Protein 2K5C (pdb70)

Foldseek 3Di:
DDFDPPPGDDDDPFVVCLVVLPDPCVVVCLLDLPSVLVCQQVDWDADPPPGDIDGSVPGDVVVSVQSVQQSVPPDDDQDSVVSGGDGD

B-factor: mean 1.0, std 0.0, range [1.0, 1.0]

Solvent-accessible surface area: 7203 Å² total; per-residue (Å²): 153,6,133,7,87,74,67,33,28,110,27,131,25,62,96,33,15,87,131,46,17,141,77,158,93,4,93,103,8,18,164,73,121,156,112,9,33,52,71,22,70,143,128,42,26,160,4,122,95,62,55,107,100,12,116,9,148,98,44,73,230,206,18,40,125,91,4,98,91,27,19,103,84,89,196,82,30,46,75,106,185,116,99,154,15,124,57,202

Secondary structure (DSSP, 8-state):
-EE-SSS--EE-HHHHHHHSTT-STHHHHTT-HHHHHHHHHHSEEE-TTT--EEETTSS-TTTHHHHHHHHHS-SSS-BTTTTB----

Structure (mmCIF, N/CA/C/O backbone):
data_2K5C
#
_entry.id   2K5C
#
_cell.length_a   1.000
_cell.length_b   1.000
_cell.length_c   1.000
_cell.angle_alpha   90.00
_cell.angle_beta   90.00
_cell.angle_gamma   90.00
#
_symmetry.space_group_name_H-M   'P 1'
#
loop_
_entity.id
_entity.type
_entity.pdbx_description
1 polymer 'uncharacterized protein PF0385'
2 non-polymer 'ZINC ION'
#
loop_
_atom_site.group_PDB
_atom_site.id
_atom_site.type_symbol
_atom_site.label_atom_id
_atom_site.label_alt_id
_atom_site.label_comp_id
_atom_site.label_asym_id
_atom_site.label_entity_id
_atom_site.label_seq_id
_atom_site.pdbx_PDB_ins_code
_atom_site.Cartn_x
_atom_site.Cartn_y
_atom_site.Cartn_z
_atom_site.occupancy
_atom_site.B_iso_or_equiv
_atom_site.auth_seq_id
_atom_site.auth_comp_id
_atom_site.auth_asym_id
_atom_site.auth_atom_id
_atom_site.pdbx_PDB_model_num
ATOM 1 N N . MET A 1 8 ? 1.449 0.672 -0.354 1.00 1.00 8 MET A N 1
ATOM 2 C CA . MET A 1 8 ? 2.263 0.469 -1.585 1.00 1.00 8 MET A CA 1
ATOM 3 C C . MET A 1 8 ? 2.424 -1.014 -1.906 1.00 1.00 8 MET A C 1
ATOM 4 O O . MET A 1 8 ? 2.650 -1.828 -0.990 1.00 1.00 8 MET A O 1
ATOM 18 N N . ALA A 1 9 ? 2.300 -1.329 -3.219 1.00 1.00 9 ALA A N 1
ATOM 19 C CA . ALA A 1 9 ? 2.425 -2.698 -3.762 1.00 1.00 9 ALA A CA 1
ATOM 20 C C . ALA A 1 9 ? 3.737 -2.860 -4.536 1.00 1.00 9 ALA A C 1
ATOM 21 O O . ALA A 1 9 ? 4.162 -1.925 -5.237 1.00 1.00 9 ALA A O 1
ATOM 28 N N . LYS A 1 10 ? 4.348 -4.064 -4.398 1.00 1.00 10 LYS A N 1
ATOM 29 C CA . LYS A 1 10 ? 5.630 -4.420 -5.036 1.00 1.00 10 LYS A CA 1
ATOM 30 C C . LYS A 1 10 ? 5.489 -5.670 -5.903 1.00 1.00 10 LYS A C 1
ATOM 31 O O . LYS A 1 10 ? 4.818 -6.637 -5.496 1.00 1.00 10 LYS A O 1
ATOM 50 N N . CYS A 1 11 ? 6.139 -5.626 -7.110 1.00 1.00 11 CYS A N 1
ATOM 51 C CA . CYS A 1 11 ? 6.151 -6.739 -8.115 1.00 1.00 11 CYS A CA 1
ATOM 52 C C . CYS A 1 11 ? 7.052 -7.958 -7.664 1.00 1.00 11 CYS A C 1
ATOM 53 O O . CYS A 1 11 ? 8.242 -7.720 -7.359 1.00 1.00 11 CYS A O 1
ATOM 60 N N . PRO A 1 12 ? 6.504 -9.279 -7.551 1.00 1.00 12 PRO A N 1
ATOM 61 C CA . PRO A 1 12 ? 7.350 -10.468 -7.168 1.00 1.00 12 PRO A CA 1
ATOM 62 C C . PRO A 1 12 ? 8.310 -10.999 -8.302 1.00 1.00 12 PRO A C 1
ATOM 63 O O . PRO A 1 12 ? 9.092 -11.941 -8.056 1.00 1.00 12 PRO A O 1
ATOM 74 N N . ILE A 1 13 ? 8.243 -10.351 -9.506 1.00 1.00 13 ILE A N 1
ATOM 75 C CA . ILE A 1 13 ? 9.041 -10.718 -10.711 1.00 1.00 13 ILE A CA 1
ATOM 76 C C . ILE A 1 13 ? 10.267 -9.754 -10.836 1.00 1.00 13 ILE A C 1
ATOM 77 O O . ILE A 1 13 ? 11.410 -10.247 -10.885 1.00 1.00 13 ILE A O 1
ATOM 93 N N . CYS A 1 14 ? 9.997 -8.409 -10.880 1.00 1.00 14 CYS A N 1
ATOM 94 C CA . CYS A 1 14 ? 11.045 -7.379 -11.052 1.00 1.00 14 CYS A CA 1
ATOM 95 C C . CYS A 1 14 ? 11.386 -6.643 -9.742 1.00 1.00 14 CYS A C 1
ATOM 96 O O . CYS A 1 14 ? 12.579 -6.407 -9.475 1.00 1.00 14 CYS A O 1
ATOM 103 N N . GLY A 1 15 ? 10.326 -6.300 -8.947 1.00 1.00 15 GLY A N 1
ATOM 104 C CA . GLY A 1 15 ? 10.463 -5.587 -7.658 1.00 1.00 15 GLY A CA 1
ATOM 105 C C . GLY A 1 15 ? 10.398 -4.062 -7.773 1.00 1.00 15 GLY A C 1
ATOM 106 O O . GLY A 1 15 ? 11.113 -3.371 -7.024 1.00 1.00 15 GLY A O 1
ATOM 110 N N . SER A 1 16 ? 9.543 -3.559 -8.714 1.00 1.00 16 SER A N 1
ATOM 111 C CA . SER A 1 16 ? 9.353 -2.108 -8.955 1.00 1.00 16 SER A CA 1
ATOM 112 C C . SER A 1 16 ? 8.118 -1.543 -8.168 1.00 1.00 16 SER A C 1
ATOM 113 O O . SER A 1 16 ? 7.155 -2.318 -7.998 1.00 1.00 16 SER A O 1
ATOM 121 N N . PRO A 1 17 ? 8.068 -0.182 -7.677 1.00 1.00 17 PRO A N 1
ATOM 122 C CA . PRO A 1 17 ? 6.894 0.366 -6.898 1.00 1.00 17 PRO A CA 1
ATOM 123 C C . PRO A 1 17 ? 5.597 0.545 -7.715 1.00 1.00 17 PRO A C 1
ATOM 124 O O . PRO A 1 17 ? 5.643 0.957 -8.890 1.00 1.00 17 PRO A O 1
ATOM 135 N N . LEU A 1 18 ? 4.473 0.213 -7.043 1.00 1.00 18 LEU A N 1
ATOM 136 C CA . LEU A 1 18 ? 3.105 0.301 -7.592 1.00 1.00 18 LEU A CA 1
ATOM 137 C C . LEU A 1 18 ? 2.200 1.084 -6.640 1.00 1.00 18 LEU A C 1
ATOM 138 O O . LEU A 1 18 ? 2.354 0.979 -5.405 1.00 1.00 18 LEU A O 1
ATOM 154 N N . LYS A 1 19 ? 1.248 1.846 -7.239 1.00 1.00 19 LYS A N 1
ATOM 155 C CA . LYS A 1 19 ? 0.268 2.672 -6.500 1.00 1.00 19 LYS A CA 1
ATOM 156 C C . LYS A 1 19 ? -1.081 1.956 -6.396 1.00 1.00 19 LYS A C 1
ATOM 157 O O . LYS A 1 19 ? -1.559 1.377 -7.390 1.00 1.00 19 LYS A O 1
ATOM 176 N N . TRP A 1 20 ? -1.672 1.996 -5.160 1.00 1.00 20 TRP A N 1
ATOM 177 C CA . TRP A 1 20 ? -3.017 1.404 -4.824 1.00 1.00 20 TRP A CA 1
ATOM 178 C C . TRP A 1 20 ? -4.207 2.161 -5.486 1.00 1.00 20 TRP A C 1
ATOM 179 O O . TRP A 1 20 ? -5.280 1.571 -5.690 1.00 1.00 20 TRP A O 1
ATOM 200 N N . GLU A 1 21 ? -3.968 3.482 -5.801 1.00 1.00 21 GLU A N 1
ATOM 201 C CA . GLU A 1 21 ? -4.922 4.411 -6.497 1.00 1.00 21 GLU A CA 1
ATOM 202 C C . GLU A 1 21 ? -5.129 4.058 -8.000 1.00 1.00 21 GLU A C 1
ATOM 203 O O . GLU A 1 21 ? -6.217 4.314 -8.541 1.00 1.00 21 GLU A O 1
ATOM 215 N N . GLU A 1 22 ? -4.055 3.473 -8.649 1.00 1.00 22 GLU A N 1
ATOM 216 C CA . GLU A 1 22 ? -4.048 3.031 -10.086 1.00 1.00 22 GLU A CA 1
ATOM 217 C C . GLU A 1 22 ? -4.856 1.726 -10.327 1.00 1.00 22 GLU A C 1
ATOM 218 O O . GLU A 1 22 ? -5.487 1.583 -11.386 1.00 1.00 22 GLU A O 1
ATOM 230 N N . LEU A 1 23 ? -4.815 0.793 -9.313 1.00 1.00 23 LEU A N 1
ATOM 231 C CA . LEU A 1 23 ? -5.531 -0.525 -9.302 1.00 1.00 23 LEU A CA 1
ATOM 232 C C . LEU A 1 23 ? -7.082 -0.392 -9.222 1.00 1.00 23 LEU A C 1
ATOM 233 O O . LEU A 1 23 ? -7.797 -1.152 -9.894 1.00 1.00 23 LEU A O 1
ATOM 249 N N . ILE A 1 24 ? -7.564 0.589 -8.376 1.00 1.00 24 ILE A N 1
ATOM 250 C CA . ILE A 1 24 ? -9.021 0.920 -8.154 1.00 1.00 24 ILE A CA 1
ATOM 251 C C . ILE A 1 24 ? -9.605 1.706 -9.392 1.00 1.00 24 ILE A C 1
ATOM 252 O O . ILE A 1 24 ? -10.742 1.429 -9.806 1.00 1.00 24 ILE A O 1
ATOM 268 N N . GLU A 1 25 ? -8.789 2.673 -9.944 1.00 1.00 25 GLU A N 1
ATOM 269 C CA . GLU A 1 25 ? -9.137 3.532 -11.124 1.00 1.00 25 GLU A CA 1
ATOM 270 C C . GLU A 1 25 ? -9.252 2.738 -12.462 1.00 1.00 25 GLU A C 1
ATOM 271 O O . GLU A 1 25 ? -10.109 3.070 -13.297 1.00 1.00 25 GLU A O 1
ATOM 283 N N . GLU A 1 26 ? -8.371 1.695 -12.623 1.00 1.00 26 GLU A N 1
ATOM 284 C CA . GLU A 1 26 ? -8.326 0.776 -13.795 1.00 1.00 26 GLU A CA 1
ATOM 285 C C . GLU A 1 26 ? -9.394 -0.352 -13.738 1.00 1.00 26 GLU A C 1
ATOM 286 O O . GLU A 1 26 ? -9.772 -0.895 -14.796 1.00 1.00 26 GLU A O 1
ATOM 298 N N . MET A 1 27 ? -9.869 -0.662 -12.495 1.00 1.00 27 MET A N 1
ATOM 299 C CA . MET A 1 27 ? -10.851 -1.732 -12.224 1.00 1.00 27 MET A CA 1
ATOM 300 C C . MET A 1 27 ? -12.301 -1.185 -11.975 1.00 1.00 27 MET A C 1
ATOM 301 O O . MET A 1 27 ? -13.238 -1.979 -11.741 1.00 1.00 27 MET A O 1
ATOM 315 N N . LEU A 1 28 ? -12.478 0.177 -12.072 1.00 1.00 28 LEU A N 1
ATOM 316 C CA . LEU A 1 28 ? -13.782 0.887 -11.867 1.00 1.00 28 LEU A CA 1
ATOM 317 C C . LEU A 1 28 ? -14.727 0.863 -13.135 1.00 1.00 28 LEU A C 1
ATOM 318 O O . LEU A 1 28 ? -15.767 1.563 -13.176 1.00 1.00 28 LEU A O 1
ATOM 334 N N . ILE A 1 29 ? -14.367 -0.011 -14.121 1.00 1.00 29 ILE A N 1
ATOM 335 C CA . ILE A 1 29 ? -15.104 -0.215 -15.411 1.00 1.00 29 ILE A CA 1
ATOM 336 C C . ILE A 1 29 ? -16.215 -1.322 -15.323 1.00 1.00 29 ILE A C 1
ATOM 337 O O . ILE A 1 29 ? -17.017 -1.469 -16.268 1.00 1.00 29 ILE A O 1
ATOM 353 N N . ILE A 1 30 ? -16.246 -2.055 -14.171 1.00 1.00 30 ILE A N 1
ATOM 354 C CA . ILE A 1 30 ? -17.214 -3.161 -13.879 1.00 1.00 30 ILE A CA 1
ATOM 355 C C . ILE A 1 30 ? -18.357 -2.596 -12.990 1.00 1.00 30 ILE A C 1
ATOM 356 O O . ILE A 1 30 ? -18.095 -1.832 -12.042 1.00 1.00 30 ILE A O 1
ATOM 372 N N . GLU A 1 31 ? -19.615 -3.011 -13.335 1.00 1.00 31 GLU A N 1
ATOM 373 C CA . GLU A 1 31 ? -20.878 -2.622 -12.613 1.00 1.00 31 GLU A CA 1
ATOM 374 C C . GLU A 1 31 ? -21.069 -3.339 -11.252 1.00 1.00 31 GLU A C 1
ATOM 375 O O . GLU A 1 31 ? -21.730 -2.783 -10.360 1.00 1.00 31 GLU A O 1
ATOM 387 N N . ASN A 1 32 ? -20.478 -4.575 -11.123 1.00 1.00 32 ASN A N 1
ATOM 388 C CA . ASN A 1 32 ? -20.485 -5.413 -9.877 1.00 1.00 32 ASN A CA 1
ATOM 389 C C . ASN A 1 32 ? -19.587 -4.826 -8.745 1.00 1.00 32 ASN A C 1
ATOM 390 O O . ASN A 1 32 ? -19.800 -5.128 -7.561 1.00 1.00 32 ASN A O 1
ATOM 401 N N . PHE A 1 33 ? -18.579 -3.974 -9.164 1.00 1.00 33 PHE A N 1
ATOM 402 C CA . PHE A 1 33 ? -17.585 -3.264 -8.287 1.00 1.00 33 PHE A CA 1
ATOM 403 C C . PHE A 1 33 ? -18.221 -2.379 -7.186 1.00 1.00 33 PHE A C 1
ATOM 404 O O . PHE A 1 33 ? -17.657 -2.266 -6.085 1.00 1.00 33 PHE A O 1
ATOM 421 N N . GLU A 1 34 ? -19.401 -1.766 -7.527 1.00 1.00 34 GLU A N 1
ATOM 422 C CA . GLU A 1 34 ? -20.248 -0.926 -6.599 1.00 1.00 34 GLU A CA 1
ATOM 423 C C . GLU A 1 34 ? -20.810 -1.753 -5.397 1.00 1.00 34 GLU A C 1
ATOM 424 O O . GLU A 1 34 ? -21.054 -1.194 -4.316 1.00 1.00 34 GLU A O 1
ATOM 436 N N . GLU A 1 35 ? -20.997 -3.093 -5.650 1.00 1.00 35 GLU A N 1
ATOM 437 C CA . GLU A 1 35 ? -21.472 -4.102 -4.659 1.00 1.00 35 GLU A CA 1
ATOM 438 C C . GLU A 1 35 ? -20.313 -4.697 -3.816 1.00 1.00 35 GLU A C 1
ATOM 439 O O . GLU A 1 35 ? -20.512 -4.990 -2.625 1.00 1.00 35 GLU A O 1
ATOM 451 N N . ILE A 1 36 ? -19.100 -4.858 -4.465 1.00 1.00 36 ILE A N 1
ATOM 452 C CA . ILE A 1 36 ? -17.826 -5.391 -3.839 1.00 1.00 36 ILE A CA 1
ATOM 453 C C . ILE A 1 36 ? -17.214 -4.327 -2.842 1.00 1.00 36 ILE A C 1
ATOM 454 O O . ILE A 1 36 ? -16.719 -4.716 -1.772 1.00 1.00 36 ILE A O 1
ATOM 470 N N . VAL A 1 37 ? -17.268 -3.006 -3.232 1.00 1.00 37 VAL A N 1
ATOM 471 C CA . VAL A 1 37 ? -16.734 -1.828 -2.423 1.00 1.00 37 VAL A CA 1
ATOM 472 C C . VAL A 1 37 ? -17.415 -1.633 -1.014 1.00 1.00 37 VAL A C 1
ATOM 473 O O . VAL A 1 37 ? -16.859 -0.932 -0.153 1.00 1.00 37 VAL A O 1
ATOM 486 N N . LYS A 1 38 ? -18.636 -2.226 -0.863 1.00 1.00 38 LYS A N 1
ATOM 487 C CA . LYS A 1 38 ? -19.444 -2.219 0.392 1.00 1.00 38 LYS A CA 1
ATOM 488 C C . LYS A 1 38 ? -19.066 -3.363 1.384 1.00 1.00 38 LYS A C 1
ATOM 489 O O . LYS A 1 38 ? -19.371 -3.241 2.589 1.00 1.00 38 LYS A O 1
ATOM 508 N N . ASP A 1 39 ? -18.396 -4.444 0.865 1.00 1.00 39 ASP A N 1
ATOM 509 C CA . ASP A 1 39 ? -17.971 -5.618 1.658 1.00 1.00 39 ASP A CA 1
ATOM 510 C C . ASP A 1 39 ? -16.477 -5.937 1.447 1.00 1.00 39 ASP A C 1
ATOM 511 O O . ASP A 1 39 ? -16.038 -6.313 0.338 1.00 1.00 39 ASP A O 1
ATOM 520 N N . ARG A 1 40 ? -15.696 -5.696 2.541 1.00 1.00 40 ARG A N 1
ATOM 521 C CA . ARG A 1 40 ? -14.203 -5.966 2.657 1.00 1.00 40 ARG A CA 1
ATOM 522 C C . ARG A 1 40 ? -13.775 -7.453 2.472 1.00 1.00 40 ARG A C 1
ATOM 523 O O . ARG A 1 40 ? -12.675 -7.709 1.954 1.00 1.00 40 ARG A O 1
ATOM 544 N N . GLU A 1 41 ? -14.667 -8.401 2.897 1.00 1.00 41 GLU A N 1
ATOM 545 C CA . GLU A 1 41 ? -14.475 -9.886 2.784 1.00 1.00 41 GLU A CA 1
ATOM 546 C C . GLU A 1 41 ? -14.514 -10.404 1.313 1.00 1.00 41 GLU A C 1
ATOM 547 O O . GLU A 1 41 ? -13.832 -11.393 0.994 1.00 1.00 41 GLU A O 1
ATOM 559 N N . ARG A 1 42 ? -15.331 -9.710 0.452 1.00 1.00 42 ARG A N 1
ATOM 560 C CA . ARG A 1 42 ? -15.478 -9.994 -1.009 1.00 1.00 42 ARG A CA 1
ATOM 561 C C . ARG A 1 42 ? -14.353 -9.351 -1.865 1.00 1.00 42 ARG A C 1
ATOM 562 O O . ARG A 1 42 ? -13.937 -9.953 -2.870 1.00 1.00 42 ARG A O 1
ATOM 583 N N . PHE A 1 43 ? -13.872 -8.120 -1.439 1.00 1.00 43 PHE A N 1
ATOM 584 C CA . PHE A 1 43 ? -12.788 -7.335 -2.119 1.00 1.00 43 PHE A CA 1
ATOM 585 C C . PHE A 1 43 ? -11.381 -7.994 -1.962 1.00 1.00 43 PHE A C 1
ATOM 586 O O . PHE A 1 43 ? -10.656 -8.096 -2.957 1.00 1.00 43 PHE A O 1
ATOM 603 N N . LEU A 1 44 ? -11.045 -8.465 -0.705 1.00 1.00 44 LEU A N 1
ATOM 604 C CA . LEU A 1 44 ? -9.748 -9.152 -0.357 1.00 1.00 44 LEU A CA 1
ATOM 605 C C . LEU A 1 44 ? -9.625 -10.575 -0.974 1.00 1.00 44 LEU A C 1
ATOM 606 O O . LEU A 1 44 ? -8.521 -10.988 -1.362 1.00 1.00 44 LEU A O 1
ATOM 622 N N . ALA A 1 45 ? -10.798 -11.295 -1.035 1.00 1.00 45 ALA A N 1
ATOM 623 C CA . ALA A 1 45 ? -10.947 -12.662 -1.630 1.00 1.00 45 ALA A CA 1
ATOM 624 C C . ALA A 1 45 ? -10.885 -12.664 -3.184 1.00 1.00 45 ALA A C 1
ATOM 625 O O . ALA A 1 45 ? -10.445 -13.661 -3.780 1.00 1.00 45 ALA A O 1
ATOM 632 N N . GLN A 1 46 ? -11.334 -11.518 -3.802 1.00 1.00 46 GLN A N 1
ATOM 633 C CA . GLN A 1 46 ? -11.334 -11.274 -5.273 1.00 1.00 46 GLN A CA 1
ATOM 634 C C . GLN A 1 46 ? -9.942 -10.870 -5.820 1.00 1.00 46 GLN A C 1
ATOM 635 O O . GLN A 1 46 ? -9.610 -11.243 -6.947 1.00 1.00 46 GLN A O 1
ATOM 649 N N . VAL A 1 47 ? -9.143 -10.104 -4.991 1.00 1.00 47 VAL A N 1
ATOM 650 C CA . VAL A 1 47 ? -7.728 -9.640 -5.307 1.00 1.00 47 VAL A CA 1
ATOM 651 C C . VAL A 1 47 ? -6.740 -10.881 -5.289 1.00 1.00 47 VAL A C 1
ATOM 652 O O . VAL A 1 47 ? -5.847 -10.964 -6.145 1.00 1.00 47 VAL A O 1
ATOM 665 N N . GLU A 1 48 ? -6.948 -11.810 -4.291 1.00 1.00 48 GLU A N 1
ATOM 666 C CA . GLU A 1 48 ? -6.156 -13.082 -4.095 1.00 1.00 48 GLU A CA 1
ATOM 667 C C . GLU A 1 48 ? -6.445 -14.160 -5.187 1.00 1.00 48 GLU A C 1
ATOM 668 O O . GLU A 1 48 ? -5.529 -14.908 -5.569 1.00 1.00 48 GLU A O 1
ATOM 680 N N . GLU A 1 49 ? -7.733 -14.199 -5.664 1.00 1.00 49 GLU A N 1
ATOM 681 C CA . GLU A 1 49 ? -8.241 -15.144 -6.708 1.00 1.00 49 GLU A CA 1
ATOM 682 C C . GLU A 1 49 ? -7.966 -14.678 -8.166 1.00 1.00 49 GLU A C 1
ATOM 683 O O . GLU A 1 49 ? -7.851 -15.532 -9.064 1.00 1.00 49 GLU A O 1
ATOM 695 N N . PHE A 1 50 ? -7.863 -13.330 -8.362 1.00 1.00 50 PHE A N 1
ATOM 696 C CA . PHE A 1 50 ? -7.604 -12.686 -9.673 1.00 1.00 50 PHE A CA 1
ATOM 697 C C . PHE A 1 50 ? -6.116 -12.316 -9.823 1.00 1.00 50 PHE A C 1
ATOM 698 O O . PHE A 1 50 ? -5.436 -12.046 -8.809 1.00 1.00 50 PHE A O 1
ATOM 715 N N . VAL A 1 51 ? -5.646 -12.290 -11.099 1.00 1.00 51 VAL A N 1
ATOM 716 C CA . VAL A 1 51 ? -4.253 -11.972 -11.451 1.00 1.00 51 VAL A CA 1
ATOM 717 C C . VAL A 1 51 ? -4.173 -10.529 -12.072 1.00 1.00 51 VAL A C 1
ATOM 718 O O . VAL A 1 51 ? -5.123 -10.090 -12.753 1.00 1.00 51 VAL A O 1
ATOM 731 N N . PHE A 1 52 ? -3.024 -9.853 -11.825 1.00 1.00 52 PHE A N 1
ATOM 732 C CA . PHE A 1 52 ? -2.760 -8.460 -12.291 1.00 1.00 52 PHE A CA 1
ATOM 733 C C . PHE A 1 52 ? -1.496 -8.411 -13.176 1.00 1.00 52 PHE A C 1
ATOM 734 O O . PHE A 1 52 ? -0.585 -9.239 -13.001 1.00 1.00 52 PHE A O 1
ATOM 751 N N . LYS A 1 53 ? -1.461 -7.419 -14.111 1.00 1.00 53 LYS A N 1
ATOM 752 C CA . LYS A 1 53 ? -0.337 -7.215 -15.069 1.00 1.00 53 LYS A CA 1
ATOM 753 C C . LYS A 1 53 ? 0.572 -6.065 -14.623 1.00 1.00 53 LYS A C 1
ATOM 754 O O . LYS A 1 53 ? 0.070 -5.042 -14.119 1.00 1.00 53 LYS A O 1
ATOM 773 N N . CYS A 1 54 ? 1.910 -6.257 -14.833 1.00 1.00 54 CYS A N 1
ATOM 774 C CA . CYS A 1 54 ? 2.953 -5.266 -14.472 1.00 1.00 54 CYS A CA 1
ATOM 775 C C . CYS A 1 54 ? 3.345 -4.372 -15.704 1.00 1.00 54 CYS A C 1
ATOM 776 O O . CYS A 1 54 ? 3.766 -4.951 -16.732 1.00 1.00 54 CYS A O 1
ATOM 783 N N . PRO A 1 55 ? 3.164 -2.947 -15.672 1.00 1.00 55 PRO A N 1
ATOM 784 C CA . PRO A 1 55 ? 3.583 -2.056 -16.816 1.00 1.00 55 PRO A CA 1
ATOM 785 C C . PRO A 1 55 ? 5.134 -1.808 -16.941 1.00 1.00 55 PRO A C 1
ATOM 786 O O . PRO A 1 55 ? 5.580 -1.215 -17.942 1.00 1.00 55 PRO A O 1
ATOM 797 N N . VAL A 1 56 ? 5.914 -2.285 -15.914 1.00 1.00 56 VAL A N 1
ATOM 798 C CA . VAL A 1 56 ? 7.410 -2.126 -15.828 1.00 1.00 56 VAL A CA 1
ATOM 799 C C . VAL A 1 56 ? 8.125 -3.313 -16.556 1.00 1.00 56 VAL A C 1
ATOM 800 O O . VAL A 1 56 ? 8.993 -3.056 -17.414 1.00 1.00 56 VAL A O 1
ATOM 813 N N . CYS A 1 57 ? 7.739 -4.573 -16.193 1.00 1.00 57 CYS A N 1
ATOM 814 C CA . CYS A 1 57 ? 8.316 -5.799 -16.777 1.00 1.00 57 CYS A CA 1
ATOM 815 C C . CYS A 1 57 ? 7.403 -6.411 -17.860 1.00 1.00 57 CYS A C 1
ATOM 816 O O . CYS A 1 57 ? 7.904 -6.697 -18.965 1.00 1.00 57 CYS A O 1
ATOM 823 N N . GLY A 1 58 ? 6.086 -6.606 -17.531 1.00 1.00 58 GLY A N 1
ATOM 824 C CA . GLY A 1 58 ? 5.095 -7.163 -18.482 1.00 1.00 58 GLY A CA 1
ATOM 825 C C . GLY A 1 58 ? 4.452 -8.493 -18.053 1.00 1.00 58 GLY A C 1
ATOM 826 O O . GLY A 1 58 ? 3.428 -8.877 -18.644 1.00 1.00 58 GLY A O 1
ATOM 830 N N . GLU A 1 59 ? 5.054 -9.183 -17.026 1.00 1.00 59 GLU A N 1
ATOM 831 C CA . GLU A 1 59 ? 4.571 -10.482 -16.473 1.00 1.00 59 GLU A CA 1
ATOM 832 C C . GLU A 1 59 ? 3.428 -10.301 -15.440 1.00 1.00 59 GLU A C 1
ATOM 833 O O . GLU A 1 59 ? 3.339 -9.245 -14.787 1.00 1.00 59 GLU A O 1
ATOM 845 N N . GLU A 1 60 ? 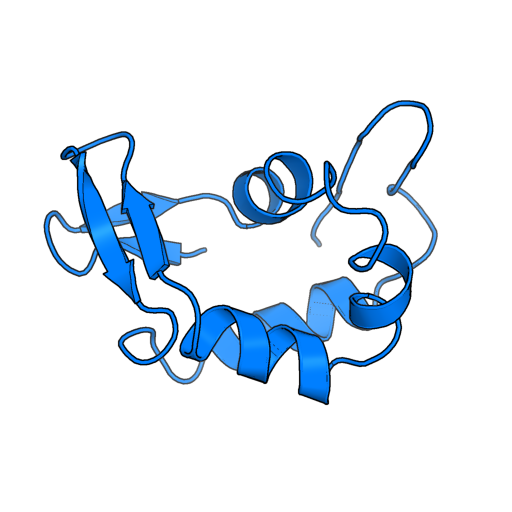2.574 -11.365 -15.317 1.00 1.00 60 GLU A N 1
ATOM 846 C CA . GLU A 1 60 ? 1.381 -11.411 -14.420 1.00 1.00 60 GLU A CA 1
ATOM 847 C C . GLU A 1 60 ? 1.742 -11.898 -13.004 1.00 1.00 60 GLU A C 1
ATOM 848 O O . GLU A 1 60 ? 2.536 -12.846 -12.861 1.00 1.00 60 GLU A O 1
ATOM 860 N N . PHE A 1 61 ? 1.139 -11.222 -11.991 1.00 1.00 61 PHE A N 1
ATOM 861 C CA . PHE A 1 61 ? 1.337 -11.502 -10.546 1.00 1.00 61 PHE A CA 1
ATOM 862 C C . PHE A 1 61 ? -0.034 -11.653 -9.849 1.00 1.00 61 PHE A C 1
ATOM 863 O O . PHE A 1 61 ? -0.969 -10.889 -10.162 1.00 1.00 61 PHE A O 1
ATOM 880 N N . TYR A 1 62 ? -0.119 -12.615 -8.898 1.00 1.00 62 TYR A N 1
ATOM 881 C CA . TYR A 1 62 ? -1.363 -12.935 -8.148 1.00 1.00 62 TYR A CA 1
ATOM 882 C C . TYR A 1 62 ? -1.424 -12.224 -6.782 1.00 1.00 62 TYR A C 1
ATOM 883 O O . TYR A 1 62 ? -0.370 -11.935 -6.183 1.00 1.00 62 TYR A O 1
ATOM 901 N N . GLY A 1 63 ? -2.689 -11.949 -6.310 1.00 1.00 63 GLY A N 1
ATOM 902 C CA . GLY A 1 63 ? -2.969 -11.294 -4.993 1.00 1.00 63 GLY A CA 1
ATOM 903 C C . GLY A 1 63 ? -2.816 -12.227 -3.760 1.00 1.00 63 GLY A C 1
ATOM 904 O O . GLY A 1 63 ? -2.881 -11.750 -2.615 1.00 1.00 63 GLY A O 1
ATOM 908 N N . LYS A 1 64 ? -2.617 -13.552 -4.048 1.00 1.00 64 LYS A N 1
ATOM 909 C CA . LYS A 1 64 ? -2.389 -14.631 -3.044 1.00 1.00 64 LYS A CA 1
ATOM 910 C C . LYS A 1 64 ? -0.874 -14.755 -2.662 1.00 1.00 64 LYS A C 1
ATOM 911 O O . LYS A 1 64 ? -0.554 -15.326 -1.604 1.00 1.00 64 LYS A O 1
ATOM 930 N N . THR A 1 65 ? 0.013 -14.210 -3.547 1.00 1.00 65 THR A N 1
ATOM 931 C CA . THR A 1 65 ? 1.493 -14.204 -3.378 1.00 1.00 65 THR A CA 1
ATOM 932 C C . THR A 1 65 ? 2.013 -12.847 -2.784 1.00 1.00 65 THR A C 1
ATOM 933 O O . THR A 1 65 ? 3.244 -12.651 -2.648 1.00 1.00 65 THR A O 1
ATOM 944 N N . LEU A 1 66 ? 1.051 -11.941 -2.376 1.00 1.00 66 LEU A N 1
ATOM 945 C CA . LEU A 1 66 ? 1.347 -10.603 -1.784 1.00 1.00 66 LEU A CA 1
ATOM 946 C C . LEU A 1 66 ? 1.576 -10.701 -0.224 1.00 1.00 66 LEU A C 1
ATOM 947 O O . LEU A 1 66 ? 1.091 -11.689 0.366 1.00 1.00 66 LEU A O 1
ATOM 963 N N . PRO A 1 67 ? 2.291 -9.689 0.512 1.00 1.00 67 PRO A N 1
ATOM 964 C CA . PRO A 1 67 ? 2.542 -9.770 2.005 1.00 1.00 67 PRO A CA 1
ATOM 965 C C . PRO A 1 67 ? 1.277 -9.594 2.870 1.00 1.00 67 PRO A C 1
ATOM 966 O O . PRO A 1 67 ? 0.309 -8.953 2.429 1.00 1.00 67 PRO A O 1
ATOM 977 N N . ARG A 1 68 ? 1.326 -10.175 4.109 1.00 1.00 68 ARG A N 1
ATOM 978 C CA . ARG A 1 68 ? 0.215 -10.152 5.121 1.00 1.00 68 ARG A CA 1
ATOM 979 C C . ARG A 1 68 ? -0.090 -8.754 5.739 1.00 1.00 68 ARG A C 1
ATOM 980 O O . ARG A 1 68 ? -1.190 -8.561 6.297 1.00 1.00 68 ARG A O 1
ATOM 1001 N N . ARG A 1 69 ? 0.883 -7.787 5.613 1.00 1.00 69 ARG A N 1
ATOM 1002 C CA . ARG A 1 69 ? 0.757 -6.390 6.122 1.00 1.00 69 ARG A CA 1
ATOM 1003 C C . ARG A 1 69 ? -0.001 -5.469 5.128 1.00 1.00 69 ARG A C 1
ATOM 1004 O O . ARG A 1 69 ? -0.718 -4.554 5.566 1.00 1.00 69 ARG A O 1
ATOM 1025 N N . GLU A 1 70 ? 0.185 -5.737 3.781 1.00 1.00 70 GLU A N 1
ATOM 1026 C CA . GLU A 1 70 ? -0.483 -5.013 2.644 1.00 1.00 70 GLU A CA 1
ATOM 1027 C C . GLU A 1 70 ? -2.004 -5.306 2.532 1.00 1.00 70 GLU A C 1
ATOM 1028 O O . GLU A 1 70 ? -2.757 -4.448 2.046 1.00 1.00 70 GLU A O 1
ATOM 1040 N N . ALA A 1 71 ? -2.424 -6.543 2.991 1.00 1.00 71 ALA A N 1
ATOM 1041 C CA . ALA A 1 71 ? -3.851 -7.021 3.050 1.00 1.00 71 ALA A CA 1
ATOM 1042 C C . ALA A 1 71 ? -4.728 -6.188 4.032 1.00 1.00 71 ALA A C 1
ATOM 1043 O O . ALA A 1 71 ? -5.934 -6.023 3.800 1.00 1.00 71 ALA A O 1
ATOM 1050 N N . GLU A 1 72 ? -4.064 -5.680 5.132 1.00 1.00 72 GLU A N 1
ATOM 1051 C CA . GLU A 1 72 ? -4.661 -4.777 6.179 1.00 1.00 72 GLU A CA 1
ATOM 1052 C C . GLU A 1 72 ? -4.904 -3.336 5.637 1.00 1.00 72 GLU A C 1
ATOM 1053 O O . GLU A 1 72 ? -5.807 -2.638 6.122 1.00 1.00 72 GLU A O 1
ATOM 1065 N N . LYS A 1 73 ? -4.061 -2.925 4.618 1.00 1.00 73 LYS A N 1
ATOM 1066 C CA . LYS A 1 73 ? -4.141 -1.614 3.877 1.00 1.00 73 LYS A CA 1
ATOM 1067 C C . LYS A 1 73 ? -5.405 -1.510 2.980 1.00 1.00 73 LYS A C 1
ATOM 1068 O O . LYS A 1 73 ? -5.903 -0.399 2.742 1.00 1.00 73 LYS A O 1
ATOM 1087 N N . VAL A 1 74 ? -5.900 -2.708 2.492 1.00 1.00 74 VAL A N 1
ATOM 1088 C CA . VAL A 1 74 ? -7.146 -2.879 1.637 1.00 1.00 74 VAL A CA 1
ATOM 1089 C C . VAL A 1 74 ? -8.421 -2.511 2.492 1.00 1.00 74 VAL A C 1
ATOM 1090 O O . VAL A 1 74 ? -9.346 -1.894 1.965 1.00 1.00 74 VAL A O 1
ATOM 1103 N N . PHE A 1 75 ? -8.439 -2.927 3.807 1.00 1.00 75 PHE A N 1
ATOM 1104 C CA . PHE A 1 75 ? -9.503 -2.592 4.824 1.00 1.00 75 PHE A CA 1
ATOM 1105 C C . PHE A 1 75 ? -9.679 -1.054 5.056 1.00 1.00 75 PHE A C 1
ATOM 1106 O O . PHE A 1 75 ? -10.775 -0.605 5.420 1.00 1.00 75 PHE A O 1
ATOM 1123 N N . GLU A 1 76 ? -8.551 -0.285 4.832 1.00 1.00 76 GLU A N 1
ATOM 1124 C CA . GLU A 1 76 ? -8.443 1.192 5.008 1.00 1.00 76 GLU A CA 1
ATOM 1125 C C . GLU A 1 76 ? -9.214 1.994 3.916 1.00 1.00 76 GLU A C 1
ATOM 1126 O O . GLU A 1 76 ? -9.885 2.978 4.264 1.00 1.00 76 GLU A O 1
ATOM 1138 N N . LEU A 1 77 ? -9.110 1.556 2.607 1.00 1.00 77 LEU A N 1
ATOM 1139 C CA . LEU A 1 77 ? -9.829 2.185 1.439 1.00 1.00 77 LEU A CA 1
ATOM 1140 C C . LEU A 1 77 ? -11.373 1.987 1.512 1.00 1.00 77 LEU A C 1
ATOM 1141 O O . LEU A 1 77 ? -12.134 2.895 1.140 1.00 1.00 77 LEU A O 1
ATOM 1157 N N . LEU A 1 78 ? -11.784 0.771 2.002 1.00 1.00 78 LEU A N 1
ATOM 1158 C CA . LEU A 1 78 ? -13.199 0.356 2.240 1.00 1.00 78 LEU A CA 1
ATOM 1159 C C . LEU A 1 78 ? -13.856 1.087 3.457 1.00 1.00 78 LEU A C 1
ATOM 1160 O O . LEU A 1 78 ? -15.050 1.425 3.397 1.00 1.00 78 LEU A O 1
ATOM 1176 N N . ASN A 1 79 ? -13.034 1.313 4.541 1.00 1.00 79 ASN A N 1
ATOM 1177 C CA . ASN A 1 79 ? -13.440 1.994 5.806 1.00 1.00 79 ASN A CA 1
ATOM 1178 C C . ASN A 1 79 ? -13.448 3.544 5.718 1.00 1.00 79 ASN A C 1
ATOM 1179 O O . ASN A 1 79 ? -14.280 4.182 6.390 1.00 1.00 79 ASN A O 1
ATOM 1190 N N . ASP A 1 80 ? -12.524 4.111 4.883 1.00 1.00 80 ASP A N 1
ATOM 1191 C CA . ASP A 1 80 ? -12.367 5.571 4.687 1.00 1.00 80 ASP A CA 1
ATOM 1192 C C . ASP A 1 80 ? -13.099 6.036 3.387 1.00 1.00 80 ASP A C 1
ATOM 1193 O O . ASP A 1 80 ? -12.512 6.625 2.440 1.00 1.00 80 ASP A O 1
ATOM 1202 N N . PHE A 1 81 ? -14.424 5.737 3.388 1.00 1.00 81 PHE A N 1
ATOM 1203 C CA . PHE A 1 81 ? -15.377 6.081 2.304 1.00 1.00 81 PHE A CA 1
ATOM 1204 C C . PHE A 1 81 ? -16.064 7.430 2.566 1.00 1.00 81 PHE A C 1
ATOM 1205 O O . PHE A 1 81 ? -16.342 7.781 3.723 1.00 1.00 81 PHE A O 1
ATOM 1222 N N . LYS A 1 82 ? -16.345 8.186 1.442 1.00 1.00 82 LYS A N 1
ATOM 1223 C CA . LYS A 1 82 ? -16.981 9.574 1.391 1.00 1.00 82 LYS A CA 1
ATOM 1224 C C . LYS A 1 82 ? -15.957 10.674 1.761 1.00 1.00 82 LYS A C 1
ATOM 1225 O O . LYS A 1 82 ? -15.480 10.734 2.919 1.00 1.00 82 LYS A O 1
ATOM 1244 N N . GLY A 1 83 ? -15.614 11.494 0.732 1.00 1.00 83 GLY A N 1
ATOM 1245 C CA . GLY A 1 83 ? -14.651 12.595 0.866 1.00 1.00 83 GLY A CA 1
ATOM 1246 C C . GLY A 1 83 ? -14.025 12.999 -0.458 1.00 1.00 83 GLY A C 1
ATOM 1247 O O . GLY A 1 83 ? -14.391 14.058 -1.005 1.00 1.00 83 GLY A O 1
ATOM 1251 N N . GLY A 1 84 ? -13.089 12.142 -0.950 1.00 1.00 84 GLY A N 1
ATOM 1252 C CA . GLY A 1 84 ? -12.365 12.375 -2.221 1.00 1.00 84 GLY A CA 1
ATOM 1253 C C . GLY A 1 84 ? -12.541 11.287 -3.285 1.00 1.00 84 GLY A C 1
ATOM 1254 O O . GLY A 1 84 ? -11.601 11.072 -4.073 1.00 1.00 84 GLY A O 1
ATOM 1258 N N . ILE A 1 85 ? -13.729 10.616 -3.301 1.00 1.00 85 ILE A N 1
ATOM 1259 C CA . ILE A 1 85 ? -14.055 9.535 -4.278 1.00 1.00 85 ILE A CA 1
ATOM 1260 C C . ILE A 1 85 ? -15.308 9.982 -5.069 1.00 1.00 85 ILE A C 1
ATOM 1261 O O . ILE A 1 85 ? -16.370 10.216 -4.462 1.00 1.00 85 ILE A O 1
ATOM 1277 N N . ASP A 1 86 ? -15.134 10.090 -6.412 1.00 1.00 86 ASP A N 1
ATOM 1278 C CA . ASP A 1 86 ? -16.200 10.488 -7.355 1.00 1.00 86 ASP A CA 1
ATOM 1279 C C . ASP A 1 86 ? -16.367 9.439 -8.456 1.00 1.00 86 ASP A C 1
ATOM 1280 O O . ASP A 1 86 ? -15.369 9.004 -9.067 1.00 1.00 86 ASP A O 1
ATOM 1289 N N . TRP A 1 87 ? -17.649 9.026 -8.669 1.00 1.00 87 TRP A N 1
ATOM 1290 C CA . TRP A 1 87 ? -18.065 8.009 -9.693 1.00 1.00 87 TRP A CA 1
ATOM 1291 C C . TRP A 1 87 ? -18.210 8.581 -11.130 1.00 1.00 87 TRP A C 1
ATOM 1292 O O . TRP A 1 87 ? -17.950 7.851 -12.102 1.00 1.00 87 TRP A O 1
ATOM 1313 N N . GLU A 1 88 ? -18.632 9.883 -11.229 1.00 1.00 88 GLU A N 1
ATOM 1314 C CA . GLU A 1 88 ? -18.823 10.631 -12.519 1.00 1.00 88 GLU A CA 1
ATOM 1315 C C . GLU A 1 88 ? -17.492 11.159 -13.127 1.00 1.00 88 GLU A C 1
ATOM 1316 O O . GLU A 1 88 ? -17.354 11.175 -14.364 1.00 1.00 88 GLU A O 1
ATOM 1328 N N . ASN A 1 89 ? -16.547 11.581 -12.234 1.00 1.00 89 ASN A N 1
ATOM 1329 C CA . ASN A 1 89 ? -15.209 12.112 -12.609 1.00 1.00 89 ASN A CA 1
ATOM 1330 C C . ASN A 1 89 ? -14.090 11.029 -12.597 1.00 1.00 89 ASN A C 1
ATOM 1331 O O . ASN A 1 89 ? -13.014 11.254 -13.179 1.00 1.00 89 ASN A O 1
ATOM 1342 N N . LYS A 1 90 ? -14.365 9.822 -11.944 1.00 1.00 90 LYS A N 1
ATOM 1343 C CA . LYS A 1 90 ? -13.433 8.623 -11.790 1.00 1.00 90 LYS A CA 1
ATOM 1344 C C . LYS A 1 90 ? -12.093 8.949 -11.022 1.00 1.00 90 LYS A C 1
ATOM 1345 O O . LYS A 1 90 ? -10.958 8.649 -11.484 1.00 1.00 90 LYS A O 1
ATOM 1364 N N . ARG A 1 91 ? -12.280 9.578 -9.829 1.00 1.00 91 ARG A N 1
ATOM 1365 C CA . ARG A 1 91 ? -11.177 9.973 -8.915 1.00 1.00 91 ARG A CA 1
ATOM 1366 C C . ARG A 1 91 ? -11.241 9.161 -7.617 1.00 1.00 91 ARG A C 1
ATOM 1367 O O . ARG A 1 91 ? -12.313 9.074 -6.983 1.00 1.00 91 ARG A O 1
ATOM 1388 N N . VAL A 1 92 ? -10.077 8.561 -7.263 1.00 1.00 92 VAL A N 1
ATOM 1389 C CA . VAL A 1 92 ? -9.904 7.718 -6.039 1.00 1.00 92 VAL A CA 1
ATOM 1390 C C . VAL A 1 92 ? -8.733 8.306 -5.209 1.00 1.00 92 VAL A C 1
ATOM 1391 O O . VAL A 1 92 ? -7.655 8.571 -5.773 1.00 1.00 92 VAL A O 1
ATOM 1404 N N . LYS A 1 93 ? -8.991 8.498 -3.887 1.00 1.00 93 LYS A N 1
ATOM 1405 C CA . LYS A 1 93 ? -8.000 9.027 -2.925 1.00 1.00 93 LYS A CA 1
ATOM 1406 C C . LYS A 1 93 ? -7.759 8.043 -1.773 1.00 1.00 93 LYS A C 1
ATOM 1407 O O . LYS A 1 93 ? -8.720 7.452 -1.243 1.00 1.00 93 LYS A O 1
ATOM 1426 N N . LEU A 1 94 ? -6.457 7.890 -1.420 1.00 1.00 94 LEU A N 1
ATOM 1427 C CA . LEU A 1 94 ? -5.975 7.022 -0.331 1.00 1.00 94 LEU A CA 1
ATOM 1428 C C . LEU A 1 94 ? -5.175 7.851 0.674 1.00 1.00 94 LEU A C 1
ATOM 1429 O O . LEU A 1 94 ? -4.291 8.640 0.276 1.00 1.00 94 LEU A O 1
ATOM 1445 N N . LYS A 1 95 ? -5.529 7.665 1.963 1.00 1.00 95 LYS A N 1
ATOM 1446 C CA . LYS A 1 95 ? -4.895 8.357 3.108 1.00 1.00 95 LYS A CA 1
ATOM 1447 C C . LYS A 1 95 ? -4.008 7.403 3.912 1.00 1.00 95 LYS A C 1
ATOM 1448 O O . LYS A 1 95 ? -4.429 6.247 4.147 1.00 1.00 95 LYS A O 1
ATOM 1469 N N . MET A 1 8 ? 1.760 0.825 -0.709 1.00 1.00 8 MET A N 2
ATOM 1470 C CA . MET A 1 8 ? 2.475 0.498 -1.974 1.00 1.00 8 MET A CA 2
ATOM 1471 C C . MET A 1 8 ? 2.659 -1.008 -2.138 1.00 1.00 8 MET A C 2
ATOM 1472 O O . MET A 1 8 ? 2.978 -1.708 -1.156 1.00 1.00 8 MET A O 2
ATOM 1486 N N . ALA A 1 9 ? 2.447 -1.472 -3.395 1.00 1.00 9 ALA A N 2
ATOM 1487 C CA . ALA A 1 9 ? 2.578 -2.888 -3.791 1.00 1.00 9 ALA A CA 2
ATOM 1488 C C . ALA A 1 9 ? 3.854 -3.111 -4.603 1.00 1.00 9 ALA A C 2
ATOM 1489 O O . ALA A 1 9 ? 4.187 -2.287 -5.470 1.00 1.00 9 ALA A O 2
ATOM 1496 N N . LYS A 1 10 ? 4.536 -4.239 -4.306 1.00 1.00 10 LYS A N 2
ATOM 1497 C CA . LYS A 1 10 ? 5.797 -4.644 -4.952 1.00 1.00 10 LYS A CA 2
ATOM 1498 C C . LYS A 1 10 ? 5.572 -5.808 -5.908 1.00 1.00 10 LYS A C 2
ATOM 1499 O O . LYS A 1 10 ? 4.811 -6.743 -5.587 1.00 1.00 10 LYS A O 2
ATOM 1518 N N . CYS A 1 11 ? 6.249 -5.726 -7.096 1.00 1.00 11 CYS A N 2
ATOM 1519 C CA . CYS A 1 11 ? 6.202 -6.768 -8.172 1.00 1.00 11 CYS A CA 2
ATOM 1520 C C . CYS A 1 11 ? 7.031 -8.060 -7.788 1.00 1.00 11 CYS A C 2
ATOM 1521 O O . CYS A 1 11 ? 8.186 -7.880 -7.344 1.00 1.00 11 CYS A O 2
ATOM 1528 N N . PRO A 1 12 ? 6.479 -9.386 -7.900 1.00 1.00 12 PRO A N 2
ATOM 1529 C CA . PRO A 1 12 ? 7.282 -10.631 -7.594 1.00 1.00 12 PRO A CA 2
ATOM 1530 C C . PRO A 1 12 ? 8.373 -10.973 -8.658 1.00 1.00 12 PRO A C 2
ATOM 1531 O O . PRO A 1 12 ? 9.241 -11.824 -8.391 1.00 1.00 12 PRO A O 2
ATOM 1542 N N . ILE A 1 13 ? 8.315 -10.277 -9.842 1.00 1.00 13 ILE A N 2
ATOM 1543 C CA . ILE A 1 13 ? 9.222 -10.487 -11.010 1.00 1.00 13 ILE A CA 2
ATOM 1544 C C . ILE A 1 13 ? 10.439 -9.496 -10.946 1.00 1.00 13 ILE A C 2
ATOM 1545 O O . ILE A 1 13 ? 11.587 -9.971 -10.979 1.00 1.00 13 ILE A O 2
ATOM 1561 N N . CYS A 1 14 ? 10.159 -8.156 -10.853 1.00 1.00 14 CYS A N 2
ATOM 1562 C CA . CYS A 1 14 ? 11.213 -7.105 -10.825 1.00 1.00 14 CYS A CA 2
ATOM 1563 C C . CYS A 1 14 ? 11.465 -6.527 -9.418 1.00 1.00 14 CYS A C 2
ATOM 1564 O O . CYS A 1 14 ? 12.635 -6.304 -9.058 1.00 1.00 14 CYS A O 2
ATOM 1571 N N . GLY A 1 15 ? 10.352 -6.295 -8.651 1.00 1.00 15 GLY A N 2
ATOM 1572 C CA . GLY A 1 15 ? 10.390 -5.695 -7.295 1.00 1.00 15 GLY A CA 2
ATOM 1573 C C . GLY A 1 15 ? 10.305 -4.159 -7.306 1.00 1.00 15 GLY A C 2
ATOM 1574 O O . GLY A 1 15 ? 10.925 -3.507 -6.445 1.00 1.00 15 GLY A O 2
ATOM 1578 N N . SER A 1 16 ? 9.521 -3.615 -8.288 1.00 1.00 16 SER A N 2
ATOM 1579 C CA . SER A 1 16 ? 9.323 -2.163 -8.500 1.00 1.00 16 SER A CA 2
ATOM 1580 C C . SER A 1 16 ? 8.070 -1.607 -7.751 1.00 1.00 16 SER A C 2
ATOM 1581 O O . SER A 1 16 ? 7.074 -2.355 -7.680 1.00 1.00 16 SER A O 2
ATOM 1589 N N . PRO A 1 17 ? 8.055 -0.280 -7.173 1.00 1.00 17 PRO A N 2
ATOM 1590 C CA . PRO A 1 17 ? 6.840 0.286 -6.469 1.00 1.00 17 PRO A CA 2
ATOM 1591 C C . PRO A 1 17 ? 5.606 0.540 -7.392 1.00 1.00 17 PRO A C 2
ATOM 1592 O O . PRO A 1 17 ? 5.764 1.083 -8.505 1.00 1.00 17 PRO A O 2
ATOM 1603 N N . LEU A 1 18 ? 4.424 0.127 -6.885 1.00 1.00 18 LEU A N 2
ATOM 1604 C CA . LEU A 1 18 ? 3.126 0.264 -7.573 1.00 1.00 18 LEU A CA 2
ATOM 1605 C C . LEU A 1 18 ? 2.165 1.106 -6.745 1.00 1.00 18 LEU A C 2
ATOM 1606 O O . LEU A 1 18 ? 2.168 1.019 -5.500 1.00 1.00 18 LEU A O 2
ATOM 1622 N N . LYS A 1 19 ? 1.327 1.899 -7.468 1.00 1.00 19 LYS A N 2
ATOM 1623 C CA . LYS A 1 19 ? 0.307 2.787 -6.873 1.00 1.00 19 LYS A CA 2
ATOM 1624 C C . LYS A 1 19 ? -1.047 2.071 -6.754 1.00 1.00 19 LYS A C 2
ATOM 1625 O O . LYS A 1 19 ? -1.525 1.460 -7.731 1.00 1.00 19 LYS A O 2
ATOM 1644 N N . TRP A 1 20 ? -1.628 2.133 -5.515 1.00 1.00 20 TRP A N 2
ATOM 1645 C CA . TRP A 1 20 ? -2.966 1.547 -5.156 1.00 1.00 20 TRP A CA 2
ATOM 1646 C C . TRP A 1 20 ? -4.156 2.283 -5.833 1.00 1.00 20 TRP A C 2
ATOM 1647 O O . TRP A 1 20 ? -5.212 1.678 -6.041 1.00 1.00 20 TRP A O 2
ATOM 1668 N N . GLU A 1 21 ? -3.931 3.601 -6.174 1.00 1.00 21 GLU A N 2
ATOM 1669 C CA . GLU A 1 21 ? -4.892 4.501 -6.899 1.00 1.00 21 GLU A CA 2
ATOM 1670 C C . GLU A 1 21 ? -5.077 4.099 -8.396 1.00 1.00 21 GLU A C 2
ATOM 1671 O O . GLU A 1 21 ? -6.172 4.293 -8.949 1.00 1.00 21 GLU A O 2
ATOM 1683 N N . GLU A 1 22 ? -3.971 3.547 -9.021 1.00 1.00 22 GLU A N 2
ATOM 1684 C CA . GLU A 1 22 ? -3.940 3.033 -10.431 1.00 1.00 22 GLU A CA 2
ATOM 1685 C C . GLU A 1 22 ? -4.624 1.645 -10.579 1.00 1.00 22 GLU A C 2
ATOM 1686 O O . GLU A 1 22 ? -5.237 1.365 -11.620 1.00 1.00 22 GLU A O 2
ATOM 1698 N N . LEU A 1 23 ? -4.489 0.794 -9.497 1.00 1.00 23 LEU A N 2
ATOM 1699 C CA . LEU A 1 23 ? -5.073 -0.577 -9.365 1.00 1.00 23 LEU A CA 2
ATOM 1700 C C . LEU A 1 23 ? -6.646 -0.566 -9.307 1.00 1.00 23 LEU A C 2
ATOM 1701 O O . LEU A 1 23 ? -7.288 -1.422 -9.936 1.00 1.00 23 LEU A O 2
ATOM 1717 N N . ILE A 1 24 ? -7.217 0.432 -8.544 1.00 1.00 24 ILE A N 2
ATOM 1718 C CA . ILE A 1 24 ? -8.697 0.659 -8.360 1.00 1.00 24 ILE A CA 2
ATOM 1719 C C . ILE A 1 24 ? -9.303 1.401 -9.619 1.00 1.00 24 ILE A C 2
ATOM 1720 O O . ILE A 1 24 ? -10.434 1.082 -10.022 1.00 1.00 24 ILE A O 2
ATOM 1736 N N . GLU A 1 25 ? -8.525 2.388 -10.198 1.00 1.00 25 GLU A N 2
ATOM 1737 C CA . GLU A 1 25 ? -8.902 3.200 -11.408 1.00 1.00 25 GLU A CA 2
ATOM 1738 C C . GLU A 1 25 ? -9.018 2.352 -12.716 1.00 1.00 25 GLU A C 2
ATOM 1739 O O . GLU A 1 25 ? -9.884 2.637 -13.561 1.00 1.00 25 GLU A O 2
ATOM 1751 N N . GLU A 1 26 ? -8.126 1.313 -12.837 1.00 1.00 26 GLU A N 2
ATOM 1752 C CA . GLU A 1 26 ? -8.078 0.328 -13.956 1.00 1.00 26 GLU A CA 2
ATOM 1753 C C . GLU A 1 26 ? -9.134 -0.802 -13.798 1.00 1.00 26 GLU A C 2
ATOM 1754 O O . GLU A 1 26 ? -9.539 -1.413 -14.807 1.00 1.00 26 GLU A O 2
ATOM 1766 N N . MET A 1 27 ? -9.558 -1.040 -12.517 1.00 1.00 27 MET A N 2
ATOM 1767 C CA . MET A 1 27 ? -10.534 -2.072 -12.144 1.00 1.00 27 MET A CA 2
ATOM 1768 C C . MET A 1 27 ? -11.974 -1.490 -11.885 1.00 1.00 27 MET A C 2
ATOM 1769 O O . MET A 1 27 ? -12.879 -2.223 -11.427 1.00 1.00 27 MET A O 2
ATOM 1783 N N . LEU A 1 28 ? -12.185 -0.174 -12.217 1.00 1.00 28 LEU A N 2
ATOM 1784 C CA . LEU A 1 28 ? -13.485 0.535 -12.044 1.00 1.00 28 LEU A CA 2
ATOM 1785 C C . LEU A 1 28 ? -14.427 0.414 -13.308 1.00 1.00 28 LEU A C 2
ATOM 1786 O O . LEU A 1 28 ? -15.472 1.103 -13.400 1.00 1.00 28 LEU A O 2
ATOM 1802 N N . ILE A 1 29 ? -14.060 -0.529 -14.230 1.00 1.00 29 ILE A N 2
ATOM 1803 C CA . ILE A 1 29 ? -14.794 -0.840 -15.501 1.00 1.00 29 ILE A CA 2
ATOM 1804 C C . ILE A 1 29 ? -15.906 -1.939 -15.325 1.00 1.00 29 ILE A C 2
ATOM 1805 O O . ILE A 1 29 ? -16.691 -2.184 -16.265 1.00 1.00 29 ILE A O 2
ATOM 1821 N N . ILE A 1 30 ? -15.960 -2.546 -14.103 1.00 1.00 30 ILE A N 2
ATOM 1822 C CA . ILE A 1 30 ? -16.917 -3.635 -13.718 1.00 1.00 30 ILE A CA 2
ATOM 1823 C C . ILE A 1 30 ? -18.117 -3.008 -12.945 1.00 1.00 30 ILE A C 2
ATOM 1824 O O . ILE A 1 30 ? -17.924 -2.086 -12.131 1.00 1.00 30 ILE A O 2
ATOM 1840 N N . GLU A 1 31 ? -19.340 -3.550 -13.238 1.00 1.00 31 GLU A N 2
ATOM 1841 C CA . GLU A 1 31 ? -20.635 -3.136 -12.595 1.00 1.00 31 GLU A CA 2
ATOM 1842 C C . GLU A 1 31 ? -20.875 -3.803 -11.205 1.00 1.00 31 GLU A C 2
ATOM 1843 O O . GLU A 1 31 ? -21.691 -3.292 -10.412 1.00 1.00 31 GLU A O 2
ATOM 1855 N N . ASN A 1 32 ? -20.142 -4.936 -10.936 1.00 1.00 32 ASN A N 2
ATOM 1856 C CA . ASN A 1 32 ? -20.170 -5.695 -9.647 1.00 1.00 32 ASN A CA 2
ATOM 1857 C C . ASN A 1 32 ? -19.313 -5.018 -8.535 1.00 1.00 32 ASN A C 2
ATOM 1858 O O . ASN A 1 32 ? -19.530 -5.282 -7.340 1.00 1.00 32 ASN A O 2
ATOM 1869 N N . PHE A 1 33 ? -18.345 -4.120 -8.969 1.00 1.00 33 PHE A N 2
ATOM 1870 C CA . PHE A 1 33 ? -17.403 -3.328 -8.094 1.00 1.00 33 PHE A CA 2
ATOM 1871 C C . PHE A 1 33 ? -18.133 -2.430 -7.057 1.00 1.00 33 PHE A C 2
ATOM 1872 O O . PHE A 1 33 ? -17.638 -2.259 -5.932 1.00 1.00 33 PHE A O 2
ATOM 1889 N N . GLU A 1 34 ? -19.313 -1.866 -7.485 1.00 1.00 34 GLU A N 2
ATOM 1890 C CA . GLU A 1 34 ? -20.247 -1.037 -6.631 1.00 1.00 34 GLU A CA 2
ATOM 1891 C C . GLU A 1 34 ? -20.827 -1.854 -5.422 1.00 1.00 34 GLU A C 2
ATOM 1892 O O . GLU A 1 34 ? -21.181 -1.271 -4.385 1.00 1.00 34 GLU A O 2
ATOM 1904 N N . GLU A 1 35 ? -20.925 -3.209 -5.633 1.00 1.00 35 GLU A N 2
ATOM 1905 C CA . GLU A 1 35 ? -21.371 -4.223 -4.626 1.00 1.00 35 GLU A CA 2
ATOM 1906 C C . GLU A 1 35 ? -20.192 -4.743 -3.756 1.00 1.00 35 GLU A C 2
ATOM 1907 O O . GLU A 1 35 ? -20.397 -5.044 -2.570 1.00 1.00 35 GLU A O 2
ATOM 1919 N N . ILE A 1 36 ? -18.955 -4.844 -4.378 1.00 1.00 36 ILE A N 2
ATOM 1920 C CA . ILE A 1 36 ? -17.667 -5.309 -3.721 1.00 1.00 36 ILE A CA 2
ATOM 1921 C C . ILE A 1 36 ? -17.133 -4.216 -2.701 1.00 1.00 36 ILE A C 2
ATOM 1922 O O . ILE A 1 36 ? -16.656 -4.580 -1.620 1.00 1.00 36 ILE A O 2
ATOM 1938 N N . VAL A 1 37 ? -17.234 -2.906 -3.087 1.00 1.00 37 VAL A N 2
ATOM 1939 C CA . VAL A 1 37 ? -16.788 -1.694 -2.262 1.00 1.00 37 VAL A CA 2
ATOM 1940 C C . VAL A 1 37 ? -17.487 -1.561 -0.851 1.00 1.00 37 VAL A C 2
ATOM 1941 O O . VAL A 1 37 ? -16.955 -0.886 0.045 1.00 1.00 37 VAL A O 2
ATOM 1954 N N . LYS A 1 38 ? -18.704 -2.166 -0.747 1.00 1.00 38 LYS A N 2
ATOM 1955 C CA . LYS A 1 38 ? -19.535 -2.219 0.490 1.00 1.00 38 LYS A CA 2
ATOM 1956 C C . LYS A 1 38 ? -19.193 -3.439 1.404 1.00 1.00 38 LYS A C 2
ATOM 1957 O O . LYS A 1 38 ? -19.580 -3.438 2.594 1.00 1.00 38 LYS A O 2
ATOM 1976 N N . ASP A 1 39 ? -18.450 -4.446 0.835 1.00 1.00 39 ASP A N 2
ATOM 1977 C CA . ASP A 1 39 ? -18.041 -5.674 1.532 1.00 1.00 39 ASP A CA 2
ATOM 1978 C C . ASP A 1 39 ? -16.512 -5.887 1.468 1.00 1.00 39 ASP A C 2
ATOM 1979 O O . ASP A 1 39 ? -15.934 -6.206 0.403 1.00 1.00 39 ASP A O 2
ATOM 1988 N N . ARG A 1 40 ? -15.852 -5.642 2.647 1.00 1.00 40 ARG A N 2
ATOM 1989 C CA . ARG A 1 40 ? -14.362 -5.831 2.893 1.00 1.00 40 ARG A CA 2
ATOM 1990 C C . ARG A 1 40 ? -13.865 -7.287 2.659 1.00 1.00 40 ARG A C 2
ATOM 1991 O O . ARG A 1 40 ? -12.734 -7.484 2.203 1.00 1.00 40 ARG A O 2
ATOM 2012 N N . GLU A 1 41 ? -14.763 -8.284 2.965 1.00 1.00 41 GLU A N 2
ATOM 2013 C CA . GLU A 1 41 ? -14.545 -9.751 2.773 1.00 1.00 41 GLU A CA 2
ATOM 2014 C C . GLU A 1 41 ? -14.531 -10.169 1.272 1.00 1.00 41 GLU A C 2
ATOM 2015 O O . GLU A 1 41 ? -13.831 -11.127 0.910 1.00 1.00 41 GLU A O 2
ATOM 2027 N N . ARG A 1 42 ? -15.326 -9.416 0.432 1.00 1.00 42 ARG A N 2
ATOM 2028 C CA . ARG A 1 42 ? -15.427 -9.595 -1.045 1.00 1.00 42 ARG A CA 2
ATOM 2029 C C . ARG A 1 42 ? -14.267 -8.895 -1.812 1.00 1.00 42 ARG A C 2
ATOM 2030 O O . ARG A 1 42 ? -13.837 -9.423 -2.843 1.00 1.00 42 ARG A O 2
ATOM 2051 N N . PHE A 1 43 ? -13.768 -7.709 -1.278 1.00 1.00 43 PHE A N 2
ATOM 2052 C CA . PHE A 1 43 ? -12.648 -6.895 -1.878 1.00 1.00 43 PHE A CA 2
ATOM 2053 C C . PHE A 1 43 ? -11.254 -7.572 -1.714 1.00 1.00 43 PHE A C 2
ATOM 2054 O O . PHE A 1 43 ? -10.487 -7.614 -2.684 1.00 1.00 43 PHE A O 2
ATOM 2071 N N . LEU A 1 44 ? -10.971 -8.121 -0.479 1.00 1.00 44 LEU A N 2
ATOM 2072 C CA . LEU A 1 44 ? -9.705 -8.858 -0.121 1.00 1.00 44 LEU A CA 2
ATOM 2073 C C . LEU A 1 44 ? -9.594 -10.251 -0.811 1.00 1.00 44 LEU A C 2
ATOM 2074 O O . LEU A 1 44 ? -8.477 -10.717 -1.095 1.00 1.00 44 LEU A O 2
ATOM 2090 N N . ALA A 1 45 ? -10.790 -10.883 -1.041 1.00 1.00 45 ALA A N 2
ATOM 2091 C CA . ALA A 1 45 ? -10.953 -12.190 -1.735 1.00 1.00 45 ALA A CA 2
ATOM 2092 C C . ALA A 1 45 ? -10.940 -12.059 -3.285 1.00 1.00 45 ALA A C 2
ATOM 2093 O O . ALA A 1 45 ? -10.576 -13.028 -3.969 1.00 1.00 45 ALA A O 2
ATOM 2100 N N . GLN A 1 46 ? -11.350 -10.847 -3.813 1.00 1.00 46 GLN A N 2
ATOM 2101 C CA . GLN A 1 46 ? -11.365 -10.512 -5.272 1.00 1.00 46 GLN A CA 2
ATOM 2102 C C . GLN A 1 46 ? -9.965 -10.135 -5.810 1.00 1.00 46 GLN A C 2
ATOM 2103 O O . GLN A 1 46 ? -9.633 -10.540 -6.922 1.00 1.00 46 GLN A O 2
ATOM 2117 N N . VAL A 1 47 ? -9.146 -9.385 -4.978 1.00 1.00 47 VAL A N 2
ATOM 2118 C CA . VAL A 1 47 ? -7.723 -8.942 -5.302 1.00 1.00 47 VAL A CA 2
ATOM 2119 C C . VAL A 1 47 ? -6.767 -10.205 -5.342 1.00 1.00 47 VAL A C 2
ATOM 2120 O O . VAL A 1 47 ? -5.886 -10.276 -6.215 1.00 1.00 47 VAL A O 2
ATOM 2133 N N . GLU A 1 48 ? -6.982 -11.164 -4.378 1.00 1.00 48 GLU A N 2
ATOM 2134 C CA . GLU A 1 48 ? -6.224 -12.464 -4.249 1.00 1.00 48 GLU A CA 2
ATOM 2135 C C . GLU A 1 48 ? -6.575 -13.496 -5.375 1.00 1.00 48 GLU A C 2
ATOM 2136 O O . GLU A 1 48 ? -5.749 -14.376 -5.678 1.00 1.00 48 GLU A O 2
ATOM 2148 N N . GLU A 1 49 ? -7.805 -13.350 -5.957 1.00 1.00 49 GLU A N 2
ATOM 2149 C CA . GLU A 1 49 ? -8.342 -14.206 -7.058 1.00 1.00 49 GLU A CA 2
ATOM 2150 C C . GLU A 1 49 ? -8.178 -13.562 -8.473 1.00 1.00 49 GLU A C 2
ATOM 2151 O O . GLU A 1 49 ? -8.301 -14.286 -9.487 1.00 1.00 49 GLU A O 2
ATOM 2163 N N . PHE A 1 50 ? -7.898 -12.216 -8.525 1.00 1.00 50 PHE A N 2
ATOM 2164 C CA . PHE A 1 50 ? -7.703 -11.443 -9.777 1.00 1.00 50 PHE A CA 2
ATOM 2165 C C . PHE A 1 50 ? -6.224 -11.361 -10.188 1.00 1.00 50 PHE A C 2
ATOM 2166 O O . PHE A 1 50 ? -5.328 -11.385 -9.321 1.00 1.00 50 PHE A O 2
ATOM 2183 N N . VAL A 1 51 ? -6.013 -11.242 -11.532 1.00 1.00 51 VAL A N 2
ATOM 2184 C CA . VAL A 1 51 ? -4.677 -11.131 -12.174 1.00 1.00 51 VAL A CA 2
ATOM 2185 C C . VAL A 1 51 ? -4.403 -9.623 -12.444 1.00 1.00 51 VAL A C 2
ATOM 2186 O O . VAL A 1 51 ? -5.312 -8.871 -12.853 1.00 1.00 51 VAL A O 2
ATOM 2199 N N . PHE A 1 52 ? -3.127 -9.257 -12.212 1.00 1.00 52 PHE A N 2
ATOM 2200 C CA . PHE A 1 52 ? -2.617 -7.880 -12.388 1.00 1.00 52 PHE A CA 2
ATOM 2201 C C . PHE A 1 52 ? -1.363 -7.906 -13.264 1.00 1.00 52 PHE A C 2
ATOM 2202 O O . PHE A 1 52 ? -0.574 -8.873 -13.203 1.00 1.00 52 PHE A O 2
ATOM 2219 N N . LYS A 1 53 ? -1.204 -6.831 -14.067 1.00 1.00 53 LYS A N 2
ATOM 2220 C CA . LYS A 1 53 ? -0.076 -6.663 -15.010 1.00 1.00 53 LYS A CA 2
ATOM 2221 C C . LYS A 1 53 ? 0.934 -5.649 -14.488 1.00 1.00 53 LYS A C 2
ATOM 2222 O O . LYS A 1 53 ? 0.538 -4.622 -13.896 1.00 1.00 53 LYS A O 2
ATOM 2241 N N . CYS A 1 54 ? 2.243 -5.954 -14.738 1.00 1.00 54 CYS A N 2
ATOM 2242 C CA . CYS A 1 54 ? 3.378 -5.100 -14.328 1.00 1.00 54 CYS A CA 2
ATOM 2243 C C . CYS A 1 54 ? 3.752 -4.065 -15.453 1.00 1.00 54 CYS A C 2
ATOM 2244 O O . CYS A 1 54 ? 3.863 -4.500 -16.618 1.00 1.00 54 CYS A O 2
ATOM 2251 N N . PRO A 1 55 ? 3.932 -2.673 -15.144 1.00 1.00 55 PRO A N 2
ATOM 2252 C CA . PRO A 1 55 ? 4.373 -1.662 -16.180 1.00 1.00 55 PRO A CA 2
ATOM 2253 C C . PRO A 1 55 ? 5.900 -1.764 -16.579 1.00 1.00 55 PRO A C 2
ATOM 2254 O O . PRO A 1 55 ? 6.334 -1.111 -17.542 1.00 1.00 55 PRO A O 2
ATOM 2265 N N . VAL A 1 56 ? 6.649 -2.598 -15.797 1.00 1.00 56 VAL A N 2
ATOM 2266 C CA . VAL A 1 56 ? 8.117 -2.825 -15.939 1.00 1.00 56 VAL A CA 2
ATOM 2267 C C . VAL A 1 56 ? 8.372 -4.174 -16.687 1.00 1.00 56 VAL A C 2
ATOM 2268 O O . VAL A 1 56 ? 9.105 -4.171 -17.690 1.00 1.00 56 VAL A O 2
ATOM 2281 N N . CYS A 1 57 ? 7.763 -5.300 -16.174 1.00 1.00 57 CYS A N 2
ATOM 2282 C CA . CYS A 1 57 ? 7.909 -6.663 -16.757 1.00 1.00 57 CYS A CA 2
ATOM 2283 C C . CYS A 1 57 ? 6.839 -6.950 -17.850 1.00 1.00 57 CYS A C 2
ATOM 2284 O O . CYS A 1 57 ? 7.216 -7.330 -18.974 1.00 1.00 57 CYS A O 2
ATOM 2291 N N . GLY A 1 58 ? 5.532 -6.765 -17.483 1.00 1.00 58 GLY A N 2
ATOM 2292 C CA . GLY A 1 58 ? 4.383 -7.005 -18.388 1.00 1.00 58 GLY A CA 2
ATOM 2293 C C . GLY A 1 58 ? 3.773 -8.420 -18.244 1.00 1.00 58 GLY A C 2
ATOM 2294 O O . GLY A 1 58 ? 2.892 -8.788 -19.037 1.00 1.00 58 GLY A O 2
ATOM 2298 N N . GLU A 1 59 ? 4.273 -9.192 -17.222 1.00 1.00 59 GLU A N 2
ATOM 2299 C CA . GLU A 1 59 ? 3.843 -10.572 -16.875 1.00 1.00 59 GLU A CA 2
ATOM 2300 C C . GLU A 1 59 ? 2.613 -10.586 -15.916 1.00 1.00 59 GLU A C 2
ATOM 2301 O O . GLU A 1 59 ? 2.274 -9.544 -15.319 1.00 1.00 59 GLU A O 2
ATOM 2313 N N . GLU A 1 60 ? 1.968 -11.790 -15.786 1.00 1.00 60 GLU A N 2
ATOM 2314 C CA . GLU A 1 60 ? 0.762 -12.029 -14.942 1.00 1.00 60 GLU A CA 2
ATOM 2315 C C . GLU A 1 60 ? 1.166 -12.501 -13.538 1.00 1.00 60 GLU A C 2
ATOM 2316 O O . GLU A 1 60 ? 2.032 -13.386 -13.395 1.00 1.00 60 GLU A O 2
ATOM 2328 N N . PHE A 1 61 ? 0.507 -11.880 -12.521 1.00 1.00 61 PHE A N 2
ATOM 2329 C CA . PHE A 1 61 ? 0.712 -12.148 -11.067 1.00 1.00 61 PHE A CA 2
ATOM 2330 C C . PHE A 1 61 ? -0.643 -12.059 -10.315 1.00 1.00 61 PHE A C 2
ATOM 2331 O O . PHE A 1 61 ? -1.560 -11.335 -10.764 1.00 1.00 61 PHE A O 2
ATOM 2348 N N . TYR A 1 62 ? -0.728 -12.789 -9.182 1.00 1.00 62 TYR A N 2
ATOM 2349 C CA . TYR A 1 62 ? -1.935 -12.858 -8.333 1.00 1.00 62 TYR A CA 2
ATOM 2350 C C . TYR A 1 62 ? -1.776 -12.069 -7.024 1.00 1.00 62 TYR A C 2
ATOM 2351 O O . TYR A 1 62 ? -0.645 -11.875 -6.547 1.00 1.00 62 TYR A O 2
ATOM 2369 N N . GLY A 1 63 ? -2.948 -11.613 -6.461 1.00 1.00 63 GLY A N 2
ATOM 2370 C CA . GLY A 1 63 ? -3.021 -10.862 -5.169 1.00 1.00 63 GLY A CA 2
ATOM 2371 C C . GLY A 1 63 ? -2.870 -11.749 -3.900 1.00 1.00 63 GLY A C 2
ATOM 2372 O O . GLY A 1 63 ? -2.907 -11.223 -2.776 1.00 1.00 63 GLY A O 2
ATOM 2376 N N . LYS A 1 64 ? -2.717 -13.095 -4.137 1.00 1.00 64 LYS A N 2
ATOM 2377 C CA . LYS A 1 64 ? -2.505 -14.132 -3.089 1.00 1.00 64 LYS A CA 2
ATOM 2378 C C . LYS A 1 64 ? -0.986 -14.273 -2.714 1.00 1.00 64 LYS A C 2
ATOM 2379 O O . LYS A 1 64 ? -0.670 -14.831 -1.648 1.00 1.00 64 LYS A O 2
ATOM 2398 N N . THR A 1 65 ? -0.090 -13.746 -3.608 1.00 1.00 65 THR A N 2
ATOM 2399 C CA . THR A 1 65 ? 1.395 -13.743 -3.433 1.00 1.00 65 THR A CA 2
ATOM 2400 C C . THR A 1 65 ? 1.896 -12.389 -2.814 1.00 1.00 65 THR A C 2
ATOM 2401 O O . THR A 1 65 ? 3.118 -12.205 -2.602 1.00 1.00 65 THR A O 2
ATOM 2412 N N . LEU A 1 66 ? 0.915 -11.474 -2.472 1.00 1.00 66 LEU A N 2
ATOM 2413 C CA . LEU A 1 66 ? 1.156 -10.127 -1.870 1.00 1.00 66 LEU A CA 2
ATOM 2414 C C . LEU A 1 66 ? 1.413 -10.220 -0.314 1.00 1.00 66 LEU A C 2
ATOM 2415 O O . LEU A 1 66 ? 0.887 -11.178 0.288 1.00 1.00 66 LEU A O 2
ATOM 2431 N N . PRO A 1 67 ? 2.205 -9.248 0.408 1.00 1.00 67 PRO A N 2
ATOM 2432 C CA . PRO A 1 67 ? 2.456 -9.324 1.906 1.00 1.00 67 PRO A CA 2
ATOM 2433 C C . PRO A 1 67 ? 1.197 -9.180 2.784 1.00 1.00 67 PRO A C 2
ATOM 2434 O O . PRO A 1 67 ? 0.247 -8.478 2.394 1.00 1.00 67 PRO A O 2
ATOM 2445 N N . ARG A 1 68 ? 1.239 -9.849 3.983 1.00 1.00 68 ARG A N 2
ATOM 2446 C CA . ARG A 1 68 ? 0.141 -9.862 5.019 1.00 1.00 68 ARG A CA 2
ATOM 2447 C C . ARG A 1 68 ? -0.153 -8.479 5.680 1.00 1.00 68 ARG A C 2
ATOM 2448 O O . ARG A 1 68 ? -1.242 -8.294 6.261 1.00 1.00 68 ARG A O 2
ATOM 2469 N N . ARG A 1 69 ? 0.823 -7.514 5.553 1.00 1.00 69 ARG A N 2
ATOM 2470 C CA . ARG A 1 69 ? 0.728 -6.118 6.091 1.00 1.00 69 ARG A CA 2
ATOM 2471 C C . ARG A 1 69 ? -0.070 -5.189 5.131 1.00 1.00 69 ARG A C 2
ATOM 2472 O O . ARG A 1 69 ? -0.759 -4.267 5.599 1.00 1.00 69 ARG A O 2
ATOM 2493 N N . GLU A 1 70 ? 0.057 -5.463 3.779 1.00 1.00 70 GLU A N 2
ATOM 2494 C CA . GLU A 1 70 ? -0.664 -4.754 2.667 1.00 1.00 70 GLU A CA 2
ATOM 2495 C C . GLU A 1 70 ? -2.184 -5.093 2.612 1.00 1.00 70 GLU A C 2
ATOM 2496 O O . GLU A 1 70 ? -2.982 -4.248 2.178 1.00 1.00 70 GLU A O 2
ATOM 2508 N N . ALA A 1 71 ? -2.548 -6.355 3.055 1.00 1.00 71 ALA A N 2
ATOM 2509 C CA . ALA A 1 71 ? -3.958 -6.874 3.160 1.00 1.00 71 ALA A CA 2
ATOM 2510 C C . ALA A 1 71 ? -4.788 -6.125 4.251 1.00 1.00 71 ALA A C 2
ATOM 2511 O O . ALA A 1 71 ? -5.985 -5.876 4.054 1.00 1.00 71 ALA A O 2
ATOM 2518 N N . GLU A 1 72 ? -4.095 -5.756 5.387 1.00 1.00 72 GLU A N 2
ATOM 2519 C CA . GLU A 1 72 ? -4.660 -4.959 6.534 1.00 1.00 72 GLU A CA 2
ATOM 2520 C C . GLU A 1 72 ? -4.891 -3.459 6.159 1.00 1.00 72 GLU A C 2
ATOM 2521 O O . GLU A 1 72 ? -5.725 -2.785 6.785 1.00 1.00 72 GLU A O 2
ATOM 2533 N N . LYS A 1 73 ? -4.114 -2.977 5.125 1.00 1.00 73 LYS A N 2
ATOM 2534 C CA . LYS A 1 73 ? -4.197 -1.610 4.520 1.00 1.00 73 LYS A CA 2
ATOM 2535 C C . LYS A 1 73 ? -5.444 -1.441 3.601 1.00 1.00 73 LYS A C 2
ATOM 2536 O O . LYS A 1 73 ? -5.951 -0.318 3.446 1.00 1.00 73 LYS A O 2
ATOM 2555 N N . VAL A 1 74 ? -5.914 -2.598 2.999 1.00 1.00 74 VAL A N 2
ATOM 2556 C CA . VAL A 1 74 ? -7.126 -2.707 2.085 1.00 1.00 74 VAL A CA 2
ATOM 2557 C C . VAL A 1 74 ? -8.452 -2.421 2.896 1.00 1.00 74 VAL A C 2
ATOM 2558 O O . VAL A 1 74 ? -9.349 -1.770 2.368 1.00 1.00 74 VAL A O 2
ATOM 2571 N N . PHE A 1 75 ? -8.549 -2.927 4.174 1.00 1.00 75 PHE A N 2
ATOM 2572 C CA . PHE A 1 75 ? -9.705 -2.707 5.122 1.00 1.00 75 PHE A CA 2
ATOM 2573 C C . PHE A 1 75 ? -9.950 -1.197 5.477 1.00 1.00 75 PHE A C 2
ATOM 2574 O O . PHE A 1 75 ? -11.097 -0.809 5.738 1.00 1.00 75 PHE A O 2
ATOM 2591 N N . GLU A 1 76 ? -8.836 -0.376 5.457 1.00 1.00 76 GLU A N 2
ATOM 2592 C CA . GLU A 1 76 ? -8.823 1.090 5.771 1.00 1.00 76 GLU A CA 2
ATOM 2593 C C . GLU A 1 76 ? -9.505 1.961 4.670 1.00 1.00 76 GLU A C 2
ATOM 2594 O O . GLU A 1 76 ? -10.239 2.901 5.020 1.00 1.00 76 GLU A O 2
ATOM 2606 N N . LEU A 1 77 ? -9.256 1.617 3.358 1.00 1.00 77 LEU A N 2
ATOM 2607 C CA . LEU A 1 77 ? -9.836 2.314 2.163 1.00 1.00 77 LEU A CA 2
ATOM 2608 C C . LEU A 1 77 ? -11.369 2.069 1.980 1.00 1.00 77 LEU A C 2
ATOM 2609 O O . LEU A 1 77 ? -12.086 2.979 1.529 1.00 1.00 77 LEU A O 2
ATOM 2625 N N . LEU A 1 78 ? -11.823 0.823 2.340 1.00 1.00 78 LEU A N 2
ATOM 2626 C CA . LEU A 1 78 ? -13.254 0.386 2.308 1.00 1.00 78 LEU A CA 2
ATOM 2627 C C . LEU A 1 78 ? -14.064 0.901 3.544 1.00 1.00 78 LEU A C 2
ATOM 2628 O O . LEU A 1 78 ? -15.300 1.010 3.459 1.00 1.00 78 LEU A O 2
ATOM 2644 N N . ASN A 1 79 ? -13.335 1.194 4.681 1.00 1.00 79 ASN A N 2
ATOM 2645 C CA . ASN A 1 79 ? -13.911 1.730 5.949 1.00 1.00 79 ASN A CA 2
ATOM 2646 C C . ASN A 1 79 ? -14.055 3.287 5.955 1.00 1.00 79 ASN A C 2
ATOM 2647 O O . ASN A 1 79 ? -14.782 3.830 6.809 1.00 1.00 79 ASN A O 2
ATOM 2658 N N . ASP A 1 80 ? -13.372 3.987 4.973 1.00 1.00 80 ASP A N 2
ATOM 2659 C CA . ASP A 1 80 ? -13.396 5.478 4.782 1.00 1.00 80 ASP A CA 2
ATOM 2660 C C . ASP A 1 80 ? -14.786 6.035 4.356 1.00 1.00 80 ASP A C 2
ATOM 2661 O O . ASP A 1 80 ? -15.176 7.109 4.822 1.00 1.00 80 ASP A O 2
ATOM 2670 N N . PHE A 1 81 ? -15.534 5.241 3.479 1.00 1.00 81 PHE A N 2
ATOM 2671 C CA . PHE A 1 81 ? -16.922 5.525 2.897 1.00 1.00 81 PHE A CA 2
ATOM 2672 C C . PHE A 1 81 ? -16.995 6.816 2.013 1.00 1.00 81 PHE A C 2
ATOM 2673 O O . PHE A 1 81 ? -17.352 6.714 0.825 1.00 1.00 81 PHE A O 2
ATOM 2690 N N . LYS A 1 82 ? -16.644 7.989 2.622 1.00 1.00 82 LYS A N 2
ATOM 2691 C CA . LYS A 1 82 ? -16.634 9.314 1.971 1.00 1.00 82 LYS A CA 2
ATOM 2692 C C . LYS A 1 82 ? -15.283 10.000 2.198 1.00 1.00 82 LYS A C 2
ATOM 2693 O O . LYS A 1 82 ? -14.749 9.964 3.327 1.00 1.00 82 LYS A O 2
ATOM 2712 N N . GLY A 1 83 ? -14.760 10.611 1.106 1.00 1.00 83 GLY A N 2
ATOM 2713 C CA . GLY A 1 83 ? -13.475 11.324 1.110 1.00 1.00 83 GLY A CA 2
ATOM 2714 C C . GLY A 1 83 ? -13.217 12.025 -0.206 1.00 1.00 83 GLY A C 2
ATOM 2715 O O . GLY A 1 83 ? -13.797 13.099 -0.451 1.00 1.00 83 GLY A O 2
ATOM 2719 N N . GLY A 1 84 ? -12.347 11.392 -1.034 1.00 1.00 84 GLY A N 2
ATOM 2720 C CA . GLY A 1 84 ? -11.975 11.904 -2.366 1.00 1.00 84 GLY A CA 2
ATOM 2721 C C . GLY A 1 84 ? -12.192 10.890 -3.488 1.00 1.00 84 GLY A C 2
ATOM 2722 O O . GLY A 1 84 ? -11.308 10.746 -4.350 1.00 1.00 84 GLY A O 2
ATOM 2726 N N . ILE A 1 85 ? -13.372 10.205 -3.460 1.00 1.00 85 ILE A N 2
ATOM 2727 C CA . ILE A 1 85 ? -13.768 9.178 -4.464 1.00 1.00 85 ILE A CA 2
ATOM 2728 C C . ILE A 1 85 ? -15.060 9.686 -5.136 1.00 1.00 85 ILE A C 2
ATOM 2729 O O . ILE A 1 85 ? -16.050 9.968 -4.436 1.00 1.00 85 ILE A O 2
ATOM 2745 N N . ASP A 1 86 ? -14.997 9.797 -6.489 1.00 1.00 86 ASP A N 2
ATOM 2746 C CA . ASP A 1 86 ? -16.114 10.250 -7.340 1.00 1.00 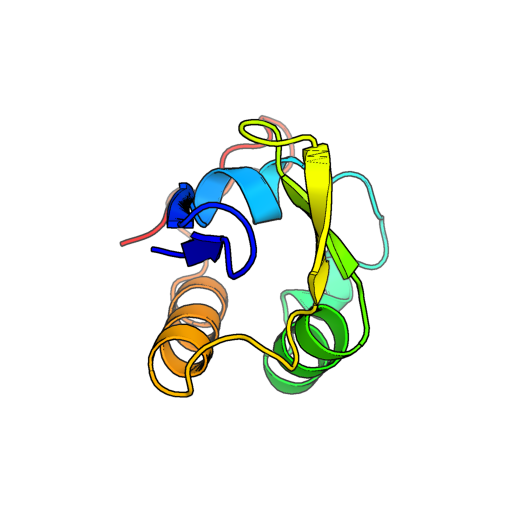86 ASP A CA 2
ATOM 2747 C C . ASP A 1 86 ? -16.367 9.240 -8.466 1.00 1.00 86 ASP A C 2
ATOM 2748 O O . ASP A 1 86 ? -15.419 8.830 -9.167 1.00 1.00 86 ASP A O 2
ATOM 2757 N N . TRP A 1 87 ? -17.662 8.826 -8.593 1.00 1.00 87 TRP A N 2
ATOM 2758 C CA . TRP A 1 87 ? -18.155 7.850 -9.629 1.00 1.00 87 TRP A CA 2
ATOM 2759 C C . TRP A 1 87 ? -18.405 8.481 -11.025 1.00 1.00 87 TRP A C 2
ATOM 2760 O O . TRP A 1 87 ? -18.335 7.762 -12.038 1.00 1.00 87 TRP A O 2
ATOM 2781 N N . GLU A 1 88 ? -18.704 9.821 -11.047 1.00 1.00 88 GLU A N 2
ATOM 2782 C CA . GLU A 1 88 ? -18.963 10.627 -12.284 1.00 1.00 88 GLU A CA 2
ATOM 2783 C C . GLU A 1 88 ? -17.658 11.079 -13.006 1.00 1.00 88 GLU A C 2
ATOM 2784 O O . GLU A 1 88 ? -17.625 11.081 -14.250 1.00 1.00 88 GLU A O 2
ATOM 2796 N N . ASN A 1 89 ? -16.614 11.452 -12.200 1.00 1.00 89 ASN A N 2
ATOM 2797 C CA . ASN A 1 89 ? -15.285 11.899 -12.699 1.00 1.00 89 ASN A CA 2
ATOM 2798 C C . ASN A 1 89 ? -14.212 10.773 -12.713 1.00 1.00 89 ASN A C 2
ATOM 2799 O O . ASN A 1 89 ? -13.170 10.929 -13.372 1.00 1.00 89 ASN A O 2
ATOM 2810 N N . LYS A 1 90 ? -14.488 9.603 -11.997 1.00 1.00 90 LYS A N 2
ATOM 2811 C CA . LYS A 1 90 ? -13.594 8.370 -11.854 1.00 1.00 90 LYS A CA 2
ATOM 2812 C C . LYS A 1 90 ? -12.200 8.683 -11.179 1.00 1.00 90 LYS A C 2
ATOM 2813 O O . LYS A 1 90 ? -11.103 8.411 -11.737 1.00 1.00 90 LYS A O 2
ATOM 2832 N N . ARG A 1 91 ? -12.302 9.278 -9.960 1.00 1.00 91 ARG A N 2
ATOM 2833 C CA . ARG A 1 91 ? -11.138 9.664 -9.125 1.00 1.00 91 ARG A CA 2
ATOM 2834 C C . ARG A 1 91 ? -11.124 8.869 -7.823 1.00 1.00 91 ARG A C 2
ATOM 2835 O O . ARG A 1 91 ? -12.157 8.787 -7.127 1.00 1.00 91 ARG A O 2
ATOM 2856 N N . VAL A 1 92 ? -9.938 8.283 -7.530 1.00 1.00 92 VAL A N 2
ATOM 2857 C CA . VAL A 1 92 ? -9.695 7.450 -6.318 1.00 1.00 92 VAL A CA 2
ATOM 2858 C C . VAL A 1 92 ? -8.498 8.057 -5.554 1.00 1.00 92 VAL A C 2
ATOM 2859 O O . VAL A 1 92 ? -7.432 8.276 -6.159 1.00 1.00 92 VAL A O 2
ATOM 2872 N N . LYS A 1 93 ? -8.723 8.314 -4.241 1.00 1.00 93 LYS A N 2
ATOM 2873 C CA . LYS A 1 93 ? -7.714 8.880 -3.321 1.00 1.00 93 LYS A CA 2
ATOM 2874 C C . LYS A 1 93 ? -7.438 7.914 -2.167 1.00 1.00 93 LYS A C 2
ATOM 2875 O O . LYS A 1 93 ? -8.388 7.328 -1.606 1.00 1.00 93 LYS A O 2
ATOM 2894 N N . LEU A 1 94 ? -6.129 7.766 -1.838 1.00 1.00 94 LEU A N 2
ATOM 2895 C CA . LEU A 1 94 ? -5.643 6.887 -0.762 1.00 1.00 94 LEU A CA 2
ATOM 2896 C C . LEU A 1 94 ? -5.033 7.687 0.383 1.00 1.00 94 LEU A C 2
ATOM 2897 O O . LEU A 1 94 ? -4.180 8.567 0.157 1.00 1.00 94 LEU A O 2
ATOM 2913 N N . LYS A 1 95 ? -5.521 7.354 1.597 1.00 1.00 95 LYS A N 2
ATOM 2914 C CA . LYS A 1 95 ? -5.095 7.968 2.874 1.00 1.00 95 LYS A CA 2
ATOM 2915 C C . LYS A 1 95 ? -4.357 6.953 3.754 1.00 1.00 95 LYS A C 2
ATOM 2916 O O . LYS A 1 95 ? -3.341 7.339 4.368 1.00 1.00 95 LYS A O 2
ATOM 2937 N N . MET A 1 8 ? 1.403 1.063 -0.543 1.00 1.00 8 MET A N 3
ATOM 2938 C CA . MET A 1 8 ? 2.344 0.829 -1.666 1.00 1.00 8 MET A CA 3
ATOM 2939 C C . MET A 1 8 ? 2.404 -0.650 -2.038 1.00 1.00 8 MET A C 3
ATOM 2940 O O . MET A 1 8 ? 2.462 -1.519 -1.144 1.00 1.00 8 MET A O 3
ATOM 2954 N N . ALA A 1 9 ? 2.370 -0.898 -3.367 1.00 1.00 9 ALA A N 3
ATOM 2955 C CA . ALA A 1 9 ? 2.437 -2.245 -3.964 1.00 1.00 9 ALA A CA 3
ATOM 2956 C C . ALA A 1 9 ? 3.797 -2.470 -4.626 1.00 1.00 9 ALA A C 3
ATOM 2957 O O . ALA A 1 9 ? 4.338 -1.548 -5.260 1.00 1.00 9 ALA A O 3
ATOM 2964 N N . LYS A 1 10 ? 4.328 -3.702 -4.452 1.00 1.00 10 LYS A N 3
ATOM 2965 C CA . LYS A 1 10 ? 5.638 -4.131 -4.992 1.00 1.00 10 LYS A CA 3
ATOM 2966 C C . LYS A 1 10 ? 5.511 -5.436 -5.768 1.00 1.00 10 LYS A C 3
ATOM 2967 O O . LYS A 1 10 ? 4.786 -6.352 -5.332 1.00 1.00 10 LYS A O 3
ATOM 2986 N N . CYS A 1 11 ? 6.234 -5.502 -6.933 1.00 1.00 11 CYS A N 3
ATOM 2987 C CA . CYS A 1 11 ? 6.286 -6.698 -7.835 1.00 1.00 11 CYS A CA 3
ATOM 2988 C C . CYS A 1 11 ? 7.151 -7.867 -7.211 1.00 1.00 11 CYS A C 3
ATOM 2989 O O . CYS A 1 11 ? 8.330 -7.605 -6.886 1.00 1.00 11 CYS A O 3
ATOM 2996 N N . PRO A 1 12 ? 6.587 -9.161 -6.967 1.00 1.00 12 PRO A N 3
ATOM 2997 C CA . PRO A 1 12 ? 7.411 -10.302 -6.418 1.00 1.00 12 PRO A CA 3
ATOM 2998 C C . PRO A 1 12 ? 8.446 -10.919 -7.433 1.00 1.00 12 PRO A C 3
ATOM 2999 O O . PRO A 1 12 ? 9.267 -11.769 -7.035 1.00 1.00 12 PRO A O 3
ATOM 3010 N N . ILE A 1 13 ? 8.384 -10.447 -8.720 1.00 1.00 13 ILE A N 3
ATOM 3011 C CA . ILE A 1 13 ? 9.234 -10.921 -9.847 1.00 1.00 13 ILE A CA 3
ATOM 3012 C C . ILE A 1 13 ? 10.473 -9.979 -10.018 1.00 1.00 13 ILE A C 3
ATOM 3013 O O . ILE A 1 13 ? 11.612 -10.485 -9.987 1.00 1.00 13 ILE A O 3
ATOM 3029 N N . CYS A 1 14 ? 10.227 -8.639 -10.193 1.00 1.00 14 CYS A N 3
ATOM 3030 C CA . CYS A 1 14 ? 11.305 -7.644 -10.410 1.00 1.00 14 CYS A CA 3
ATOM 3031 C C . CYS A 1 14 ? 11.602 -6.801 -9.153 1.00 1.00 14 CYS A C 3
ATOM 3032 O O . CYS A 1 14 ? 12.787 -6.551 -8.862 1.00 1.00 14 CYS A O 3
ATOM 3039 N N . GLY A 1 15 ? 10.518 -6.375 -8.437 1.00 1.00 15 GLY A N 3
ATOM 3040 C CA . GLY A 1 15 ? 10.619 -5.560 -7.204 1.00 1.00 15 GLY A CA 3
ATOM 3041 C C . GLY A 1 15 ? 10.541 -4.051 -7.443 1.00 1.00 15 GLY A C 3
ATOM 3042 O O . GLY A 1 15 ? 11.238 -3.292 -6.743 1.00 1.00 15 GLY A O 3
ATOM 3046 N N . SER A 1 16 ? 9.693 -3.642 -8.431 1.00 1.00 16 SER A N 3
ATOM 3047 C CA . SER A 1 16 ? 9.487 -2.224 -8.800 1.00 1.00 16 SER A CA 3
ATOM 3048 C C . SER A 1 16 ? 8.205 -1.628 -8.128 1.00 1.00 16 SER A C 3
ATOM 3049 O O . SER A 1 16 ? 7.246 -2.407 -7.954 1.00 1.00 16 SER A O 3
ATOM 3057 N N . PRO A 1 17 ? 8.111 -0.240 -7.732 1.00 1.00 17 PRO A N 3
ATOM 3058 C CA . PRO A 1 17 ? 6.872 0.346 -7.095 1.00 1.00 17 PRO A CA 3
ATOM 3059 C C . PRO A 1 17 ? 5.662 0.467 -8.049 1.00 1.00 17 PRO A C 3
ATOM 3060 O O . PRO A 1 17 ? 5.827 0.826 -9.232 1.00 1.00 17 PRO A O 3
ATOM 3071 N N . LEU A 1 18 ? 4.480 0.135 -7.490 1.00 1.00 18 LEU A N 3
ATOM 3072 C CA . LEU A 1 18 ? 3.180 0.184 -8.182 1.00 1.00 18 LEU A CA 3
ATOM 3073 C C . LEU A 1 18 ? 2.200 1.058 -7.406 1.00 1.00 18 LEU A C 3
ATOM 3074 O O . LEU A 1 18 ? 2.229 1.078 -6.156 1.00 1.00 18 LEU A O 3
ATOM 3090 N N . LYS A 1 19 ? 1.319 1.757 -8.171 1.00 1.00 19 LYS A N 3
ATOM 3091 C CA . LYS A 1 19 ? 0.284 2.656 -7.620 1.00 1.00 19 LYS A CA 3
ATOM 3092 C C . LYS A 1 19 ? -1.058 1.927 -7.453 1.00 1.00 19 LYS A C 3
ATOM 3093 O O . LYS A 1 19 ? -1.570 1.311 -8.412 1.00 1.00 19 LYS A O 3
ATOM 3112 N N . TRP A 1 20 ? -1.590 1.976 -6.189 1.00 1.00 20 TRP A N 3
ATOM 3113 C CA . TRP A 1 20 ? -2.919 1.391 -5.785 1.00 1.00 20 TRP A CA 3
ATOM 3114 C C . TRP A 1 20 ? -4.120 2.159 -6.399 1.00 1.00 20 TRP A C 3
ATOM 3115 O O . TRP A 1 20 ? -5.206 1.584 -6.563 1.00 1.00 20 TRP A O 3
ATOM 3136 N N . GLU A 1 21 ? -3.870 3.476 -6.729 1.00 1.00 21 GLU A N 3
ATOM 3137 C CA . GLU A 1 21 ? -4.832 4.407 -7.403 1.00 1.00 21 GLU A CA 3
ATOM 3138 C C . GLU A 1 21 ? -5.078 4.019 -8.888 1.00 1.00 21 GLU A C 3
ATOM 3139 O O . GLU A 1 21 ? -6.182 4.250 -9.397 1.00 1.00 21 GLU A O 3
ATOM 3151 N N . GLU A 1 22 ? -4.012 3.428 -9.556 1.00 1.00 22 GLU A N 3
ATOM 3152 C CA . GLU A 1 22 ? -4.056 2.926 -10.969 1.00 1.00 22 GLU A CA 3
ATOM 3153 C C . GLU A 1 22 ? -4.804 1.572 -11.094 1.00 1.00 22 GLU A C 3
ATOM 3154 O O . GLU A 1 22 ? -5.474 1.328 -12.108 1.00 1.00 22 GLU A O 3
ATOM 3166 N N . LEU A 1 23 ? -4.666 0.712 -10.022 1.00 1.00 23 LEU A N 3
ATOM 3167 C CA . LEU A 1 23 ? -5.304 -0.633 -9.881 1.00 1.00 23 LEU A CA 3
ATOM 3168 C C . LEU A 1 23 ? -6.872 -0.554 -9.781 1.00 1.00 23 LEU A C 3
ATOM 3169 O O . LEU A 1 23 ? -7.569 -1.386 -10.384 1.00 1.00 23 LEU A O 3
ATOM 3185 N N . ILE A 1 24 ? -7.373 0.466 -9.004 1.00 1.00 24 ILE A N 3
ATOM 3186 C CA . ILE A 1 24 ? -8.835 0.757 -8.781 1.00 1.00 24 ILE A CA 3
ATOM 3187 C C . ILE A 1 24 ? -9.439 1.542 -10.008 1.00 1.00 24 ILE A C 3
ATOM 3188 O O . ILE A 1 24 ? -10.589 1.270 -10.395 1.00 1.00 24 ILE A O 3
ATOM 3204 N N . GLU A 1 25 ? -8.637 2.509 -10.583 1.00 1.00 25 GLU A N 3
ATOM 3205 C CA . GLU A 1 25 ? -9.016 3.365 -11.759 1.00 1.00 25 GLU A CA 3
ATOM 3206 C C . GLU A 1 25 ? -9.179 2.567 -13.087 1.00 1.00 25 GLU A C 3
ATOM 3207 O O . GLU A 1 25 ? -10.058 2.901 -13.900 1.00 1.00 25 GLU A O 3
ATOM 3219 N N . GLU A 1 26 ? -8.319 1.510 -13.263 1.00 1.00 26 GLU A N 3
ATOM 3220 C CA . GLU A 1 26 ? -8.325 0.571 -14.422 1.00 1.00 26 GLU A CA 3
ATOM 3221 C C . GLU A 1 26 ? -9.423 -0.522 -14.299 1.00 1.00 26 GLU A C 3
ATOM 3222 O O . GLU A 1 26 ? -9.858 -1.080 -15.325 1.00 1.00 26 GLU A O 3
ATOM 3234 N N . MET A 1 27 ? -9.853 -0.776 -13.026 1.00 1.00 27 MET A N 3
ATOM 3235 C CA . MET A 1 27 ? -10.860 -1.781 -12.674 1.00 1.00 27 MET A CA 3
ATOM 3236 C C . MET A 1 27 ? -12.246 -1.130 -12.313 1.00 1.00 27 MET A C 3
ATOM 3237 O O . MET A 1 27 ? -13.163 -1.827 -11.826 1.00 1.00 27 MET A O 3
ATOM 3251 N N . LEU A 1 28 ? -12.389 0.208 -12.581 1.00 1.00 28 LEU A N 3
ATOM 3252 C CA . LEU A 1 28 ? -13.629 0.983 -12.309 1.00 1.00 28 LEU A CA 3
ATOM 3253 C C . LEU A 1 28 ? -14.595 1.056 -13.556 1.00 1.00 28 LEU A C 3
ATOM 3254 O O . LEU A 1 28 ? -15.478 1.945 -13.646 1.00 1.00 28 LEU A O 3
ATOM 3270 N N . ILE A 1 29 ? -14.441 0.056 -14.472 1.00 1.00 29 ILE A N 3
ATOM 3271 C CA . ILE A 1 29 ? -15.248 -0.095 -15.729 1.00 1.00 29 ILE A CA 3
ATOM 3272 C C . ILE A 1 29 ? -16.462 -1.081 -15.559 1.00 1.00 29 ILE A C 3
ATOM 3273 O O . ILE A 1 29 ? -17.192 -1.364 -16.537 1.00 1.00 29 ILE A O 3
ATOM 3289 N N . ILE A 1 30 ? -16.677 -1.533 -14.297 1.00 1.00 30 ILE A N 3
ATOM 3290 C CA . ILE A 1 30 ? -17.741 -2.501 -13.904 1.00 1.00 30 ILE A CA 3
ATOM 3291 C C . ILE A 1 30 ? -18.826 -1.758 -13.083 1.00 1.00 30 ILE A C 3
ATOM 3292 O O . ILE A 1 30 ? -18.504 -0.899 -12.239 1.00 1.00 30 ILE A O 3
ATOM 3308 N N . GLU A 1 31 ? -20.105 -2.133 -13.373 1.00 1.00 31 GLU A N 3
ATOM 3309 C CA . GLU A 1 31 ? -21.327 -1.609 -12.680 1.00 1.00 31 GLU A CA 3
ATOM 3310 C C . GLU A 1 31 ? -21.658 -2.409 -11.380 1.00 1.00 31 GLU A C 3
ATOM 3311 O O . GLU A 1 31 ? -22.369 -1.886 -10.501 1.00 1.00 31 GLU A O 3
ATOM 3323 N N . ASN A 1 32 ? -21.115 -3.665 -11.291 1.00 1.00 32 ASN A N 3
ATOM 3324 C CA . ASN A 1 32 ? -21.266 -4.585 -10.129 1.00 1.00 32 ASN A CA 3
ATOM 3325 C C . ASN A 1 32 ? -20.100 -4.415 -9.085 1.00 1.00 32 ASN A C 3
ATOM 3326 O O . ASN A 1 32 ? -19.893 -5.272 -8.193 1.00 1.00 32 ASN A O 3
ATOM 3337 N N . PHE A 1 33 ? -19.405 -3.225 -9.168 1.00 1.00 33 PHE A N 3
ATOM 3338 C CA . PHE A 1 33 ? -18.256 -2.830 -8.291 1.00 1.00 33 PHE A CA 3
ATOM 3339 C C . PHE A 1 33 ? -18.734 -2.377 -6.884 1.00 1.00 33 PHE A C 3
ATOM 3340 O O . PHE A 1 33 ? -18.053 -2.641 -5.888 1.00 1.00 33 PHE A O 3
ATOM 3357 N N . GLU A 1 34 ? -19.924 -1.676 -6.851 1.00 1.00 34 GLU A N 3
ATOM 3358 C CA . GLU A 1 34 ? -20.623 -1.161 -5.607 1.00 1.00 34 GLU A CA 3
ATOM 3359 C C . GLU A 1 34 ? -20.931 -2.253 -4.532 1.00 1.00 34 GLU A C 3
ATOM 3360 O O . GLU A 1 34 ? -21.065 -1.923 -3.340 1.00 1.00 34 GLU A O 3
ATOM 3372 N N . GLU A 1 35 ? -21.022 -3.543 -4.999 1.00 1.00 35 GLU A N 3
ATOM 3373 C CA . GLU A 1 35 ? -21.257 -4.748 -4.150 1.00 1.00 35 GLU A CA 3
ATOM 3374 C C . GLU A 1 35 ? -19.930 -5.278 -3.532 1.00 1.00 35 GLU A C 3
ATOM 3375 O O . GLU A 1 35 ? -19.907 -5.610 -2.335 1.00 1.00 35 GLU A O 3
ATOM 3387 N N . ILE A 1 36 ? -18.832 -5.338 -4.378 1.00 1.00 36 ILE A N 3
ATOM 3388 C CA . ILE A 1 36 ? -17.446 -5.800 -3.981 1.00 1.00 36 ILE A CA 3
ATOM 3389 C C . ILE A 1 36 ? -16.726 -4.717 -3.074 1.00 1.00 36 ILE A C 3
ATOM 3390 O O . ILE A 1 36 ? -16.090 -5.087 -2.075 1.00 1.00 36 ILE A O 3
ATOM 3406 N N . VAL A 1 37 ? -16.856 -3.405 -3.468 1.00 1.00 37 VAL A N 3
ATOM 3407 C CA . VAL A 1 37 ? -16.236 -2.228 -2.771 1.00 1.00 37 VAL A CA 3
ATOM 3408 C C . VAL A 1 37 ? -16.851 -1.925 -1.329 1.00 1.00 37 VAL A C 3
ATOM 3409 O O . VAL A 1 37 ? -16.243 -1.166 -0.559 1.00 1.00 37 VAL A O 3
ATOM 3422 N N . LYS A 1 38 ? -18.078 -2.462 -1.078 1.00 1.00 38 LYS A N 3
ATOM 3423 C CA . LYS A 1 38 ? -18.803 -2.346 0.218 1.00 1.00 38 LYS A CA 3
ATOM 3424 C C . LYS A 1 38 ? -18.510 -3.534 1.178 1.00 1.00 38 LYS A C 3
ATOM 3425 O O . LYS A 1 38 ? -18.743 -3.404 2.398 1.00 1.00 38 LYS A O 3
ATOM 3444 N N . ASP A 1 39 ? -17.976 -4.660 0.609 1.00 1.00 39 ASP A N 3
ATOM 3445 C CA . ASP A 1 39 ? -17.641 -5.879 1.347 1.00 1.00 39 ASP A CA 3
ATOM 3446 C C . ASP A 1 39 ? -16.162 -6.270 1.147 1.00 1.00 39 ASP A C 3
ATOM 3447 O O . ASP A 1 39 ? -15.741 -6.719 0.056 1.00 1.00 39 ASP A O 3
ATOM 3456 N N . ARG A 1 40 ? -15.359 -6.015 2.228 1.00 1.00 40 ARG A N 3
ATOM 3457 C CA . ARG A 1 40 ? -13.875 -6.367 2.331 1.00 1.00 40 ARG A CA 3
ATOM 3458 C C . ARG A 1 40 ? -13.563 -7.887 2.127 1.00 1.00 40 ARG A C 3
ATOM 3459 O O . ARG A 1 40 ? -12.498 -8.232 1.591 1.00 1.00 40 ARG A O 3
ATOM 3480 N N . GLU A 1 41 ? -14.541 -8.755 2.549 1.00 1.00 41 GLU A N 3
ATOM 3481 C CA . GLU A 1 41 ? -14.508 -10.246 2.410 1.00 1.00 41 GLU A CA 3
ATOM 3482 C C . GLU A 1 41 ? -14.620 -10.714 0.925 1.00 1.00 41 GLU A C 3
ATOM 3483 O O . GLU A 1 41 ? -14.028 -11.742 0.557 1.00 1.00 41 GLU A O 3
ATOM 3495 N N . ARG A 1 42 ? -15.401 -9.925 0.110 1.00 1.00 42 ARG A N 3
ATOM 3496 C CA . ARG A 1 42 ? -15.602 -10.130 -1.355 1.00 1.00 42 ARG A CA 3
ATOM 3497 C C . ARG A 1 42 ? -14.441 -9.536 -2.202 1.00 1.00 42 ARG A C 3
ATOM 3498 O O . ARG A 1 42 ? -14.077 -10.128 -3.232 1.00 1.00 42 ARG A O 3
ATOM 3519 N N . PHE A 1 43 ? -13.873 -8.355 -1.738 1.00 1.00 43 PHE A N 3
ATOM 3520 C CA . PHE A 1 43 ? -12.735 -7.628 -2.395 1.00 1.00 43 PHE A CA 3
ATOM 3521 C C . PHE A 1 43 ? -11.373 -8.348 -2.193 1.00 1.00 43 PHE A C 3
ATOM 3522 O O . PHE A 1 43 ? -10.639 -8.519 -3.173 1.00 1.00 43 PHE A O 3
ATOM 3539 N N . LEU A 1 44 ? -11.083 -8.805 -0.919 1.00 1.00 44 LEU A N 3
ATOM 3540 C CA . LEU A 1 44 ? -9.832 -9.561 -0.544 1.00 1.00 44 LEU A CA 3
ATOM 3541 C C . LEU A 1 44 ? -9.775 -10.984 -1.159 1.00 1.00 44 LEU A C 3
ATOM 3542 O O . LEU A 1 44 ? -8.683 -11.504 -1.401 1.00 1.00 44 LEU A O 3
ATOM 3558 N N . ALA A 1 45 ? -10.992 -11.569 -1.399 1.00 1.00 45 ALA A N 3
ATOM 3559 C CA . ALA A 1 45 ? -11.193 -12.903 -2.034 1.00 1.00 45 ALA A CA 3
ATOM 3560 C C . ALA A 1 45 ? -11.089 -12.849 -3.585 1.00 1.00 45 ALA A C 3
ATOM 3561 O O . ALA A 1 45 ? -10.706 -13.856 -4.206 1.00 1.00 45 ALA A O 3
ATOM 3568 N N . GLN A 1 46 ? -11.442 -11.653 -4.179 1.00 1.00 46 GLN A N 3
ATOM 3569 C CA . GLN A 1 46 ? -11.375 -11.369 -5.644 1.00 1.00 46 GLN A CA 3
ATOM 3570 C C . GLN A 1 46 ? -9.932 -11.030 -6.115 1.00 1.00 46 GLN A C 3
ATOM 3571 O O . GLN A 1 46 ? -9.539 -11.463 -7.201 1.00 1.00 46 GLN A O 3
ATOM 3585 N N . VAL A 1 47 ? -9.154 -10.263 -5.258 1.00 1.00 47 VAL A N 3
ATOM 3586 C CA . VAL A 1 47 ? -7.709 -9.852 -5.510 1.00 1.00 47 VAL A CA 3
ATOM 3587 C C . VAL A 1 47 ? -6.770 -11.128 -5.429 1.00 1.00 47 VAL A C 3
ATOM 3588 O O . VAL A 1 47 ? -5.872 -11.279 -6.272 1.00 1.00 47 VAL A O 3
ATOM 3601 N N . GLU A 1 48 ? -7.037 -12.016 -4.406 1.00 1.00 48 GLU A N 3
ATOM 3602 C CA . GLU A 1 48 ? -6.296 -13.312 -4.152 1.00 1.00 48 GLU A CA 3
ATOM 3603 C C . GLU A 1 48 ? -6.532 -14.392 -5.255 1.00 1.00 48 GLU A C 3
ATOM 3604 O O . GLU A 1 48 ? -5.654 -15.245 -5.472 1.00 1.00 48 GLU A O 3
ATOM 3616 N N . GLU A 1 49 ? -7.731 -14.324 -5.912 1.00 1.00 49 GLU A N 3
ATOM 3617 C CA . GLU A 1 49 ? -8.156 -15.242 -7.006 1.00 1.00 49 GLU A CA 3
ATOM 3618 C C . GLU A 1 49 ? -7.798 -14.722 -8.424 1.00 1.00 49 GLU A C 3
ATOM 3619 O O . GLU A 1 49 ? -7.632 -15.547 -9.343 1.00 1.00 49 GLU A O 3
ATOM 3631 N N . PHE A 1 50 ? -7.692 -13.365 -8.575 1.00 1.00 50 PHE A N 3
ATOM 3632 C CA . PHE A 1 50 ? -7.353 -12.683 -9.850 1.00 1.00 50 PHE A CA 3
ATOM 3633 C C . PHE A 1 50 ? -5.857 -12.330 -9.913 1.00 1.00 50 PHE A C 3
ATOM 3634 O O . PHE A 1 50 ? -5.245 -12.028 -8.867 1.00 1.00 50 PHE A O 3
ATOM 3651 N N . VAL A 1 51 ? -5.302 -12.365 -11.157 1.00 1.00 51 VAL A N 3
ATOM 3652 C CA . VAL A 1 51 ? -3.883 -12.065 -11.430 1.00 1.00 51 VAL A CA 3
ATOM 3653 C C . VAL A 1 51 ? -3.730 -10.608 -11.991 1.00 1.00 51 VAL A C 3
ATOM 3654 O O . VAL A 1 51 ? -4.659 -10.088 -12.647 1.00 1.00 51 VAL A O 3
ATOM 3667 N N . PHE A 1 52 ? -2.546 -10.018 -11.727 1.00 1.00 52 PHE A N 3
ATOM 3668 C CA . PHE A 1 52 ? -2.198 -8.642 -12.147 1.00 1.00 52 PHE A CA 3
ATOM 3669 C C . PHE A 1 52 ? -0.937 -8.650 -13.005 1.00 1.00 52 PHE A C 3
ATOM 3670 O O . PHE A 1 52 ? -0.009 -9.436 -12.748 1.00 1.00 52 PHE A O 3
ATOM 3687 N N . LYS A 1 53 ? -0.921 -7.736 -14.004 1.00 1.00 53 LYS A N 3
ATOM 3688 C CA . LYS A 1 53 ? 0.194 -7.577 -14.972 1.00 1.00 53 LYS A CA 3
ATOM 3689 C C . LYS A 1 53 ? 1.145 -6.458 -14.544 1.00 1.00 53 LYS A C 3
ATOM 3690 O O . LYS A 1 53 ? 0.682 -5.397 -14.075 1.00 1.00 53 LYS A O 3
ATOM 3709 N N . CYS A 1 54 ? 2.471 -6.727 -14.710 1.00 1.00 54 CYS A N 3
ATOM 3710 C CA . CYS A 1 54 ? 3.540 -5.769 -14.374 1.00 1.00 54 CYS A CA 3
ATOM 3711 C C . CYS A 1 54 ? 3.998 -4.975 -15.656 1.00 1.00 54 CYS A C 3
ATOM 3712 O O . CYS A 1 54 ? 4.548 -5.619 -16.582 1.00 1.00 54 CYS A O 3
ATOM 3719 N N . PRO A 1 55 ? 3.734 -3.568 -15.799 1.00 1.00 55 PRO A N 3
ATOM 3720 C CA . PRO A 1 55 ? 4.215 -2.753 -16.987 1.00 1.00 55 PRO A CA 3
ATOM 3721 C C . PRO A 1 55 ? 5.762 -2.514 -17.022 1.00 1.00 55 PRO A C 3
ATOM 3722 O O . PRO A 1 55 ? 6.293 -2.018 -18.035 1.00 1.00 55 PRO A O 3
ATOM 3733 N N . VAL A 1 56 ? 6.452 -2.914 -15.904 1.00 1.00 56 VAL A N 3
ATOM 3734 C CA . VAL A 1 56 ? 7.931 -2.750 -15.683 1.00 1.00 56 VAL A CA 3
ATOM 3735 C C . VAL A 1 56 ? 8.720 -3.944 -16.323 1.00 1.00 56 VAL A C 3
ATOM 3736 O O . VAL A 1 56 ? 9.663 -3.693 -17.099 1.00 1.00 56 VAL A O 3
ATOM 3749 N N . CYS A 1 57 ? 8.309 -5.200 -15.979 1.00 1.00 57 CYS A N 3
ATOM 3750 C CA . CYS A 1 57 ? 8.955 -6.431 -16.478 1.00 1.00 57 CYS A CA 3
ATOM 3751 C C . CYS A 1 57 ? 8.130 -7.125 -17.583 1.00 1.00 57 CYS A C 3
ATOM 3752 O O . CYS A 1 57 ? 8.711 -7.480 -18.626 1.00 1.00 57 CYS A O 3
ATOM 3759 N N . GLY A 1 58 ? 6.795 -7.307 -17.340 1.00 1.00 58 GLY A N 3
ATOM 3760 C CA . GLY A 1 58 ? 5.878 -7.953 -18.308 1.00 1.00 58 GLY A CA 3
ATOM 3761 C C . GLY A 1 58 ? 5.244 -9.262 -17.805 1.00 1.00 58 GLY A C 3
ATOM 3762 O O . GLY A 1 58 ? 4.317 -9.771 -18.461 1.00 1.00 58 GLY A O 3
ATOM 3766 N N . GLU A 1 59 ? 5.760 -9.799 -16.648 1.00 1.00 59 GLU A N 3
ATOM 3767 C CA . GLU A 1 59 ? 5.267 -11.043 -15.989 1.00 1.00 59 GLU A CA 3
ATOM 3768 C C . GLU A 1 59 ? 4.111 -10.745 -15.014 1.00 1.00 59 GLU A C 3
ATOM 3769 O O . GLU A 1 59 ? 4.084 -9.666 -14.390 1.00 1.00 59 GLU A O 3
ATOM 3781 N N . GLU A 1 60 ? 3.178 -11.732 -14.895 1.00 1.00 60 GLU A N 3
ATOM 3782 C CA . GLU A 1 60 ? 1.959 -11.651 -14.042 1.00 1.00 60 GLU A CA 3
ATOM 3783 C C . GLU A 1 60 ? 2.208 -12.168 -12.615 1.00 1.00 60 GLU A C 3
ATOM 3784 O O . GLU A 1 60 ? 2.894 -13.190 -12.434 1.00 1.00 60 GLU A O 3
ATOM 3796 N N . PHE A 1 61 ? 1.636 -11.426 -11.634 1.00 1.00 61 PHE A N 3
ATOM 3797 C CA . PHE A 1 61 ? 1.725 -11.719 -10.181 1.00 1.00 61 PHE A CA 3
ATOM 3798 C C . PHE A 1 61 ? 0.307 -11.879 -9.591 1.00 1.00 61 PHE A C 3
ATOM 3799 O O . PHE A 1 61 ? -0.610 -11.134 -9.988 1.00 1.00 61 PHE A O 3
ATOM 3816 N N . TYR A 1 62 ? 0.162 -12.824 -8.630 1.00 1.00 62 TYR A N 3
ATOM 3817 C CA . TYR A 1 62 ? -1.132 -13.144 -7.972 1.00 1.00 62 TYR A CA 3
ATOM 3818 C C . TYR A 1 62 ? -1.323 -12.392 -6.641 1.00 1.00 62 TYR A C 3
ATOM 3819 O O . TYR A 1 62 ? -0.331 -12.057 -5.966 1.00 1.00 62 TYR A O 3
ATOM 3837 N N . GLY A 1 63 ? -2.632 -12.137 -6.291 1.00 1.00 63 GLY A N 3
ATOM 3838 C CA . GLY A 1 63 ? -3.043 -11.440 -5.031 1.00 1.00 63 GLY A CA 3
ATOM 3839 C C . GLY A 1 63 ? -2.918 -12.287 -3.740 1.00 1.00 63 GLY A C 3
ATOM 3840 O O . GLY A 1 63 ? -3.081 -11.747 -2.631 1.00 1.00 63 GLY A O 3
ATOM 3844 N N . LYS A 1 64 ? -2.637 -13.612 -3.931 1.00 1.00 64 LYS A N 3
ATOM 3845 C CA . LYS A 1 64 ? -2.417 -14.608 -2.848 1.00 1.00 64 LYS A CA 3
ATOM 3846 C C . LYS A 1 64 ? -0.922 -14.655 -2.388 1.00 1.00 64 LYS A C 3
ATOM 3847 O O . LYS A 1 64 ? -0.637 -15.155 -1.283 1.00 1.00 64 LYS A O 3
ATOM 3866 N N . THR A 1 65 ? -0.007 -14.115 -3.252 1.00 1.00 65 THR A N 3
ATOM 3867 C CA . THR A 1 65 ? 1.463 -14.043 -3.002 1.00 1.00 65 THR A CA 3
ATOM 3868 C C . THR A 1 65 ? 1.904 -12.628 -2.498 1.00 1.00 65 THR A C 3
ATOM 3869 O O . THR A 1 65 ? 3.108 -12.403 -2.233 1.00 1.00 65 THR A O 3
ATOM 3880 N N . LEU A 1 66 ? 0.898 -11.700 -2.307 1.00 1.00 66 LEU A N 3
ATOM 3881 C CA . LEU A 1 66 ? 1.097 -10.296 -1.837 1.00 1.00 66 LEU A CA 3
ATOM 3882 C C . LEU A 1 66 ? 1.345 -10.224 -0.278 1.00 1.00 66 LEU A C 3
ATOM 3883 O O . LEU A 1 66 ? 0.844 -11.130 0.417 1.00 1.00 66 LEU A O 3
ATOM 3899 N N . PRO A 1 67 ? 2.100 -9.159 0.338 1.00 1.00 67 PRO A N 3
ATOM 3900 C CA . PRO A 1 67 ? 2.346 -9.069 1.833 1.00 1.00 67 PRO A CA 3
ATOM 3901 C C . PRO A 1 67 ? 1.079 -8.841 2.681 1.00 1.00 67 PRO A C 3
ATOM 3902 O O . PRO A 1 67 ? 0.107 -8.244 2.189 1.00 1.00 67 PRO A O 3
ATOM 3913 N N . ARG A 1 68 ? 1.131 -9.328 3.963 1.00 1.00 68 ARG A N 3
ATOM 3914 C CA . ARG A 1 68 ? 0.022 -9.222 4.978 1.00 1.00 68 ARG A CA 3
ATOM 3915 C C . ARG A 1 68 ? -0.282 -7.769 5.457 1.00 1.00 68 ARG A C 3
ATOM 3916 O O . ARG A 1 68 ? -1.389 -7.514 5.971 1.00 1.00 68 ARG A O 3
ATOM 3937 N N . ARG A 1 69 ? 0.706 -6.828 5.257 1.00 1.00 69 ARG A N 3
ATOM 3938 C CA . ARG A 1 69 ? 0.595 -5.374 5.613 1.00 1.00 69 ARG A CA 3
ATOM 3939 C C . ARG A 1 69 ? -0.212 -4.573 4.553 1.00 1.00 69 ARG A C 3
ATOM 3940 O O . ARG A 1 69 ? -0.931 -3.627 4.913 1.00 1.00 69 ARG A O 3
ATOM 3961 N N . GLU A 1 70 ? -0.069 -4.993 3.242 1.00 1.00 70 GLU A N 3
ATOM 3962 C CA . GLU A 1 70 ? -0.787 -4.420 2.054 1.00 1.00 70 GLU A CA 3
ATOM 3963 C C . GLU A 1 70 ? -2.306 -4.756 2.034 1.00 1.00 70 GLU A C 3
ATOM 3964 O O . GLU A 1 70 ? -3.103 -3.974 1.491 1.00 1.00 70 GLU A O 3
ATOM 3976 N N . ALA A 1 71 ? -2.669 -5.947 2.636 1.00 1.00 71 ALA A N 3
ATOM 3977 C CA . ALA A 1 71 ? -4.073 -6.455 2.806 1.00 1.00 71 ALA A CA 3
ATOM 3978 C C . ALA A 1 71 ? -4.925 -5.571 3.768 1.00 1.00 71 ALA A C 3
ATOM 3979 O O . ALA A 1 71 ? -6.149 -5.466 3.591 1.00 1.00 71 ALA A O 3
ATOM 3986 N N . GLU A 1 72 ? -4.222 -4.948 4.782 1.00 1.00 72 GLU A N 3
ATOM 3987 C CA . GLU A 1 72 ? -4.799 -3.996 5.796 1.00 1.00 72 GLU A CA 3
ATOM 3988 C C . GLU A 1 72 ? -5.185 -2.617 5.183 1.00 1.00 72 GLU A C 3
ATOM 3989 O O . GLU A 1 72 ? -6.069 -1.929 5.719 1.00 1.00 72 GLU A O 3
ATOM 4001 N N . LYS A 1 73 ? -4.484 -2.241 4.053 1.00 1.00 73 LYS A N 3
ATOM 4002 C CA . LYS A 1 73 ? -4.722 -0.999 3.238 1.00 1.00 73 LYS A CA 3
ATOM 4003 C C . LYS A 1 73 ? -6.076 -1.032 2.470 1.00 1.00 73 LYS A C 3
ATOM 4004 O O . LYS A 1 73 ? -6.662 0.025 2.192 1.00 1.00 73 LYS A O 3
ATOM 4023 N N . VAL A 1 74 ? -6.538 -2.292 2.138 1.00 1.00 74 VAL A N 3
ATOM 4024 C CA . VAL A 1 74 ? -7.845 -2.620 1.433 1.00 1.00 74 VAL A CA 3
ATOM 4025 C C . VAL A 1 74 ? -9.075 -2.235 2.351 1.00 1.00 74 VAL A C 3
ATOM 4026 O O . VAL A 1 74 ? -10.137 -1.880 1.827 1.00 1.00 74 VAL A O 3
ATOM 4039 N N . PHE A 1 75 ? -8.912 -2.384 3.712 1.00 1.00 75 PHE A N 3
ATOM 4040 C CA . PHE A 1 75 ? -9.910 -1.993 4.764 1.00 1.00 75 PHE A CA 3
ATOM 4041 C C . PHE A 1 75 ? -10.170 -0.458 4.846 1.00 1.00 75 PHE A C 3
ATOM 4042 O O . PHE A 1 75 ? -11.278 -0.042 5.222 1.00 1.00 75 PHE A O 3
ATOM 4059 N N . GLU A 1 76 ? -9.114 0.356 4.476 1.00 1.00 76 GLU A N 3
ATOM 4060 C CA . GLU A 1 76 ? -9.117 1.852 4.496 1.00 1.00 76 GLU A CA 3
ATOM 4061 C C . GLU A 1 76 ? -10.069 2.475 3.431 1.00 1.00 76 GLU A C 3
ATOM 4062 O O . GLU A 1 76 ? -10.732 3.476 3.731 1.00 1.00 76 GLU A O 3
ATOM 4074 N N . LEU A 1 77 ? -10.122 1.850 2.210 1.00 1.00 77 LEU A N 3
ATOM 4075 C CA . LEU A 1 77 ? -10.999 2.275 1.076 1.00 1.00 77 LEU A CA 3
ATOM 4076 C C . LEU A 1 77 ? -12.513 1.941 1.319 1.00 1.00 77 LEU A C 3
ATOM 4077 O O . LEU A 1 77 ? -13.392 2.656 0.807 1.00 1.00 77 LEU A O 3
ATOM 4093 N N . LEU A 1 78 ? -12.764 0.841 2.110 1.00 1.00 78 LEU A N 3
ATOM 4094 C CA . LEU A 1 78 ? -14.117 0.359 2.517 1.00 1.00 78 LEU A CA 3
ATOM 4095 C C . LEU A 1 78 ? -14.731 1.182 3.693 1.00 1.00 78 LEU A C 3
ATOM 4096 O O . LEU A 1 78 ? -15.966 1.236 3.818 1.00 1.00 78 LEU A O 3
ATOM 4112 N N . ASN A 1 79 ? -13.840 1.783 4.541 1.00 1.00 79 ASN A N 3
ATOM 4113 C CA . ASN A 1 79 ? -14.224 2.607 5.717 1.00 1.00 79 ASN A CA 3
ATOM 4114 C C . ASN A 1 79 ? -14.196 4.132 5.441 1.00 1.00 79 ASN A C 3
ATOM 4115 O O . ASN A 1 79 ? -14.859 4.891 6.181 1.00 1.00 79 ASN A O 3
ATOM 4126 N N . ASP A 1 80 ? -13.451 4.559 4.375 1.00 1.00 80 ASP A N 3
ATOM 4127 C CA . ASP A 1 80 ? -13.308 5.972 3.989 1.00 1.00 80 ASP A CA 3
ATOM 4128 C C . ASP A 1 80 ? -13.990 6.245 2.617 1.00 1.00 80 ASP A C 3
ATOM 4129 O O . ASP A 1 80 ? -13.356 6.619 1.596 1.00 1.00 80 ASP A O 3
ATOM 4138 N N . PHE A 1 81 ? -15.337 6.017 2.627 1.00 1.00 81 PHE A N 3
ATOM 4139 C CA . PHE A 1 81 ? -16.271 6.252 1.464 1.00 1.00 81 PHE A CA 3
ATOM 4140 C C . PHE A 1 81 ? -16.470 7.762 1.135 1.00 1.00 81 PHE A C 3
ATOM 4141 O O . PHE A 1 81 ? -16.626 8.117 -0.048 1.00 1.00 81 PHE A O 3
ATOM 4158 N N . LYS A 1 82 ? -16.469 8.603 2.211 1.00 1.00 82 LYS A N 3
ATOM 4159 C CA . LYS A 1 82 ? -16.583 10.071 2.126 1.00 1.00 82 LYS A CA 3
ATOM 4160 C C . LYS A 1 82 ? -15.209 10.690 2.424 1.00 1.00 82 LYS A C 3
ATOM 4161 O O . LYS A 1 82 ? -14.623 10.440 3.506 1.00 1.00 82 LYS A O 3
ATOM 4180 N N . GLY A 1 83 ? -14.690 11.451 1.419 1.00 1.00 83 GLY A N 3
ATOM 4181 C CA . GLY A 1 83 ? -13.379 12.123 1.501 1.00 1.00 83 GLY A CA 3
ATOM 4182 C C . GLY A 1 83 ? -12.256 11.311 0.872 1.00 1.00 83 GLY A C 3
ATOM 4183 O O . GLY A 1 83 ? -11.550 10.582 1.599 1.00 1.00 83 GLY A O 3
ATOM 4187 N N . GLY A 1 84 ? -12.110 11.458 -0.471 1.00 1.00 84 GLY A N 3
ATOM 4188 C CA . GLY A 1 84 ? -11.089 10.751 -1.246 1.00 1.00 84 GLY A CA 3
ATOM 4189 C C . GLY A 1 84 ? -11.610 10.180 -2.555 1.00 1.00 84 GLY A C 3
ATOM 4190 O O . GLY A 1 84 ? -11.081 10.531 -3.627 1.00 1.00 84 GLY A O 3
ATOM 4194 N N . ILE A 1 85 ? -12.646 9.311 -2.444 1.00 1.00 85 ILE A N 3
ATOM 4195 C CA . ILE A 1 85 ? -13.288 8.622 -3.603 1.00 1.00 85 ILE A CA 3
ATOM 4196 C C . ILE A 1 85 ? -14.693 9.231 -3.806 1.00 1.00 85 ILE A C 3
ATOM 4197 O O . ILE A 1 85 ? -15.505 9.253 -2.862 1.00 1.00 85 ILE A O 3
ATOM 4213 N N . ASP A 1 86 ? -14.920 9.715 -5.049 1.00 1.00 86 ASP A N 3
ATOM 4214 C CA . ASP A 1 86 ? -16.193 10.308 -5.487 1.00 1.00 86 ASP A CA 3
ATOM 4215 C C . ASP A 1 86 ? -16.781 9.500 -6.645 1.00 1.00 86 ASP A C 3
ATOM 4216 O O . ASP A 1 86 ? -16.052 9.149 -7.596 1.00 1.00 86 ASP A O 3
ATOM 4225 N N . TRP A 1 87 ? -18.108 9.198 -6.533 1.00 1.00 87 TRP A N 3
ATOM 4226 C CA . TRP A 1 87 ? -18.894 8.428 -7.554 1.00 1.00 87 TRP A CA 3
ATOM 4227 C C . TRP A 1 87 ? -19.359 9.281 -8.764 1.00 1.00 87 TRP A C 3
ATOM 4228 O O . TRP A 1 87 ? -19.512 8.735 -9.871 1.00 1.00 87 TRP A O 3
ATOM 4249 N N . GLU A 1 88 ? -19.580 10.613 -8.520 1.00 1.00 88 GLU A N 3
ATOM 4250 C CA . GLU A 1 88 ? -20.010 11.615 -9.552 1.00 1.00 88 GLU A CA 3
ATOM 4251 C C . GLU A 1 88 ? -18.825 12.159 -10.399 1.00 1.00 88 GLU A C 3
ATOM 4252 O O . GLU A 1 88 ? -19.008 12.416 -11.603 1.00 1.00 88 GLU A O 3
ATOM 4264 N N . ASN A 1 89 ? -17.635 12.319 -9.742 1.00 1.00 89 ASN A N 3
ATOM 4265 C CA . ASN A 1 89 ? -16.381 12.815 -10.372 1.00 1.00 89 ASN A CA 3
ATOM 4266 C C . ASN A 1 89 ? -15.464 11.679 -10.905 1.00 1.00 89 ASN A C 3
ATOM 4267 O O . ASN A 1 89 ? -14.588 11.943 -11.747 1.00 1.00 89 ASN A O 3
ATOM 4278 N N . LYS A 1 90 ? -15.690 10.386 -10.419 1.00 1.00 90 LYS A N 3
ATOM 4279 C CA . LYS A 1 90 ? -14.917 9.117 -10.777 1.00 1.00 90 LYS A CA 3
ATOM 4280 C C . LYS A 1 90 ? -13.372 9.202 -10.440 1.00 1.00 90 LYS A C 3
ATOM 4281 O O . LYS A 1 90 ? -12.484 8.807 -11.245 1.00 1.00 90 LYS A O 3
ATOM 4300 N N . ARG A 1 91 ? -13.094 9.715 -9.206 1.00 1.00 91 ARG A N 3
ATOM 4301 C CA . ARG A 1 91 ? -11.719 9.902 -8.674 1.00 1.00 91 ARG A CA 3
ATOM 4302 C C . ARG A 1 91 ? -11.465 9.013 -7.461 1.00 1.00 91 ARG A C 3
ATOM 4303 O O . ARG A 1 91 ? -12.346 8.883 -6.587 1.00 1.00 91 ARG A O 3
ATOM 4324 N N . VAL A 1 92 ? -10.246 8.419 -7.436 1.00 1.00 92 VAL A N 3
ATOM 4325 C CA . VAL A 1 92 ? -9.785 7.499 -6.354 1.00 1.00 92 VAL A CA 3
ATOM 4326 C C . VAL A 1 92 ? -8.554 8.137 -5.668 1.00 1.00 92 VAL A C 3
ATOM 4327 O O . VAL A 1 92 ? -7.582 8.502 -6.354 1.00 1.00 92 VAL A O 3
ATOM 4340 N N . LYS A 1 93 ? -8.647 8.248 -4.314 1.00 1.00 93 LYS A N 3
ATOM 4341 C CA . LYS A 1 93 ? -7.587 8.810 -3.449 1.00 1.00 93 LYS A CA 3
ATOM 4342 C C . LYS A 1 93 ? -7.247 7.823 -2.323 1.00 1.00 93 LYS A C 3
ATOM 4343 O O . LYS A 1 93 ? -8.163 7.313 -1.641 1.00 1.00 93 LYS A O 3
ATOM 4362 N N . LEU A 1 94 ? -5.923 7.548 -2.173 1.00 1.00 94 LEU A N 3
ATOM 4363 C CA . LEU A 1 94 ? -5.376 6.631 -1.154 1.00 1.00 94 LEU A CA 3
ATOM 4364 C C . LEU A 1 94 ? -4.311 7.332 -0.312 1.00 1.00 94 LEU A C 3
ATOM 4365 O O . LEU A 1 94 ? -3.424 8.017 -0.863 1.00 1.00 94 LEU A O 3
ATOM 4381 N N . LYS A 1 95 ? -4.444 7.153 1.021 1.00 1.00 95 LYS A N 3
ATOM 4382 C CA . LYS A 1 95 ? -3.534 7.728 2.035 1.00 1.00 95 LYS A CA 3
ATOM 4383 C C . LYS A 1 95 ? -2.616 6.657 2.632 1.00 1.00 95 LYS A C 3
ATOM 4384 O O . LYS A 1 95 ? -3.101 5.537 2.912 1.00 1.00 95 LYS A O 3
ATOM 4405 N N . MET A 1 8 ? 1.924 0.618 -0.311 1.00 1.00 8 MET A N 4
ATOM 4406 C CA . MET A 1 8 ? 2.740 0.392 -1.534 1.00 1.00 8 MET A CA 4
ATOM 4407 C C . MET A 1 8 ? 2.913 -1.102 -1.804 1.00 1.00 8 MET A C 4
ATOM 4408 O O . MET A 1 8 ? 3.199 -1.876 -0.868 1.00 1.00 8 MET A O 4
ATOM 4422 N N . ALA A 1 9 ? 2.718 -1.474 -3.094 1.00 1.00 9 ALA A N 4
ATOM 4423 C CA . ALA A 1 9 ? 2.841 -2.861 -3.582 1.00 1.00 9 ALA A CA 4
ATOM 4424 C C . ALA A 1 9 ? 4.093 -3.025 -4.444 1.00 1.00 9 ALA A C 4
ATOM 4425 O O . ALA A 1 9 ? 4.403 -2.146 -5.265 1.00 1.00 9 ALA A O 4
ATOM 4432 N N . LYS A 1 10 ? 4.786 -4.168 -4.235 1.00 1.00 10 LYS A N 4
ATOM 4433 C CA . LYS A 1 10 ? 6.027 -4.529 -4.942 1.00 1.00 10 LYS A CA 4
ATOM 4434 C C . LYS A 1 10 ? 5.794 -5.702 -5.884 1.00 1.00 10 LYS A C 4
ATOM 4435 O O . LYS A 1 10 ? 5.080 -6.662 -5.528 1.00 1.00 10 LYS A O 4
ATOM 4454 N N . CYS A 1 11 ? 6.414 -5.604 -7.101 1.00 1.00 11 CYS A N 4
ATOM 4455 C CA . CYS A 1 11 ? 6.351 -6.646 -8.177 1.00 1.00 11 CYS A CA 4
ATOM 4456 C C . CYS A 1 11 ? 7.189 -7.934 -7.818 1.00 1.00 11 CYS A C 4
ATOM 4457 O O . CYS A 1 11 ? 8.339 -7.760 -7.365 1.00 1.00 11 CYS A O 4
ATOM 4464 N N . PRO A 1 12 ? 6.634 -9.243 -7.973 1.00 1.00 12 PRO A N 4
ATOM 4465 C CA . PRO A 1 12 ? 7.429 -10.489 -7.691 1.00 1.00 12 PRO A CA 4
ATOM 4466 C C . PRO A 1 12 ? 8.501 -10.849 -8.786 1.00 1.00 12 PRO A C 4
ATOM 4467 O O . PRO A 1 12 ? 9.325 -11.755 -8.558 1.00 1.00 12 PRO A O 4
ATOM 4478 N N . ILE A 1 13 ? 8.467 -10.106 -9.939 1.00 1.00 13 ILE A N 4
ATOM 4479 C CA . ILE A 1 13 ? 9.350 -10.319 -11.117 1.00 1.00 13 ILE A CA 4
ATOM 4480 C C . ILE A 1 13 ? 10.549 -9.315 -11.074 1.00 1.00 13 ILE A C 4
ATOM 4481 O O . ILE A 1 13 ? 11.708 -9.773 -11.109 1.00 1.00 13 ILE A O 4
ATOM 4497 N N . CYS A 1 14 ? 10.253 -7.978 -11.001 1.00 1.00 14 CYS A N 4
ATOM 4498 C CA . CYS A 1 14 ? 11.294 -6.918 -10.991 1.00 1.00 14 CYS A CA 4
ATOM 4499 C C . CYS A 1 14 ? 11.571 -6.360 -9.583 1.00 1.00 14 CYS A C 4
ATOM 4500 O O . CYS A 1 14 ? 12.747 -6.139 -9.239 1.00 1.00 14 CYS A O 4
ATOM 4507 N N . GLY A 1 15 ? 10.474 -6.154 -8.788 1.00 1.00 15 GLY A N 4
ATOM 4508 C CA . GLY A 1 15 ? 10.538 -5.581 -7.423 1.00 1.00 15 GLY A CA 4
ATOM 4509 C C . GLY A 1 15 ? 10.449 -4.047 -7.408 1.00 1.00 15 GLY A C 4
ATOM 4510 O O . GLY A 1 15 ? 11.086 -3.408 -6.551 1.00 1.00 15 GLY A O 4
ATOM 4514 N N . SER A 1 16 ? 9.653 -3.487 -8.370 1.00 1.00 16 SER A N 4
ATOM 4515 C CA . SER A 1 16 ? 9.451 -2.031 -8.546 1.00 1.00 16 SER A CA 4
ATOM 4516 C C . SER A 1 16 ? 8.201 -1.503 -7.779 1.00 1.00 16 SER A C 4
ATOM 4517 O O . SER A 1 16 ? 7.218 -2.267 -7.697 1.00 1.00 16 SER A O 4
ATOM 4525 N N . PRO A 1 17 ? 8.176 -0.183 -7.192 1.00 1.00 17 PRO A N 4
ATOM 4526 C CA . PRO A 1 17 ? 6.967 0.358 -6.468 1.00 1.00 17 PRO A CA 4
ATOM 4527 C C . PRO A 1 17 ? 5.722 0.600 -7.379 1.00 1.00 17 PRO A C 4
ATOM 4528 O O . PRO A 1 17 ? 5.858 1.159 -8.486 1.00 1.00 17 PRO A O 4
ATOM 4539 N N . LEU A 1 18 ? 4.557 0.145 -6.874 1.00 1.00 18 LEU A N 4
ATOM 4540 C CA . LEU A 1 18 ? 3.254 0.269 -7.552 1.00 1.00 18 LEU A CA 4
ATOM 4541 C C . LEU A 1 18 ? 2.300 1.098 -6.708 1.00 1.00 18 LEU A C 4
ATOM 4542 O O . LEU A 1 18 ? 2.301 0.982 -5.463 1.00 1.00 18 LEU A O 4
ATOM 4558 N N . LYS A 1 19 ? 1.472 1.916 -7.410 1.00 1.00 19 LYS A N 4
ATOM 4559 C CA . LYS A 1 19 ? 0.464 2.803 -6.788 1.00 1.00 19 LYS A CA 4
ATOM 4560 C C . LYS A 1 19 ? -0.891 2.099 -6.661 1.00 1.00 19 LYS A C 4
ATOM 4561 O O . LYS A 1 19 ? -1.375 1.483 -7.631 1.00 1.00 19 LYS A O 4
ATOM 4580 N N . TRP A 1 20 ? -1.470 2.184 -5.424 1.00 1.00 20 TRP A N 4
ATOM 4581 C CA . TRP A 1 20 ? -2.810 1.613 -5.057 1.00 1.00 20 TRP A CA 4
ATOM 4582 C C . TRP A 1 20 ? -3.993 2.349 -5.743 1.00 1.00 20 TRP A C 4
ATOM 4583 O O . TRP A 1 20 ? -5.064 1.756 -5.925 1.00 1.00 20 TRP A O 4
ATOM 4604 N N . GLU A 1 21 ? -3.746 3.655 -6.114 1.00 1.00 21 GLU A N 4
ATOM 4605 C CA . GLU A 1 21 ? -4.701 4.551 -6.849 1.00 1.00 21 GLU A CA 4
ATOM 4606 C C . GLU A 1 21 ? -4.903 4.108 -8.326 1.00 1.00 21 GLU A C 4
ATOM 4607 O O . GLU A 1 21 ? -6.004 4.272 -8.862 1.00 1.00 21 GLU A O 4
ATOM 4619 N N . GLU A 1 22 ? -3.799 3.551 -8.953 1.00 1.00 22 GLU A N 4
ATOM 4620 C CA . GLU A 1 22 ? -3.779 3.009 -10.352 1.00 1.00 22 GLU A CA 4
ATOM 4621 C C . GLU A 1 22 ? -4.442 1.613 -10.464 1.00 1.00 22 GLU A C 4
ATOM 4622 O O . GLU A 1 22 ? -5.071 1.311 -11.488 1.00 1.00 22 GLU A O 4
ATOM 4634 N N . LEU A 1 23 ? -4.275 0.775 -9.378 1.00 1.00 23 LEU A N 4
ATOM 4635 C CA . LEU A 1 23 ? -4.837 -0.605 -9.236 1.00 1.00 23 LEU A CA 4
ATOM 4636 C C . LEU A 1 23 ? -6.405 -0.621 -9.177 1.00 1.00 23 LEU A C 4
ATOM 4637 O O . LEU A 1 23 ? -7.033 -1.497 -9.794 1.00 1.00 23 LEU A O 4
ATOM 4653 N N . ILE A 1 24 ? -6.990 0.372 -8.421 1.00 1.00 24 ILE A N 4
ATOM 4654 C CA . ILE A 1 24 ? -8.474 0.570 -8.242 1.00 1.00 24 ILE A CA 4
ATOM 4655 C C . ILE A 1 24 ? -9.086 1.310 -9.491 1.00 1.00 24 ILE A C 4
ATOM 4656 O O . ILE A 1 24 ? -10.212 0.978 -9.898 1.00 1.00 24 ILE A O 4
ATOM 4672 N N . GLU A 1 25 ? -8.321 2.308 -10.066 1.00 1.00 25 GLU A N 4
ATOM 4673 C CA . GLU A 1 25 ? -8.718 3.116 -11.269 1.00 1.00 25 GLU A CA 4
ATOM 4674 C C . GLU A 1 25 ? -8.804 2.276 -12.581 1.00 1.00 25 GLU A C 4
ATOM 4675 O O . GLU A 1 25 ? -9.676 2.542 -13.424 1.00 1.00 25 GLU A O 4
ATOM 4687 N N . GLU A 1 26 ? -7.882 1.264 -12.704 1.00 1.00 26 GLU A N 4
ATOM 4688 C CA . GLU A 1 26 ? -7.802 0.295 -13.832 1.00 1.00 26 GLU A CA 4
ATOM 4689 C C . GLU A 1 26 ? -8.830 -0.861 -13.698 1.00 1.00 26 GLU A C 4
ATOM 4690 O O . GLU A 1 26 ? -9.212 -1.469 -14.717 1.00 1.00 26 GLU A O 4
ATOM 4702 N N . MET A 1 27 ? -9.262 -1.122 -12.425 1.00 1.00 27 MET A N 4
ATOM 4703 C CA . MET A 1 27 ? -10.214 -2.181 -12.073 1.00 1.00 27 MET A CA 4
ATOM 4704 C C . MET A 1 27 ? -11.657 -1.620 -11.776 1.00 1.00 27 MET A C 4
ATOM 4705 O O . MET A 1 27 ? -12.526 -2.350 -11.245 1.00 1.00 27 MET A O 4
ATOM 4719 N N . LEU A 1 28 ? -11.905 -0.326 -12.158 1.00 1.00 28 LEU A N 4
ATOM 4720 C CA . LEU A 1 28 ? -13.213 0.359 -11.972 1.00 1.00 28 LEU A CA 4
ATOM 4721 C C . LEU A 1 28 ? -14.153 0.239 -13.233 1.00 1.00 28 LEU A C 4
ATOM 4722 O O . LEU A 1 28 ? -15.179 0.955 -13.350 1.00 1.00 28 LEU A O 4
ATOM 4738 N N . ILE A 1 29 ? -13.810 -0.735 -14.128 1.00 1.00 29 ILE A N 4
ATOM 4739 C CA . ILE A 1 29 ? -14.547 -1.050 -15.397 1.00 1.00 29 ILE A CA 4
ATOM 4740 C C . ILE A 1 29 ? -15.695 -2.105 -15.207 1.00 1.00 29 ILE A C 4
ATOM 4741 O O . ILE A 1 29 ? -16.461 -2.372 -16.157 1.00 1.00 29 ILE A O 4
ATOM 4757 N N . ILE A 1 30 ? -15.803 -2.641 -13.962 1.00 1.00 30 ILE A N 4
ATOM 4758 C CA . ILE A 1 30 ? -16.795 -3.681 -13.554 1.00 1.00 30 ILE A CA 4
ATOM 4759 C C . ILE A 1 30 ? -17.980 -2.994 -12.819 1.00 1.00 30 ILE A C 4
ATOM 4760 O O . ILE A 1 30 ? -17.772 -2.051 -12.033 1.00 1.00 30 ILE A O 4
ATOM 4776 N N . GLU A 1 31 ? -19.212 -3.512 -13.111 1.00 1.00 31 GLU A N 4
ATOM 4777 C CA . GLU A 1 31 ? -20.500 -3.042 -12.502 1.00 1.00 31 GLU A CA 4
ATOM 4778 C C . GLU A 1 31 ? -20.783 -3.678 -11.107 1.00 1.00 31 GLU A C 4
ATOM 4779 O O . GLU A 1 31 ? -21.602 -3.136 -10.338 1.00 1.00 31 GLU A O 4
ATOM 4791 N N . ASN A 1 32 ? -20.076 -4.819 -10.799 1.00 1.00 32 ASN A N 4
ATOM 4792 C CA . ASN A 1 32 ? -20.157 -5.552 -9.500 1.00 1.00 32 ASN A CA 4
ATOM 4793 C C . ASN A 1 32 ? -19.284 -4.892 -8.387 1.00 1.00 32 ASN A C 4
ATOM 4794 O O . ASN A 1 32 ? -19.483 -5.171 -7.191 1.00 1.00 32 ASN A O 4
ATOM 4805 N N . PHE A 1 33 ? -18.323 -3.987 -8.823 1.00 1.00 33 PHE A N 4
ATOM 4806 C CA . PHE A 1 33 ? -17.380 -3.198 -7.950 1.00 1.00 33 PHE A CA 4
ATOM 4807 C C . PHE A 1 33 ? -18.115 -2.344 -6.878 1.00 1.00 33 PHE A C 4
ATOM 4808 O O . PHE A 1 33 ? -17.590 -2.160 -5.772 1.00 1.00 33 PHE A O 4
ATOM 4825 N N . GLU A 1 34 ? -19.328 -1.818 -7.267 1.00 1.00 34 GLU A N 4
ATOM 4826 C CA . GLU A 1 34 ? -20.273 -1.048 -6.374 1.00 1.00 34 GLU A CA 4
ATOM 4827 C C . GLU A 1 34 ? -20.811 -1.917 -5.191 1.00 1.00 34 GLU A C 4
ATOM 4828 O O . GLU A 1 34 ? -21.112 -1.383 -4.110 1.00 1.00 34 GLU A O 4
ATOM 4840 N N . GLU A 1 35 ? -20.922 -3.263 -5.460 1.00 1.00 35 GLU A N 4
ATOM 4841 C CA . GLU A 1 35 ? -21.342 -4.309 -4.483 1.00 1.00 35 GLU A CA 4
ATOM 4842 C C . GLU A 1 35 ? -20.148 -4.837 -3.635 1.00 1.00 35 GLU A C 4
ATOM 4843 O O . GLU A 1 35 ? -20.326 -5.144 -2.446 1.00 1.00 35 GLU A O 4
ATOM 4855 N N . ILE A 1 36 ? -18.931 -4.934 -4.288 1.00 1.00 36 ILE A N 4
ATOM 4856 C CA . ILE A 1 36 ? -17.623 -5.395 -3.673 1.00 1.00 36 ILE A CA 4
ATOM 4857 C C . ILE A 1 36 ? -17.052 -4.292 -2.688 1.00 1.00 36 ILE A C 4
ATOM 4858 O O . ILE A 1 36 ? -16.520 -4.645 -1.625 1.00 1.00 36 ILE A O 4
ATOM 4874 N N . VAL A 1 37 ? -17.183 -2.983 -3.087 1.00 1.00 37 VAL A N 4
ATOM 4875 C CA . VAL A 1 37 ? -16.713 -1.782 -2.314 1.00 1.00 37 VAL A CA 4
ATOM 4876 C C . VAL A 1 37 ? -17.439 -1.585 -0.899 1.00 1.00 37 VAL A C 4
ATOM 4877 O O . VAL A 1 37 ? -16.947 -0.814 -0.057 1.00 1.00 37 VAL A O 4
ATOM 4890 N N . LYS A 1 38 ? -18.621 -2.244 -0.744 1.00 1.00 38 LYS A N 4
ATOM 4891 C CA . LYS A 1 38 ? -19.438 -2.244 0.506 1.00 1.00 38 LYS A CA 4
ATOM 4892 C C . LYS A 1 38 ? -19.053 -3.385 1.494 1.00 1.00 38 LYS A C 4
ATOM 4893 O O . LYS A 1 38 ? -19.361 -3.275 2.698 1.00 1.00 38 LYS A O 4
ATOM 4912 N N . ASP A 1 39 ? -18.361 -4.446 0.968 1.00 1.00 39 ASP A N 4
ATOM 4913 C CA . ASP A 1 39 ? -17.926 -5.618 1.741 1.00 1.00 39 ASP A CA 4
ATOM 4914 C C . ASP A 1 39 ? -16.410 -5.860 1.604 1.00 1.00 39 ASP A C 4
ATOM 4915 O O . ASP A 1 39 ? -15.894 -6.174 0.508 1.00 1.00 39 ASP A O 4
ATOM 4924 N N . ARG A 1 40 ? -15.693 -5.626 2.747 1.00 1.00 40 ARG A N 4
ATOM 4925 C CA . ARG A 1 40 ? -14.198 -5.850 2.916 1.00 1.00 40 ARG A CA 4
ATOM 4926 C C . ARG A 1 40 ? -13.761 -7.320 2.684 1.00 1.00 40 ARG A C 4
ATOM 4927 O O . ARG A 1 40 ? -12.665 -7.556 2.156 1.00 1.00 40 ARG A O 4
ATOM 4948 N N . GLU A 1 41 ? -14.667 -8.284 3.064 1.00 1.00 41 GLU A N 4
ATOM 4949 C CA . GLU A 1 41 ? -14.496 -9.759 2.886 1.00 1.00 41 GLU A CA 4
ATOM 4950 C C . GLU A 1 41 ? -14.560 -10.194 1.391 1.00 1.00 41 GLU A C 4
ATOM 4951 O O . GLU A 1 41 ? -13.907 -11.180 1.009 1.00 1.00 41 GLU A O 4
ATOM 4963 N N . ARG A 1 42 ? -15.369 -9.426 0.581 1.00 1.00 42 ARG A N 4
ATOM 4964 C CA . ARG A 1 42 ? -15.533 -9.610 -0.889 1.00 1.00 42 ARG A CA 4
ATOM 4965 C C . ARG A 1 42 ? -14.388 -8.937 -1.695 1.00 1.00 42 ARG A C 4
ATOM 4966 O O . ARG A 1 42 ? -14.008 -9.465 -2.748 1.00 1.00 42 ARG A O 4
ATOM 4987 N N . PHE A 1 43 ? -13.849 -7.763 -1.172 1.00 1.00 43 PHE A N 4
ATOM 4988 C CA . PHE A 1 43 ? -12.721 -6.975 -1.790 1.00 1.00 43 PHE A CA 4
ATOM 4989 C C . PHE A 1 43 ? -11.350 -7.698 -1.657 1.00 1.00 43 PHE A C 4
ATOM 4990 O O . PHE A 1 43 ? -10.604 -7.755 -2.643 1.00 1.00 43 PHE A O 4
ATOM 5007 N N . LEU A 1 44 ? -11.059 -8.266 -0.432 1.00 1.00 44 LEU A N 4
ATOM 5008 C CA . LEU A 1 44 ? -9.811 -9.054 -0.120 1.00 1.00 44 LEU A CA 4
ATOM 5009 C C . LEU A 1 44 ? -9.784 -10.434 -0.842 1.00 1.00 44 LEU A C 4
ATOM 5010 O O . LEU A 1 44 ? -8.702 -10.960 -1.131 1.00 1.00 44 LEU A O 4
ATOM 5026 N N . ALA A 1 45 ? -11.016 -10.983 -1.095 1.00 1.00 45 ALA A N 4
ATOM 5027 C CA . ALA A 1 45 ? -11.260 -12.254 -1.827 1.00 1.00 45 ALA A CA 4
ATOM 5028 C C . ALA A 1 45 ? -11.268 -12.068 -3.370 1.00 1.00 45 ALA A C 4
ATOM 5029 O O . ALA A 1 45 ? -10.964 -13.028 -4.095 1.00 1.00 45 ALA A O 4
ATOM 5036 N N . GLN A 1 46 ? -11.631 -10.821 -3.844 1.00 1.00 46 GLN A N 4
ATOM 5037 C CA . GLN A 1 46 ? -11.666 -10.434 -5.290 1.00 1.00 46 GLN A CA 4
ATOM 5038 C C . GLN A 1 46 ? -10.264 -10.132 -5.864 1.00 1.00 46 GLN A C 4
ATOM 5039 O O . GLN A 1 46 ? -9.986 -10.523 -7.000 1.00 1.00 46 GLN A O 4
ATOM 5053 N N . VAL A 1 47 ? -9.386 -9.451 -5.038 1.00 1.00 47 VAL A N 4
ATOM 5054 C CA . VAL A 1 47 ? -7.955 -9.083 -5.393 1.00 1.00 47 VAL A CA 4
ATOM 5055 C C . VAL A 1 47 ? -7.073 -10.395 -5.473 1.00 1.00 47 VAL A C 4
ATOM 5056 O O . VAL A 1 47 ? -6.242 -10.514 -6.385 1.00 1.00 47 VAL A O 4
ATOM 5069 N N . GLU A 1 48 ? -7.305 -11.350 -4.504 1.00 1.00 48 GLU A N 4
ATOM 5070 C CA . GLU A 1 48 ? -6.609 -12.687 -4.406 1.00 1.00 48 GLU A CA 4
ATOM 5071 C C . GLU A 1 48 ? -7.027 -13.679 -5.541 1.00 1.00 48 GLU A C 4
ATOM 5072 O O . GLU A 1 48 ? -6.242 -14.575 -5.890 1.00 1.00 48 GLU A O 4
ATOM 5084 N N . GLU A 1 49 ? -8.277 -13.486 -6.075 1.00 1.00 49 GLU A N 4
ATOM 5085 C CA . GLU A 1 49 ? -8.869 -14.289 -7.190 1.00 1.00 49 GLU A CA 4
ATOM 5086 C C . GLU A 1 49 ? -8.588 -13.677 -8.589 1.00 1.00 49 GLU A C 4
ATOM 5087 O O . GLU A 1 49 ? -8.576 -14.424 -9.586 1.00 1.00 49 GLU A O 4
ATOM 5099 N N . PHE A 1 50 ? -8.373 -12.322 -8.634 1.00 1.00 50 PHE A N 4
ATOM 5100 C CA . PHE A 1 50 ? -8.076 -11.556 -9.869 1.00 1.00 50 PHE A CA 4
ATOM 5101 C C . PHE A 1 50 ? -6.563 -11.357 -10.041 1.00 1.00 50 PHE A C 4
ATOM 5102 O O . PHE A 1 50 ? -5.838 -11.175 -9.040 1.00 1.00 50 PHE A O 4
ATOM 5119 N N . VAL A 1 51 ? -6.123 -11.386 -11.325 1.00 1.00 51 VAL A N 4
ATOM 5120 C CA . VAL A 1 51 ? -4.712 -11.231 -11.718 1.00 1.00 51 VAL A CA 4
ATOM 5121 C C . VAL A 1 51 ? -4.422 -9.757 -12.181 1.00 1.00 51 VAL A C 4
ATOM 5122 O O . VAL A 1 51 ? -5.326 -9.078 -12.710 1.00 1.00 51 VAL A O 4
ATOM 5135 N N . PHE A 1 52 ? -3.156 -9.331 -11.975 1.00 1.00 52 PHE A N 4
ATOM 5136 C CA . PHE A 1 52 ? -2.670 -7.968 -12.308 1.00 1.00 52 PHE A CA 4
ATOM 5137 C C . PHE A 1 52 ? -1.406 -8.044 -13.162 1.00 1.00 52 PHE A C 4
ATOM 5138 O O . PHE A 1 52 ? -0.567 -8.938 -12.958 1.00 1.00 52 PHE A O 4
ATOM 5155 N N . LYS A 1 53 ? -1.279 -7.067 -14.088 1.00 1.00 53 LYS A N 4
ATOM 5156 C CA . LYS A 1 53 ? -0.142 -6.962 -15.036 1.00 1.00 53 LYS A CA 4
ATOM 5157 C C . LYS A 1 53 ? 0.863 -5.910 -14.581 1.00 1.00 53 LYS A C 4
ATOM 5158 O O . LYS A 1 53 ? 0.457 -4.853 -14.056 1.00 1.00 53 LYS A O 4
ATOM 5177 N N . CYS A 1 54 ? 2.179 -6.214 -14.805 1.00 1.00 54 CYS A N 4
ATOM 5178 C CA . CYS A 1 54 ? 3.295 -5.310 -14.450 1.00 1.00 54 CYS A CA 4
ATOM 5179 C C . CYS A 1 54 ? 3.622 -4.324 -15.638 1.00 1.00 54 CYS A C 4
ATOM 5180 O O . CYS A 1 54 ? 3.852 -4.829 -16.757 1.00 1.00 54 CYS A O 4
ATOM 5187 N N . PRO A 1 55 ? 3.600 -2.897 -15.456 1.00 1.00 55 PRO A N 4
ATOM 5188 C CA . PRO A 1 55 ? 4.015 -1.923 -16.543 1.00 1.00 55 PRO A CA 4
ATOM 5189 C C . PRO A 1 55 ? 5.557 -1.913 -16.819 1.00 1.00 55 PRO A C 4
ATOM 5190 O O . PRO A 1 55 ? 6.011 -1.321 -17.815 1.00 1.00 55 PRO A O 4
ATOM 5201 N N . VAL A 1 56 ? 6.313 -2.609 -15.912 1.00 1.00 56 VAL A N 4
ATOM 5202 C CA . VAL A 1 56 ? 7.803 -2.715 -15.920 1.00 1.00 56 VAL A CA 4
ATOM 5203 C C . VAL A 1 56 ? 8.247 -4.022 -16.656 1.00 1.00 56 VAL A C 4
ATOM 5204 O O . VAL A 1 56 ? 9.081 -3.936 -17.578 1.00 1.00 56 VAL A O 4
ATOM 5217 N N . CYS A 1 57 ? 7.683 -5.206 -16.228 1.00 1.00 57 CYS A N 4
ATOM 5218 C CA . CYS A 1 57 ? 8.007 -6.537 -16.814 1.00 1.00 57 CYS A CA 4
ATOM 5219 C C . CYS A 1 57 ? 7.073 -6.905 -17.996 1.00 1.00 57 CYS A C 4
ATOM 5220 O O . CYS A 1 57 ? 7.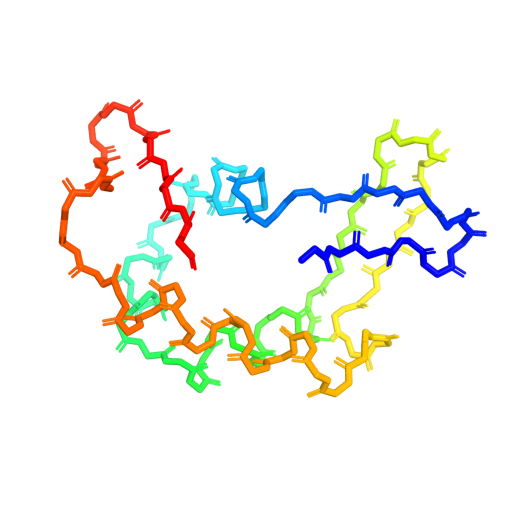578 -7.239 -19.086 1.00 1.00 57 CYS A O 4
ATOM 5227 N N . GLY A 1 58 ? 5.730 -6.828 -17.749 1.00 1.00 58 GLY A N 4
ATOM 5228 C CA . GLY A 1 58 ? 4.696 -7.171 -18.748 1.00 1.00 58 GLY A CA 4
ATOM 5229 C C . GLY A 1 58 ? 4.011 -8.525 -18.463 1.00 1.00 58 GLY A C 4
ATOM 5230 O O . GLY A 1 58 ? 3.044 -8.876 -19.160 1.00 1.00 58 GLY A O 4
ATOM 5234 N N . GLU A 1 59 ? 4.541 -9.274 -17.433 1.00 1.00 59 GLU A N 4
ATOM 5235 C CA . GLU A 1 59 ? 4.024 -10.587 -16.956 1.00 1.00 59 GLU A CA 4
ATOM 5236 C C . GLU A 1 59 ? 2.908 -10.401 -15.901 1.00 1.00 59 GLU A C 4
ATOM 5237 O O . GLU A 1 59 ? 2.898 -9.382 -15.179 1.00 1.00 59 GLU A O 4
ATOM 5249 N N . GLU A 1 60 ? 1.988 -11.411 -15.821 1.00 1.00 60 GLU A N 4
ATOM 5250 C CA . GLU A 1 60 ? 0.825 -11.419 -14.891 1.00 1.00 60 GLU A CA 4
ATOM 5251 C C . GLU A 1 60 ? 1.187 -12.055 -13.538 1.00 1.00 60 GLU A C 4
ATOM 5252 O O . GLU A 1 60 ? 1.856 -13.103 -13.495 1.00 1.00 60 GLU A O 4
ATOM 5264 N N . PHE A 1 61 ? 0.711 -11.383 -12.465 1.00 1.00 61 PHE A N 4
ATOM 5265 C CA . PHE A 1 61 ? 0.925 -11.762 -11.048 1.00 1.00 61 PHE A CA 4
ATOM 5266 C C . PHE A 1 61 ? -0.430 -11.764 -10.315 1.00 1.00 61 PHE A C 4
ATOM 5267 O O . PHE A 1 61 ? -1.277 -10.896 -10.589 1.00 1.00 61 PHE A O 4
ATOM 5284 N N . TYR A 1 62 ? -0.595 -12.713 -9.369 1.00 1.00 62 TYR A N 4
ATOM 5285 C CA . TYR A 1 62 ? -1.849 -12.896 -8.591 1.00 1.00 62 TYR A CA 4
ATOM 5286 C C . TYR A 1 62 ? -1.855 -12.112 -7.261 1.00 1.00 62 TYR A C 4
ATOM 5287 O O . TYR A 1 62 ? -0.784 -11.806 -6.712 1.00 1.00 62 TYR A O 4
ATOM 5305 N N . GLY A 1 63 ? -3.100 -11.771 -6.782 1.00 1.00 63 GLY A N 4
ATOM 5306 C CA . GLY A 1 63 ? -3.332 -11.037 -5.503 1.00 1.00 63 GLY A CA 4
ATOM 5307 C C . GLY A 1 63 ? -3.195 -11.903 -4.221 1.00 1.00 63 GLY A C 4
ATOM 5308 O O . GLY A 1 63 ? -3.296 -11.372 -3.102 1.00 1.00 63 GLY A O 4
ATOM 5312 N N . LYS A 1 64 ? -2.975 -13.236 -4.441 1.00 1.00 64 LYS A N 4
ATOM 5313 C CA . LYS A 1 64 ? -2.754 -14.260 -3.381 1.00 1.00 64 LYS A CA 4
ATOM 5314 C C . LYS A 1 64 ? -1.249 -14.344 -2.948 1.00 1.00 64 LYS A C 4
ATOM 5315 O O . LYS A 1 64 ? -0.949 -14.916 -1.882 1.00 1.00 64 LYS A O 4
ATOM 5334 N N . THR A 1 65 ? -0.344 -13.745 -3.785 1.00 1.00 65 THR A N 4
ATOM 5335 C CA . THR A 1 65 ? 1.127 -13.690 -3.540 1.00 1.00 65 THR A CA 4
ATOM 5336 C C . THR A 1 65 ? 1.547 -12.344 -2.850 1.00 1.00 65 THR A C 4
ATOM 5337 O O . THR A 1 65 ? 2.755 -12.110 -2.608 1.00 1.00 65 THR A O 4
ATOM 5348 N N . LEU A 1 66 ? 0.517 -11.495 -2.472 1.00 1.00 66 LEU A N 4
ATOM 5349 C CA . LEU A 1 66 ? 0.697 -10.169 -1.801 1.00 1.00 66 LEU A CA 4
ATOM 5350 C C . LEU A 1 66 ? 1.098 -10.311 -0.284 1.00 1.00 66 LEU A C 4
ATOM 5351 O O . LEU A 1 66 ? 0.677 -11.319 0.317 1.00 1.00 66 LEU A O 4
ATOM 5367 N N . PRO A 1 67 ? 1.900 -9.326 0.397 1.00 1.00 67 PRO A N 4
ATOM 5368 C CA . PRO A 1 67 ? 2.264 -9.425 1.864 1.00 1.00 67 PRO A CA 4
ATOM 5369 C C . PRO A 1 67 ? 1.055 -9.304 2.813 1.00 1.00 67 PRO A C 4
ATOM 5370 O O . PRO A 1 67 ? 0.061 -8.646 2.464 1.00 1.00 67 PRO A O 4
ATOM 5381 N N . ARG A 1 68 ? 1.177 -9.953 4.012 1.00 1.00 68 ARG A N 4
ATOM 5382 C CA . ARG A 1 68 ? 0.125 -9.976 5.095 1.00 1.00 68 ARG A CA 4
ATOM 5383 C C . ARG A 1 68 ? -0.162 -8.592 5.755 1.00 1.00 68 ARG A C 4
ATOM 5384 O O . ARG A 1 68 ? -1.230 -8.418 6.378 1.00 1.00 68 ARG A O 4
ATOM 5405 N N . ARG A 1 69 ? 0.795 -7.618 5.586 1.00 1.00 69 ARG A N 4
ATOM 5406 C CA . ARG A 1 69 ? 0.699 -6.220 6.113 1.00 1.00 69 ARG A CA 4
ATOM 5407 C C . ARG A 1 69 ? -0.122 -5.304 5.164 1.00 1.00 69 ARG A C 4
ATOM 5408 O O . ARG A 1 69 ? -0.831 -4.404 5.641 1.00 1.00 69 ARG A O 4
ATOM 5429 N N . GLU A 1 70 ? 0.001 -5.566 3.808 1.00 1.00 70 GLU A N 4
ATOM 5430 C CA . GLU A 1 70 ? -0.724 -4.847 2.706 1.00 1.00 70 GLU A CA 4
ATOM 5431 C C . GLU A 1 70 ? -2.246 -5.162 2.656 1.00 1.00 70 GLU A C 4
ATOM 5432 O O . GLU A 1 70 ? -3.029 -4.312 2.205 1.00 1.00 70 GLU A O 4
ATOM 5444 N N . ALA A 1 71 ? -2.631 -6.409 3.114 1.00 1.00 71 ALA A N 4
ATOM 5445 C CA . ALA A 1 71 ? -4.050 -6.901 3.222 1.00 1.00 71 ALA A CA 4
ATOM 5446 C C . ALA A 1 71 ? -4.886 -6.110 4.276 1.00 1.00 71 ALA A C 4
ATOM 5447 O O . ALA A 1 71 ? -6.101 -5.934 4.097 1.00 1.00 71 ALA A O 4
ATOM 5454 N N . GLU A 1 72 ? -4.182 -5.659 5.376 1.00 1.00 72 GLU A N 4
ATOM 5455 C CA . GLU A 1 72 ? -4.739 -4.811 6.490 1.00 1.00 72 GLU A CA 4
ATOM 5456 C C . GLU A 1 72 ? -4.964 -3.330 6.053 1.00 1.00 72 GLU A C 4
ATOM 5457 O O . GLU A 1 72 ? -5.835 -2.647 6.612 1.00 1.00 72 GLU A O 4
ATOM 5469 N N . LYS A 1 73 ? -4.131 -2.864 5.053 1.00 1.00 73 LYS A N 4
ATOM 5470 C CA . LYS A 1 73 ? -4.199 -1.506 4.403 1.00 1.00 73 LYS A CA 4
ATOM 5471 C C . LYS A 1 73 ? -5.435 -1.346 3.472 1.00 1.00 73 LYS A C 4
ATOM 5472 O O . LYS A 1 73 ? -5.915 -0.221 3.264 1.00 1.00 73 LYS A O 4
ATOM 5491 N N . VAL A 1 74 ? -5.922 -2.517 2.920 1.00 1.00 74 VAL A N 4
ATOM 5492 C CA . VAL A 1 74 ? -7.125 -2.651 2.001 1.00 1.00 74 VAL A CA 4
ATOM 5493 C C . VAL A 1 74 ? -8.444 -2.247 2.762 1.00 1.00 74 VAL A C 4
ATOM 5494 O O . VAL A 1 74 ? -9.323 -1.646 2.157 1.00 1.00 74 VAL A O 4
ATOM 5507 N N . PHE A 1 75 ? -8.558 -2.619 4.082 1.00 1.00 75 PHE A N 4
ATOM 5508 C CA . PHE A 1 75 ? -9.705 -2.258 4.993 1.00 1.00 75 PHE A CA 4
ATOM 5509 C C . PHE A 1 75 ? -9.901 -0.721 5.183 1.00 1.00 75 PHE A C 4
ATOM 5510 O O . PHE A 1 75 ? -11.034 -0.270 5.404 1.00 1.00 75 PHE A O 4
ATOM 5527 N N . GLU A 1 76 ? -8.765 0.058 5.054 1.00 1.00 76 GLU A N 4
ATOM 5528 C CA . GLU A 1 76 ? -8.702 1.545 5.229 1.00 1.00 76 GLU A CA 4
ATOM 5529 C C . GLU A 1 76 ? -9.443 2.333 4.111 1.00 1.00 76 GLU A C 4
ATOM 5530 O O . GLU A 1 76 ? -10.114 3.330 4.424 1.00 1.00 76 GLU A O 4
ATOM 5542 N N . LEU A 1 77 ? -9.298 1.868 2.824 1.00 1.00 77 LEU A N 4
ATOM 5543 C CA . LEU A 1 77 ? -9.958 2.463 1.618 1.00 1.00 77 LEU A CA 4
ATOM 5544 C C . LEU A 1 77 ? -11.501 2.203 1.574 1.00 1.00 77 LEU A C 4
ATOM 5545 O O . LEU A 1 77 ? -12.262 3.057 1.090 1.00 1.00 77 LEU A O 4
ATOM 5561 N N . LEU A 1 78 ? -11.904 0.993 2.086 1.00 1.00 78 LEU A N 4
ATOM 5562 C CA . LEU A 1 78 ? -13.319 0.531 2.207 1.00 1.00 78 LEU A CA 4
ATOM 5563 C C . LEU A 1 78 ? -14.050 1.155 3.442 1.00 1.00 78 LEU A C 4
ATOM 5564 O O . LEU A 1 78 ? -15.293 1.214 3.450 1.00 1.00 78 LEU A O 4
ATOM 5580 N N . ASN A 1 79 ? -13.245 1.606 4.472 1.00 1.00 79 ASN A N 4
ATOM 5581 C CA . ASN A 1 79 ? -13.747 2.268 5.712 1.00 1.00 79 ASN A CA 4
ATOM 5582 C C . ASN A 1 79 ? -13.935 3.812 5.549 1.00 1.00 79 ASN A C 4
ATOM 5583 O O . ASN A 1 79 ? -14.544 4.459 6.428 1.00 1.00 79 ASN A O 4
ATOM 5594 N N . ASP A 1 80 ? -13.431 4.378 4.393 1.00 1.00 80 ASP A N 4
ATOM 5595 C CA . ASP A 1 80 ? -13.534 5.825 4.013 1.00 1.00 80 ASP A CA 4
ATOM 5596 C C . ASP A 1 80 ? -14.979 6.277 3.652 1.00 1.00 80 ASP A C 4
ATOM 5597 O O . ASP A 1 80 ? -15.361 7.412 3.962 1.00 1.00 80 ASP A O 4
ATOM 5606 N N . PHE A 1 81 ? -15.778 5.340 2.988 1.00 1.00 81 PHE A N 4
ATOM 5607 C CA . PHE A 1 81 ? -17.223 5.508 2.527 1.00 1.00 81 PHE A CA 4
ATOM 5608 C C . PHE A 1 81 ? -17.431 6.685 1.511 1.00 1.00 81 PHE A C 4
ATOM 5609 O O . PHE A 1 81 ? -17.645 6.422 0.313 1.00 1.00 81 PHE A O 4
ATOM 5626 N N . LYS A 1 82 ? -17.340 7.953 2.020 1.00 1.00 82 LYS A N 4
ATOM 5627 C CA . LYS A 1 82 ? -17.489 9.194 1.240 1.00 1.00 82 LYS A CA 4
ATOM 5628 C C . LYS A 1 82 ? -16.293 10.109 1.508 1.00 1.00 82 LYS A C 4
ATOM 5629 O O . LYS A 1 82 ? -15.886 10.283 2.680 1.00 1.00 82 LYS A O 4
ATOM 5648 N N . GLY A 1 83 ? -15.755 10.684 0.404 1.00 1.00 83 GLY A N 4
ATOM 5649 C CA . GLY A 1 83 ? -14.587 11.574 0.441 1.00 1.00 83 GLY A CA 4
ATOM 5650 C C . GLY A 1 83 ? -13.339 10.871 -0.053 1.00 1.00 83 GLY A C 4
ATOM 5651 O O . GLY A 1 83 ? -12.882 9.907 0.595 1.00 1.00 83 GLY A O 4
ATOM 5655 N N . GLY A 1 84 ? -12.815 11.364 -1.202 1.00 1.00 84 GLY A N 4
ATOM 5656 C CA . GLY A 1 84 ? -11.622 10.810 -1.845 1.00 1.00 84 GLY A CA 4
ATOM 5657 C C . GLY A 1 84 ? -11.911 10.070 -3.150 1.00 1.00 84 GLY A C 4
ATOM 5658 O O . GLY A 1 84 ? -11.170 10.265 -4.131 1.00 1.00 84 GLY A O 4
ATOM 5662 N N . ILE A 1 85 ? -12.994 9.241 -3.150 1.00 1.00 85 ILE A N 4
ATOM 5663 C CA . ILE A 1 85 ? -13.420 8.423 -4.322 1.00 1.00 85 ILE A CA 4
ATOM 5664 C C . ILE A 1 85 ? -14.701 9.062 -4.900 1.00 1.00 85 ILE A C 4
ATOM 5665 O O . ILE A 1 85 ? -15.686 9.259 -4.162 1.00 1.00 85 ILE A O 4
ATOM 5681 N N . ASP A 1 86 ? -14.628 9.381 -6.214 1.00 1.00 86 ASP A N 4
ATOM 5682 C CA . ASP A 1 86 ? -15.730 9.978 -6.984 1.00 1.00 86 ASP A CA 4
ATOM 5683 C C . ASP A 1 86 ? -16.161 9.027 -8.106 1.00 1.00 86 ASP A C 4
ATOM 5684 O O . ASP A 1 86 ? -15.308 8.536 -8.875 1.00 1.00 86 ASP A O 4
ATOM 5693 N N . TRP A 1 87 ? -17.497 8.752 -8.151 1.00 1.00 87 TRP A N 4
ATOM 5694 C CA . TRP A 1 87 ? -18.153 7.851 -9.164 1.00 1.00 87 TRP A CA 4
ATOM 5695 C C . TRP A 1 87 ? -18.415 8.533 -10.529 1.00 1.00 87 TRP A C 4
ATOM 5696 O O . TRP A 1 87 ? -18.370 7.853 -11.569 1.00 1.00 87 TRP A O 4
ATOM 5717 N N . GLU A 1 88 ? -18.703 9.873 -10.488 1.00 1.00 88 GLU A N 4
ATOM 5718 C CA . GLU A 1 88 ? -18.964 10.734 -11.688 1.00 1.00 88 GLU A CA 4
ATOM 5719 C C . GLU A 1 88 ? -17.659 11.208 -12.388 1.00 1.00 88 GLU A C 4
ATOM 5720 O O . GLU A 1 88 ? -17.635 11.307 -13.629 1.00 1.00 88 GLU A O 4
ATOM 5732 N N . ASN A 1 89 ? -16.604 11.491 -11.566 1.00 1.00 89 ASN A N 4
ATOM 5733 C CA . ASN A 1 89 ? -15.266 11.937 -12.031 1.00 1.00 89 ASN A CA 4
ATOM 5734 C C . ASN A 1 89 ? -14.255 10.770 -12.225 1.00 1.00 89 ASN A C 4
ATOM 5735 O O . ASN A 1 89 ? -13.234 10.952 -12.910 1.00 1.00 89 ASN A O 4
ATOM 5746 N N . LYS A 1 90 ? -14.565 9.538 -11.636 1.00 1.00 90 LYS A N 4
ATOM 5747 C CA . LYS A 1 90 ? -13.728 8.257 -11.679 1.00 1.00 90 LYS A CA 4
ATOM 5748 C C . LYS A 1 90 ? -12.279 8.429 -11.063 1.00 1.00 90 LYS A C 4
ATOM 5749 O O . LYS A 1 90 ? -11.253 7.950 -11.617 1.00 1.00 90 LYS A O 4
ATOM 5768 N N . ARG A 1 91 ? -12.247 9.118 -9.888 1.00 1.00 91 ARG A N 4
ATOM 5769 C CA . ARG A 1 91 ? -11.003 9.414 -9.130 1.00 1.00 91 ARG A CA 4
ATOM 5770 C C . ARG A 1 91 ? -10.988 8.687 -7.792 1.00 1.00 91 ARG A C 4
ATOM 5771 O O . ARG A 1 91 ? -12.009 8.670 -7.079 1.00 1.00 91 ARG A O 4
ATOM 5792 N N . VAL A 1 92 ? -9.808 8.101 -7.487 1.00 1.00 92 VAL A N 4
ATOM 5793 C CA . VAL A 1 92 ? -9.559 7.319 -6.245 1.00 1.00 92 VAL A CA 4
ATOM 5794 C C . VAL A 1 92 ? -8.417 8.016 -5.471 1.00 1.00 92 VAL A C 4
ATOM 5795 O O . VAL A 1 92 ? -7.343 8.272 -6.049 1.00 1.00 92 VAL A O 4
ATOM 5808 N N . LYS A 1 93 ? -8.700 8.308 -4.176 1.00 1.00 93 LYS A N 4
ATOM 5809 C CA . LYS A 1 93 ? -7.761 8.961 -3.246 1.00 1.00 93 LYS A CA 4
ATOM 5810 C C . LYS A 1 93 ? -7.533 8.084 -2.012 1.00 1.00 93 LYS A C 4
ATOM 5811 O O . LYS A 1 93 ? -8.505 7.555 -1.430 1.00 1.00 93 LYS A O 4
ATOM 5830 N N . LEU A 1 94 ? -6.235 7.933 -1.653 1.00 1.00 94 LEU A N 4
ATOM 5831 C CA . LEU A 1 94 ? -5.778 7.145 -0.500 1.00 1.00 94 LEU A CA 4
ATOM 5832 C C . LEU A 1 94 ? -4.986 8.029 0.460 1.00 1.00 94 LEU A C 4
ATOM 5833 O O . LEU A 1 94 ? -4.074 8.768 0.033 1.00 1.00 94 LEU A O 4
ATOM 5849 N N . LYS A 1 95 ? -5.385 7.944 1.747 1.00 1.00 95 LYS A N 4
ATOM 5850 C CA . LYS A 1 95 ? -4.777 8.698 2.860 1.00 1.00 95 LYS A CA 4
ATOM 5851 C C . LYS A 1 95 ? -4.035 7.767 3.822 1.00 1.00 95 LYS A C 4
ATOM 5852 O O . LYS A 1 95 ? -2.923 8.136 4.256 1.00 1.00 95 LYS A O 4
ATOM 5873 N N . MET A 1 8 ? 2.032 0.154 -0.394 1.00 1.00 8 MET A N 5
ATOM 5874 C CA . MET A 1 8 ? 2.667 -0.038 -1.724 1.00 1.00 8 MET A CA 5
ATOM 5875 C C . MET A 1 8 ? 2.935 -1.513 -2.007 1.00 1.00 8 MET A C 5
ATOM 5876 O O . MET A 1 8 ? 3.381 -2.253 -1.107 1.00 1.00 8 MET A O 5
ATOM 5890 N N . ALA A 1 9 ? 2.638 -1.908 -3.269 1.00 1.00 9 ALA A N 5
ATOM 5891 C CA . ALA A 1 9 ? 2.841 -3.278 -3.778 1.00 1.00 9 ALA A CA 5
ATOM 5892 C C . ALA A 1 9 ? 4.049 -3.335 -4.709 1.00 1.00 9 ALA A C 5
ATOM 5893 O O . ALA A 1 9 ? 4.256 -2.414 -5.517 1.00 1.00 9 ALA A O 5
ATOM 5900 N N . LYS A 1 10 ? 4.831 -4.424 -4.567 1.00 1.00 10 LYS A N 5
ATOM 5901 C CA . LYS A 1 10 ? 6.039 -4.680 -5.365 1.00 1.00 10 LYS A CA 5
ATOM 5902 C C . LYS A 1 10 ? 5.814 -5.844 -6.316 1.00 1.00 10 LYS A C 5
ATOM 5903 O O . LYS A 1 10 ? 5.194 -6.857 -5.931 1.00 1.00 10 LYS A O 5
ATOM 5922 N N . CYS A 1 11 ? 6.335 -5.688 -7.572 1.00 1.00 11 CYS A N 5
ATOM 5923 C CA . CYS A 1 11 ? 6.250 -6.718 -8.658 1.00 1.00 11 CYS A CA 5
ATOM 5924 C C . CYS A 1 11 ? 7.149 -7.979 -8.339 1.00 1.00 11 CYS A C 5
ATOM 5925 O O . CYS A 1 11 ? 8.327 -7.759 -7.989 1.00 1.00 11 CYS A O 5
ATOM 5932 N N . PRO A 1 12 ? 6.635 -9.320 -8.402 1.00 1.00 12 PRO A N 5
ATOM 5933 C CA . PRO A 1 12 ? 7.501 -10.531 -8.146 1.00 1.00 12 PRO A CA 5
ATOM 5934 C C . PRO A 1 12 ? 8.536 -10.837 -9.269 1.00 1.00 12 PRO A C 5
ATOM 5935 O O . PRO A 1 12 ? 9.467 -11.634 -9.041 1.00 1.00 12 PRO A O 5
ATOM 5946 N N . ILE A 1 13 ? 8.364 -10.169 -10.455 1.00 1.00 13 ILE A N 5
ATOM 5947 C CA . ILE A 1 13 ? 9.198 -10.352 -11.679 1.00 1.00 13 ILE A CA 5
ATOM 5948 C C . ILE A 1 13 ? 10.399 -9.342 -11.688 1.00 1.00 13 ILE A C 5
ATOM 5949 O O . ILE A 1 13 ? 11.551 -9.799 -11.808 1.00 1.00 13 ILE A O 5
ATOM 5965 N N . CYS A 1 14 ? 10.108 -8.011 -11.553 1.00 1.00 14 CYS A N 5
ATOM 5966 C CA . CYS A 1 14 ? 11.147 -6.945 -11.586 1.00 1.00 14 CYS A CA 5
ATOM 5967 C C . CYS A 1 14 ? 11.461 -6.351 -10.197 1.00 1.00 14 CYS A C 5
ATOM 5968 O O . CYS A 1 14 ? 12.642 -6.088 -9.901 1.00 1.00 14 CYS A O 5
ATOM 5975 N N . GLY A 1 15 ? 10.385 -6.144 -9.373 1.00 1.00 15 GLY A N 5
ATOM 5976 C CA . GLY A 1 15 ? 10.484 -5.547 -8.021 1.00 1.00 15 GLY A CA 5
ATOM 5977 C C . GLY A 1 15 ? 10.300 -4.022 -8.022 1.00 1.00 15 GLY A C 5
ATOM 5978 O O . GLY A 1 15 ? 10.995 -3.329 -7.259 1.00 1.00 15 GLY A O 5
ATOM 5982 N N . SER A 1 16 ? 9.357 -3.530 -8.882 1.00 1.00 16 SER A N 5
ATOM 5983 C CA . SER A 1 16 ? 9.051 -2.089 -9.057 1.00 1.00 16 SER A CA 5
ATOM 5984 C C . SER A 1 16 ? 7.894 -1.590 -8.125 1.00 1.00 16 SER A C 5
ATOM 5985 O O . SER A 1 16 ? 6.951 -2.381 -7.934 1.00 1.00 16 SER A O 5
ATOM 5993 N N . PRO A 1 17 ? 7.899 -0.275 -7.512 1.00 1.00 17 PRO A N 5
ATOM 5994 C CA . PRO A 1 17 ? 6.759 0.228 -6.657 1.00 1.00 17 PRO A CA 5
ATOM 5995 C C . PRO A 1 17 ? 5.469 0.487 -7.461 1.00 1.00 17 PRO A C 5
ATOM 5996 O O . PRO A 1 17 ? 5.527 1.032 -8.584 1.00 1.00 17 PRO A O 5
ATOM 6007 N N . LEU A 1 18 ? 4.340 0.060 -6.864 1.00 1.00 18 LEU A N 5
ATOM 6008 C CA . LEU A 1 18 ? 2.995 0.198 -7.450 1.00 1.00 18 LEU A CA 5
ATOM 6009 C C . LEU A 1 18 ? 2.112 1.052 -6.560 1.00 1.00 18 LEU A C 5
ATOM 6010 O O . LEU A 1 18 ? 2.194 0.961 -5.316 1.00 1.00 18 LEU A O 5
ATOM 6026 N N . LYS A 1 19 ? 1.252 1.862 -7.225 1.00 1.00 19 LYS A N 5
ATOM 6027 C CA . LYS A 1 19 ? 0.300 2.767 -6.563 1.00 1.00 19 LYS A CA 5
ATOM 6028 C C . LYS A 1 19 ? -1.078 2.114 -6.436 1.00 1.00 19 LYS A C 5
ATOM 6029 O O . LYS A 1 19 ? -1.597 1.538 -7.412 1.00 1.00 19 LYS A O 5
ATOM 6048 N N . TRP A 1 20 ? -1.641 2.197 -5.192 1.00 1.00 20 TRP A N 5
ATOM 6049 C CA . TRP A 1 20 ? -2.997 1.672 -4.824 1.00 1.00 20 TRP A CA 5
ATOM 6050 C C . TRP A 1 20 ? -4.153 2.463 -5.489 1.00 1.00 20 TRP A C 5
ATOM 6051 O O . TRP A 1 20 ? -5.229 1.902 -5.713 1.00 1.00 20 TRP A O 5
ATOM 6072 N N . GLU A 1 21 ? -3.871 3.775 -5.810 1.00 1.00 21 GLU A N 5
ATOM 6073 C CA . GLU A 1 21 ? -4.794 4.720 -6.523 1.00 1.00 21 GLU A CA 5
ATOM 6074 C C . GLU A 1 21 ? -4.987 4.333 -8.020 1.00 1.00 21 GLU A C 5
ATOM 6075 O O . GLU A 1 21 ? -6.077 4.553 -8.573 1.00 1.00 21 GLU A O 5
ATOM 6087 N N . GLU A 1 22 ? -3.892 3.758 -8.647 1.00 1.00 22 GLU A N 5
ATOM 6088 C CA . GLU A 1 22 ? -3.876 3.249 -10.054 1.00 1.00 22 GLU A CA 5
ATOM 6089 C C . GLU A 1 22 ? -4.589 1.876 -10.198 1.00 1.00 22 GLU A C 5
ATOM 6090 O O . GLU A 1 22 ? -5.206 1.618 -11.242 1.00 1.00 22 GLU A O 5
ATOM 6102 N N . LEU A 1 23 ? -4.487 1.013 -9.115 1.00 1.00 23 LEU A N 5
ATOM 6103 C CA . LEU A 1 23 ? -5.112 -0.346 -9.014 1.00 1.00 23 LEU A CA 5
ATOM 6104 C C . LEU A 1 23 ? -6.675 -0.292 -8.983 1.00 1.00 23 LEU A C 5
ATOM 6105 O O . LEU A 1 23 ? -7.318 -1.122 -9.630 1.00 1.00 23 LEU A O 5
ATOM 6121 N N . ILE A 1 24 ? -7.236 0.706 -8.215 1.00 1.00 24 ILE A N 5
ATOM 6122 C CA . ILE A 1 24 ? -8.713 0.962 -8.059 1.00 1.00 24 ILE A CA 5
ATOM 6123 C C . ILE A 1 24 ? -9.286 1.692 -9.340 1.00 1.00 24 ILE A C 5
ATOM 6124 O O . ILE A 1 24 ? -10.404 1.368 -9.774 1.00 1.00 24 ILE A O 5
ATOM 6140 N N . GLU A 1 25 ? -8.484 2.668 -9.909 1.00 1.00 25 GLU A N 5
ATOM 6141 C CA . GLU A 1 25 ? -8.830 3.472 -11.127 1.00 1.00 25 GLU A CA 5
ATOM 6142 C C . GLU A 1 25 ? -8.879 2.629 -12.437 1.00 1.00 25 GLU A C 5
ATOM 6143 O O . GLU A 1 25 ? -9.722 2.898 -13.310 1.00 1.00 25 GLU A O 5
ATOM 6155 N N . GLU A 1 26 ? -7.945 1.624 -12.540 1.00 1.00 26 GLU A N 5
ATOM 6156 C CA . GLU A 1 26 ? -7.838 0.651 -13.661 1.00 1.00 26 GLU A CA 5
ATOM 6157 C C . GLU A 1 26 ? -8.845 -0.529 -13.535 1.00 1.00 26 GLU A C 5
ATOM 6158 O O . GLU A 1 26 ? -9.173 -1.163 -14.559 1.00 1.00 26 GLU A O 5
ATOM 6170 N N . MET A 1 27 ? -9.317 -0.791 -12.273 1.00 1.00 27 MET A N 5
ATOM 6171 C CA . MET A 1 27 ? -10.270 -1.870 -11.957 1.00 1.00 27 MET A CA 5
ATOM 6172 C C . MET A 1 27 ? -11.722 -1.313 -11.696 1.00 1.00 27 MET A C 5
ATOM 6173 O O . MET A 1 27 ? -12.602 -2.047 -11.200 1.00 1.00 27 MET A O 5
ATOM 6187 N N . LEU A 1 28 ? -11.960 -0.011 -12.052 1.00 1.00 28 LEU A N 5
ATOM 6188 C CA . LEU A 1 28 ? -13.275 0.668 -11.876 1.00 1.00 28 LEU A CA 5
ATOM 6189 C C . LEU A 1 28 ? -14.181 0.598 -13.162 1.00 1.00 28 LEU A C 5
ATOM 6190 O O . LEU A 1 28 ? -15.241 1.262 -13.242 1.00 1.00 28 LEU A O 5
ATOM 6206 N N . ILE A 1 29 ? -13.763 -0.272 -14.131 1.00 1.00 29 ILE A N 5
ATOM 6207 C CA . ILE A 1 29 ? -14.457 -0.535 -15.439 1.00 1.00 29 ILE A CA 5
ATOM 6208 C C . ILE A 1 29 ? -15.587 -1.630 -15.330 1.00 1.00 29 ILE A C 5
ATOM 6209 O O . ILE A 1 29 ? -16.262 -1.941 -16.337 1.00 1.00 29 ILE A O 5
ATOM 6225 N N . ILE A 1 30 ? -15.794 -2.144 -14.087 1.00 1.00 30 ILE A N 5
ATOM 6226 C CA . ILE A 1 30 ? -16.778 -3.218 -13.752 1.00 1.00 30 ILE A CA 5
ATOM 6227 C C . ILE A 1 30 ? -17.953 -2.598 -12.946 1.00 1.00 30 ILE A C 5
ATOM 6228 O O . ILE A 1 30 ? -17.731 -1.742 -12.068 1.00 1.00 30 ILE A O 5
ATOM 6244 N N . GLU A 1 31 ? -19.193 -3.078 -13.269 1.00 1.00 31 GLU A N 5
ATOM 6245 C CA . GLU A 1 31 ? -20.477 -2.649 -12.614 1.00 1.00 31 GLU A CA 5
ATOM 6246 C C . GLU A 1 31 ? -20.750 -3.349 -11.254 1.00 1.00 31 GLU A C 5
ATOM 6247 O O . GLU A 1 31 ? -21.549 -2.833 -10.446 1.00 1.00 31 GLU A O 5
ATOM 6259 N N . ASN A 1 32 ? -20.068 -4.517 -11.023 1.00 1.00 32 ASN A N 5
ATOM 6260 C CA . ASN A 1 32 ? -20.136 -5.313 -9.761 1.00 1.00 32 ASN A CA 5
ATOM 6261 C C . ASN A 1 32 ? -19.252 -4.713 -8.628 1.00 1.00 32 ASN A C 5
ATOM 6262 O O . ASN A 1 32 ? -19.491 -4.993 -7.442 1.00 1.00 32 ASN A O 5
ATOM 6273 N N . PHE A 1 33 ? -18.222 -3.871 -9.036 1.00 1.00 33 PHE A N 5
ATOM 6274 C CA . PHE A 1 33 ? -17.243 -3.156 -8.136 1.00 1.00 33 PHE A CA 5
ATOM 6275 C C . PHE A 1 33 ? -17.932 -2.232 -7.097 1.00 1.00 33 PHE A C 5
ATOM 6276 O O . PHE A 1 33 ? -17.438 -2.099 -5.968 1.00 1.00 33 PHE A O 5
ATOM 6293 N N . GLU A 1 34 ? -19.077 -1.604 -7.533 1.00 1.00 34 GLU A N 5
ATOM 6294 C CA . GLU A 1 34 ? -19.980 -0.737 -6.688 1.00 1.00 34 GLU A CA 5
ATOM 6295 C C . GLU A 1 34 ? -20.578 -1.525 -5.468 1.00 1.00 34 GLU A C 5
ATOM 6296 O O . GLU A 1 34 ? -20.842 -0.931 -4.410 1.00 1.00 34 GLU A O 5
ATOM 6308 N N . GLU A 1 35 ? -20.772 -2.872 -5.683 1.00 1.00 35 GLU A N 5
ATOM 6309 C CA . GLU A 1 35 ? -21.263 -3.857 -4.666 1.00 1.00 35 GLU A CA 5
ATOM 6310 C C . GLU A 1 35 ? -20.111 -4.454 -3.813 1.00 1.00 35 GLU A C 5
ATOM 6311 O O . GLU A 1 35 ? -20.318 -4.734 -2.622 1.00 1.00 35 GLU A O 5
ATOM 6323 N N . ILE A 1 36 ? -18.897 -4.636 -4.454 1.00 1.00 36 ILE A N 5
ATOM 6324 C CA . ILE A 1 36 ? -17.631 -5.194 -3.822 1.00 1.00 36 ILE A CA 5
ATOM 6325 C C . ILE A 1 36 ? -17.002 -4.154 -2.815 1.00 1.00 36 ILE A C 5
ATOM 6326 O O . ILE A 1 36 ? -16.473 -4.561 -1.765 1.00 1.00 36 ILE A O 5
ATOM 6342 N N . VAL A 1 37 ? -17.077 -2.832 -3.172 1.00 1.00 37 VAL A N 5
ATOM 6343 C CA . VAL A 1 37 ? -16.542 -1.670 -2.344 1.00 1.00 37 VAL A CA 5
ATOM 6344 C C . VAL A 1 37 ? -17.222 -1.511 -0.927 1.00 1.00 37 VAL A C 5
ATOM 6345 O O . VAL A 1 37 ? -16.685 -0.806 -0.056 1.00 1.00 37 VAL A O 5
ATOM 6358 N N . LYS A 1 38 ? -18.424 -2.137 -0.789 1.00 1.00 38 LYS A N 5
ATOM 6359 C CA . LYS A 1 38 ? -19.232 -2.181 0.457 1.00 1.00 38 LYS A CA 5
ATOM 6360 C C . LYS A 1 38 ? -18.939 -3.445 1.315 1.00 1.00 38 LYS A C 5
ATOM 6361 O O . LYS A 1 38 ? -19.245 -3.441 2.525 1.00 1.00 38 LYS A O 5
ATOM 6380 N N . ASP A 1 39 ? -18.334 -4.500 0.677 1.00 1.00 39 ASP A N 5
ATOM 6381 C CA . ASP A 1 39 ? -17.997 -5.772 1.328 1.00 1.00 39 ASP A CA 5
ATOM 6382 C C . ASP A 1 39 ? -16.487 -6.082 1.239 1.00 1.00 39 ASP A C 5
ATOM 6383 O O . ASP A 1 39 ? -15.944 -6.419 0.159 1.00 1.00 39 ASP A O 5
ATOM 6392 N N . ARG A 1 40 ? -15.801 -5.887 2.408 1.00 1.00 40 ARG A N 5
ATOM 6393 C CA . ARG A 1 40 ? -14.332 -6.185 2.642 1.00 1.00 40 ARG A CA 5
ATOM 6394 C C . ARG A 1 40 ? -13.937 -7.678 2.385 1.00 1.00 40 ARG A C 5
ATOM 6395 O O . ARG A 1 40 ? -12.865 -7.951 1.825 1.00 1.00 40 ARG A O 5
ATOM 6416 N N . GLU A 1 41 ? -14.879 -8.601 2.762 1.00 1.00 41 GLU A N 5
ATOM 6417 C CA . GLU A 1 41 ? -14.778 -10.082 2.588 1.00 1.00 41 GLU A CA 5
ATOM 6418 C C . GLU A 1 41 ? -14.788 -10.516 1.090 1.00 1.00 41 GLU A C 5
ATOM 6419 O O . GLU A 1 41 ? -14.152 -11.520 0.740 1.00 1.00 41 GLU A O 5
ATOM 6431 N N . ARG A 1 42 ? -15.542 -9.728 0.246 1.00 1.00 42 ARG A N 5
ATOM 6432 C CA . ARG A 1 42 ? -15.641 -9.894 -1.232 1.00 1.00 42 ARG A CA 5
ATOM 6433 C C . ARG A 1 42 ? -14.470 -9.203 -1.981 1.00 1.00 42 ARG A C 5
ATOM 6434 O O . ARG A 1 42 ? -14.068 -9.688 -3.051 1.00 1.00 42 ARG A O 5
ATOM 6455 N N . PHE A 1 43 ? -13.945 -8.054 -1.396 1.00 1.00 43 PHE A N 5
ATOM 6456 C CA . PHE A 1 43 ? -12.822 -7.245 -1.964 1.00 1.00 43 PHE A CA 5
ATOM 6457 C C . PHE A 1 43 ? -11.434 -7.923 -1.794 1.00 1.00 43 PHE A C 5
ATOM 6458 O O . PHE A 1 43 ? -10.690 -8.003 -2.776 1.00 1.00 43 PHE A O 5
ATOM 6475 N N . LEU A 1 44 ? -11.133 -8.436 -0.550 1.00 1.00 44 LEU A N 5
ATOM 6476 C CA . LEU A 1 44 ? -9.848 -9.130 -0.193 1.00 1.00 44 LEU A CA 5
ATOM 6477 C C . LEU A 1 44 ? -9.717 -10.541 -0.833 1.00 1.00 44 LEU A C 5
ATOM 6478 O O . LEU A 1 44 ? -8.600 -10.963 -1.174 1.00 1.00 44 LEU A O 5
ATOM 6494 N N . ALA A 1 45 ? -10.895 -11.235 -0.974 1.00 1.00 45 ALA A N 5
ATOM 6495 C CA . ALA A 1 45 ? -11.036 -12.579 -1.616 1.00 1.00 45 ALA A CA 5
ATOM 6496 C C . ALA A 1 45 ? -10.925 -12.531 -3.165 1.00 1.00 45 ALA A C 5
ATOM 6497 O O . ALA A 1 45 ? -10.507 -13.527 -3.777 1.00 1.00 45 ALA A O 5
ATOM 6504 N N . GLN A 1 46 ? -11.321 -11.351 -3.764 1.00 1.00 46 GLN A N 5
ATOM 6505 C CA . GLN A 1 46 ? -11.258 -11.072 -5.227 1.00 1.00 46 GLN A CA 5
ATOM 6506 C C . GLN A 1 46 ? -9.845 -10.671 -5.703 1.00 1.00 46 GLN A C 5
ATOM 6507 O O . GLN A 1 46 ? -9.462 -11.070 -6.798 1.00 1.00 46 GLN A O 5
ATOM 6521 N N . VAL A 1 47 ? -9.071 -9.906 -4.844 1.00 1.00 47 VAL A N 5
ATOM 6522 C CA . VAL A 1 47 ? -7.642 -9.446 -5.119 1.00 1.00 47 VAL A CA 5
ATOM 6523 C C . VAL A 1 47 ? -6.672 -10.700 -5.120 1.00 1.00 47 VAL A C 5
ATOM 6524 O O . VAL A 1 47 ? -5.783 -10.787 -5.982 1.00 1.00 47 VAL A O 5
ATOM 6537 N N . GLU A 1 48 ? -6.904 -11.644 -4.147 1.00 1.00 48 GLU A N 5
ATOM 6538 C CA . GLU A 1 48 ? -6.137 -12.930 -3.973 1.00 1.00 48 GLU A CA 5
ATOM 6539 C C . GLU A 1 48 ? -6.447 -13.995 -5.078 1.00 1.00 48 GLU A C 5
ATOM 6540 O O . GLU A 1 48 ? -5.624 -14.902 -5.303 1.00 1.00 48 GLU A O 5
ATOM 6552 N N . GLU A 1 49 ? -7.643 -13.856 -5.727 1.00 1.00 49 GLU A N 5
ATOM 6553 C CA . GLU A 1 49 ? -8.128 -14.743 -6.824 1.00 1.00 49 GLU A CA 5
ATOM 6554 C C . GLU A 1 49 ? -7.868 -14.148 -8.229 1.00 1.00 49 GLU A C 5
ATOM 6555 O O . GLU A 1 49 ? -7.749 -14.922 -9.197 1.00 1.00 49 GLU A O 5
ATOM 6567 N N . PHE A 1 50 ? -7.786 -12.779 -8.316 1.00 1.00 50 PHE A N 5
ATOM 6568 C CA . PHE A 1 50 ? -7.541 -12.038 -9.571 1.00 1.00 50 PHE A CA 5
ATOM 6569 C C . PHE A 1 50 ? -6.077 -11.636 -9.699 1.00 1.00 50 PHE A C 5
ATOM 6570 O O . PHE A 1 50 ? -5.424 -11.287 -8.695 1.00 1.00 50 PHE A O 5
ATOM 6587 N N . VAL A 1 51 ? -5.606 -11.680 -10.962 1.00 1.00 51 VAL A N 5
ATOM 6588 C CA . VAL A 1 51 ? -4.230 -11.348 -11.365 1.00 1.00 51 VAL A CA 5
ATOM 6589 C C . VAL A 1 51 ? -4.112 -9.877 -11.825 1.00 1.00 51 VAL A C 5
ATOM 6590 O O . VAL A 1 51 ? -5.093 -9.297 -12.338 1.00 1.00 51 VAL A O 5
ATOM 6603 N N . PHE A 1 52 ? -2.898 -9.324 -11.639 1.00 1.00 52 PHE A N 5
ATOM 6604 C CA . PHE A 1 52 ? -2.566 -7.930 -11.997 1.00 1.00 52 PHE A CA 5
ATOM 6605 C C . PHE A 1 52 ? -1.384 -7.912 -12.970 1.00 1.00 52 PHE A C 5
ATOM 6606 O O . PHE A 1 52 ? -0.503 -8.794 -12.911 1.00 1.00 52 PHE A O 5
ATOM 6623 N N . LYS A 1 53 ? -1.397 -6.896 -13.863 1.00 1.00 53 LYS A N 5
ATOM 6624 C CA . LYS A 1 53 ? -0.367 -6.694 -14.908 1.00 1.00 53 LYS A CA 5
ATOM 6625 C C . LYS A 1 53 ? 0.663 -5.655 -14.482 1.00 1.00 53 LYS A C 5
ATOM 6626 O O . LYS A 1 53 ? 0.298 -4.632 -13.867 1.00 1.00 53 LYS A O 5
ATOM 6645 N N . CYS A 1 54 ? 1.951 -5.938 -14.834 1.00 1.00 54 CYS A N 5
ATOM 6646 C CA . CYS A 1 54 ? 3.092 -5.058 -14.519 1.00 1.00 54 CYS A CA 5
ATOM 6647 C C . CYS A 1 54 ? 3.349 -4.014 -15.660 1.00 1.00 54 CYS A C 5
ATOM 6648 O O . CYS A 1 54 ? 3.351 -4.431 -16.835 1.00 1.00 54 CYS A O 5
ATOM 6655 N N . PRO A 1 55 ? 3.552 -2.634 -15.345 1.00 1.00 55 PRO A N 5
ATOM 6656 C CA . PRO A 1 55 ? 3.880 -1.601 -16.396 1.00 1.00 55 PRO A CA 5
ATOM 6657 C C . PRO A 1 55 ? 5.361 -1.677 -16.940 1.00 1.00 55 PRO A C 5
ATOM 6658 O O . PRO A 1 55 ? 5.698 -1.002 -17.930 1.00 1.00 55 PRO A O 5
ATOM 6669 N N . VAL A 1 56 ? 6.180 -2.521 -16.255 1.00 1.00 56 VAL A N 5
ATOM 6670 C CA . VAL A 1 56 ? 7.631 -2.719 -16.523 1.00 1.00 56 VAL A CA 5
ATOM 6671 C C . VAL A 1 56 ? 7.856 -4.067 -17.278 1.00 1.00 56 VAL A C 5
ATOM 6672 O O . VAL A 1 56 ? 8.536 -4.061 -18.321 1.00 1.00 56 VAL A O 5
ATOM 6685 N N . CYS A 1 57 ? 7.283 -5.195 -16.733 1.00 1.00 57 CYS A N 5
ATOM 6686 C CA . CYS A 1 57 ? 7.414 -6.557 -17.320 1.00 1.00 57 CYS A CA 5
ATOM 6687 C C . CYS A 1 57 ? 6.278 -6.880 -18.328 1.00 1.00 57 CYS A C 5
ATOM 6688 O O . CYS A 1 57 ? 6.581 -7.289 -19.464 1.00 1.00 57 CYS A O 5
ATOM 6695 N N . GLY A 1 58 ? 4.996 -6.703 -17.880 1.00 1.00 58 GLY A N 5
ATOM 6696 C CA . GLY A 1 58 ? 3.797 -6.973 -18.711 1.00 1.00 58 GLY A CA 5
ATOM 6697 C C . GLY A 1 58 ? 3.175 -8.364 -18.467 1.00 1.00 58 GLY A C 5
ATOM 6698 O O . GLY A 1 58 ? 2.288 -8.774 -19.235 1.00 1.00 58 GLY A O 5
ATOM 6702 N N . GLU A 1 59 ? 3.669 -9.071 -17.405 1.00 1.00 59 GLU A N 5
ATOM 6703 C CA . GLU A 1 59 ? 3.213 -10.417 -16.981 1.00 1.00 59 GLU A CA 5
ATOM 6704 C C . GLU A 1 59 ? 2.185 -10.328 -15.839 1.00 1.00 59 GLU A C 5
ATOM 6705 O O . GLU A 1 59 ? 2.186 -9.346 -15.067 1.00 1.00 59 GLU A O 5
ATOM 6717 N N . GLU A 1 60 ? 1.320 -11.384 -15.741 1.00 1.00 60 GLU A N 5
ATOM 6718 C CA . GLU A 1 60 ? 0.262 -11.504 -14.712 1.00 1.00 60 GLU A CA 5
ATOM 6719 C C . GLU A 1 60 ? 0.786 -12.179 -13.433 1.00 1.00 60 GLU A C 5
ATOM 6720 O O . GLU A 1 60 ? 1.479 -13.212 -13.501 1.00 1.00 60 GLU A O 5
ATOM 6732 N N . PHE A 1 61 ? 0.428 -11.551 -12.293 1.00 1.00 61 PHE A N 5
ATOM 6733 C CA . PHE A 1 61 ? 0.802 -11.984 -10.922 1.00 1.00 61 PHE A CA 5
ATOM 6734 C C . PHE A 1 61 ? -0.455 -12.003 -10.031 1.00 1.00 61 PHE A C 5
ATOM 6735 O O . PHE A 1 61 ? -1.352 -11.160 -10.213 1.00 1.00 61 PHE A O 5
ATOM 6752 N N . TYR A 1 62 ? -0.481 -12.932 -9.050 1.00 1.00 62 TYR A N 5
ATOM 6753 C CA . TYR A 1 62 ? -1.635 -13.120 -8.134 1.00 1.00 62 TYR A CA 5
ATOM 6754 C C . TYR A 1 62 ? -1.528 -12.284 -6.849 1.00 1.00 62 TYR A C 5
ATOM 6755 O O . TYR A 1 62 ? -0.414 -12.007 -6.381 1.00 1.00 62 TYR A O 5
ATOM 6773 N N . GLY A 1 63 ? -2.725 -11.882 -6.307 1.00 1.00 63 GLY A N 5
ATOM 6774 C CA . GLY A 1 63 ? -2.842 -11.079 -5.054 1.00 1.00 63 GLY A CA 5
ATOM 6775 C C . GLY A 1 63 ? -2.685 -11.896 -3.749 1.00 1.00 63 GLY A C 5
ATOM 6776 O O . GLY A 1 63 ? -2.757 -11.323 -2.648 1.00 1.00 63 GLY A O 5
ATOM 6780 N N . LYS A 1 64 ? -2.466 -13.235 -3.926 1.00 1.00 64 LYS A N 5
ATOM 6781 C CA . LYS A 1 64 ? -2.235 -14.222 -2.837 1.00 1.00 64 LYS A CA 5
ATOM 6782 C C . LYS A 1 64 ? -0.726 -14.277 -2.408 1.00 1.00 64 LYS A C 5
ATOM 6783 O O . LYS A 1 64 ? -0.416 -14.811 -1.326 1.00 1.00 64 LYS A O 5
ATOM 6802 N N . THR A 1 65 ? 0.170 -13.700 -3.270 1.00 1.00 65 THR A N 5
ATOM 6803 C CA . THR A 1 65 ? 1.642 -13.607 -3.030 1.00 1.00 65 THR A CA 5
ATOM 6804 C C . THR A 1 65 ? 2.022 -12.271 -2.297 1.00 1.00 65 THR A C 5
ATOM 6805 O O . THR A 1 65 ? 3.218 -12.030 -2.012 1.00 1.00 65 THR A O 5
ATOM 6816 N N . LEU A 1 66 ? 0.970 -11.437 -1.952 1.00 1.00 66 LEU A N 5
ATOM 6817 C CA . LEU A 1 66 ? 1.115 -10.130 -1.257 1.00 1.00 66 LEU A CA 5
ATOM 6818 C C . LEU A 1 66 ? 1.222 -10.290 0.295 1.00 1.00 66 LEU A C 5
ATOM 6819 O O . LEU A 1 66 ? 0.542 -11.191 0.824 1.00 1.00 66 LEU A O 5
ATOM 6835 N N . PRO A 1 67 ? 2.057 -9.424 1.081 1.00 1.00 67 PRO A N 5
ATOM 6836 C CA . PRO A 1 67 ? 2.164 -9.530 2.587 1.00 1.00 67 PRO A CA 5
ATOM 6837 C C . PRO A 1 67 ? 0.846 -9.178 3.345 1.00 1.00 67 PRO A C 5
ATOM 6838 O O . PRO A 1 67 ? 0.002 -8.450 2.794 1.00 1.00 67 PRO A O 5
ATOM 6849 N N . ARG A 1 68 ? 0.711 -9.700 4.605 1.00 1.00 68 ARG A N 5
ATOM 6850 C CA . ARG A 1 68 ? -0.481 -9.466 5.510 1.00 1.00 68 ARG A CA 5
ATOM 6851 C C . ARG A 1 68 ? -0.680 -7.974 5.900 1.00 1.00 68 ARG A C 5
ATOM 6852 O O . ARG A 1 68 ? -1.820 -7.543 6.135 1.00 1.00 68 ARG A O 5
ATOM 6873 N N . ARG A 1 69 ? 0.473 -7.214 5.980 1.00 1.00 69 ARG A N 5
ATOM 6874 C CA . ARG A 1 69 ? 0.534 -5.726 6.237 1.00 1.00 69 ARG A CA 5
ATOM 6875 C C . ARG A 1 69 ? -0.207 -4.882 5.155 1.00 1.00 69 ARG A C 5
ATOM 6876 O O . ARG A 1 69 ? -0.854 -3.882 5.507 1.00 1.00 69 ARG A O 5
ATOM 6897 N N . GLU A 1 70 ? -0.092 -5.308 3.841 1.00 1.00 70 GLU A N 5
ATOM 6898 C CA . GLU A 1 70 ? -0.799 -4.684 2.670 1.00 1.00 70 GLU A CA 5
ATOM 6899 C C . GLU A 1 70 ? -2.322 -5.000 2.646 1.00 1.00 70 GLU A C 5
ATOM 6900 O O . GLU A 1 70 ? -3.110 -4.195 2.121 1.00 1.00 70 GLU A O 5
ATOM 6912 N N . ALA A 1 71 ? -2.699 -6.196 3.226 1.00 1.00 71 ALA A N 5
ATOM 6913 C CA . ALA A 1 71 ? -4.107 -6.688 3.396 1.00 1.00 71 ALA A CA 5
ATOM 6914 C C . ALA A 1 71 ? -4.917 -5.846 4.423 1.00 1.00 71 ALA A C 5
ATOM 6915 O O . ALA A 1 71 ? -6.139 -5.694 4.271 1.00 1.00 71 ALA A O 5
ATOM 6922 N N . GLU A 1 72 ? -4.182 -5.314 5.468 1.00 1.00 72 GLU A N 5
ATOM 6923 C CA . GLU A 1 72 ? -4.714 -4.409 6.543 1.00 1.00 72 GLU A CA 5
ATOM 6924 C C . GLU A 1 72 ? -5.005 -2.966 6.022 1.00 1.00 72 GLU A C 5
ATOM 6925 O O . GLU A 1 72 ? -5.839 -2.257 6.607 1.00 1.00 72 GLU A O 5
ATOM 6937 N N . LYS A 1 73 ? -4.280 -2.568 4.914 1.00 1.00 73 LYS A N 5
ATOM 6938 C CA . LYS A 1 73 ? -4.433 -1.264 4.189 1.00 1.00 73 LYS A CA 5
ATOM 6939 C C . LYS A 1 73 ? -5.734 -1.209 3.336 1.00 1.00 73 LYS A C 5
ATOM 6940 O O . LYS A 1 73 ? -6.284 -0.121 3.115 1.00 1.00 73 LYS A O 5
ATOM 6959 N N . VAL A 1 74 ? -6.195 -2.426 2.868 1.00 1.00 74 VAL A N 5
ATOM 6960 C CA . VAL A 1 74 ? -7.457 -2.658 2.053 1.00 1.00 74 VAL A CA 5
ATOM 6961 C C . VAL A 1 74 ? -8.732 -2.346 2.925 1.00 1.00 74 VAL A C 5
ATOM 6962 O O . VAL A 1 74 ? -9.721 -1.852 2.387 1.00 1.00 74 VAL A O 5
ATOM 6975 N N . PHE A 1 75 ? -8.682 -2.676 4.261 1.00 1.00 75 PHE A N 5
ATOM 6976 C CA . PHE A 1 75 ? -9.756 -2.382 5.269 1.00 1.00 75 PHE A CA 5
ATOM 6977 C C . PHE A 1 75 ? -9.990 -0.860 5.500 1.00 1.00 75 PHE A C 5
ATOM 6978 O O . PHE A 1 75 ? -11.118 -0.466 5.794 1.00 1.00 75 PHE A O 5
ATOM 6995 N N . GLU A 1 76 ? -8.896 -0.024 5.317 1.00 1.00 76 GLU A N 5
ATOM 6996 C CA . GLU A 1 76 ? -8.888 1.465 5.511 1.00 1.00 76 GLU A CA 5
ATOM 6997 C C . GLU A 1 76 ? -9.783 2.220 4.483 1.00 1.00 76 GLU A C 5
ATOM 6998 O O . GLU A 1 76 ? -10.457 3.189 4.866 1.00 1.00 76 GLU A O 5
ATOM 7010 N N . LEU A 1 77 ? -9.770 1.743 3.192 1.00 1.00 77 LEU A N 5
ATOM 7011 C CA . LEU A 1 77 ? -10.597 2.288 2.074 1.00 1.00 77 LEU A CA 5
ATOM 7012 C C . LEU A 1 77 ? -12.108 1.884 2.193 1.00 1.00 77 LEU A C 5
ATOM 7013 O O . LEU A 1 77 ? -12.994 2.653 1.778 1.00 1.00 77 LEU A O 5
ATOM 7029 N N . LEU A 1 78 ? -12.336 0.660 2.768 1.00 1.00 78 LEU A N 5
ATOM 7030 C CA . LEU A 1 78 ? -13.673 0.069 3.039 1.00 1.00 78 LEU A CA 5
ATOM 7031 C C . LEU A 1 78 ? -14.305 0.581 4.373 1.00 1.00 78 LEU A C 5
ATOM 7032 O O . LEU A 1 78 ? -15.537 0.510 4.529 1.00 1.00 78 LEU A O 5
ATOM 7048 N N . ASN A 1 79 ? -13.433 1.080 5.320 1.00 1.00 79 ASN A N 5
ATOM 7049 C CA . ASN A 1 79 ? -13.844 1.646 6.642 1.00 1.00 79 ASN A CA 5
ATOM 7050 C C . ASN A 1 79 ? -14.185 3.164 6.563 1.00 1.00 79 ASN A C 5
ATOM 7051 O O . ASN A 1 79 ? -14.895 3.677 7.447 1.00 1.00 79 ASN A O 5
ATOM 7062 N N . ASP A 1 80 ? -13.649 3.861 5.501 1.00 1.00 80 ASP A N 5
ATOM 7063 C CA . ASP A 1 80 ? -13.895 5.302 5.213 1.00 1.00 80 ASP A CA 5
ATOM 7064 C C . ASP A 1 80 ? -15.227 5.551 4.455 1.00 1.00 80 ASP A C 5
ATOM 7065 O O . ASP A 1 80 ? -15.887 6.564 4.710 1.00 1.00 80 ASP A O 5
ATOM 7074 N N . PHE A 1 81 ? -15.624 4.575 3.527 1.00 1.00 81 PHE A N 5
ATOM 7075 C CA . PHE A 1 81 ? -16.876 4.569 2.644 1.00 1.00 81 PHE A CA 5
ATOM 7076 C C . PHE A 1 81 ? -16.935 5.742 1.618 1.00 1.00 81 PHE A C 5
ATOM 7077 O O . PHE A 1 81 ? -16.988 5.493 0.402 1.00 1.00 81 PHE A O 5
ATOM 7094 N N . LYS A 1 82 ? -16.906 6.985 2.158 1.00 1.00 82 LYS A N 5
ATOM 7095 C CA . LYS A 1 82 ? -16.975 8.261 1.414 1.00 1.00 82 LYS A CA 5
ATOM 7096 C C . LYS A 1 82 ? -15.757 9.134 1.778 1.00 1.00 82 LYS A C 5
ATOM 7097 O O . LYS A 1 82 ? -15.422 9.247 2.976 1.00 1.00 82 LYS A O 5
ATOM 7116 N N . GLY A 1 83 ? -15.130 9.725 0.738 1.00 1.00 83 GLY A N 5
ATOM 7117 C CA . GLY A 1 83 ? -13.952 10.587 0.899 1.00 1.00 83 GLY A CA 5
ATOM 7118 C C . GLY A 1 83 ? -13.714 11.439 -0.322 1.00 1.00 83 GLY A C 5
ATOM 7119 O O . GLY A 1 83 ? -14.514 12.353 -0.597 1.00 1.00 83 GLY A O 5
ATOM 7123 N N . GLY A 1 84 ? -12.602 11.125 -1.023 1.00 1.00 84 GLY A N 5
ATOM 7124 C CA . GLY A 1 84 ? -12.208 11.811 -2.263 1.00 1.00 84 GLY A CA 5
ATOM 7125 C C . GLY A 1 84 ? -12.271 10.891 -3.476 1.00 1.00 84 GLY A C 5
ATOM 7126 O O . GLY A 1 84 ? -11.296 10.836 -4.247 1.00 1.00 84 GLY A O 5
ATOM 7130 N N . ILE A 1 85 ? -13.424 10.177 -3.622 1.00 1.00 85 ILE A N 5
ATOM 7131 C CA . ILE A 1 85 ? -13.679 9.218 -4.735 1.00 1.00 85 ILE A CA 5
ATOM 7132 C C . ILE A 1 85 ? -14.907 9.723 -5.521 1.00 1.00 85 ILE A C 5
ATOM 7133 O O . ILE A 1 85 ? -15.990 9.909 -4.930 1.00 1.00 85 ILE A O 5
ATOM 7149 N N . ASP A 1 86 ? -14.688 9.930 -6.839 1.00 1.00 86 ASP A N 5
ATOM 7150 C CA . ASP A 1 86 ? -15.721 10.378 -7.785 1.00 1.00 86 ASP A CA 5
ATOM 7151 C C . ASP A 1 86 ? -15.935 9.314 -8.864 1.00 1.00 86 ASP A C 5
ATOM 7152 O O . ASP A 1 86 ? -14.959 8.834 -9.479 1.00 1.00 86 ASP A O 5
ATOM 7161 N N . TRP A 1 87 ? -17.229 8.934 -9.050 1.00 1.00 87 TRP A N 5
ATOM 7162 C CA . TRP A 1 87 ? -17.686 7.918 -10.059 1.00 1.00 87 TRP A CA 5
ATOM 7163 C C . TRP A 1 87 ? -17.817 8.497 -11.495 1.00 1.00 87 TRP A C 5
ATOM 7164 O O . TRP A 1 87 ? -17.671 7.747 -12.474 1.00 1.00 87 TRP A O 5
ATOM 7185 N N . GLU A 1 88 ? -18.085 9.842 -11.581 1.00 1.00 88 GLU A N 5
ATOM 7186 C CA . GLU A 1 88 ? -18.224 10.620 -12.853 1.00 1.00 88 GLU A CA 5
ATOM 7187 C C . GLU A 1 88 ? -16.853 11.051 -13.451 1.00 1.00 88 GLU A C 5
ATOM 7188 O O . GLU A 1 88 ? -16.711 11.075 -14.687 1.00 1.00 88 GLU A O 5
ATOM 7200 N N . ASN A 1 89 ? -15.881 11.391 -12.551 1.00 1.00 89 ASN A N 5
ATOM 7201 C CA . ASN A 1 89 ? -14.502 11.803 -12.920 1.00 1.00 89 ASN A CA 5
ATOM 7202 C C . ASN A 1 89 ? -13.492 10.623 -12.906 1.00 1.00 89 ASN A C 5
ATOM 7203 O O . ASN A 1 89 ? -12.410 10.735 -13.509 1.00 1.00 89 ASN A O 5
ATOM 7214 N N . LYS A 1 90 ? -13.862 9.457 -12.216 1.00 1.00 90 LYS A N 5
ATOM 7215 C CA . LYS A 1 90 ? -13.024 8.196 -12.034 1.00 1.00 90 LYS A CA 5
ATOM 7216 C C . LYS A 1 90 ? -11.641 8.501 -11.353 1.00 1.00 90 LYS A C 5
ATOM 7217 O O . LYS A 1 90 ? -10.542 8.277 -11.924 1.00 1.00 90 LYS A O 5
ATOM 7236 N N . ARG A 1 91 ? -11.755 9.089 -10.138 1.00 1.00 91 ARG A N 5
ATOM 7237 C CA . ARG A 1 91 ? -10.596 9.474 -9.305 1.00 1.00 91 ARG A CA 5
ATOM 7238 C C . ARG A 1 91 ? -10.708 8.850 -7.926 1.00 1.00 91 ARG A C 5
ATOM 7239 O O . ARG A 1 91 ? -11.762 8.954 -7.265 1.00 1.00 91 ARG A O 5
ATOM 7260 N N . VAL A 1 92 ? -9.599 8.191 -7.534 1.00 1.00 92 VAL A N 5
ATOM 7261 C CA . VAL A 1 92 ? -9.472 7.483 -6.237 1.00 1.00 92 VAL A CA 5
ATOM 7262 C C . VAL A 1 92 ? -8.300 8.115 -5.466 1.00 1.00 92 VAL A C 5
ATOM 7263 O O . VAL A 1 92 ? -7.189 8.242 -6.016 1.00 1.00 92 VAL A O 5
ATOM 7276 N N . LYS A 1 93 ? -8.600 8.499 -4.204 1.00 1.00 93 LYS A N 5
ATOM 7277 C CA . LYS A 1 93 ? -7.631 9.104 -3.278 1.00 1.00 93 LYS A CA 5
ATOM 7278 C C . LYS A 1 93 ? -7.531 8.265 -2.006 1.00 1.00 93 LYS A C 5
ATOM 7279 O O . LYS A 1 93 ? -8.569 7.885 -1.420 1.00 1.00 93 LYS A O 5
ATOM 7298 N N . LEU A 1 94 ? -6.269 7.975 -1.619 1.00 1.00 94 LEU A N 5
ATOM 7299 C CA . LEU A 1 94 ? -5.929 7.186 -0.430 1.00 1.00 94 LEU A CA 5
ATOM 7300 C C . LEU A 1 94 ? -5.039 7.999 0.503 1.00 1.00 94 LEU A C 5
ATOM 7301 O O . LEU A 1 94 ? -4.050 8.618 0.052 1.00 1.00 94 LEU A O 5
ATOM 7317 N N . LYS A 1 95 ? -5.431 7.995 1.791 1.00 1.00 95 LYS A N 5
ATOM 7318 C CA . LYS A 1 95 ? -4.727 8.708 2.870 1.00 1.00 95 LYS A CA 5
ATOM 7319 C C . LYS A 1 95 ? -4.041 7.731 3.827 1.00 1.00 95 LYS A C 5
ATOM 7320 O O . LYS A 1 95 ? -4.653 6.695 4.173 1.00 1.00 95 LYS A O 5
ATOM 7341 N N . MET A 1 8 ? 1.042 0.988 -0.191 1.00 1.00 8 MET A N 6
ATOM 7342 C CA . MET A 1 8 ? 1.940 0.794 -1.365 1.00 1.00 8 MET A CA 6
ATOM 7343 C C . MET A 1 8 ? 2.070 -0.681 -1.727 1.00 1.00 8 MET A C 6
ATOM 7344 O O . MET A 1 8 ? 2.197 -1.539 -0.828 1.00 1.00 8 MET A O 6
ATOM 7358 N N . ALA A 1 9 ? 2.026 -0.937 -3.054 1.00 1.00 9 ALA A N 6
ATOM 7359 C CA . ALA A 1 9 ? 2.155 -2.280 -3.647 1.00 1.00 9 ALA A CA 6
ATOM 7360 C C . ALA A 1 9 ? 3.504 -2.427 -4.349 1.00 1.00 9 ALA A C 6
ATOM 7361 O O . ALA A 1 9 ? 3.973 -1.478 -5.003 1.00 1.00 9 ALA A O 6
ATOM 7368 N N . LYS A 1 10 ? 4.102 -3.628 -4.193 1.00 1.00 10 LYS A N 6
ATOM 7369 C CA . LYS A 1 10 ? 5.404 -3.984 -4.777 1.00 1.00 10 LYS A CA 6
ATOM 7370 C C . LYS A 1 10 ? 5.273 -5.190 -5.697 1.00 1.00 10 LYS A C 6
ATOM 7371 O O . LYS A 1 10 ? 4.556 -6.156 -5.365 1.00 1.00 10 LYS A O 6
ATOM 7390 N N . CYS A 1 11 ? 5.981 -5.112 -6.869 1.00 1.00 11 CYS A N 6
ATOM 7391 C CA . CYS A 1 11 ? 6.026 -6.197 -7.901 1.00 1.00 11 CYS A CA 6
ATOM 7392 C C . CYS A 1 11 ? 6.905 -7.418 -7.429 1.00 1.00 11 CYS A C 6
ATOM 7393 O O . CYS A 1 11 ? 8.022 -7.162 -6.938 1.00 1.00 11 CYS A O 6
ATOM 7400 N N . PRO A 1 12 ? 6.414 -8.760 -7.528 1.00 1.00 12 PRO A N 6
ATOM 7401 C CA . PRO A 1 12 ? 7.252 -9.947 -7.130 1.00 1.00 12 PRO A CA 6
ATOM 7402 C C . PRO A 1 12 ? 8.404 -10.308 -8.138 1.00 1.00 12 PRO A C 6
ATOM 7403 O O . PRO A 1 12 ? 9.271 -11.139 -7.807 1.00 1.00 12 PRO A O 6
ATOM 7414 N N . ILE A 1 13 ? 8.376 -9.653 -9.342 1.00 1.00 13 ILE A N 6
ATOM 7415 C CA . ILE A 1 13 ? 9.333 -9.875 -10.462 1.00 1.00 13 ILE A CA 6
ATOM 7416 C C . ILE A 1 13 ? 10.496 -8.827 -10.395 1.00 1.00 13 ILE A C 6
ATOM 7417 O O . ILE A 1 13 ? 11.669 -9.244 -10.347 1.00 1.00 13 ILE A O 6
ATOM 7433 N N . CYS A 1 14 ? 10.149 -7.499 -10.385 1.00 1.00 14 CYS A N 6
ATOM 7434 C CA . CYS A 1 14 ? 11.152 -6.401 -10.365 1.00 1.00 14 CYS A CA 6
ATOM 7435 C C . CYS A 1 14 ? 11.316 -5.755 -8.976 1.00 1.00 14 CYS A C 6
ATOM 7436 O O . CYS A 1 14 ? 12.460 -5.475 -8.570 1.00 1.00 14 CYS A O 6
ATOM 7443 N N . GLY A 1 15 ? 10.161 -5.533 -8.270 1.00 1.00 15 GLY A N 6
ATOM 7444 C CA . GLY A 1 15 ? 10.114 -4.868 -6.947 1.00 1.00 15 GLY A CA 6
ATOM 7445 C C . GLY A 1 15 ? 9.987 -3.337 -7.059 1.00 1.00 15 GLY A C 6
ATOM 7446 O O . GLY A 1 15 ? 10.599 -2.612 -6.255 1.00 1.00 15 GLY A O 6
ATOM 7450 N N . SER A 1 16 ? 9.179 -2.882 -8.070 1.00 1.00 16 SER A N 6
ATOM 7451 C CA . SER A 1 16 ? 8.944 -1.451 -8.389 1.00 1.00 16 SER A CA 6
ATOM 7452 C C . SER A 1 16 ? 7.750 -0.832 -7.586 1.00 1.00 16 SER A C 6
ATOM 7453 O O . SER A 1 16 ? 6.769 -1.568 -7.377 1.00 1.00 16 SER A O 6
ATOM 7461 N N . PRO A 1 17 ? 7.781 0.538 -7.114 1.00 1.00 17 PRO A N 6
ATOM 7462 C CA . PRO A 1 17 ? 6.636 1.168 -6.350 1.00 1.00 17 PRO A CA 6
ATOM 7463 C C . PRO A 1 17 ? 5.325 1.356 -7.179 1.00 1.00 17 PRO A C 6
ATOM 7464 O O . PRO A 1 17 ? 5.354 1.934 -8.288 1.00 1.00 17 PRO A O 6
ATOM 7475 N N . LEU A 1 18 ? 4.224 0.830 -6.605 1.00 1.00 18 LEU A N 6
ATOM 7476 C CA . LEU A 1 18 ? 2.876 0.880 -7.197 1.00 1.00 18 LEU A CA 6
ATOM 7477 C C . LEU A 1 18 ? 1.894 1.552 -6.251 1.00 1.00 18 LEU A C 6
ATOM 7478 O O . LEU A 1 18 ? 1.987 1.375 -5.016 1.00 1.00 18 LEU A O 6
ATOM 7494 N N . LYS A 1 19 ? 0.934 2.299 -6.859 1.00 1.00 19 LYS A N 6
ATOM 7495 C CA . LYS A 1 19 ? -0.129 3.023 -6.138 1.00 1.00 19 LYS A CA 6
ATOM 7496 C C . LYS A 1 19 ? -1.393 2.164 -6.039 1.00 1.00 19 LYS A C 6
ATOM 7497 O O . LYS A 1 19 ? -1.845 1.591 -7.053 1.00 1.00 19 LYS A O 6
ATOM 7516 N N . TRP A 1 20 ? -1.935 2.066 -4.785 1.00 1.00 20 TRP A N 6
ATOM 7517 C CA . TRP A 1 20 ? -3.190 1.305 -4.450 1.00 1.00 20 TRP A CA 6
ATOM 7518 C C . TRP A 1 20 ? -4.465 1.950 -5.056 1.00 1.00 20 TRP A C 6
ATOM 7519 O O . TRP A 1 20 ? -5.440 1.248 -5.334 1.00 1.00 20 TRP A O 6
ATOM 7540 N N . GLU A 1 21 ? -4.384 3.303 -5.256 1.00 1.00 21 GLU A N 6
ATOM 7541 C CA . GLU A 1 21 ? -5.429 4.180 -5.881 1.00 1.00 21 GLU A CA 6
ATOM 7542 C C . GLU A 1 21 ? -5.554 3.981 -7.433 1.00 1.00 21 GLU A C 6
ATOM 7543 O O . GLU A 1 21 ? -6.664 4.104 -7.980 1.00 1.00 21 GLU A O 6
ATOM 7555 N N . GLU A 1 22 ? -4.382 3.677 -8.101 1.00 1.00 22 GLU A N 6
ATOM 7556 C CA . GLU A 1 22 ? -4.266 3.429 -9.580 1.00 1.00 22 GLU A CA 6
ATOM 7557 C C . GLU A 1 22 ? -4.838 2.055 -10.022 1.00 1.00 22 GLU A C 6
ATOM 7558 O O . GLU A 1 22 ? -5.362 1.938 -11.141 1.00 1.00 22 GLU A O 6
ATOM 7570 N N . LEU A 1 23 ? -4.715 1.030 -9.109 1.00 1.00 23 LEU A N 6
ATOM 7571 C CA . LEU A 1 23 ? -5.220 -0.373 -9.281 1.00 1.00 23 LEU A CA 6
ATOM 7572 C C . LEU A 1 23 ? -6.774 -0.472 -9.282 1.00 1.00 23 LEU A C 6
ATOM 7573 O O . LEU A 1 23 ? -7.343 -1.275 -10.041 1.00 1.00 23 LEU A O 6
ATOM 7589 N N . ILE A 1 24 ? -7.425 0.369 -8.406 1.00 1.00 24 ILE A N 6
ATOM 7590 C CA . ILE A 1 24 ? -8.917 0.474 -8.235 1.00 1.00 24 ILE A CA 6
ATOM 7591 C C . ILE A 1 24 ? -9.562 1.303 -9.418 1.00 1.00 24 ILE A C 6
ATOM 7592 O O . ILE A 1 24 ? -10.735 1.066 -9.752 1.00 1.00 24 ILE A O 6
ATOM 7608 N N . GLU A 1 25 ? -8.764 2.256 -10.022 1.00 1.00 25 GLU A N 6
ATOM 7609 C CA . GLU A 1 25 ? -9.174 3.125 -11.170 1.00 1.00 25 GLU A CA 6
ATOM 7610 C C . GLU A 1 25 ? -9.312 2.345 -12.512 1.00 1.00 25 GLU A C 6
ATOM 7611 O O . GLU A 1 25 ? -10.178 2.688 -13.334 1.00 1.00 25 GLU A O 6
ATOM 7623 N N . GLU A 1 26 ? -8.428 1.307 -12.695 1.00 1.00 26 GLU A N 6
ATOM 7624 C CA . GLU A 1 26 ? -8.403 0.394 -13.871 1.00 1.00 26 GLU A CA 6
ATOM 7625 C C . GLU A 1 26 ? -9.462 -0.746 -13.775 1.00 1.00 26 GLU A C 6
ATOM 7626 O O . GLU A 1 26 ? -9.860 -1.303 -14.817 1.00 1.00 26 GLU A O 6
ATOM 7638 N N . MET A 1 27 ? -9.895 -1.054 -12.511 1.00 1.00 27 MET A N 6
ATOM 7639 C CA . MET A 1 27 ? -10.878 -2.110 -12.192 1.00 1.00 27 MET A CA 6
ATOM 7640 C C . MET A 1 27 ? -12.301 -1.531 -11.834 1.00 1.00 27 MET A C 6
ATOM 7641 O O . MET A 1 27 ? -13.170 -2.265 -11.301 1.00 1.00 27 MET A O 6
ATOM 7655 N N . LEU A 1 28 ? -12.539 -0.221 -12.155 1.00 1.00 28 LEU A N 6
ATOM 7656 C CA . LEU A 1 28 ? -13.826 0.476 -11.879 1.00 1.00 28 LEU A CA 6
ATOM 7657 C C . LEU A 1 28 ? -14.800 0.480 -13.121 1.00 1.00 28 LEU A C 6
ATOM 7658 O O . LEU A 1 28 ? -15.715 1.334 -13.232 1.00 1.00 28 LEU A O 6
ATOM 7674 N N . ILE A 1 29 ? -14.609 -0.534 -14.012 1.00 1.00 29 ILE A N 6
ATOM 7675 C CA . ILE A 1 29 ? -15.417 -0.749 -15.267 1.00 1.00 29 ILE A CA 6
ATOM 7676 C C . ILE A 1 29 ? -16.543 -1.832 -15.065 1.00 1.00 29 ILE A C 6
ATOM 7677 O O . ILE A 1 29 ? -17.336 -2.096 -15.997 1.00 1.00 29 ILE A O 6
ATOM 7693 N N . ILE A 1 30 ? -16.623 -2.393 -13.824 1.00 1.00 30 ILE A N 6
ATOM 7694 C CA . ILE A 1 30 ? -17.591 -3.465 -13.422 1.00 1.00 30 ILE A CA 6
ATOM 7695 C C . ILE A 1 30 ? -18.713 -2.839 -12.548 1.00 1.00 30 ILE A C 6
ATOM 7696 O O . ILE A 1 30 ? -18.437 -1.974 -11.695 1.00 1.00 30 ILE A O 6
ATOM 7712 N N . GLU A 1 31 ? -19.971 -3.328 -12.786 1.00 1.00 31 GLU A N 6
ATOM 7713 C CA . GLU A 1 31 ? -21.212 -2.895 -12.052 1.00 1.00 31 GLU A CA 6
ATOM 7714 C C . GLU A 1 31 ? -21.388 -3.574 -10.660 1.00 1.00 31 GLU A C 6
ATOM 7715 O O . GLU A 1 31 ? -22.146 -3.059 -9.814 1.00 1.00 31 GLU A O 6
ATOM 7727 N N . ASN A 1 32 ? -20.661 -4.721 -10.447 1.00 1.00 32 ASN A N 6
ATOM 7728 C CA . ASN A 1 32 ? -20.635 -5.492 -9.166 1.00 1.00 32 ASN A CA 6
ATOM 7729 C C . ASN A 1 32 ? -19.664 -4.869 -8.119 1.00 1.00 32 ASN A C 6
ATOM 7730 O O . ASN A 1 32 ? -19.778 -5.156 -6.914 1.00 1.00 32 ASN A O 6
ATOM 7741 N N . PHE A 1 33 ? -18.710 -3.998 -8.624 1.00 1.00 33 PHE A N 6
ATOM 7742 C CA . PHE A 1 33 ? -17.673 -3.255 -7.825 1.00 1.00 33 PHE A CA 6
ATOM 7743 C C . PHE A 1 33 ? -18.287 -2.317 -6.750 1.00 1.00 33 PHE A C 6
ATOM 7744 O O . PHE A 1 33 ? -17.709 -2.158 -5.662 1.00 1.00 33 PHE A O 6
ATOM 7761 N N . GLU A 1 34 ? -19.464 -1.701 -7.106 1.00 1.00 34 GLU A N 6
ATOM 7762 C CA . GLU A 1 34 ? -20.301 -0.824 -6.206 1.00 1.00 34 GLU A CA 6
ATOM 7763 C C . GLU A 1 34 ? -20.804 -1.591 -4.934 1.00 1.00 34 GLU A C 6
ATOM 7764 O O . GLU A 1 34 ? -20.998 -0.981 -3.870 1.00 1.00 34 GLU A O 6
ATOM 7776 N N . GLU A 1 35 ? -20.994 -2.943 -5.115 1.00 1.00 35 GLU A N 6
ATOM 7777 C CA . GLU A 1 35 ? -21.401 -3.916 -4.052 1.00 1.00 35 GLU A CA 6
ATOM 7778 C C . GLU A 1 35 ? -20.188 -4.475 -3.265 1.00 1.00 35 GLU A C 6
ATOM 7779 O O . GLU A 1 35 ? -20.317 -4.754 -2.062 1.00 1.00 35 GLU A O 6
ATOM 7791 N N . ILE A 1 36 ? -19.008 -4.636 -3.978 1.00 1.00 36 ILE A N 6
ATOM 7792 C CA . ILE A 1 36 ? -17.695 -5.150 -3.414 1.00 1.00 36 ILE A CA 6
ATOM 7793 C C . ILE A 1 36 ? -17.037 -4.072 -2.464 1.00 1.00 36 ILE A C 6
ATOM 7794 O O . ILE A 1 36 ? -16.484 -4.442 -1.418 1.00 1.00 36 ILE A O 6
ATOM 7810 N N . VAL A 1 37 ? -17.123 -2.762 -2.866 1.00 1.00 37 VAL A N 6
ATOM 7811 C CA . VAL A 1 37 ? -16.556 -1.567 -2.107 1.00 1.00 37 VAL A CA 6
ATOM 7812 C C . VAL A 1 37 ? -17.144 -1.370 -0.652 1.00 1.00 37 VAL A C 6
ATOM 7813 O O . VAL A 1 37 ? -16.531 -0.670 0.172 1.00 1.00 37 VAL A O 6
ATOM 7826 N N . LYS A 1 38 ? -18.346 -1.971 -0.419 1.00 1.00 38 LYS A N 6
ATOM 7827 C CA . LYS A 1 38 ? -19.069 -1.965 0.883 1.00 1.00 38 LYS A CA 6
ATOM 7828 C C . LYS A 1 38 ? -18.692 -3.163 1.804 1.00 1.00 38 LYS A C 6
ATOM 7829 O O . LYS A 1 38 ? -18.916 -3.081 3.029 1.00 1.00 38 LYS A O 6
ATOM 7848 N N . ASP A 1 39 ? -18.099 -4.244 1.201 1.00 1.00 39 ASP A N 6
ATOM 7849 C CA . ASP A 1 39 ? -17.701 -5.470 1.909 1.00 1.00 39 ASP A CA 6
ATOM 7850 C C . ASP A 1 39 ? -16.215 -5.806 1.676 1.00 1.00 39 ASP A C 6
ATOM 7851 O O . ASP A 1 39 ? -15.794 -6.153 0.548 1.00 1.00 39 ASP A O 6
ATOM 7860 N N . ARG A 1 40 ? -15.406 -5.626 2.770 1.00 1.00 40 ARG A N 6
ATOM 7861 C CA . ARG A 1 40 ? -13.926 -5.955 2.831 1.00 1.00 40 ARG A CA 6
ATOM 7862 C C . ARG A 1 40 ? -13.609 -7.451 2.553 1.00 1.00 40 ARG A C 6
ATOM 7863 O O . ARG A 1 40 ? -12.588 -7.751 1.918 1.00 1.00 40 ARG A O 6
ATOM 7884 N N . GLU A 1 41 ? -14.542 -8.361 2.996 1.00 1.00 41 GLU A N 6
ATOM 7885 C CA . GLU A 1 41 ? -14.484 -9.845 2.790 1.00 1.00 41 GLU A CA 6
ATOM 7886 C C . GLU A 1 41 ? -14.642 -10.253 1.291 1.00 1.00 41 GLU A C 6
ATOM 7887 O O . GLU A 1 41 ? -14.086 -11.282 0.871 1.00 1.00 41 GLU A O 6
ATOM 7899 N N . ARG A 1 42 ? -15.419 -9.412 0.521 1.00 1.00 42 ARG A N 6
ATOM 7900 C CA . ARG A 1 42 ? -15.648 -9.551 -0.946 1.00 1.00 42 ARG A CA 6
ATOM 7901 C C . ARG A 1 42 ? -14.484 -8.946 -1.783 1.00 1.00 42 ARG A C 6
ATOM 7902 O O . ARG A 1 42 ? -14.174 -9.473 -2.863 1.00 1.00 42 ARG A O 6
ATOM 7923 N N . PHE A 1 43 ? -13.852 -7.826 -1.249 1.00 1.00 43 PHE A N 6
ATOM 7924 C CA . PHE A 1 43 ? -12.707 -7.092 -1.888 1.00 1.00 43 PHE A CA 6
ATOM 7925 C C . PHE A 1 43 ? -11.372 -7.879 -1.808 1.00 1.00 43 PHE A C 6
ATOM 7926 O O . PHE A 1 43 ? -10.658 -7.954 -2.815 1.00 1.00 43 PHE A O 6
ATOM 7943 N N . LEU A 1 44 ? -11.077 -8.479 -0.601 1.00 1.00 44 LEU A N 6
ATOM 7944 C CA . LEU A 1 44 ? -9.865 -9.328 -0.337 1.00 1.00 44 LEU A CA 6
ATOM 7945 C C . LEU A 1 44 ? -9.910 -10.682 -1.102 1.00 1.00 44 LEU A C 6
ATOM 7946 O O . LEU A 1 44 ? -8.861 -11.208 -1.476 1.00 1.00 44 LEU A O 6
ATOM 7962 N N . ALA A 1 45 ? -11.166 -11.196 -1.314 1.00 1.00 45 ALA A N 6
ATOM 7963 C CA . ALA A 1 45 ? -11.466 -12.443 -2.077 1.00 1.00 45 ALA A CA 6
ATOM 7964 C C . ALA A 1 45 ? -11.447 -12.227 -3.620 1.00 1.00 45 ALA A C 6
ATOM 7965 O O . ALA A 1 45 ? -11.190 -13.187 -4.368 1.00 1.00 45 ALA A O 6
ATOM 7972 N N . GLN A 1 46 ? -11.732 -10.947 -4.065 1.00 1.00 46 GLN A N 6
ATOM 7973 C CA . GLN A 1 46 ? -11.725 -10.512 -5.495 1.00 1.00 46 GLN A CA 6
ATOM 7974 C C . GLN A 1 46 ? -10.293 -10.242 -6.027 1.00 1.00 46 GLN A C 6
ATOM 7975 O O . GLN A 1 46 ? -10.002 -10.602 -7.171 1.00 1.00 46 GLN A O 6
ATOM 7989 N N . VAL A 1 47 ? -9.406 -9.627 -5.157 1.00 1.00 47 VAL A N 6
ATOM 7990 C CA . VAL A 1 47 ? -7.953 -9.303 -5.469 1.00 1.00 47 VAL A CA 6
ATOM 7991 C C . VAL A 1 47 ? -7.102 -10.636 -5.515 1.00 1.00 47 VAL A C 6
ATOM 7992 O O . VAL A 1 47 ? -6.244 -10.775 -6.398 1.00 1.00 47 VAL A O 6
ATOM 8005 N N . GLU A 1 48 ? -7.395 -11.589 -4.560 1.00 1.00 48 GLU A N 6
ATOM 8006 C CA . GLU A 1 48 ? -6.727 -12.939 -4.441 1.00 1.00 48 GLU A CA 6
ATOM 8007 C C . GLU A 1 48 ? -7.091 -13.922 -5.604 1.00 1.00 48 GLU A C 6
ATOM 8008 O O . GLU A 1 48 ? -6.304 -14.841 -5.896 1.00 1.00 48 GLU A O 6
ATOM 8020 N N . GLU A 1 49 ? -8.288 -13.694 -6.229 1.00 1.00 49 GLU A N 6
ATOM 8021 C CA . GLU A 1 49 ? -8.817 -14.490 -7.370 1.00 1.00 49 GLU A CA 6
ATOM 8022 C C . GLU A 1 49 ? -8.485 -13.867 -8.750 1.00 1.00 49 GLU A C 6
ATOM 8023 O O . GLU A 1 49 ? -8.407 -14.611 -9.744 1.00 1.00 49 GLU A O 6
ATOM 8035 N N . PHE A 1 50 ? -8.297 -12.506 -8.786 1.00 1.00 50 PHE A N 6
ATOM 8036 C CA . PHE A 1 50 ? -7.968 -11.731 -10.000 1.00 1.00 50 PHE A CA 6
ATOM 8037 C C . PHE A 1 50 ? -6.459 -11.516 -10.137 1.00 1.00 50 PHE A C 6
ATOM 8038 O O . PHE A 1 50 ? -5.767 -11.304 -9.120 1.00 1.00 50 PHE A O 6
ATOM 8055 N N . VAL A 1 51 ? -5.986 -11.546 -11.411 1.00 1.00 51 VAL A N 6
ATOM 8056 C CA . VAL A 1 51 ? -4.565 -11.371 -11.759 1.00 1.00 51 VAL A CA 6
ATOM 8057 C C . VAL A 1 51 ? -4.280 -9.895 -12.207 1.00 1.00 51 VAL A C 6
ATOM 8058 O O . VAL A 1 51 ? -5.189 -9.208 -12.722 1.00 1.00 51 VAL A O 6
ATOM 8071 N N . PHE A 1 52 ? -3.011 -9.473 -12.001 1.00 1.00 52 PHE A N 6
ATOM 8072 C CA . PHE A 1 52 ? -2.536 -8.106 -12.325 1.00 1.00 52 PHE A CA 6
ATOM 8073 C C . PHE A 1 52 ? -1.249 -8.152 -13.143 1.00 1.00 52 PHE A C 6
ATOM 8074 O O . PHE A 1 52 ? -0.400 -9.029 -12.922 1.00 1.00 52 PHE A O 6
ATOM 8091 N N . LYS A 1 53 ? -1.123 -7.168 -14.059 1.00 1.00 53 LYS A N 6
ATOM 8092 C CA . LYS A 1 53 ? 0.032 -7.022 -14.966 1.00 1.00 53 LYS A CA 6
ATOM 8093 C C . LYS A 1 53 ? 0.961 -5.907 -14.499 1.00 1.00 53 LYS A C 6
ATOM 8094 O O . LYS A 1 53 ? 0.481 -4.853 -14.028 1.00 1.00 53 LYS A O 6
ATOM 8113 N N . CYS A 1 54 ? 2.296 -6.155 -14.652 1.00 1.00 54 CYS A N 6
ATOM 8114 C CA . CYS A 1 54 ? 3.352 -5.193 -14.274 1.00 1.00 54 CYS A CA 6
ATOM 8115 C C . CYS A 1 54 ? 3.706 -4.239 -15.469 1.00 1.00 54 CYS A C 6
ATOM 8116 O O . CYS A 1 54 ? 3.938 -4.764 -16.578 1.00 1.00 54 CYS A O 6
ATOM 8123 N N . PRO A 1 55 ? 3.725 -2.821 -15.283 1.00 1.00 55 PRO A N 6
ATOM 8124 C CA . PRO A 1 55 ? 4.131 -1.866 -16.380 1.00 1.00 55 PRO A CA 6
ATOM 8125 C C . PRO A 1 55 ? 5.683 -1.834 -16.667 1.00 1.00 55 PRO A C 6
ATOM 8126 O O . PRO A 1 55 ? 6.124 -1.231 -17.661 1.00 1.00 55 PRO A O 6
ATOM 8137 N N . VAL A 1 56 ? 6.444 -2.510 -15.758 1.00 1.00 56 VAL A N 6
ATOM 8138 C CA . VAL A 1 56 ? 7.931 -2.581 -15.759 1.00 1.00 56 VAL A CA 6
ATOM 8139 C C . VAL A 1 56 ? 8.409 -3.918 -16.406 1.00 1.00 56 VAL A C 6
ATOM 8140 O O . VAL A 1 56 ? 9.257 -3.874 -17.316 1.00 1.00 56 VAL A O 6
ATOM 8153 N N . CYS A 1 57 ? 7.848 -5.080 -15.923 1.00 1.00 57 CYS A N 6
ATOM 8154 C CA . CYS A 1 57 ? 8.209 -6.439 -16.410 1.00 1.00 57 CYS A CA 6
ATOM 8155 C C . CYS A 1 57 ? 7.338 -6.894 -17.609 1.00 1.00 57 CYS A C 6
ATOM 8156 O O . CYS A 1 57 ? 7.904 -7.299 -18.642 1.00 1.00 57 CYS A O 6
ATOM 8163 N N . GLY A 1 58 ? 5.982 -6.824 -17.440 1.00 1.00 58 GLY A N 6
ATOM 8164 C CA . GLY A 1 58 ? 5.019 -7.241 -18.485 1.00 1.00 58 GLY A CA 6
ATOM 8165 C C . GLY A 1 58 ? 4.341 -8.593 -18.179 1.00 1.00 58 GLY A C 6
ATOM 8166 O O . GLY A 1 58 ? 3.383 -8.968 -18.878 1.00 1.00 58 GLY A O 6
ATOM 8170 N N . GLU A 1 59 ? 4.868 -9.317 -17.129 1.00 1.00 59 GLU A N 6
ATOM 8171 C CA . GLU A 1 59 ? 4.357 -10.625 -16.631 1.00 1.00 59 GLU A CA 6
ATOM 8172 C C . GLU A 1 59 ? 3.215 -10.429 -15.607 1.00 1.00 59 GLU A C 6
ATOM 8173 O O . GLU A 1 59 ? 3.179 -9.396 -14.907 1.00 1.00 59 GLU A O 6
ATOM 8185 N N . GLU A 1 60 ? 2.309 -11.447 -15.526 1.00 1.00 60 GLU A N 6
ATOM 8186 C CA . GLU A 1 60 ? 1.123 -11.439 -14.630 1.00 1.00 60 GLU A CA 6
ATOM 8187 C C . GLU A 1 60 ? 1.432 -12.059 -13.258 1.00 1.00 60 GLU A C 6
ATOM 8188 O O . GLU A 1 60 ? 2.094 -13.110 -13.177 1.00 1.00 60 GLU A O 6
ATOM 8200 N N . PHE A 1 61 ? 0.920 -11.373 -12.212 1.00 1.00 61 PHE A N 6
ATOM 8201 C CA . PHE A 1 61 ? 1.071 -11.742 -10.786 1.00 1.00 61 PHE A CA 6
ATOM 8202 C C . PHE A 1 61 ? -0.326 -11.801 -10.126 1.00 1.00 61 PHE A C 6
ATOM 8203 O O . PHE A 1 61 ? -1.193 -10.965 -10.449 1.00 1.00 61 PHE A O 6
ATOM 8220 N N . TYR A 1 62 ? -0.506 -12.761 -9.194 1.00 1.00 62 TYR A N 6
ATOM 8221 C CA . TYR A 1 62 ? -1.794 -12.996 -8.489 1.00 1.00 62 TYR A CA 6
ATOM 8222 C C . TYR A 1 62 ? -1.852 -12.298 -7.115 1.00 1.00 62 TYR A C 6
ATOM 8223 O O . TYR A 1 62 ? -0.804 -12.081 -6.481 1.00 1.00 62 TYR A O 6
ATOM 8241 N N . GLY A 1 63 ? -3.111 -11.944 -6.681 1.00 1.00 63 GLY A N 6
ATOM 8242 C CA . GLY A 1 63 ? -3.386 -11.285 -5.363 1.00 1.00 63 GLY A CA 6
ATOM 8243 C C . GLY A 1 63 ? -3.276 -12.225 -4.134 1.00 1.00 63 GLY A C 6
ATOM 8244 O O . GLY A 1 63 ? -3.327 -11.750 -2.985 1.00 1.00 63 GLY A O 6
ATOM 8248 N N . LYS A 1 64 ? -3.132 -13.554 -4.429 1.00 1.00 64 LYS A N 6
ATOM 8249 C CA . LYS A 1 64 ? -2.950 -14.645 -3.434 1.00 1.00 64 LYS A CA 6
ATOM 8250 C C . LYS A 1 64 ? -1.444 -14.847 -3.056 1.00 1.00 64 LYS A C 6
ATOM 8251 O O . LYS A 1 64 ? -1.156 -15.406 -1.984 1.00 1.00 64 LYS A O 6
ATOM 8270 N N . THR A 1 65 ? -0.528 -14.368 -3.954 1.00 1.00 65 THR A N 6
ATOM 8271 C CA . THR A 1 65 ? 0.955 -14.428 -3.779 1.00 1.00 65 THR A CA 6
ATOM 8272 C C . THR A 1 65 ? 1.524 -13.098 -3.168 1.00 1.00 65 THR A C 6
ATOM 8273 O O . THR A 1 65 ? 2.758 -12.964 -2.991 1.00 1.00 65 THR A O 6
ATOM 8284 N N . LEU A 1 66 ? 0.595 -12.145 -2.781 1.00 1.00 66 LEU A N 6
ATOM 8285 C CA . LEU A 1 66 ? 0.931 -10.810 -2.198 1.00 1.00 66 LEU A CA 6
ATOM 8286 C C . LEU A 1 66 ? 1.250 -10.901 -0.658 1.00 1.00 66 LEU A C 6
ATOM 8287 O O . LEU A 1 66 ? 0.683 -11.805 -0.016 1.00 1.00 66 LEU A O 6
ATOM 8303 N N . PRO A 1 67 ? 2.140 -9.971 0.004 1.00 1.00 67 PRO A N 6
ATOM 8304 C CA . PRO A 1 67 ? 2.455 -10.038 1.488 1.00 1.00 67 PRO A CA 6
ATOM 8305 C C . PRO A 1 67 ? 1.238 -9.837 2.415 1.00 1.00 67 PRO A C 6
ATOM 8306 O O . PRO A 1 67 ? 0.314 -9.079 2.073 1.00 1.00 67 PRO A O 6
ATOM 8317 N N . ARG A 1 68 ? 1.286 -10.528 3.598 1.00 1.00 68 ARG A N 6
ATOM 8318 C CA . ARG A 1 68 ? 0.225 -10.500 4.672 1.00 1.00 68 ARG A CA 6
ATOM 8319 C C . ARG A 1 68 ? 0.017 -9.108 5.345 1.00 1.00 68 ARG A C 6
ATOM 8320 O O . ARG A 1 68 ? -1.047 -8.871 5.955 1.00 1.00 68 ARG A O 6
ATOM 8341 N N . ARG A 1 69 ? 1.037 -8.197 5.192 1.00 1.00 69 ARG A N 6
ATOM 8342 C CA . ARG A 1 69 ? 1.029 -6.804 5.731 1.00 1.00 69 ARG A CA 6
ATOM 8343 C C . ARG A 1 69 ? 0.262 -5.827 4.797 1.00 1.00 69 ARG A C 6
ATOM 8344 O O . ARG A 1 69 ? -0.316 -4.840 5.282 1.00 1.00 69 ARG A O 6
ATOM 8365 N N . GLU A 1 70 ? 0.283 -6.133 3.447 1.00 1.00 70 GLU A N 6
ATOM 8366 C CA . GLU A 1 70 ? -0.433 -5.379 2.370 1.00 1.00 70 GLU A CA 6
ATOM 8367 C C . GLU A 1 70 ? -1.970 -5.629 2.369 1.00 1.00 70 GLU A C 6
ATOM 8368 O O . GLU A 1 70 ? -2.733 -4.751 1.936 1.00 1.00 70 GLU A O 6
ATOM 8380 N N . ALA A 1 71 ? -2.390 -6.858 2.855 1.00 1.00 71 ALA A N 6
ATOM 8381 C CA . ALA A 1 71 ? -3.821 -7.300 3.016 1.00 1.00 71 ALA A CA 6
ATOM 8382 C C . ALA A 1 71 ? -4.590 -6.464 4.083 1.00 1.00 71 ALA A C 6
ATOM 8383 O O . ALA A 1 71 ? -5.808 -6.259 3.950 1.00 1.00 71 ALA A O 6
ATOM 8390 N N . GLU A 1 72 ? -3.824 -6.007 5.137 1.00 1.00 72 GLU A N 6
ATOM 8391 C CA . GLU A 1 72 ? -4.304 -5.114 6.243 1.00 1.00 72 GLU A CA 6
ATOM 8392 C C . GLU A 1 72 ? -4.484 -3.638 5.771 1.00 1.00 72 GLU A C 6
ATOM 8393 O O . GLU A 1 72 ? -5.294 -2.896 6.351 1.00 1.00 72 GLU A O 6
ATOM 8405 N N . LYS A 1 73 ? -3.695 -3.250 4.702 1.00 1.00 73 LYS A N 6
ATOM 8406 C CA . LYS A 1 73 ? -3.737 -1.915 4.014 1.00 1.00 73 LYS A CA 6
ATOM 8407 C C . LYS A 1 73 ? -5.002 -1.739 3.128 1.00 1.00 73 LYS A C 6
ATOM 8408 O O . LYS A 1 73 ? -5.449 -0.605 2.909 1.00 1.00 73 LYS A O 6
ATOM 8427 N N . VAL A 1 74 ? -5.558 -2.907 2.631 1.00 1.00 74 VAL A N 6
ATOM 8428 C CA . VAL A 1 74 ? -6.810 -3.010 1.773 1.00 1.00 74 VAL A CA 6
ATOM 8429 C C . VAL A 1 74 ? -8.066 -2.524 2.590 1.00 1.00 74 VAL A C 6
ATOM 8430 O O . VAL A 1 74 ? -8.953 -1.901 2.012 1.00 1.00 74 VAL A O 6
ATOM 8443 N N . PHE A 1 75 ? -8.114 -2.842 3.931 1.00 1.00 75 PHE A N 6
ATOM 8444 C CA . PHE A 1 75 ? -9.187 -2.397 4.885 1.00 1.00 75 PHE A CA 6
ATOM 8445 C C . PHE A 1 75 ? -9.299 -0.854 5.037 1.00 1.00 75 PHE A C 6
ATOM 8446 O O . PHE A 1 75 ? -10.401 -0.352 5.266 1.00 1.00 75 PHE A O 6
ATOM 8463 N N . GLU A 1 76 ? -8.134 -0.130 4.859 1.00 1.00 76 GLU A N 6
ATOM 8464 C CA . GLU A 1 76 ? -8.003 1.358 4.986 1.00 1.00 76 GLU A CA 6
ATOM 8465 C C . GLU A 1 76 ? -8.751 2.138 3.862 1.00 1.00 76 GLU A C 6
ATOM 8466 O O . GLU A 1 76 ? -9.379 3.166 4.162 1.00 1.00 76 GLU A O 6
ATOM 8478 N N . LEU A 1 77 ? -8.659 1.625 2.585 1.00 1.00 77 LEU A N 6
ATOM 8479 C CA . LEU A 1 77 ? -9.336 2.201 1.381 1.00 1.00 77 LEU A CA 6
ATOM 8480 C C . LEU A 1 77 ? -10.881 1.977 1.385 1.00 1.00 77 LEU A C 6
ATOM 8481 O O . LEU A 1 77 ? -11.635 2.843 0.908 1.00 1.00 77 LEU A O 6
ATOM 8497 N N . LEU A 1 78 ? -11.297 0.791 1.938 1.00 1.00 78 LEU A N 6
ATOM 8498 C CA . LEU A 1 78 ? -12.716 0.376 2.103 1.00 1.00 78 LEU A CA 6
ATOM 8499 C C . LEU A 1 78 ? -13.386 1.009 3.368 1.00 1.00 78 LEU A C 6
ATOM 8500 O O . LEU A 1 78 ? -14.626 1.105 3.411 1.00 1.00 78 LEU A O 6
ATOM 8516 N N . ASN A 1 79 ? -12.537 1.436 4.377 1.00 1.00 79 ASN A N 6
ATOM 8517 C CA . ASN A 1 79 ? -12.994 2.100 5.639 1.00 1.00 79 ASN A CA 6
ATOM 8518 C C . ASN A 1 79 ? -13.173 3.639 5.481 1.00 1.00 79 ASN A C 6
ATOM 8519 O O . ASN A 1 79 ? -13.835 4.272 6.329 1.00 1.00 79 ASN A O 6
ATOM 8530 N N . ASP A 1 80 ? -12.596 4.225 4.363 1.00 1.00 80 ASP A N 6
ATOM 8531 C CA . ASP A 1 80 ? -12.689 5.680 3.998 1.00 1.00 80 ASP A CA 6
ATOM 8532 C C . ASP A 1 80 ? -14.133 6.139 3.644 1.00 1.00 80 ASP A C 6
ATOM 8533 O O . ASP A 1 80 ? -14.517 7.258 3.995 1.00 1.00 80 ASP A O 6
ATOM 8542 N N . PHE A 1 81 ? -14.933 5.209 2.964 1.00 1.00 81 PHE A N 6
ATOM 8543 C CA . PHE A 1 81 ? -16.383 5.376 2.504 1.00 1.00 81 PHE A CA 6
ATOM 8544 C C . PHE A 1 81 ? -16.614 6.590 1.539 1.00 1.00 81 PHE A C 6
ATOM 8545 O O . PHE A 1 81 ? -16.938 6.373 0.356 1.00 1.00 81 PHE A O 6
ATOM 8562 N N . LYS A 1 82 ? -16.430 7.831 2.079 1.00 1.00 82 LYS A N 6
ATOM 8563 C CA . LYS A 1 82 ? -16.573 9.110 1.362 1.00 1.00 82 LYS A CA 6
ATOM 8564 C C . LYS A 1 82 ? -15.338 9.974 1.621 1.00 1.00 82 LYS A C 6
ATOM 8565 O O . LYS A 1 82 ? -14.855 10.044 2.775 1.00 1.00 82 LYS A O 6
ATOM 8584 N N . GLY A 1 83 ? -14.852 10.617 0.537 1.00 1.00 83 GLY A N 6
ATOM 8585 C CA . GLY A 1 83 ? -13.672 11.487 0.580 1.00 1.00 83 GLY A CA 6
ATOM 8586 C C . GLY A 1 83 ? -13.396 12.118 -0.763 1.00 1.00 83 GLY A C 6
ATOM 8587 O O . GLY A 1 83 ? -14.135 13.032 -1.174 1.00 1.00 83 GLY A O 6
ATOM 8591 N N . GLY A 1 84 ? -12.325 11.613 -1.420 1.00 1.00 84 GLY A N 6
ATOM 8592 C CA . GLY A 1 84 ? -11.903 12.077 -2.751 1.00 1.00 84 GLY A CA 6
ATOM 8593 C C . GLY A 1 84 ? -12.097 11.025 -3.840 1.00 1.00 84 GLY A C 6
ATOM 8594 O O . GLY A 1 84 ? -11.173 10.811 -4.646 1.00 1.00 84 GLY A O 6
ATOM 8598 N N . ILE A 1 85 ? -13.299 10.383 -3.844 1.00 1.00 85 ILE A N 6
ATOM 8599 C CA . ILE A 1 85 ? -13.675 9.325 -4.824 1.00 1.00 85 ILE A CA 6
ATOM 8600 C C . ILE A 1 85 ? -14.916 9.819 -5.601 1.00 1.00 85 ILE A C 6
ATOM 8601 O O . ILE A 1 85 ? -15.955 10.127 -4.982 1.00 1.00 85 ILE A O 6
ATOM 8617 N N . ASP A 1 86 ? -14.755 9.880 -6.943 1.00 1.00 86 ASP A N 6
ATOM 8618 C CA . ASP A 1 86 ? -15.809 10.296 -7.883 1.00 1.00 86 ASP A CA 6
ATOM 8619 C C . ASP A 1 86 ? -16.077 9.186 -8.899 1.00 1.00 86 ASP A C 6
ATOM 8620 O O . ASP A 1 86 ? -15.127 8.636 -9.494 1.00 1.00 86 ASP A O 6
ATOM 8629 N N . TRP A 1 87 ? -17.390 8.850 -9.054 1.00 1.00 87 TRP A N 6
ATOM 8630 C CA . TRP A 1 87 ? -17.895 7.803 -10.006 1.00 1.00 87 TRP A CA 6
ATOM 8631 C C . TRP A 1 87 ? -18.019 8.311 -11.471 1.00 1.00 87 TRP A C 6
ATOM 8632 O O . TRP A 1 87 ? -17.887 7.505 -12.408 1.00 1.00 87 TRP A O 6
ATOM 8653 N N . GLU A 1 88 ? -18.269 9.653 -11.627 1.00 1.00 88 GLU A N 6
ATOM 8654 C CA . GLU A 1 88 ? -18.397 10.359 -12.943 1.00 1.00 88 GLU A CA 6
ATOM 8655 C C . GLU A 1 88 ? -17.023 10.741 -13.563 1.00 1.00 88 GLU A C 6
ATOM 8656 O O . GLU A 1 88 ? -16.876 10.676 -14.798 1.00 1.00 88 GLU A O 6
ATOM 8668 N N . ASN A 1 89 ? -16.049 11.141 -12.686 1.00 1.00 89 ASN A N 6
ATOM 8669 C CA . ASN A 1 89 ? -14.667 11.526 -13.078 1.00 1.00 89 ASN A CA 6
ATOM 8670 C C . ASN A 1 89 ? -13.665 10.340 -13.022 1.00 1.00 89 ASN A C 6
ATOM 8671 O O . ASN A 1 89 ? -12.590 10.413 -13.645 1.00 1.00 89 ASN A O 6
ATOM 8682 N N . LYS A 1 90 ? -14.037 9.213 -12.276 1.00 1.00 90 LYS A N 6
ATOM 8683 C CA . LYS A 1 90 ? -13.217 7.948 -12.047 1.00 1.00 90 LYS A CA 6
ATOM 8684 C C . LYS A 1 90 ? -11.823 8.257 -11.388 1.00 1.00 90 LYS A C 6
ATOM 8685 O O . LYS A 1 90 ? -10.731 8.053 -11.983 1.00 1.00 90 LYS A O 6
ATOM 8704 N N . ARG A 1 91 ? -11.922 8.826 -10.162 1.00 1.00 91 ARG A N 6
ATOM 8705 C CA . ARG A 1 91 ? -10.760 9.209 -9.334 1.00 1.00 91 ARG A CA 6
ATOM 8706 C C . A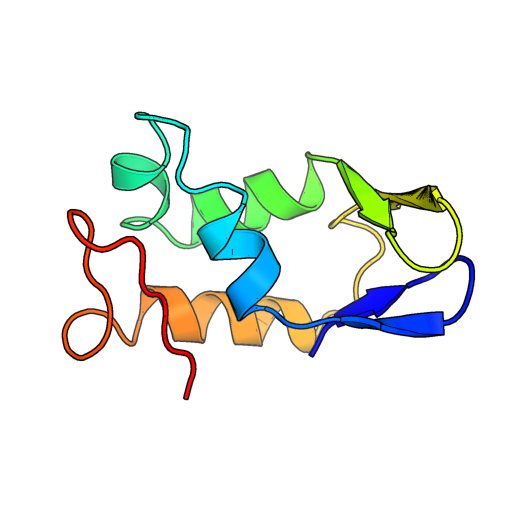RG A 1 91 ? -10.861 8.566 -7.961 1.00 1.00 91 ARG A C 6
ATOM 8707 O O . ARG A 1 91 ? -11.916 8.648 -7.297 1.00 1.00 91 ARG A O 6
ATOM 8728 N N . VAL A 1 92 ? -9.749 7.907 -7.584 1.00 1.00 92 VAL A N 6
ATOM 8729 C CA . VAL A 1 92 ? -9.602 7.189 -6.293 1.00 1.00 92 VAL A CA 6
ATOM 8730 C C . VAL A 1 92 ? -8.368 7.778 -5.574 1.00 1.00 92 VAL A C 6
ATOM 8731 O O . VAL A 1 92 ? -7.293 7.909 -6.192 1.00 1.00 92 VAL A O 6
ATOM 8744 N N . LYS A 1 93 ? -8.582 8.159 -4.292 1.00 1.00 93 LYS A N 6
ATOM 8745 C CA . LYS A 1 93 ? -7.534 8.709 -3.409 1.00 1.00 93 LYS A CA 6
ATOM 8746 C C . LYS A 1 93 ? -7.435 7.882 -2.129 1.00 1.00 93 LYS A C 6
ATOM 8747 O O . LYS A 1 93 ? -8.474 7.530 -1.529 1.00 1.00 93 LYS A O 6
ATOM 8766 N N . LEU A 1 94 ? -6.172 7.582 -1.740 1.00 1.00 94 LEU A N 6
ATOM 8767 C CA . LEU A 1 94 ? -5.842 6.798 -0.540 1.00 1.00 94 LEU A CA 6
ATOM 8768 C C . LEU A 1 94 ? -5.080 7.662 0.459 1.00 1.00 94 LEU A C 6
ATOM 8769 O O . LEU A 1 94 ? -4.089 8.329 0.094 1.00 1.00 94 LEU A O 6
ATOM 8785 N N . LYS A 1 95 ? -5.596 7.645 1.705 1.00 1.00 95 LYS A N 6
ATOM 8786 C CA . LYS A 1 95 ? -5.040 8.399 2.844 1.00 1.00 95 LYS A CA 6
ATOM 8787 C C . LYS A 1 95 ? -4.391 7.463 3.868 1.00 1.00 95 LYS A C 6
ATOM 8788 O O . LYS A 1 95 ? -3.292 7.801 4.356 1.00 1.00 95 LYS A O 6
ATOM 8809 N N . MET A 1 8 ? 1.528 0.963 -0.228 1.00 1.00 8 MET A N 7
ATOM 8810 C CA . MET A 1 8 ? 2.496 0.719 -1.328 1.00 1.00 8 MET A CA 7
ATOM 8811 C C . MET A 1 8 ? 2.477 -0.741 -1.766 1.00 1.00 8 MET A C 7
ATOM 8812 O O . MET A 1 8 ? 2.437 -1.652 -0.913 1.00 1.00 8 MET A O 7
ATOM 8826 N N . ALA A 1 9 ? 2.492 -0.926 -3.107 1.00 1.00 9 ALA A N 7
ATOM 8827 C CA . ALA A 1 9 ? 2.502 -2.246 -3.763 1.00 1.00 9 ALA A CA 7
ATOM 8828 C C . ALA A 1 9 ? 3.831 -2.484 -4.469 1.00 1.00 9 ALA A C 7
ATOM 8829 O O . ALA A 1 9 ? 4.383 -1.557 -5.087 1.00 1.00 9 ALA A O 7
ATOM 8836 N N . LYS A 1 10 ? 4.318 -3.739 -4.360 1.00 1.00 10 LYS A N 7
ATOM 8837 C CA . LYS A 1 10 ? 5.586 -4.192 -4.955 1.00 1.00 10 LYS A CA 7
ATOM 8838 C C . LYS A 1 10 ? 5.372 -5.397 -5.857 1.00 1.00 10 LYS A C 7
ATOM 8839 O O . LYS A 1 10 ? 4.588 -6.304 -5.513 1.00 1.00 10 LYS A O 7
ATOM 8858 N N . CYS A 1 11 ? 6.089 -5.390 -7.030 1.00 1.00 11 CYS A N 7
ATOM 8859 C CA . CYS A 1 11 ? 6.054 -6.492 -8.038 1.00 1.00 11 CYS A CA 7
ATOM 8860 C C . CYS A 1 11 ? 6.911 -7.727 -7.563 1.00 1.00 11 CYS A C 7
ATOM 8861 O O . CYS A 1 11 ? 8.108 -7.528 -7.272 1.00 1.00 11 CYS A O 7
ATOM 8868 N N . PRO A 1 12 ? 6.320 -9.018 -7.410 1.00 1.00 12 PRO A N 7
ATOM 8869 C CA . PRO A 1 12 ? 7.125 -10.223 -6.995 1.00 1.00 12 PRO A CA 7
ATOM 8870 C C . PRO A 1 12 ? 8.066 -10.798 -8.118 1.00 1.00 12 PRO A C 7
ATOM 8871 O O . PRO A 1 12 ? 8.870 -11.704 -7.841 1.00 1.00 12 PRO A O 7
ATOM 8882 N N . ILE A 1 13 ? 7.940 -10.221 -9.351 1.00 1.00 13 ILE A N 7
ATOM 8883 C CA . ILE A 1 13 ? 8.678 -10.641 -10.565 1.00 1.00 13 ILE A CA 7
ATOM 8884 C C . ILE A 1 13 ? 9.935 -9.730 -10.773 1.00 1.00 13 ILE A C 7
ATOM 8885 O O . ILE A 1 13 ? 11.052 -10.272 -10.858 1.00 1.00 13 ILE A O 7
ATOM 8901 N N . CYS A 1 14 ? 9.720 -8.379 -10.842 1.00 1.00 14 CYS A N 7
ATOM 8902 C CA . CYS A 1 14 ? 10.808 -7.404 -11.083 1.00 1.00 14 CYS A CA 7
ATOM 8903 C C . CYS A 1 14 ? 11.271 -6.689 -9.798 1.00 1.00 14 CYS A C 7
ATOM 8904 O O . CYS A 1 14 ? 12.482 -6.450 -9.641 1.00 1.00 14 CYS A O 7
ATOM 8911 N N . GLY A 1 15 ? 10.285 -6.349 -8.913 1.00 1.00 15 GLY A N 7
ATOM 8912 C CA . GLY A 1 15 ? 10.533 -5.649 -7.630 1.00 1.00 15 GLY A CA 7
ATOM 8913 C C . GLY A 1 15 ? 10.469 -4.120 -7.746 1.00 1.00 15 GLY A C 7
ATOM 8914 O O . GLY A 1 15 ? 11.168 -3.425 -6.988 1.00 1.00 15 GLY A O 7
ATOM 8918 N N . SER A 1 16 ? 9.626 -3.625 -8.707 1.00 1.00 16 SER A N 7
ATOM 8919 C CA . SER A 1 16 ? 9.447 -2.185 -8.984 1.00 1.00 16 SER A CA 7
ATOM 8920 C C . SER A 1 16 ? 8.239 -1.567 -8.197 1.00 1.00 16 SER A C 7
ATOM 8921 O O . SER A 1 16 ? 7.248 -2.302 -8.012 1.00 1.00 16 SER A O 7
ATOM 8929 N N . PRO A 1 17 ? 8.243 -0.197 -7.718 1.00 1.00 17 PRO A N 7
ATOM 8930 C CA . PRO A 1 17 ? 7.073 0.414 -6.980 1.00 1.00 17 PRO A CA 7
ATOM 8931 C C . PRO A 1 17 ? 5.807 0.590 -7.847 1.00 1.00 17 PRO A C 7
ATOM 8932 O O . PRO A 1 17 ? 5.895 1.025 -9.016 1.00 1.00 17 PRO A O 7
ATOM 8943 N N . LEU A 1 18 ? 4.667 0.220 -7.236 1.00 1.00 18 LEU A N 7
ATOM 8944 C CA . LEU A 1 18 ? 3.329 0.294 -7.845 1.00 1.00 18 LEU A CA 7
ATOM 8945 C C . LEU A 1 18 ? 2.405 1.171 -7.013 1.00 1.00 18 LEU A C 7
ATOM 8946 O O . LEU A 1 18 ? 2.495 1.177 -5.768 1.00 1.00 18 LEU A O 7
ATOM 8962 N N . LYS A 1 19 ? 1.496 1.884 -7.733 1.00 1.00 19 LYS A N 7
ATOM 8963 C CA . LYS A 1 19 ? 0.502 2.784 -7.133 1.00 1.00 19 LYS A CA 7
ATOM 8964 C C . LYS A 1 19 ? -0.837 2.066 -6.932 1.00 1.00 19 LYS A C 7
ATOM 8965 O O . LYS A 1 19 ? -1.384 1.461 -7.879 1.00 1.00 19 LYS A O 7
ATOM 8984 N N . TRP A 1 20 ? -1.327 2.114 -5.656 1.00 1.00 20 TRP A N 7
ATOM 8985 C CA . TRP A 1 20 ? -2.639 1.530 -5.217 1.00 1.00 20 TRP A CA 7
ATOM 8986 C C . TRP A 1 20 ? -3.859 2.285 -5.804 1.00 1.00 20 TRP A C 7
ATOM 8987 O O . TRP A 1 20 ? -4.941 1.701 -5.939 1.00 1.00 20 TRP A O 7
ATOM 9008 N N . GLU A 1 21 ? -3.631 3.601 -6.148 1.00 1.00 21 GLU A N 7
ATOM 9009 C CA . GLU A 1 21 ? -4.620 4.516 -6.803 1.00 1.00 21 GLU A CA 7
ATOM 9010 C C . GLU A 1 21 ? -4.903 4.109 -8.278 1.00 1.00 21 GLU A C 7
ATOM 9011 O O . GLU A 1 21 ? -6.026 4.310 -8.765 1.00 1.00 21 GLU A O 7
ATOM 9023 N N . GLU A 1 22 ? -3.841 3.549 -8.963 1.00 1.00 22 GLU A N 7
ATOM 9024 C CA . GLU A 1 22 ? -3.907 3.025 -10.361 1.00 1.00 22 GLU A CA 7
ATOM 9025 C C . GLU A 1 22 ? -4.593 1.637 -10.438 1.00 1.00 22 GLU A C 7
ATOM 9026 O O . GLU A 1 22 ? -5.296 1.359 -11.417 1.00 1.00 22 GLU A O 7
ATOM 9038 N N . LEU A 1 23 ? -4.379 0.788 -9.365 1.00 1.00 23 LEU A N 7
ATOM 9039 C CA . LEU A 1 23 ? -4.952 -0.589 -9.204 1.00 1.00 23 LEU A CA 7
ATOM 9040 C C . LEU A 1 23 ? -6.512 -0.584 -9.064 1.00 1.00 23 LEU A C 7
ATOM 9041 O O . LEU A 1 23 ? -7.174 -1.456 -9.636 1.00 1.00 23 LEU A O 7
ATOM 9057 N N . ILE A 1 24 ? -7.050 0.420 -8.281 1.00 1.00 24 ILE A N 7
ATOM 9058 C CA . ILE A 1 24 ? -8.519 0.644 -8.033 1.00 1.00 24 ILE A CA 7
ATOM 9059 C C . ILE A 1 24 ? -9.174 1.368 -9.274 1.00 1.00 24 ILE A C 7
ATOM 9060 O O . ILE A 1 24 ? -10.313 1.030 -9.638 1.00 1.00 24 ILE A O 7
ATOM 9076 N N . GLU A 1 25 ? -8.426 2.352 -9.901 1.00 1.00 25 GLU A N 7
ATOM 9077 C CA . GLU A 1 25 ? -8.873 3.137 -11.103 1.00 1.00 25 GLU A CA 7
ATOM 9078 C C . GLU A 1 25 ? -8.971 2.275 -12.400 1.00 1.00 25 GLU A C 7
ATOM 9079 O O . GLU A 1 25 ? -9.836 2.543 -13.250 1.00 1.00 25 GLU A O 7
ATOM 9091 N N . GLU A 1 26 ? -8.045 1.266 -12.525 1.00 1.00 26 GLU A N 7
ATOM 9092 C CA . GLU A 1 26 ? -7.986 0.282 -13.641 1.00 1.00 26 GLU A CA 7
ATOM 9093 C C . GLU A 1 26 ? -8.989 -0.890 -13.455 1.00 1.00 26 GLU A C 7
ATOM 9094 O O . GLU A 1 26 ? -9.376 -1.527 -14.452 1.00 1.00 26 GLU A O 7
ATOM 9106 N N . MET A 1 27 ? -9.387 -1.141 -12.166 1.00 1.00 27 MET A N 7
ATOM 9107 C CA . MET A 1 27 ? -10.315 -2.214 -11.780 1.00 1.00 27 MET A CA 7
ATOM 9108 C C . MET A 1 27 ? -11.758 -1.664 -11.468 1.00 1.00 27 MET A C 7
ATOM 9109 O O . MET A 1 27 ? -12.589 -2.372 -10.861 1.00 1.00 27 MET A O 7
ATOM 9123 N N . LEU A 1 28 ? -12.043 -0.397 -11.898 1.00 1.00 28 LEU A N 7
ATOM 9124 C CA . LEU A 1 28 ? -13.359 0.276 -11.700 1.00 1.00 28 LEU A CA 7
ATOM 9125 C C . LEU A 1 28 ? -14.278 0.200 -12.978 1.00 1.00 28 LEU A C 7
ATOM 9126 O O . LEU A 1 28 ? -15.320 0.894 -13.067 1.00 1.00 28 LEU A O 7
ATOM 9142 N N . ILE A 1 29 ? -13.894 -0.704 -13.925 1.00 1.00 29 ILE A N 7
ATOM 9143 C CA . ILE A 1 29 ? -14.598 -0.966 -15.223 1.00 1.00 29 ILE A CA 7
ATOM 9144 C C . ILE A 1 29 ? -15.704 -2.084 -15.103 1.00 1.00 29 ILE A C 7
ATOM 9145 O O . ILE A 1 29 ? -16.356 -2.435 -16.114 1.00 1.00 29 ILE A O 7
ATOM 9161 N N . ILE A 1 30 ? -15.919 -2.576 -13.852 1.00 1.00 30 ILE A N 7
ATOM 9162 C CA . ILE A 1 30 ? -16.888 -3.665 -13.522 1.00 1.00 30 ILE A CA 7
ATOM 9163 C C . ILE A 1 30 ? -18.133 -3.043 -12.836 1.00 1.00 30 ILE A C 7
ATOM 9164 O O . ILE A 1 30 ? -18.008 -2.116 -12.014 1.00 1.00 30 ILE A O 7
ATOM 9180 N N . GLU A 1 31 ? -19.326 -3.609 -13.200 1.00 1.00 31 GLU A N 7
ATOM 9181 C CA . GLU A 1 31 ? -20.668 -3.201 -12.660 1.00 1.00 31 GLU A CA 7
ATOM 9182 C C . GLU A 1 31 ? -20.993 -3.830 -11.273 1.00 1.00 31 GLU A C 7
ATOM 9183 O O . GLU A 1 31 ? -21.887 -3.329 -10.564 1.00 1.00 31 GLU A O 7
ATOM 9195 N N . ASN A 1 32 ? -20.241 -4.918 -10.911 1.00 1.00 32 ASN A N 7
ATOM 9196 C CA . ASN A 1 32 ? -20.351 -5.634 -9.613 1.00 1.00 32 ASN A CA 7
ATOM 9197 C C . ASN A 1 32 ? -19.463 -4.988 -8.509 1.00 1.00 32 ASN A C 7
ATOM 9198 O O . ASN A 1 32 ? -19.608 -5.320 -7.318 1.00 1.00 32 ASN A O 7
ATOM 9209 N N . PHE A 1 33 ? -18.547 -4.035 -8.932 1.00 1.00 33 PHE A N 7
ATOM 9210 C CA . PHE A 1 33 ? -17.612 -3.257 -8.035 1.00 1.00 33 PHE A CA 7
ATOM 9211 C C . PHE A 1 33 ? -18.366 -2.480 -6.928 1.00 1.00 33 PHE A C 7
ATOM 9212 O O . PHE A 1 33 ? -17.853 -2.372 -5.822 1.00 1.00 33 PHE A O 7
ATOM 9229 N N . GLU A 1 34 ? -19.572 -1.936 -7.280 1.00 1.00 34 GLU A N 7
ATOM 9230 C CA . GLU A 1 34 ? -20.507 -1.223 -6.329 1.00 1.00 34 GLU A CA 7
ATOM 9231 C C . GLU A 1 34 ? -20.999 -2.157 -5.176 1.00 1.00 34 GLU A C 7
ATOM 9232 O O . GLU A 1 34 ? -21.283 -1.682 -4.064 1.00 1.00 34 GLU A O 7
ATOM 9244 N N . GLU A 1 35 ? -21.077 -3.489 -5.503 1.00 1.00 35 GLU A N 7
ATOM 9245 C CA . GLU A 1 35 ? -21.458 -4.583 -4.562 1.00 1.00 35 GLU A CA 7
ATOM 9246 C C . GLU A 1 35 ? -20.240 -5.110 -3.760 1.00 1.00 35 GLU A C 7
ATOM 9247 O O . GLU A 1 35 ? -20.380 -5.416 -2.568 1.00 1.00 35 GLU A O 7
ATOM 9259 N N . ILE A 1 36 ? -19.046 -5.213 -4.454 1.00 1.00 36 ILE A N 7
ATOM 9260 C CA . ILE A 1 36 ? -17.736 -5.700 -3.874 1.00 1.00 36 ILE A CA 7
ATOM 9261 C C . ILE A 1 36 ? -17.121 -4.621 -2.887 1.00 1.00 36 ILE A C 7
ATOM 9262 O O . ILE A 1 36 ? -16.585 -5.002 -1.836 1.00 1.00 36 ILE A O 7
ATOM 9278 N N . VAL A 1 37 ? -17.211 -3.304 -3.278 1.00 1.00 37 VAL A N 7
ATOM 9279 C CA . VAL A 1 37 ? -16.684 -2.125 -2.508 1.00 1.00 37 VAL A CA 7
ATOM 9280 C C . VAL A 1 37 ? -17.428 -1.877 -1.114 1.00 1.00 37 VAL A C 7
ATOM 9281 O O . VAL A 1 37 ? -16.922 -1.105 -0.286 1.00 1.00 37 VAL A O 7
ATOM 9294 N N . LYS A 1 38 ? -18.646 -2.475 -0.973 1.00 1.00 38 LYS A N 7
ATOM 9295 C CA . LYS A 1 38 ? -19.485 -2.417 0.263 1.00 1.00 38 LYS A CA 7
ATOM 9296 C C . LYS A 1 38 ? -19.154 -3.546 1.285 1.00 1.00 38 LYS A C 7
ATOM 9297 O O . LYS A 1 38 ? -19.496 -3.405 2.477 1.00 1.00 38 LYS A O 7
ATOM 9316 N N . ASP A 1 39 ? -18.475 -4.631 0.798 1.00 1.00 39 ASP A N 7
ATOM 9317 C CA . ASP A 1 39 ? -18.091 -5.800 1.598 1.00 1.00 39 ASP A CA 7
ATOM 9318 C C . ASP A 1 39 ? -16.583 -6.080 1.484 1.00 1.00 39 ASP A C 7
ATOM 9319 O O . ASP A 1 39 ? -16.061 -6.428 0.400 1.00 1.00 39 ASP A O 7
ATOM 9328 N N . ARG A 1 40 ? -15.870 -5.865 2.631 1.00 1.00 40 ARG A N 7
ATOM 9329 C CA . ARG A 1 40 ? -14.391 -6.133 2.811 1.00 1.00 40 ARG A CA 7
ATOM 9330 C C . ARG A 1 40 ? -14.006 -7.616 2.565 1.00 1.00 40 ARG A C 7
ATOM 9331 O O . ARG A 1 40 ? -12.948 -7.881 1.987 1.00 1.00 40 ARG A O 7
ATOM 9352 N N . GLU A 1 41 ? -14.925 -8.557 2.963 1.00 1.00 41 GLU A N 7
ATOM 9353 C CA . GLU A 1 41 ? -14.790 -10.036 2.783 1.00 1.00 41 GLU A CA 7
ATOM 9354 C C . GLU A 1 41 ? -14.873 -10.487 1.294 1.00 1.00 41 GLU A C 7
ATOM 9355 O O . GLU A 1 41 ? -14.260 -11.502 0.925 1.00 1.00 41 GLU A O 7
ATOM 9367 N N . ARG A 1 42 ? -15.653 -9.707 0.472 1.00 1.00 42 ARG A N 7
ATOM 9368 C CA . ARG A 1 42 ? -15.826 -9.915 -0.997 1.00 1.00 42 ARG A CA 7
ATOM 9369 C C . ARG A 1 42 ? -14.657 -9.316 -1.820 1.00 1.00 42 ARG A C 7
ATOM 9370 O O . ARG A 1 42 ? -14.297 -9.885 -2.863 1.00 1.00 42 ARG A O 7
ATOM 9391 N N . PHE A 1 43 ? -14.085 -8.153 -1.329 1.00 1.00 43 PHE A N 7
ATOM 9392 C CA . PHE A 1 43 ? -12.937 -7.430 -1.964 1.00 1.00 43 PHE A CA 7
ATOM 9393 C C . PHE A 1 43 ? -11.582 -8.152 -1.746 1.00 1.00 43 PHE A C 7
ATOM 9394 O O . PHE A 1 43 ? -10.802 -8.250 -2.699 1.00 1.00 43 PHE A O 7
ATOM 9411 N N . LEU A 1 44 ? -11.340 -8.675 -0.492 1.00 1.00 44 LEU A N 7
ATOM 9412 C CA . LEU A 1 44 ? -10.094 -9.433 -0.105 1.00 1.00 44 LEU A CA 7
ATOM 9413 C C . LEU A 1 44 ? -9.966 -10.794 -0.847 1.00 1.00 44 LEU A C 7
ATOM 9414 O O . LEU A 1 44 ? -8.846 -11.245 -1.135 1.00 1.00 44 LEU A O 7
ATOM 9430 N N . ALA A 1 45 ? -11.158 -11.410 -1.129 1.00 1.00 45 ALA A N 7
ATOM 9431 C CA . ALA A 1 45 ? -11.307 -12.681 -1.886 1.00 1.00 45 ALA A CA 7
ATOM 9432 C C . ALA A 1 45 ? -11.271 -12.461 -3.422 1.00 1.00 45 ALA A C 7
ATOM 9433 O O . ALA A 1 45 ? -10.920 -13.391 -4.160 1.00 1.00 45 ALA A O 7
ATOM 9440 N N . GLN A 1 46 ? -11.636 -11.208 -3.873 1.00 1.00 46 GLN A N 7
ATOM 9441 C CA . GLN A 1 46 ? -11.642 -10.780 -5.303 1.00 1.00 46 GLN A CA 7
ATOM 9442 C C . GLN A 1 46 ? -10.230 -10.419 -5.825 1.00 1.00 46 GLN A C 7
ATOM 9443 O O . GLN A 1 46 ? -9.929 -10.703 -6.986 1.00 1.00 46 GLN A O 7
ATOM 9457 N N . VAL A 1 47 ? -9.376 -9.794 -4.934 1.00 1.00 47 VAL A N 7
ATOM 9458 C CA . VAL A 1 47 ? -7.938 -9.394 -5.226 1.00 1.00 47 VAL A CA 7
ATOM 9459 C C . VAL A 1 47 ? -7.033 -10.690 -5.290 1.00 1.00 47 VAL A C 7
ATOM 9460 O O . VAL A 1 47 ? -6.174 -10.793 -6.180 1.00 1.00 47 VAL A O 7
ATOM 9473 N N . GLU A 1 48 ? -7.287 -11.652 -4.340 1.00 1.00 48 GLU A N 7
ATOM 9474 C CA . GLU A 1 48 ? -6.572 -12.972 -4.216 1.00 1.00 48 GLU A CA 7
ATOM 9475 C C . GLU A 1 48 ? -6.930 -13.982 -5.355 1.00 1.00 48 GLU A C 7
ATOM 9476 O O . GLU A 1 48 ? -6.134 -14.897 -5.626 1.00 1.00 48 GLU A O 7
ATOM 9488 N N . GLU A 1 49 ? -8.134 -13.788 -5.979 1.00 1.00 49 GLU A N 7
ATOM 9489 C CA . GLU A 1 49 ? -8.651 -14.625 -7.102 1.00 1.00 49 GLU A CA 7
ATOM 9490 C C . GLU A 1 49 ? -8.350 -14.022 -8.492 1.00 1.00 49 GLU A C 7
ATOM 9491 O O . GLU A 1 49 ? -8.272 -14.783 -9.476 1.00 1.00 49 GLU A O 7
ATOM 9503 N N . PHE A 1 50 ? -8.177 -12.666 -8.549 1.00 1.00 50 PHE A N 7
ATOM 9504 C CA . PHE A 1 50 ? -7.890 -11.912 -9.783 1.00 1.00 50 PHE A CA 7
ATOM 9505 C C . PHE A 1 50 ? -6.411 -11.562 -9.881 1.00 1.00 50 PHE A C 7
ATOM 9506 O O . PHE A 1 50 ? -5.769 -11.256 -8.852 1.00 1.00 50 PHE A O 7
ATOM 9523 N N . VAL A 1 51 ? -5.903 -11.581 -11.142 1.00 1.00 51 VAL A N 7
ATOM 9524 C CA . VAL A 1 51 ? -4.502 -11.277 -11.464 1.00 1.00 51 VAL A CA 7
ATOM 9525 C C . VAL A 1 51 ? -4.336 -9.775 -11.875 1.00 1.00 51 VAL A C 7
ATOM 9526 O O . VAL A 1 51 ? -5.306 -9.136 -12.336 1.00 1.00 51 VAL A O 7
ATOM 9539 N N . PHE A 1 52 ? -3.099 -9.282 -11.695 1.00 1.00 52 PHE A N 7
ATOM 9540 C CA . PHE A 1 52 ? -2.715 -7.895 -12.011 1.00 1.00 52 PHE A CA 7
ATOM 9541 C C . PHE A 1 52 ? -1.488 -7.884 -12.913 1.00 1.00 52 PHE A C 7
ATOM 9542 O O . PHE A 1 52 ? -0.581 -8.719 -12.776 1.00 1.00 52 PHE A O 7
ATOM 9559 N N . LYS A 1 53 ? -1.495 -6.901 -13.825 1.00 1.00 53 LYS A N 7
ATOM 9560 C CA . LYS A 1 53 ? -0.443 -6.674 -14.853 1.00 1.00 53 LYS A CA 7
ATOM 9561 C C . LYS A 1 53 ? 0.592 -5.640 -14.380 1.00 1.00 53 LYS A C 7
ATOM 9562 O O . LYS A 1 53 ? 0.203 -4.619 -13.779 1.00 1.00 53 LYS A O 7
ATOM 9581 N N . CYS A 1 54 ? 1.892 -5.931 -14.668 1.00 1.00 54 CYS A N 7
ATOM 9582 C CA . CYS A 1 54 ? 3.004 -5.033 -14.315 1.00 1.00 54 CYS A CA 7
ATOM 9583 C C . CYS A 1 54 ? 3.389 -4.135 -15.542 1.00 1.00 54 CYS A C 7
ATOM 9584 O O . CYS A 1 54 ? 3.809 -4.698 -16.577 1.00 1.00 54 CYS A O 7
ATOM 9591 N N . PRO A 1 55 ? 3.208 -2.716 -15.484 1.00 1.00 55 PRO A N 7
ATOM 9592 C CA . PRO A 1 55 ? 3.581 -1.807 -16.630 1.00 1.00 55 PRO A CA 7
ATOM 9593 C C . PRO A 1 55 ? 5.131 -1.566 -16.793 1.00 1.00 55 PRO A C 7
ATOM 9594 O O . PRO A 1 55 ? 5.568 -0.939 -17.769 1.00 1.00 55 PRO A O 7
ATOM 9605 N N . VAL A 1 56 ? 5.901 -2.110 -15.806 1.00 1.00 56 VAL A N 7
ATOM 9606 C CA . VAL A 1 56 ? 7.381 -1.983 -15.675 1.00 1.00 56 VAL A CA 7
ATOM 9607 C C . VAL A 1 56 ? 8.101 -3.147 -16.431 1.00 1.00 56 VAL A C 7
ATOM 9608 O O . VAL A 1 56 ? 9.001 -2.867 -17.245 1.00 1.00 56 VAL A O 7
ATOM 9621 N N . CYS A 1 57 ? 7.678 -4.413 -16.148 1.00 1.00 57 CYS A N 7
ATOM 9622 C CA . CYS A 1 57 ? 8.255 -5.615 -16.777 1.00 1.00 57 CYS A CA 7
ATOM 9623 C C . CYS A 1 57 ? 7.341 -6.186 -17.877 1.00 1.00 57 CYS A C 7
ATOM 9624 O O . CYS A 1 57 ? 7.843 -6.466 -18.983 1.00 1.00 57 CYS A O 7
ATOM 9631 N N . GLY A 1 58 ? 6.021 -6.355 -17.561 1.00 1.00 58 GLY A N 7
ATOM 9632 C CA . GLY A 1 58 ? 5.025 -6.888 -18.515 1.00 1.00 58 GLY A CA 7
ATOM 9633 C C . GLY A 1 58 ? 4.417 -8.237 -18.100 1.00 1.00 58 GLY A C 7
ATOM 9634 O O . GLY A 1 58 ? 3.542 -8.753 -18.821 1.00 1.00 58 GLY A O 7
ATOM 9638 N N . GLU A 1 59 ? 4.901 -8.799 -16.948 1.00 1.00 59 GLU A N 7
ATOM 9639 C CA . GLU A 1 59 ? 4.438 -10.080 -16.370 1.00 1.00 59 GLU A CA 7
ATOM 9640 C C . GLU A 1 59 ? 3.358 -9.850 -15.306 1.00 1.00 59 GLU A C 7
ATOM 9641 O O . GLU A 1 59 ? 3.402 -8.842 -14.574 1.00 1.00 59 GLU A O 7
ATOM 9653 N N . GLU A 1 60 ? 2.405 -10.820 -15.233 1.00 1.00 60 GLU A N 7
ATOM 9654 C CA . GLU A 1 60 ? 1.237 -10.788 -14.312 1.00 1.00 60 GLU A CA 7
ATOM 9655 C C . GLU A 1 60 ? 1.546 -11.440 -12.962 1.00 1.00 60 GLU A C 7
ATOM 9656 O O . GLU A 1 60 ? 2.204 -12.494 -12.907 1.00 1.00 60 GLU A O 7
ATOM 9668 N N . PHE A 1 61 ? 1.033 -10.783 -11.904 1.00 1.00 61 PHE A N 7
ATOM 9669 C CA . PHE A 1 61 ? 1.184 -11.191 -10.495 1.00 1.00 61 PHE A CA 7
ATOM 9670 C C . PHE A 1 61 ? -0.209 -11.365 -9.856 1.00 1.00 61 PHE A C 7
ATOM 9671 O O . PHE A 1 61 ? -1.135 -10.594 -10.178 1.00 1.00 61 PHE A O 7
ATOM 9688 N N . TYR A 1 62 ? -0.322 -12.350 -8.941 1.00 1.00 62 TYR A N 7
ATOM 9689 C CA . TYR A 1 62 ? -1.592 -12.688 -8.248 1.00 1.00 62 TYR A CA 7
ATOM 9690 C C . TYR A 1 62 ? -1.696 -12.023 -6.864 1.00 1.00 62 TYR A C 7
ATOM 9691 O O . TYR A 1 62 ? -0.666 -11.760 -6.220 1.00 1.00 62 TYR A O 7
ATOM 9709 N N . GLY A 1 63 ? -2.974 -11.746 -6.431 1.00 1.00 63 GLY A N 7
ATOM 9710 C CA . GLY A 1 63 ? -3.287 -11.122 -5.105 1.00 1.00 63 GLY A CA 7
ATOM 9711 C C . GLY A 1 63 ? -3.130 -12.076 -3.893 1.00 1.00 63 GLY A C 7
ATOM 9712 O O . GLY A 1 63 ? -3.193 -11.624 -2.739 1.00 1.00 63 GLY A O 7
ATOM 9716 N N . LYS A 1 64 ? -2.923 -13.392 -4.211 1.00 1.00 64 LYS A N 7
ATOM 9717 C CA . LYS A 1 64 ? -2.694 -14.484 -3.230 1.00 1.00 64 LYS A CA 7
ATOM 9718 C C . LYS A 1 64 ? -1.180 -14.620 -2.842 1.00 1.00 64 LYS A C 7
ATOM 9719 O O . LYS A 1 64 ? -0.876 -15.209 -1.791 1.00 1.00 64 LYS A O 7
ATOM 9738 N N . THR A 1 65 ? -0.275 -14.063 -3.707 1.00 1.00 65 THR A N 7
ATOM 9739 C CA . THR A 1 65 ? 1.207 -14.060 -3.508 1.00 1.00 65 THR A CA 7
ATOM 9740 C C . THR A 1 65 ? 1.699 -12.737 -2.823 1.00 1.00 65 THR A C 7
ATOM 9741 O O . THR A 1 65 ? 2.921 -12.563 -2.601 1.00 1.00 65 THR A O 7
ATOM 9752 N N . LEU A 1 66 ? 0.724 -11.834 -2.444 1.00 1.00 66 LEU A N 7
ATOM 9753 C CA . LEU A 1 66 ? 0.996 -10.527 -1.795 1.00 1.00 66 LEU A CA 7
ATOM 9754 C C . LEU A 1 66 ? 1.069 -10.657 -0.234 1.00 1.00 66 LEU A C 7
ATOM 9755 O O . LEU A 1 66 ? 0.317 -11.486 0.309 1.00 1.00 66 LEU A O 7
ATOM 9771 N N . PRO A 1 67 ? 1.953 -9.834 0.543 1.00 1.00 67 PRO A N 7
ATOM 9772 C CA . PRO A 1 67 ? 2.056 -9.930 2.051 1.00 1.00 67 PRO A CA 7
ATOM 9773 C C . PRO A 1 67 ? 0.764 -9.522 2.819 1.00 1.00 67 PRO A C 7
ATOM 9774 O O . PRO A 1 67 ? -0.040 -8.739 2.286 1.00 1.00 67 PRO A O 7
ATOM 9785 N N . ARG A 1 68 ? 0.603 -10.067 4.066 1.00 1.00 68 ARG A N 7
ATOM 9786 C CA . ARG A 1 68 ? -0.569 -9.786 4.976 1.00 1.00 68 ARG A CA 7
ATOM 9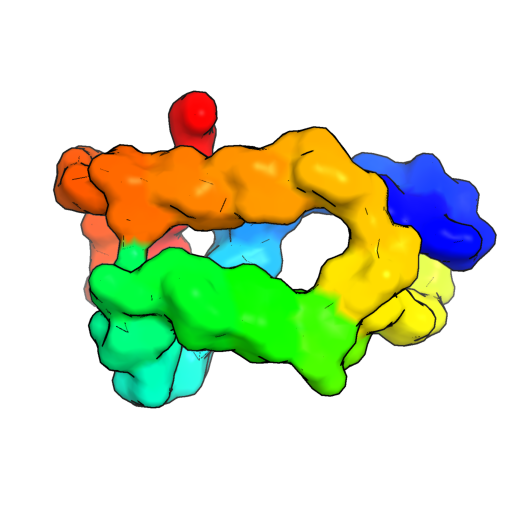787 C C . ARG A 1 68 ? -0.657 -8.304 5.427 1.00 1.00 68 ARG A C 7
ATOM 9788 O O . ARG A 1 68 ? -1.761 -7.805 5.689 1.00 1.00 68 ARG A O 7
ATOM 9809 N N . ARG A 1 69 ? 0.549 -7.645 5.558 1.00 1.00 69 ARG A N 7
ATOM 9810 C CA . ARG A 1 69 ? 0.713 -6.173 5.877 1.00 1.00 69 ARG A CA 7
ATOM 9811 C C . ARG A 1 69 ? 0.016 -5.232 4.849 1.00 1.00 69 ARG A C 7
ATOM 9812 O O . ARG A 1 69 ? -0.542 -4.198 5.250 1.00 1.00 69 ARG A O 7
ATOM 9833 N N . GLU A 1 70 ? 0.070 -5.619 3.527 1.00 1.00 70 GLU A N 7
ATOM 9834 C CA . GLU A 1 70 ? -0.603 -4.902 2.397 1.00 1.00 70 GLU A CA 7
ATOM 9835 C C . GLU A 1 70 ? -2.129 -5.185 2.340 1.00 1.00 70 GLU A C 7
ATOM 9836 O O . GLU A 1 70 ? -2.897 -4.342 1.854 1.00 1.00 70 GLU A O 7
ATOM 9848 N N . ALA A 1 71 ? -2.529 -6.409 2.844 1.00 1.00 71 ALA A N 7
ATOM 9849 C CA . ALA A 1 71 ? -3.945 -6.893 2.963 1.00 1.00 71 ALA A CA 7
ATOM 9850 C C . ALA A 1 71 ? -4.771 -6.079 4.002 1.00 1.00 71 ALA A C 7
ATOM 9851 O O . ALA A 1 71 ? -5.988 -5.918 3.837 1.00 1.00 71 ALA A O 7
ATOM 9858 N N . GLU A 1 72 ? -4.055 -5.593 5.079 1.00 1.00 72 GLU A N 7
ATOM 9859 C CA . GLU A 1 72 ? -4.608 -4.727 6.175 1.00 1.00 72 GLU A CA 7
ATOM 9860 C C . GLU A 1 72 ? -4.890 -3.274 5.697 1.00 1.00 72 GLU A C 7
ATOM 9861 O O . GLU A 1 72 ? -5.736 -2.586 6.284 1.00 1.00 72 GLU A O 7
ATOM 9873 N N . LYS A 1 73 ? -4.141 -2.842 4.620 1.00 1.00 73 LYS A N 7
ATOM 9874 C CA . LYS A 1 73 ? -4.278 -1.515 3.926 1.00 1.00 73 LYS A CA 7
ATOM 9875 C C . LYS A 1 73 ? -5.554 -1.433 3.049 1.00 1.00 73 LYS A C 7
ATOM 9876 O O . LYS A 1 73 ? -6.070 -0.333 2.811 1.00 1.00 73 LYS A O 7
ATOM 9895 N N . VAL A 1 74 ? -6.036 -2.635 2.572 1.00 1.00 74 VAL A N 7
ATOM 9896 C CA . VAL A 1 74 ? -7.277 -2.833 1.720 1.00 1.00 74 VAL A CA 7
ATOM 9897 C C . VAL A 1 74 ? -8.562 -2.418 2.527 1.00 1.00 74 VAL A C 7
ATOM 9898 O O . VAL A 1 74 ? -9.483 -1.861 1.943 1.00 1.00 74 VAL A O 7
ATOM 9911 N N . PHE A 1 75 ? -8.590 -2.706 3.871 1.00 1.00 75 PHE A N 7
ATOM 9912 C CA . PHE A 1 75 ? -9.688 -2.315 4.824 1.00 1.00 75 PHE A CA 7
ATOM 9913 C C . PHE A 1 75 ? -9.904 -0.778 4.928 1.00 1.00 75 PHE A C 7
ATOM 9914 O O . PHE A 1 75 ? -11.034 -0.331 5.157 1.00 1.00 75 PHE A O 7
ATOM 9931 N N . GLU A 1 76 ? -8.786 0.006 4.717 1.00 1.00 76 GLU A N 7
ATOM 9932 C CA . GLU A 1 76 ? -8.749 1.497 4.797 1.00 1.00 76 GLU A CA 7
ATOM 9933 C C . GLU A 1 76 ? -9.573 2.189 3.681 1.00 1.00 76 GLU A C 7
ATOM 9934 O O . GLU A 1 76 ? -10.305 3.130 3.984 1.00 1.00 76 GLU A O 7
ATOM 9946 N N . LEU A 1 77 ? -9.454 1.676 2.406 1.00 1.00 77 LEU A N 7
ATOM 9947 C CA . LEU A 1 77 ? -10.188 2.185 1.202 1.00 1.00 77 LEU A CA 7
ATOM 9948 C C . LEU A 1 77 ? -11.718 1.870 1.246 1.00 1.00 77 LEU A C 7
ATOM 9949 O O . LEU A 1 77 ? -12.531 2.659 0.737 1.00 1.00 77 LEU A O 7
ATOM 9965 N N . LEU A 1 78 ? -12.050 0.694 1.866 1.00 1.00 78 LEU A N 7
ATOM 9966 C CA . LEU A 1 78 ? -13.436 0.194 2.071 1.00 1.00 78 LEU A CA 7
ATOM 9967 C C . LEU A 1 78 ? -14.140 0.845 3.309 1.00 1.00 78 LEU A C 7
ATOM 9968 O O . LEU A 1 78 ? -15.379 0.780 3.410 1.00 1.00 78 LEU A O 7
ATOM 9984 N N . ASN A 1 79 ? -13.323 1.443 4.231 1.00 1.00 79 ASN A N 7
ATOM 9985 C CA . ASN A 1 79 ? -13.801 2.150 5.446 1.00 1.00 79 ASN A CA 7
ATOM 9986 C C . ASN A 1 79 ? -13.765 3.696 5.271 1.00 1.00 79 ASN A C 7
ATOM 9987 O O . ASN A 1 79 ? -14.393 4.421 6.073 1.00 1.00 79 ASN A O 7
ATOM 9998 N N . ASP A 1 80 ? -13.049 4.169 4.201 1.00 1.00 80 ASP A N 7
ATOM 9999 C CA . ASP A 1 80 ? -12.905 5.582 3.852 1.00 1.00 80 ASP A CA 7
ATOM 10000 C C . ASP A 1 80 ? -13.695 5.872 2.558 1.00 1.00 80 ASP A C 7
ATOM 10001 O O . ASP A 1 80 ? -13.140 6.062 1.449 1.00 1.00 80 ASP A O 7
ATOM 10010 N N . PHE A 1 81 ? -15.041 5.807 2.721 1.00 1.00 81 PHE A N 7
ATOM 10011 C CA . PHE A 1 81 ? -16.045 6.124 1.645 1.00 1.00 81 PHE A CA 7
ATOM 10012 C C . PHE A 1 81 ? -16.192 7.655 1.382 1.00 1.00 81 PHE A C 7
ATOM 10013 O O . PHE A 1 81 ? -16.609 8.053 0.279 1.00 1.00 81 PHE A O 7
ATOM 10030 N N . LYS A 1 82 ? -15.843 8.466 2.422 1.00 1.00 82 LYS A N 7
ATOM 10031 C CA . LYS A 1 82 ? -15.862 9.936 2.386 1.00 1.00 82 LYS A CA 7
ATOM 10032 C C . LYS A 1 82 ? -14.423 10.461 2.321 1.00 1.00 82 LYS A C 7
ATOM 10033 O O . LYS A 1 82 ? -13.546 9.974 3.072 1.00 1.00 82 LYS A O 7
ATOM 10052 N N . GLY A 1 83 ? -14.210 11.446 1.414 1.00 1.00 83 GLY A N 7
ATOM 10053 C CA . GLY A 1 83 ? -12.899 12.064 1.197 1.00 1.00 83 GLY A CA 7
ATOM 10054 C C . GLY A 1 83 ? -12.773 12.664 -0.187 1.00 1.00 83 GLY A C 7
ATOM 10055 O O . GLY A 1 83 ? -13.215 13.810 -0.399 1.00 1.00 83 GLY A O 7
ATOM 10059 N N . GLY A 1 84 ? -12.160 11.871 -1.109 1.00 1.00 84 GLY A N 7
ATOM 10060 C CA . GLY A 1 84 ? -11.954 12.276 -2.510 1.00 1.00 84 GLY A CA 7
ATOM 10061 C C . GLY A 1 84 ? -12.225 11.163 -3.513 1.00 1.00 84 GLY A C 7
ATOM 10062 O O . GLY A 1 84 ? -11.366 10.906 -4.379 1.00 1.00 84 GLY A O 7
ATOM 10066 N N . ILE A 1 85 ? -13.416 10.521 -3.385 1.00 1.00 85 ILE A N 7
ATOM 10067 C CA . ILE A 1 85 ? -13.859 9.409 -4.274 1.00 1.00 85 ILE A CA 7
ATOM 10068 C C . ILE A 1 85 ? -15.167 9.847 -4.967 1.00 1.00 85 ILE A C 7
ATOM 10069 O O . ILE A 1 85 ? -16.162 10.157 -4.284 1.00 1.00 85 ILE A O 7
ATOM 10085 N N . ASP A 1 86 ? -15.110 9.851 -6.320 1.00 1.00 86 ASP A N 7
ATOM 10086 C CA . ASP A 1 86 ? -16.239 10.211 -7.196 1.00 1.00 86 ASP A CA 7
ATOM 10087 C C . ASP A 1 86 ? -16.507 9.103 -8.209 1.00 1.00 86 ASP A C 7
ATOM 10088 O O . ASP A 1 86 ? -15.560 8.575 -8.828 1.00 1.00 86 ASP A O 7
ATOM 10097 N N . TRP A 1 87 ? -17.817 8.753 -8.349 1.00 1.00 87 TRP A N 7
ATOM 10098 C CA . TRP A 1 87 ? -18.323 7.711 -9.301 1.00 1.00 87 TRP A CA 7
ATOM 10099 C C . TRP A 1 87 ? -18.463 8.227 -10.754 1.00 1.00 87 TRP A C 7
ATOM 10100 O O . TRP A 1 87 ? -18.278 7.445 -11.700 1.00 1.00 87 TRP A O 7
ATOM 10121 N N . GLU A 1 88 ? -18.790 9.549 -10.889 1.00 1.00 88 GLU A N 7
ATOM 10122 C CA . GLU A 1 88 ? -18.954 10.265 -12.191 1.00 1.00 88 GLU A CA 7
ATOM 10123 C C . GLU A 1 88 ? -17.600 10.729 -12.805 1.00 1.00 88 GLU A C 7
ATOM 10124 O O . GLU A 1 88 ? -17.452 10.703 -14.037 1.00 1.00 88 GLU A O 7
ATOM 10136 N N . ASN A 1 89 ? -16.646 11.154 -11.918 1.00 1.00 89 ASN A N 7
ATOM 10137 C CA . ASN A 1 89 ? -15.284 11.618 -12.306 1.00 1.00 89 ASN A CA 7
ATOM 10138 C C . ASN A 1 89 ? -14.224 10.490 -12.274 1.00 1.00 89 ASN A C 7
ATOM 10139 O O . ASN A 1 89 ? -13.181 10.617 -12.933 1.00 1.00 89 ASN A O 7
ATOM 10150 N N . LYS A 1 90 ? -14.510 9.353 -11.515 1.00 1.00 90 LYS A N 7
ATOM 10151 C CA . LYS A 1 90 ? -13.627 8.122 -11.334 1.00 1.00 90 LYS A CA 7
ATOM 10152 C C . LYS A 1 90 ? -12.214 8.459 -10.729 1.00 1.00 90 LYS A C 7
ATOM 10153 O O . LYS A 1 90 ? -11.134 8.149 -11.306 1.00 1.00 90 LYS A O 7
ATOM 10172 N N . ARG A 1 91 ? -12.277 9.110 -9.545 1.00 1.00 91 ARG A N 7
ATOM 10173 C CA . ARG A 1 91 ? -11.084 9.542 -8.791 1.00 1.00 91 ARG A CA 7
ATOM 10174 C C . ARG A 1 91 ? -10.999 8.805 -7.465 1.00 1.00 91 ARG A C 7
ATOM 10175 O O . ARG A 1 91 ? -11.991 8.759 -6.703 1.00 1.00 91 ARG A O 7
ATOM 10196 N N . VAL A 1 92 ? -9.807 8.223 -7.232 1.00 1.00 92 VAL A N 7
ATOM 10197 C CA . VAL A 1 92 ? -9.495 7.433 -6.015 1.00 1.00 92 VAL A CA 7
ATOM 10198 C C . VAL A 1 92 ? -8.245 8.040 -5.346 1.00 1.00 92 VAL A C 7
ATOM 10199 O O . VAL A 1 92 ? -7.198 8.183 -6.005 1.00 1.00 92 VAL A O 7
ATOM 10212 N N . LYS A 1 93 ? -8.408 8.378 -4.045 1.00 1.00 93 LYS A N 7
ATOM 10213 C CA . LYS A 1 93 ? -7.335 8.922 -3.197 1.00 1.00 93 LYS A CA 7
ATOM 10214 C C . LYS A 1 93 ? -7.114 8.015 -1.989 1.00 1.00 93 LYS A C 7
ATOM 10215 O O . LYS A 1 93 ? -8.090 7.613 -1.317 1.00 1.00 93 LYS A O 7
ATOM 10234 N N . LEU A 1 94 ? -5.819 7.700 -1.750 1.00 1.00 94 LEU A N 7
ATOM 10235 C CA . LEU A 1 94 ? -5.364 6.842 -0.649 1.00 1.00 94 LEU A CA 7
ATOM 10236 C C . LEU A 1 94 ? -4.405 7.600 0.259 1.00 1.00 94 LEU A C 7
ATOM 10237 O O . LEU A 1 94 ? -3.478 8.283 -0.230 1.00 1.00 94 LEU A O 7
ATOM 10253 N N . LYS A 1 95 ? -4.665 7.467 1.575 1.00 1.00 95 LYS A N 7
ATOM 10254 C CA . LYS A 1 95 ? -3.873 8.105 2.641 1.00 1.00 95 LYS A CA 7
ATOM 10255 C C . LYS A 1 95 ? -3.102 7.065 3.457 1.00 1.00 95 LYS A C 7
ATOM 10256 O O . LYS A 1 95 ? -3.681 6.003 3.782 1.00 1.00 95 LYS A O 7
ATOM 10277 N N . MET A 1 8 ? 1.618 0.260 -0.153 1.00 1.00 8 MET A N 8
ATOM 10278 C CA . MET A 1 8 ? 2.401 0.116 -1.404 1.00 1.00 8 MET A CA 8
ATOM 10279 C C . MET A 1 8 ? 2.663 -1.355 -1.715 1.00 1.00 8 MET A C 8
ATOM 10280 O O . MET A 1 8 ? 3.037 -2.130 -0.808 1.00 1.00 8 MET A O 8
ATOM 10294 N N . ALA A 1 9 ? 2.437 -1.708 -3.002 1.00 1.00 9 ALA A N 8
ATOM 10295 C CA . ALA A 1 9 ? 2.640 -3.065 -3.535 1.00 1.00 9 ALA A CA 8
ATOM 10296 C C . ALA A 1 9 ? 3.870 -3.110 -4.436 1.00 1.00 9 ALA A C 8
ATOM 10297 O O . ALA A 1 9 ? 4.096 -2.176 -5.222 1.00 1.00 9 ALA A O 8
ATOM 10304 N N . LYS A 1 10 ? 4.646 -4.204 -4.293 1.00 1.00 10 LYS A N 8
ATOM 10305 C CA . LYS A 1 10 ? 5.878 -4.452 -5.057 1.00 1.00 10 LYS A CA 8
ATOM 10306 C C . LYS A 1 10 ? 5.712 -5.658 -5.965 1.00 1.00 10 LYS A C 8
ATOM 10307 O O . LYS A 1 10 ? 5.115 -6.675 -5.553 1.00 1.00 10 LYS A O 8
ATOM 10326 N N . CYS A 1 11 ? 6.252 -5.529 -7.221 1.00 1.00 11 CYS A N 8
ATOM 10327 C CA . CYS A 1 11 ? 6.219 -6.598 -8.267 1.00 1.00 11 CYS A CA 8
ATOM 10328 C C . CYS A 1 11 ? 7.159 -7.812 -7.908 1.00 1.00 11 CYS A C 8
ATOM 10329 O O . CYS A 1 11 ? 8.361 -7.565 -7.654 1.00 1.00 11 CYS A O 8
ATOM 10336 N N . PRO A 1 12 ? 6.645 -9.143 -7.817 1.00 1.00 12 PRO A N 8
ATOM 10337 C CA . PRO A 1 12 ? 7.533 -10.321 -7.510 1.00 1.00 12 PRO A CA 8
ATOM 10338 C C . PRO A 1 12 ? 8.484 -10.757 -8.683 1.00 1.00 12 PRO A 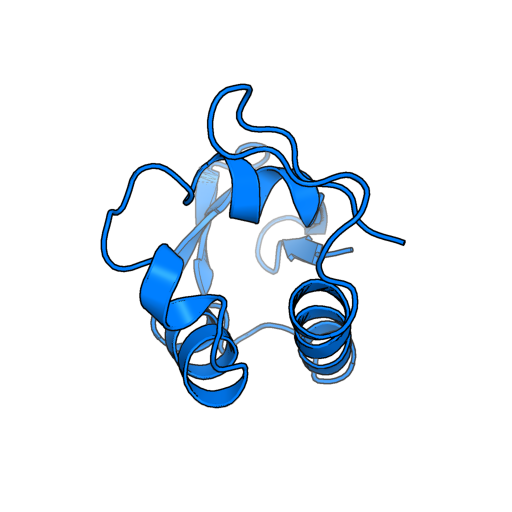C 8
ATOM 10339 O O . PRO A 1 12 ? 9.407 -11.559 -8.454 1.00 1.00 12 PRO A O 8
ATOM 10350 N N . ILE A 1 13 ? 8.228 -10.190 -9.906 1.00 1.00 13 ILE A N 8
ATOM 10351 C CA . ILE A 1 13 ? 8.964 -10.491 -11.165 1.00 1.00 13 ILE A CA 8
ATOM 10352 C C . ILE A 1 13 ? 10.160 -9.506 -11.364 1.00 1.00 13 ILE A C 8
ATOM 10353 O O . ILE A 1 13 ? 11.294 -9.987 -11.550 1.00 1.00 13 ILE A O 8
ATOM 10369 N N . CYS A 1 14 ? 9.890 -8.162 -11.320 1.00 1.00 14 CYS A N 8
ATOM 10370 C CA . CYS A 1 14 ? 10.934 -7.134 -11.542 1.00 1.00 14 CYS A CA 8
ATOM 10371 C C . CYS A 1 14 ? 11.398 -6.473 -10.228 1.00 1.00 14 CYS A C 8
ATOM 10372 O O . CYS A 1 14 ? 12.611 -6.232 -10.067 1.00 1.00 14 CYS A O 8
ATOM 10379 N N . GLY A 1 15 ? 10.420 -6.180 -9.320 1.00 1.00 15 GLY A N 8
ATOM 10380 C CA . GLY A 1 15 ? 10.683 -5.548 -8.006 1.00 1.00 15 GLY A CA 8
ATOM 10381 C C . GLY A 1 15 ? 10.499 -4.028 -8.005 1.00 1.00 15 GLY A C 8
ATOM 10382 O O . GLY A 1 15 ? 11.176 -3.332 -7.223 1.00 1.00 15 GLY A O 8
ATOM 10386 N N . SER A 1 16 ? 9.581 -3.535 -8.890 1.00 1.00 16 SER A N 8
ATOM 10387 C CA . SER A 1 16 ? 9.274 -2.101 -9.053 1.00 1.00 16 SER A CA 8
ATOM 10388 C C . SER A 1 16 ? 8.084 -1.622 -8.156 1.00 1.00 16 SER A C 8
ATOM 10389 O O . SER A 1 16 ? 7.154 -2.431 -7.978 1.00 1.00 16 SER A O 8
ATOM 10397 N N . PRO A 1 17 ? 8.049 -0.305 -7.558 1.00 1.00 17 PRO A N 8
ATOM 10398 C CA . PRO A 1 17 ? 6.890 0.180 -6.718 1.00 1.00 17 PRO A CA 8
ATOM 10399 C C . PRO A 1 17 ? 5.599 0.432 -7.529 1.00 1.00 17 PRO A C 8
ATOM 10400 O O . PRO A 1 17 ? 5.663 0.953 -8.662 1.00 1.00 17 PRO A O 8
ATOM 10411 N N . LEU A 1 18 ? 4.467 0.026 -6.921 1.00 1.00 18 LEU A N 8
ATOM 10412 C CA . LEU A 1 18 ? 3.116 0.165 -7.495 1.00 1.00 18 LEU A CA 8
ATOM 10413 C C . LEU A 1 18 ? 2.235 1.003 -6.582 1.00 1.00 18 LEU A C 8
ATOM 10414 O O . LEU A 1 18 ? 2.345 0.908 -5.340 1.00 1.00 18 LEU A O 8
ATOM 10430 N N . LYS A 1 19 ? 1.349 1.807 -7.225 1.00 1.00 19 LYS A N 8
ATOM 10431 C CA . LYS A 1 19 ? 0.395 2.695 -6.536 1.00 1.00 19 LYS A CA 8
ATOM 10432 C C . LYS A 1 19 ? -0.971 2.025 -6.389 1.00 1.00 19 LYS A C 8
ATOM 10433 O O . LYS A 1 19 ? -1.484 1.428 -7.357 1.00 1.00 19 LYS A O 8
ATOM 10452 N N . TRP A 1 20 ? -1.535 2.115 -5.143 1.00 1.00 20 TRP A N 8
ATOM 10453 C CA . TRP A 1 20 ? -2.883 1.568 -4.771 1.00 1.00 20 TRP A CA 8
ATOM 10454 C C . TRP A 1 20 ? -4.061 2.329 -5.443 1.00 1.00 20 TRP A C 8
ATOM 10455 O O . TRP A 1 20 ? -5.131 1.744 -5.647 1.00 1.00 20 TRP A O 8
ATOM 10476 N N . GLU A 1 21 ? -3.811 3.643 -5.777 1.00 1.00 21 GLU A N 8
ATOM 10477 C CA . GLU A 1 21 ? -4.763 4.562 -6.492 1.00 1.00 21 GLU A CA 8
ATOM 10478 C C . GLU A 1 21 ? -4.928 4.200 -7.998 1.00 1.00 21 GLU A C 8
ATOM 10479 O O . GLU A 1 21 ? -6.012 4.416 -8.565 1.00 1.00 21 GLU A O 8
ATOM 10491 N N . GLU A 1 22 ? -3.821 3.644 -8.617 1.00 1.00 22 GLU A N 8
ATOM 10492 C CA . GLU A 1 22 ? -3.772 3.175 -10.041 1.00 1.00 22 GLU A CA 8
ATOM 10493 C C . GLU A 1 22 ? -4.517 1.830 -10.252 1.00 1.00 22 GLU A C 8
ATOM 10494 O O . GLU A 1 22 ? -5.124 1.628 -11.312 1.00 1.00 22 GLU A O 8
ATOM 10506 N N . LEU A 1 23 ? -4.455 0.932 -9.206 1.00 1.00 23 LEU A N 8
ATOM 10507 C CA . LEU A 1 23 ? -5.125 -0.407 -9.161 1.00 1.00 23 LEU A CA 8
ATOM 10508 C C . LEU A 1 23 ? -6.676 -0.333 -9.117 1.00 1.00 23 LEU A C 8
ATOM 10509 O O . LEU A 1 23 ? -7.337 -1.142 -9.773 1.00 1.00 23 LEU A O 8
ATOM 10525 N N . ILE A 1 24 ? -7.218 0.658 -8.327 1.00 1.00 24 ILE A N 8
ATOM 10526 C CA . ILE A 1 24 ? -8.690 0.914 -8.146 1.00 1.00 24 ILE A CA 8
ATOM 10527 C C . ILE A 1 24 ? -9.276 1.695 -9.385 1.00 1.00 24 ILE A C 8
ATOM 10528 O O . ILE A 1 24 ? -10.388 1.369 -9.827 1.00 1.00 24 ILE A O 8
ATOM 10544 N N . GLU A 1 25 ? -8.501 2.715 -9.911 1.00 1.00 25 GLU A N 8
ATOM 10545 C CA . GLU A 1 25 ? -8.882 3.560 -11.093 1.00 1.00 25 GLU A CA 8
ATOM 10546 C C . GLU A 1 25 ? -8.924 2.763 -12.434 1.00 1.00 25 GLU A C 8
ATOM 10547 O O . GLU A 1 25 ? -9.791 3.036 -13.283 1.00 1.00 25 GLU A O 8
ATOM 10559 N N . GLU A 1 26 ? -7.966 1.788 -12.587 1.00 1.00 26 GLU A N 8
ATOM 10560 C CA . GLU A 1 26 ? -7.862 0.856 -13.747 1.00 1.00 26 GLU A CA 8
ATOM 10561 C C . GLU A 1 26 ? -8.876 -0.325 -13.671 1.00 1.00 26 GLU A C 8
ATOM 10562 O O . GLU A 1 26 ? -9.192 -0.923 -14.719 1.00 1.00 26 GLU A O 8
ATOM 10574 N N . MET A 1 27 ? -9.375 -0.615 -12.426 1.00 1.00 27 MET A N 8
ATOM 10575 C CA . MET A 1 27 ? -10.331 -1.706 -12.155 1.00 1.00 27 MET A CA 8
ATOM 10576 C C . MET A 1 27 ? -11.789 -1.173 -11.889 1.00 1.00 27 MET A C 8
ATOM 10577 O O . MET A 1 27 ? -12.654 -1.910 -11.351 1.00 1.00 27 MET A O 8
ATOM 10591 N N . LEU A 1 28 ? -12.061 0.107 -12.278 1.00 1.00 28 LEU A N 8
ATOM 10592 C CA . LEU A 1 28 ? -13.382 0.756 -12.095 1.00 1.00 28 LEU A CA 8
ATOM 10593 C C . LEU A 1 28 ? -14.295 0.696 -13.373 1.00 1.00 28 LEU A C 8
ATOM 10594 O O . LEU A 1 28 ? -15.300 1.442 -13.482 1.00 1.00 28 LEU A O 8
ATOM 10610 N N . ILE A 1 29 ? -13.950 -0.241 -14.304 1.00 1.00 29 ILE A N 8
ATOM 10611 C CA . ILE A 1 29 ? -14.689 -0.484 -15.590 1.00 1.00 29 ILE A CA 8
ATOM 10612 C C . ILE A 1 29 ? -15.751 -1.641 -15.449 1.00 1.00 29 ILE A C 8
ATOM 10613 O O . ILE A 1 29 ? -16.331 -2.106 -16.463 1.00 1.00 29 ILE A O 8
ATOM 10629 N N . ILE A 1 30 ? -16.039 -2.034 -14.178 1.00 1.00 30 ILE A N 8
ATOM 10630 C CA . ILE A 1 30 ? -16.986 -3.137 -13.820 1.00 1.00 30 ILE A CA 8
ATOM 10631 C C . ILE A 1 30 ? -18.194 -2.529 -13.059 1.00 1.00 30 ILE A C 8
ATOM 10632 O O . ILE A 1 30 ? -18.018 -1.626 -12.217 1.00 1.00 30 ILE A O 8
ATOM 10648 N N . GLU A 1 31 ? -19.404 -3.075 -13.382 1.00 1.00 31 GLU A N 8
ATOM 10649 C CA . GLU A 1 31 ? -20.707 -2.679 -12.764 1.00 1.00 31 GLU A CA 8
ATOM 10650 C C . GLU A 1 31 ? -20.999 -3.405 -11.415 1.00 1.00 31 GLU A C 8
ATOM 10651 O O . GLU A 1 31 ? -21.868 -2.947 -10.646 1.00 1.00 31 GLU A O 8
ATOM 10663 N N . ASN A 1 32 ? -20.245 -4.524 -11.147 1.00 1.00 32 ASN A N 8
ATOM 10664 C CA . ASN A 1 32 ? -20.326 -5.332 -9.897 1.00 1.00 32 ASN A CA 8
ATOM 10665 C C . ASN A 1 32 ? -19.465 -4.735 -8.742 1.00 1.00 32 ASN A C 8
ATOM 10666 O O . ASN A 1 32 ? -19.667 -5.098 -7.568 1.00 1.00 32 ASN A O 8
ATOM 10677 N N . PHE A 1 33 ? -18.516 -3.788 -9.105 1.00 1.00 33 PHE A N 8
ATOM 10678 C CA . PHE A 1 33 ? -17.581 -3.058 -8.175 1.00 1.00 33 PHE A CA 8
ATOM 10679 C C . PHE A 1 33 ? -18.315 -2.275 -7.058 1.00 1.00 33 PHE A C 8
ATOM 10680 O O . PHE A 1 33 ? -17.804 -2.199 -5.930 1.00 1.00 33 PHE A O 8
ATOM 10697 N N . GLU A 1 34 ? -19.516 -1.705 -7.415 1.00 1.00 34 GLU A N 8
ATOM 10698 C CA . GLU A 1 34 ? -20.451 -0.973 -6.478 1.00 1.00 34 GLU A CA 8
ATOM 10699 C C . GLU A 1 34 ? -20.978 -1.892 -5.320 1.00 1.00 34 GLU A C 8
ATOM 10700 O O . GLU A 1 34 ? -21.283 -1.399 -4.220 1.00 1.00 34 GLU A O 8
ATOM 10712 N N . GLU A 1 35 ? -21.069 -3.227 -5.635 1.00 1.00 35 GLU A N 8
ATOM 10713 C CA . GLU A 1 35 ? -21.483 -4.316 -4.692 1.00 1.00 35 GLU A CA 8
ATOM 10714 C C . GLU A 1 35 ? -20.294 -4.881 -3.873 1.00 1.00 35 GLU A C 8
ATOM 10715 O O . GLU A 1 35 ? -20.480 -5.261 -2.706 1.00 1.00 35 GLU A O 8
ATOM 10727 N N . ILE A 1 36 ? -19.070 -4.922 -4.514 1.00 1.00 36 ILE A N 8
ATOM 10728 C CA . ILE A 1 36 ? -17.770 -5.425 -3.915 1.00 1.00 36 ILE A CA 8
ATOM 10729 C C . ILE A 1 36 ? -17.233 -4.410 -2.829 1.00 1.00 36 ILE A C 8
ATOM 10730 O O . ILE A 1 36 ? -16.719 -4.848 -1.789 1.00 1.00 36 ILE A O 8
ATOM 10746 N N . VAL A 1 37 ? -17.368 -3.076 -3.124 1.00 1.00 37 VAL A N 8
ATOM 10747 C CA . VAL A 1 37 ? -16.927 -1.922 -2.236 1.00 1.00 37 VAL A CA 8
ATOM 10748 C C . VAL A 1 37 ? -17.646 -1.859 -0.829 1.00 1.00 37 VAL A C 8
ATOM 10749 O O . VAL A 1 37 ? -17.154 -1.170 0.082 1.00 1.00 37 VAL A O 8
ATOM 10762 N N . LYS A 1 38 ? -18.806 -2.562 -0.731 1.00 1.00 38 LYS A N 8
ATOM 10763 C CA . LYS A 1 38 ? -19.636 -2.675 0.502 1.00 1.00 38 LYS A CA 8
ATOM 10764 C C . LYS A 1 38 ? -19.215 -3.860 1.420 1.00 1.00 38 LYS A C 8
ATOM 10765 O O . LYS A 1 38 ? -19.547 -3.849 2.623 1.00 1.00 38 LYS A O 8
ATOM 10784 N N . ASP A 1 39 ? -18.466 -4.850 0.834 1.00 1.00 39 ASP A N 8
ATOM 10785 C CA . ASP A 1 39 ? -17.987 -6.054 1.530 1.00 1.00 39 ASP A CA 8
ATOM 10786 C C . ASP A 1 39 ? -16.465 -6.252 1.361 1.00 1.00 39 ASP A C 8
ATOM 10787 O O . ASP A 1 39 ? -15.958 -6.497 0.240 1.00 1.00 39 ASP A O 8
ATOM 10796 N N . ARG A 1 40 ? -15.730 -6.060 2.504 1.00 1.00 40 ARG A N 8
ATOM 10797 C CA . ARG A 1 40 ? -14.234 -6.274 2.631 1.00 1.00 40 ARG A CA 8
ATOM 10798 C C . ARG A 1 40 ? -13.805 -7.741 2.356 1.00 1.00 40 ARG A C 8
ATOM 10799 O O . ARG A 1 40 ? -12.718 -7.967 1.805 1.00 1.00 40 ARG A O 8
ATOM 10820 N N . GLU A 1 41 ? -14.712 -8.711 2.719 1.00 1.00 41 GLU A N 8
ATOM 10821 C CA . GLU A 1 41 ? -14.542 -10.179 2.507 1.00 1.00 41 GLU A CA 8
ATOM 10822 C C . GLU A 1 41 ? -14.604 -10.594 1.006 1.00 1.00 41 GLU A C 8
ATOM 10823 O O . GLU A 1 41 ? -13.939 -11.564 0.610 1.00 1.00 41 GLU A O 8
ATOM 10835 N N . ARG A 1 42 ? -15.424 -9.830 0.205 1.00 1.00 42 ARG A N 8
ATOM 10836 C CA . ARG A 1 42 ? -15.591 -10.002 -1.269 1.00 1.00 42 ARG A CA 8
ATOM 10837 C C . ARG A 1 42 ? -14.464 -9.309 -2.082 1.00 1.00 42 ARG A C 8
ATOM 10838 O O . ARG A 1 42 ? -14.097 -9.807 -3.158 1.00 1.00 42 ARG A O 8
ATOM 10859 N N . PHE A 1 43 ? -13.937 -8.147 -1.540 1.00 1.00 43 PHE A N 8
ATOM 10860 C CA . PHE A 1 43 ? -12.844 -7.330 -2.158 1.00 1.00 43 PHE A CA 8
ATOM 10861 C C . PHE A 1 43 ? -11.443 -8.004 -2.053 1.00 1.00 43 PHE A C 8
ATOM 10862 O O . PHE A 1 43 ? -10.734 -8.059 -3.066 1.00 1.00 43 PHE A O 8
ATOM 10879 N N . LEU A 1 44 ? -11.091 -8.536 -0.828 1.00 1.00 44 LEU A N 8
ATOM 10880 C CA . LEU A 1 44 ? -9.790 -9.233 -0.530 1.00 1.00 44 LEU A CA 8
ATOM 10881 C C . LEU A 1 44 ? -9.692 -10.634 -1.195 1.00 1.00 44 LEU A C 8
ATOM 10882 O O . LEU A 1 44 ? -8.595 -11.064 -1.582 1.00 1.00 44 LEU A O 8
ATOM 10898 N N . ALA A 1 45 ? -10.885 -11.315 -1.302 1.00 1.00 45 ALA A N 8
ATOM 10899 C CA . ALA A 1 45 ? -11.078 -12.647 -1.957 1.00 1.00 45 ALA A CA 8
ATOM 10900 C C . ALA A 1 45 ? -10.901 -12.589 -3.501 1.00 1.00 45 ALA A C 8
ATOM 10901 O O . ALA A 1 45 ? -10.427 -13.566 -4.095 1.00 1.00 45 ALA A O 8
ATOM 10908 N N . GLN A 1 46 ? -11.296 -11.417 -4.117 1.00 1.00 46 GLN A N 8
ATOM 10909 C CA . GLN A 1 46 ? -11.167 -11.136 -5.579 1.00 1.00 46 GLN A CA 8
ATOM 10910 C C . GLN A 1 46 ? -9.732 -10.732 -5.990 1.00 1.00 46 GLN A C 8
ATOM 10911 O O . GLN A 1 46 ? -9.292 -11.122 -7.068 1.00 1.00 46 GLN A O 8
ATOM 10925 N N . VAL A 1 47 ? -9.004 -9.976 -5.083 1.00 1.00 47 VAL A N 8
ATOM 10926 C CA . VAL A 1 47 ? -7.567 -9.518 -5.280 1.00 1.00 47 VAL A CA 8
ATOM 10927 C C . VAL A 1 47 ? -6.604 -10.779 -5.214 1.00 1.00 47 VAL A C 8
ATOM 10928 O O . VAL A 1 47 ? -5.668 -10.871 -6.020 1.00 1.00 47 VAL A O 8
ATOM 10941 N N . GLU A 1 48 ? -6.902 -11.717 -4.251 1.00 1.00 48 GLU A N 8
ATOM 10942 C CA . GLU A 1 48 ? -6.142 -12.996 -4.004 1.00 1.00 48 GLU A CA 8
ATOM 10943 C C . GLU A 1 48 ? -6.410 -14.101 -5.085 1.00 1.00 48 GLU A C 8
ATOM 10944 O O . GLU A 1 48 ? -5.547 -14.972 -5.278 1.00 1.00 48 GLU A O 8
ATOM 10956 N N . GLU A 1 49 ? -7.608 -14.027 -5.746 1.00 1.00 49 GLU A N 8
ATOM 10957 C CA . GLU A 1 49 ? -8.054 -14.977 -6.814 1.00 1.00 49 GLU A CA 8
ATOM 10958 C C . GLU A 1 49 ? -7.736 -14.488 -8.248 1.00 1.00 49 GLU A C 8
ATOM 10959 O O . GLU A 1 49 ? -7.597 -15.335 -9.154 1.00 1.00 49 GLU A O 8
ATOM 10971 N N . PHE A 1 50 ? -7.615 -13.139 -8.426 1.00 1.00 50 PHE A N 8
ATOM 10972 C CA . PHE A 1 50 ? -7.329 -12.505 -9.715 1.00 1.00 50 PHE A CA 8
ATOM 10973 C C . PHE A 1 50 ? -5.891 -12.014 -9.787 1.00 1.00 50 PHE A C 8
ATOM 10974 O O . PHE A 1 50 ? -5.339 -11.515 -8.786 1.00 1.00 50 PHE 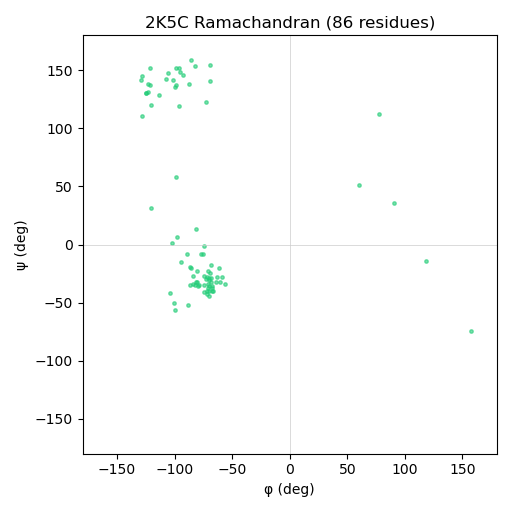A O 8
ATOM 10991 N N . VAL A 1 51 ? -5.315 -12.152 -11.008 1.00 1.00 51 VAL A N 8
ATOM 10992 C CA . VAL A 1 51 ? -3.938 -11.743 -11.350 1.00 1.00 51 VAL A CA 8
ATOM 10993 C C . VAL A 1 51 ? -3.886 -10.279 -11.850 1.00 1.00 51 VAL A C 8
ATOM 10994 O O . VAL A 1 51 ? -4.889 -9.768 -12.395 1.00 1.00 51 VAL A O 8
ATOM 11007 N N . PHE A 1 52 ? -2.705 -9.656 -11.660 1.00 1.00 52 PHE A N 8
ATOM 11008 C CA . PHE A 1 52 ? -2.450 -8.254 -12.042 1.00 1.00 52 PHE A CA 8
ATOM 11009 C C . PHE A 1 52 ? -1.235 -8.167 -12.952 1.00 1.00 52 PHE A C 8
ATOM 11010 O O . PHE A 1 52 ? -0.248 -8.910 -12.766 1.00 1.00 52 PHE A O 8
ATOM 11027 N N . LYS A 1 53 ? -1.329 -7.220 -13.916 1.00 1.00 53 LYS A N 8
ATOM 11028 C CA . LYS A 1 53 ? -0.284 -6.949 -14.927 1.00 1.00 53 LYS A CA 8
ATOM 11029 C C . LYS A 1 53 ? 0.627 -5.811 -14.482 1.00 1.00 53 LYS A C 8
ATOM 11030 O O . LYS A 1 53 ? 0.142 -4.811 -13.910 1.00 1.00 53 LYS A O 8
ATOM 11049 N N . CYS A 1 54 ? 1.947 -5.991 -14.755 1.00 1.00 54 CYS A N 8
ATOM 11050 C CA . CYS A 1 54 ? 2.986 -5.018 -14.397 1.00 1.00 54 CYS A CA 8
ATOM 11051 C C . CYS A 1 54 ? 3.265 -4.005 -15.566 1.00 1.00 54 CYS A C 8
ATOM 11052 O O . CYS A 1 54 ? 3.437 -4.486 -16.707 1.00 1.00 54 CYS A O 8
ATOM 11059 N N . PRO A 1 55 ? 3.292 -2.585 -15.348 1.00 1.00 55 PRO A N 8
ATOM 11060 C CA . PRO A 1 55 ? 3.615 -1.593 -16.449 1.00 1.00 55 PRO A CA 8
ATOM 11061 C C . PRO A 1 55 ? 5.130 -1.549 -16.854 1.00 1.00 55 PRO A C 8
ATOM 11062 O O . PRO A 1 55 ? 5.482 -0.909 -17.866 1.00 1.00 55 PRO A O 8
ATOM 11073 N N . VAL A 1 56 ? 5.979 -2.271 -16.058 1.00 1.00 56 VAL A N 8
ATOM 11074 C CA . VAL A 1 56 ? 7.465 -2.297 -16.199 1.00 1.00 56 VAL A CA 8
ATOM 11075 C C . VAL A 1 56 ? 7.914 -3.560 -16.994 1.00 1.00 56 VAL A C 8
ATOM 11076 O O . VAL A 1 56 ? 8.615 -3.406 -18.013 1.00 1.00 56 VAL A O 8
ATOM 11089 N N . CYS A 1 57 ? 7.505 -4.778 -16.514 1.00 1.00 57 CYS A N 8
ATOM 11090 C CA . CYS A 1 57 ? 7.858 -6.067 -17.159 1.00 1.00 57 CYS A CA 8
ATOM 11091 C C . CYS A 1 57 ? 6.715 -6.585 -18.065 1.00 1.00 57 CYS A C 8
ATOM 11092 O O . CYS A 1 57 ? 6.980 -6.893 -19.244 1.00 1.00 57 CYS A O 8
ATOM 11099 N N . GLY A 1 58 ? 5.475 -6.674 -17.497 1.00 1.00 58 GLY A N 8
ATOM 11100 C CA . GLY A 1 58 ? 4.270 -7.113 -18.240 1.00 1.00 58 GLY A CA 8
ATOM 11101 C C . GLY A 1 58 ? 3.837 -8.561 -17.965 1.00 1.00 58 GLY A C 8
ATOM 11102 O O . GLY A 1 58 ? 3.189 -9.175 -18.837 1.00 1.00 58 GLY A O 8
ATOM 11106 N N . GLU A 1 59 ? 4.211 -9.087 -16.769 1.00 1.00 59 GLU A N 8
ATOM 11107 C CA . GLU A 1 59 ? 3.873 -10.448 -16.310 1.00 1.00 59 GLU A CA 8
ATOM 11108 C C . GLU A 1 59 ? 2.782 -10.412 -15.238 1.00 1.00 59 GLU A C 8
ATOM 11109 O O . GLU A 1 59 ? 2.717 -9.453 -14.440 1.00 1.00 59 GLU A O 8
ATOM 11121 N N . GLU A 1 60 ? 1.936 -11.489 -15.229 1.00 1.00 60 GLU A N 8
ATOM 11122 C CA . GLU A 1 60 ? 0.809 -11.665 -14.279 1.00 1.00 60 GLU A CA 8
ATOM 11123 C C . GLU A 1 60 ? 1.262 -12.267 -12.937 1.00 1.00 60 GLU A C 8
ATOM 11124 O O . GLU A 1 60 ? 2.041 -13.240 -12.906 1.00 1.00 60 GLU A O 8
ATOM 11136 N N . PHE A 1 61 ? 0.748 -11.639 -11.855 1.00 1.00 61 PHE A N 8
ATOM 11137 C CA . PHE A 1 61 ? 1.030 -12.003 -10.445 1.00 1.00 61 PHE A CA 8
ATOM 11138 C C . PHE A 1 61 ? -0.286 -12.070 -9.650 1.00 1.00 61 PHE A C 8
ATOM 11139 O O . PHE A 1 61 ? -1.216 -11.290 -9.928 1.00 1.00 61 PHE A O 8
ATOM 11156 N N . TYR A 1 62 ? -0.320 -12.968 -8.640 1.00 1.00 62 TYR A N 8
ATOM 11157 C CA . TYR A 1 62 ? -1.507 -13.192 -7.780 1.00 1.00 62 TYR A CA 8
ATOM 11158 C C . TYR A 1 62 ? -1.467 -12.358 -6.486 1.00 1.00 62 TYR A C 8
ATOM 11159 O O . TYR A 1 62 ? -0.378 -12.042 -5.981 1.00 1.00 62 TYR A O 8
ATOM 11177 N N . GLY A 1 63 ? -2.696 -11.995 -5.988 1.00 1.00 63 GLY A N 8
ATOM 11178 C CA . GLY A 1 63 ? -2.888 -11.218 -4.727 1.00 1.00 63 GLY A CA 8
ATOM 11179 C C . GLY A 1 63 ? -2.723 -12.058 -3.434 1.00 1.00 63 GLY A C 8
ATOM 11180 O O . GLY A 1 63 ? -2.690 -11.488 -2.327 1.00 1.00 63 GLY A O 8
ATOM 11184 N N . LYS A 1 64 ? -2.625 -13.414 -3.625 1.00 1.00 64 LYS A N 8
ATOM 11185 C CA . LYS A 1 64 ? -2.414 -14.420 -2.551 1.00 1.00 64 LYS A CA 8
ATOM 11186 C C . LYS A 1 64 ? -0.902 -14.563 -2.143 1.00 1.00 64 LYS A C 8
ATOM 11187 O O . LYS A 1 64 ? -0.617 -15.093 -1.053 1.00 1.00 64 LYS A O 8
ATOM 11206 N N . THR A 1 65 ? 0.025 -14.064 -3.026 1.00 1.00 65 THR A N 8
ATOM 11207 C CA . THR A 1 65 ? 1.507 -14.083 -2.798 1.00 1.00 65 THR A CA 8
ATOM 11208 C C . THR A 1 65 ? 2.013 -12.782 -2.091 1.00 1.00 65 THR A C 8
ATOM 11209 O O . THR A 1 65 ? 3.203 -12.706 -1.710 1.00 1.00 65 THR A O 8
ATOM 11220 N N . LEU A 1 66 ? 1.079 -11.780 -1.889 1.00 1.00 66 LEU A N 8
ATOM 11221 C CA . LEU A 1 66 ? 1.358 -10.480 -1.226 1.00 1.00 66 LEU A CA 8
ATOM 11222 C C . LEU A 1 66 ? 1.254 -10.586 0.338 1.00 1.00 66 LEU A C 8
ATOM 11223 O O . LEU A 1 66 ? 0.387 -11.351 0.801 1.00 1.00 66 LEU A O 8
ATOM 11239 N N . PRO A 1 67 ? 2.108 -9.821 1.205 1.00 1.00 67 PRO A N 8
ATOM 11240 C CA . PRO A 1 67 ? 2.037 -9.903 2.717 1.00 1.00 67 PRO A CA 8
ATOM 11241 C C . PRO A 1 67 ? 0.704 -9.379 3.336 1.00 1.00 67 PRO A C 8
ATOM 11242 O O . PRO A 1 67 ? -0.022 -8.620 2.671 1.00 1.00 67 PRO A O 8
ATOM 11253 N N . ARG A 1 68 ? 0.411 -9.806 4.612 1.00 1.00 68 ARG A N 8
ATOM 11254 C CA . ARG A 1 68 ? -0.814 -9.390 5.394 1.00 1.00 68 ARG A CA 8
ATOM 11255 C C . ARG A 1 68 ? -0.882 -7.863 5.686 1.00 1.00 68 ARG A C 8
ATOM 11256 O O . ARG A 1 68 ? -1.987 -7.305 5.796 1.00 1.00 68 ARG A O 8
ATOM 11277 N N . ARG A 1 69 ? 0.331 -7.214 5.815 1.00 1.00 69 ARG A N 8
ATOM 11278 C CA . ARG A 1 69 ? 0.516 -5.724 6.014 1.00 1.00 69 ARG A CA 8
ATOM 11279 C C . ARG A 1 69 ? -0.096 -4.873 4.856 1.00 1.00 69 ARG A C 8
ATOM 11280 O O . ARG A 1 69 ? -0.647 -3.789 5.122 1.00 1.00 69 ARG A O 8
ATOM 11301 N N . GLU A 1 70 ? 0.031 -5.391 3.582 1.00 1.00 70 GLU A N 8
ATOM 11302 C CA . GLU A 1 70 ? -0.570 -4.794 2.350 1.00 1.00 70 GLU A CA 8
ATOM 11303 C C . GLU A 1 70 ? -2.082 -5.150 2.214 1.00 1.00 70 GLU A C 8
ATOM 11304 O O . GLU A 1 70 ? -2.847 -4.366 1.627 1.00 1.00 70 GLU A O 8
ATOM 11316 N N . ALA A 1 71 ? -2.477 -6.356 2.771 1.00 1.00 71 ALA A N 8
ATOM 11317 C CA . ALA A 1 71 ? -3.885 -6.876 2.835 1.00 1.00 71 ALA A CA 8
ATOM 11318 C C . ALA A 1 71 ? -4.774 -6.059 3.824 1.00 1.00 71 ALA A C 8
ATOM 11319 O O . ALA A 1 71 ? -5.980 -5.890 3.582 1.00 1.00 71 ALA A O 8
ATOM 11326 N N . GLU A 1 72 ? -4.124 -5.568 4.944 1.00 1.00 72 GLU A N 8
ATOM 11327 C CA . GLU A 1 72 ? -4.738 -4.697 6.007 1.00 1.00 72 GLU A CA 8
ATOM 11328 C C . GLU A 1 72 ? -5.016 -3.249 5.505 1.00 1.00 72 GLU A C 8
ATOM 11329 O O . GLU A 1 72 ? -5.932 -2.584 6.017 1.00 1.00 72 GLU A O 8
ATOM 11341 N N . LYS A 1 73 ? -4.185 -2.787 4.499 1.00 1.00 73 LYS A N 8
ATOM 11342 C CA . LYS A 1 73 ? -4.310 -1.466 3.784 1.00 1.00 73 LYS A CA 8
ATOM 11343 C C . LYS A 1 73 ? -5.573 -1.396 2.875 1.00 1.00 73 LYS A C 8
ATOM 11344 O O . LYS A 1 73 ? -6.106 -0.302 2.638 1.00 1.00 73 LYS A O 8
ATOM 11363 N N . VAL A 1 74 ? -6.019 -2.608 2.380 1.00 1.00 74 VAL A N 8
ATOM 11364 C CA . VAL A 1 74 ? -7.247 -2.829 1.513 1.00 1.00 74 VAL A CA 8
ATOM 11365 C C . VAL A 1 74 ? -8.552 -2.483 2.329 1.00 1.00 74 VAL A C 8
ATOM 11366 O O . VAL A 1 74 ? -9.485 -1.932 1.759 1.00 1.00 74 VAL A O 8
ATOM 11379 N N . PHE A 1 75 ? -8.568 -2.820 3.661 1.00 1.00 75 PHE A N 8
ATOM 11380 C CA . PHE A 1 75 ? -9.692 -2.517 4.621 1.00 1.00 75 PHE A CA 8
ATOM 11381 C C . PHE A 1 75 ? -9.942 -0.990 4.818 1.00 1.00 75 PHE A C 8
ATOM 11382 O O . PHE A 1 75 ? -11.083 -0.584 5.079 1.00 1.00 75 PHE A O 8
ATOM 11399 N N . GLU A 1 76 ? -8.844 -0.167 4.645 1.00 1.00 76 GLU A N 8
ATOM 11400 C CA . GLU A 1 76 ? -8.841 1.318 4.801 1.00 1.00 76 GLU A CA 8
ATOM 11401 C C . GLU A 1 76 ? -9.641 2.047 3.681 1.00 1.00 76 GLU A C 8
ATOM 11402 O O . GLU A 1 76 ? -10.380 2.981 3.999 1.00 1.00 76 GLU A O 8
ATOM 11414 N N . LEU A 1 77 ? -9.496 1.574 2.397 1.00 1.00 77 LEU A N 8
ATOM 11415 C CA . LEU A 1 77 ? -10.203 2.130 1.195 1.00 1.00 77 LEU A CA 8
ATOM 11416 C C . LEU A 1 77 ? -11.736 1.814 1.179 1.00 1.00 77 LEU A C 8
ATOM 11417 O O . LEU A 1 77 ? -12.527 2.621 0.663 1.00 1.00 77 LEU A O 8
ATOM 11433 N N . LEU A 1 78 ? -12.099 0.622 1.755 1.00 1.00 78 LEU A N 8
ATOM 11434 C CA . LEU A 1 78 ? -13.499 0.126 1.898 1.00 1.00 78 LEU A CA 8
ATOM 11435 C C . LEU A 1 78 ? -14.243 0.749 3.128 1.00 1.00 78 LEU A C 8
ATOM 11436 O O . LEU A 1 78 ? -15.485 0.728 3.162 1.00 1.00 78 LEU A O 8
ATOM 11452 N N . ASN A 1 79 ? -13.451 1.280 4.113 1.00 1.00 79 ASN A N 8
ATOM 11453 C CA . ASN A 1 79 ? -13.958 1.955 5.336 1.00 1.00 79 ASN A CA 8
ATOM 11454 C C . ASN A 1 79 ? -13.913 3.505 5.213 1.00 1.00 79 ASN A C 8
ATOM 11455 O O . ASN A 1 79 ? -14.590 4.201 6.000 1.00 1.00 79 ASN A O 8
ATOM 11466 N N . ASP A 1 80 ? -13.134 4.014 4.207 1.00 1.00 80 ASP A N 8
ATOM 11467 C CA . ASP A 1 80 ? -12.975 5.442 3.919 1.00 1.00 80 ASP A CA 8
ATOM 11468 C C . ASP A 1 80 ? -13.706 5.786 2.602 1.00 1.00 80 ASP A C 8
ATOM 11469 O O . ASP A 1 80 ? -13.101 6.031 1.531 1.00 1.00 80 ASP A O 8
ATOM 11478 N N . PHE A 1 81 ? -15.061 5.708 2.702 1.00 1.00 81 PHE A N 8
ATOM 11479 C CA . PHE A 1 81 ? -16.034 6.062 1.605 1.00 1.00 81 PHE A CA 8
ATOM 11480 C C . PHE A 1 81 ? -16.126 7.596 1.341 1.00 1.00 81 PHE A C 8
ATOM 11481 O O . PHE A 1 81 ? -16.433 8.007 0.205 1.00 1.00 81 PHE A O 8
ATOM 11498 N N . LYS A 1 82 ? -15.859 8.394 2.417 1.00 1.00 82 LYS A N 8
ATOM 11499 C CA . LYS A 1 82 ? -15.839 9.868 2.388 1.00 1.00 82 LYS A CA 8
ATOM 11500 C C . LYS A 1 82 ? -14.388 10.366 2.386 1.00 1.00 82 LYS A C 8
ATOM 11501 O O . LYS A 1 82 ? -13.552 9.854 3.167 1.00 1.00 82 LYS A O 8
ATOM 11520 N N . GLY A 1 83 ? -14.123 11.354 1.498 1.00 1.00 83 GLY A N 8
ATOM 11521 C CA . GLY A 1 83 ? -12.794 11.956 1.335 1.00 1.00 83 GLY A CA 8
ATOM 11522 C C . GLY A 1 83 ? -12.627 12.615 -0.018 1.00 1.00 83 GLY A C 8
ATOM 11523 O O . GLY A 1 83 ? -13.027 13.784 -0.185 1.00 1.00 83 GLY A O 8
ATOM 11527 N N . GLY A 1 84 ? -12.036 11.842 -0.969 1.00 1.00 84 GLY A N 8
ATOM 11528 C CA . GLY A 1 84 ? -11.789 12.302 -2.347 1.00 1.00 84 GLY A CA 8
ATOM 11529 C C . GLY A 1 84 ? -12.098 11.254 -3.411 1.00 1.00 84 GLY A C 8
ATOM 11530 O O . GLY A 1 84 ? -11.271 11.054 -4.320 1.00 1.00 84 GLY A O 8
ATOM 11534 N N . ILE A 1 85 ? -13.286 10.601 -3.286 1.00 1.00 85 ILE A N 8
ATOM 11535 C CA . ILE A 1 85 ? -13.758 9.545 -4.227 1.00 1.00 85 ILE A CA 8
ATOM 11536 C C . ILE A 1 85 ? -15.089 10.024 -4.838 1.00 1.00 85 ILE A C 8
ATOM 11537 O O . ILE A 1 85 ? -16.045 10.314 -4.090 1.00 1.00 85 ILE A O 8
ATOM 11553 N N . ASP A 1 86 ? -15.096 10.098 -6.187 1.00 1.00 86 ASP A N 8
ATOM 11554 C CA . ASP A 1 86 ? -16.265 10.504 -6.984 1.00 1.00 86 ASP A CA 8
ATOM 11555 C C . ASP A 1 86 ? -16.605 9.432 -8.018 1.00 1.00 86 ASP A C 8
ATOM 11556 O O . ASP A 1 86 ? -15.702 8.931 -8.720 1.00 1.00 86 ASP A O 8
ATOM 11565 N N . TRP A 1 87 ? -17.920 9.071 -8.065 1.00 1.00 87 TRP A N 8
ATOM 11566 C CA . TRP A 1 87 ? -18.491 8.064 -9.016 1.00 1.00 87 TRP A CA 8
ATOM 11567 C C . TRP A 1 87 ? -18.768 8.636 -10.429 1.00 1.00 87 TRP A C 8
ATOM 11568 O O . TRP A 1 87 ? -18.740 7.877 -11.413 1.00 1.00 87 TRP A O 8
ATOM 11589 N N . GLU A 1 88 ? -19.032 9.980 -10.490 1.00 1.00 88 GLU A N 8
ATOM 11590 C CA . GLU A 1 88 ? -19.294 10.751 -11.744 1.00 1.00 88 GLU A CA 8
ATOM 11591 C C . GLU A 1 88 ? -17.981 11.170 -12.475 1.00 1.00 88 GLU A C 8
ATOM 11592 O O . GLU A 1 88 ? -17.961 11.193 -13.717 1.00 1.00 88 GLU A O 8
ATOM 11604 N N . ASN A 1 89 ? -16.922 11.497 -11.673 1.00 1.00 89 ASN A N 8
ATOM 11605 C CA . ASN A 1 89 ? -15.579 11.895 -12.172 1.00 1.00 89 ASN A CA 8
ATOM 11606 C C . ASN A 1 89 ? -14.577 10.717 -12.250 1.00 1.00 89 ASN A C 8
ATOM 11607 O O . ASN A 1 89 ? -13.570 10.821 -12.972 1.00 1.00 89 ASN A O 8
ATOM 11618 N N . LYS A 1 90 ? -14.879 9.559 -11.531 1.00 1.00 90 LYS A N 8
ATOM 11619 C CA . LYS A 1 90 ? -14.052 8.281 -11.454 1.00 1.00 90 LYS A CA 8
ATOM 11620 C C . LYS A 1 90 ? -12.594 8.494 -10.895 1.00 1.00 90 LYS A C 8
ATOM 11621 O O . LYS A 1 90 ? -11.565 8.061 -11.488 1.00 1.00 90 LYS A O 8
ATOM 11640 N N . ARG A 1 91 ? -12.551 9.183 -9.726 1.00 1.00 91 ARG A N 8
ATOM 11641 C CA . ARG A 1 91 ? -11.297 9.499 -9.013 1.00 1.00 91 ARG A CA 8
ATOM 11642 C C . ARG A 1 91 ? -11.253 8.801 -7.663 1.00 1.00 91 ARG A C 8
ATOM 11643 O O . ARG A 1 91 ? -12.227 8.861 -6.884 1.00 1.00 91 ARG A O 8
ATOM 11664 N N . VAL A 1 92 ? -10.102 8.136 -7.428 1.00 1.00 92 VAL A N 8
ATOM 11665 C CA . VAL A 1 92 ? -9.827 7.364 -6.194 1.00 1.00 92 VAL A CA 8
ATOM 11666 C C . VAL A 1 92 ? -8.552 7.937 -5.556 1.00 1.00 92 VAL A C 8
ATOM 11667 O O . VAL A 1 92 ? -7.499 7.997 -6.220 1.00 1.00 92 VAL A O 8
ATOM 11680 N N . LYS A 1 93 ? -8.703 8.348 -4.276 1.00 1.00 93 LYS A N 8
ATOM 11681 C CA . LYS A 1 93 ? -7.614 8.902 -3.457 1.00 1.00 93 LYS A CA 8
ATOM 11682 C C . LYS A 1 93 ? -7.471 8.115 -2.163 1.00 1.00 93 LYS A C 8
ATOM 11683 O O . LYS A 1 93 ? -8.480 7.825 -1.482 1.00 1.00 93 LYS A O 8
ATOM 11702 N N . LEU A 1 94 ? -6.207 7.763 -1.869 1.00 1.00 94 LEU A N 8
ATOM 11703 C CA . LEU A 1 94 ? -5.803 7.031 -0.670 1.00 1.00 94 LEU A CA 8
ATOM 11704 C C . LEU A 1 94 ? -4.932 7.932 0.187 1.00 1.00 94 LEU A C 8
ATOM 11705 O O . LEU A 1 94 ? -4.000 8.587 -0.318 1.00 1.00 94 LEU A O 8
ATOM 11721 N N . LYS A 1 95 ? -5.265 7.974 1.526 1.00 1.00 95 LYS A N 8
ATOM 11722 C CA . LYS A 1 95 ? -4.581 8.777 2.624 1.00 1.00 95 LYS A CA 8
ATOM 11723 C C . LYS A 1 95 ? -4.719 10.307 2.445 1.00 1.00 95 LYS A C 8
ATOM 11724 O O . LYS A 1 95 ? -5.159 10.973 3.405 1.00 1.00 95 LYS A O 8
ATOM 11745 N N . MET A 1 8 ? 1.786 0.774 -0.506 1.00 1.00 8 MET A N 9
ATOM 11746 C CA . MET A 1 8 ? 2.573 0.552 -1.744 1.00 1.00 8 MET A CA 9
ATOM 11747 C C . MET A 1 8 ? 2.830 -0.938 -1.966 1.00 1.00 8 MET A C 9
ATOM 11748 O O . MET A 1 8 ? 3.150 -1.670 -1.006 1.00 1.00 8 MET A O 9
ATOM 11762 N N . ALA A 1 9 ? 2.671 -1.351 -3.245 1.00 1.00 9 ALA A N 9
ATOM 11763 C CA . ALA A 1 9 ? 2.881 -2.736 -3.702 1.00 1.00 9 ALA A CA 9
ATOM 11764 C C . ALA A 1 9 ? 4.101 -2.819 -4.614 1.00 1.00 9 ALA A C 9
ATOM 11765 O O . ALA A 1 9 ? 4.313 -1.924 -5.449 1.00 1.00 9 ALA A O 9
ATOM 11772 N N . LYS A 1 10 ? 4.881 -3.904 -4.431 1.00 1.00 10 LYS A N 9
ATOM 11773 C CA . LYS A 1 10 ? 6.104 -4.179 -5.200 1.00 1.00 10 LYS A CA 9
ATOM 11774 C C . LYS A 1 10 ? 5.940 -5.434 -6.040 1.00 1.00 10 LYS A C 9
ATOM 11775 O O . LYS A 1 10 ? 5.365 -6.435 -5.564 1.00 1.00 10 LYS A O 9
ATOM 11794 N N . CYS A 1 11 ? 6.457 -5.358 -7.304 1.00 1.00 11 CYS A N 9
ATOM 11795 C CA . CYS A 1 11 ? 6.435 -6.479 -8.289 1.00 1.00 11 CYS A CA 9
ATOM 11796 C C . CYS A 1 11 ? 7.495 -7.594 -7.933 1.00 1.00 11 CYS A C 9
ATOM 11797 O O . CYS A 1 11 ? 8.688 -7.237 -7.825 1.00 1.00 11 CYS A O 9
ATOM 11804 N N . PRO A 1 12 ? 7.116 -8.954 -7.656 1.00 1.00 12 PRO A N 9
ATOM 11805 C CA . PRO A 1 12 ? 8.139 -10.042 -7.386 1.00 1.00 12 PRO A CA 9
ATOM 11806 C C . PRO A 1 12 ? 9.034 -10.382 -8.615 1.00 1.00 12 PRO A C 9
ATOM 11807 O O . PRO A 1 12 ? 10.162 -10.872 -8.444 1.00 1.00 12 PRO A O 9
ATOM 11818 N N . ILE A 1 13 ? 8.479 -10.103 -9.848 1.00 1.00 13 ILE A N 9
ATOM 11819 C CA . ILE A 1 13 ? 9.120 -10.341 -11.190 1.00 1.00 13 ILE A CA 9
ATOM 11820 C C . ILE A 1 13 ? 10.289 -9.334 -11.495 1.00 1.00 13 ILE A C 9
ATOM 11821 O O . ILE A 1 13 ? 11.402 -9.811 -11.794 1.00 1.00 13 ILE A O 9
ATOM 11837 N N . CYS A 1 14 ? 10.025 -7.993 -11.408 1.00 1.00 14 CYS A N 9
ATOM 11838 C CA . CYS A 1 14 ? 11.045 -6.963 -11.715 1.00 1.00 14 CYS A CA 9
ATOM 11839 C C . CYS A 1 14 ? 11.541 -6.234 -10.450 1.00 1.00 14 CYS A C 9
ATOM 11840 O O . CYS A 1 14 ? 12.763 -6.034 -10.312 1.00 1.00 14 CYS A O 9
ATOM 11847 N N . GLY A 1 15 ? 10.583 -5.849 -9.554 1.00 1.00 15 GLY A N 9
ATOM 11848 C CA . GLY A 1 15 ? 10.884 -5.147 -8.290 1.00 1.00 15 GLY A CA 9
ATOM 11849 C C . GLY A 1 15 ? 10.680 -3.636 -8.363 1.00 1.00 15 GLY A C 9
ATOM 11850 O O . GLY A 1 15 ? 11.401 -2.897 -7.668 1.00 1.00 15 GLY A O 9
ATOM 11854 N N . SER A 1 16 ? 9.692 -3.197 -9.203 1.00 1.00 16 SER A N 9
ATOM 11855 C CA . SER A 1 16 ? 9.357 -1.775 -9.409 1.00 1.00 16 SER A CA 9
ATOM 11856 C C . SER A 1 16 ? 8.171 -1.305 -8.509 1.00 1.00 16 SER A C 9
ATOM 11857 O O . SER A 1 16 ? 7.271 -2.136 -8.275 1.00 1.00 16 SER A O 9
ATOM 11865 N N . PRO A 1 17 ? 8.095 0.041 -7.977 1.00 1.00 17 PRO A N 9
ATOM 11866 C CA . PRO A 1 17 ? 6.939 0.521 -7.133 1.00 1.00 17 PRO A CA 9
ATOM 11867 C C . PRO A 1 17 ? 5.614 0.663 -7.912 1.00 1.00 17 PRO A C 9
ATOM 11868 O O . PRO A 1 17 ? 5.616 1.113 -9.076 1.00 1.00 17 PRO A O 9
ATOM 11879 N N . LEU A 1 18 ? 4.523 0.243 -7.240 1.00 1.00 18 LEU A N 9
ATOM 11880 C CA . LEU A 1 18 ? 3.149 0.292 -7.770 1.00 1.00 18 LEU A CA 9
ATOM 11881 C C . LEU A 1 18 ? 2.263 1.124 -6.855 1.00 1.00 18 LEU A C 9
ATOM 11882 O O . LEU A 1 18 ? 2.415 1.072 -5.615 1.00 1.00 18 LEU A O 9
ATOM 11898 N N . LYS A 1 19 ? 1.328 1.873 -7.491 1.00 1.00 19 LYS A N 9
ATOM 11899 C CA . LYS A 1 19 ? 0.362 2.748 -6.801 1.00 1.00 19 LYS A CA 9
ATOM 11900 C C . LYS A 1 19 ? -0.982 2.040 -6.612 1.00 1.00 19 LYS A C 9
ATOM 11901 O O . LYS A 1 19 ? -1.482 1.387 -7.550 1.00 1.00 19 LYS A O 9
ATOM 11920 N N . TRP A 1 20 ? -1.540 2.167 -5.367 1.00 1.00 20 TRP A N 9
ATOM 11921 C CA . TRP A 1 20 ? -2.874 1.597 -4.956 1.00 1.00 20 TRP A CA 9
ATOM 11922 C C . TRP A 1 20 ? -4.072 2.297 -5.657 1.00 1.00 20 TRP A C 9
ATOM 11923 O O . TRP A 1 20 ? -5.138 1.688 -5.832 1.00 1.00 20 TRP A O 9
ATOM 11944 N N . GLU A 1 21 ? -3.842 3.598 -6.034 1.00 1.00 21 GLU A N 9
ATOM 11945 C CA . GLU A 1 21 ? -4.791 4.489 -6.788 1.00 1.00 21 GLU A CA 9
ATOM 11946 C C . GLU A 1 21 ? -4.944 4.073 -8.293 1.00 1.00 21 GLU A C 9
ATOM 11947 O O . GLU A 1 21 ? -6.029 4.243 -8.869 1.00 1.00 21 GLU A O 9
ATOM 11959 N N . GLU A 1 22 ? -3.819 3.521 -8.884 1.00 1.00 22 GLU A N 9
ATOM 11960 C CA . GLU A 1 22 ? -3.734 3.024 -10.295 1.00 1.00 22 GLU A CA 9
ATOM 11961 C C . GLU A 1 22 ? -4.489 1.686 -10.512 1.00 1.00 22 GLU A C 9
ATOM 11962 O O . GLU A 1 22 ? -5.041 1.469 -11.597 1.00 1.00 22 GLU A O 9
ATOM 11974 N N . LEU A 1 23 ? -4.479 0.801 -9.450 1.00 1.00 23 LEU A N 9
ATOM 11975 C CA . LEU A 1 23 ? -5.183 -0.522 -9.408 1.00 1.00 23 LEU A CA 9
ATOM 11976 C C . LEU A 1 23 ? -6.731 -0.396 -9.392 1.00 1.00 23 LEU A C 9
ATOM 11977 O O . LEU A 1 23 ? -7.402 -1.187 -10.054 1.00 1.00 23 LEU A O 9
ATOM 11993 N N . ILE A 1 24 ? -7.253 0.619 -8.617 1.00 1.00 24 ILE A N 9
ATOM 11994 C CA . ILE A 1 24 ? -8.717 0.934 -8.458 1.00 1.00 24 ILE A CA 9
ATOM 11995 C C . ILE A 1 24 ? -9.250 1.737 -9.707 1.00 1.00 24 ILE A C 9
ATOM 11996 O O . ILE A 1 24 ? -10.371 1.463 -10.165 1.00 1.00 24 ILE A O 9
ATOM 12012 N N . GLU A 1 25 ? -8.421 2.723 -10.219 1.00 1.00 25 GLU A N 9
ATOM 12013 C CA . GLU A 1 25 ? -8.738 3.589 -11.401 1.00 1.00 25 GLU A CA 9
ATOM 12014 C C . GLU A 1 25 ? -8.808 2.799 -12.747 1.00 1.00 25 GLU A C 9
ATOM 12015 O O . GLU A 1 25 ? -9.668 3.108 -13.591 1.00 1.00 25 GLU A O 9
ATOM 12027 N N . GLU A 1 26 ? -7.884 1.789 -12.909 1.00 1.00 26 GLU A N 9
ATOM 12028 C CA . GLU A 1 26 ? -7.812 0.859 -14.076 1.00 1.00 26 GLU A CA 9
ATOM 12029 C C . GLU A 1 26 ? -8.872 -0.281 -14.010 1.00 1.00 26 GLU A C 9
ATOM 12030 O O . GLU A 1 26 ? -9.208 -0.863 -15.061 1.00 1.00 26 GLU A O 9
ATOM 12042 N N . MET A 1 27 ? -9.385 -0.550 -12.769 1.00 1.00 27 MET A N 9
ATOM 12043 C CA . MET A 1 27 ? -10.379 -1.603 -12.496 1.00 1.00 27 MET A CA 9
ATOM 12044 C C . MET A 1 27 ? -11.814 -1.008 -12.225 1.00 1.00 27 MET A C 9
ATOM 12045 O O . MET A 1 27 ? -12.726 -1.733 -11.770 1.00 1.00 27 MET A O 9
ATOM 12059 N N . LEU A 1 28 ? -12.003 0.317 -12.528 1.00 1.00 28 LEU A N 9
ATOM 12060 C CA . LEU A 1 28 ? -13.296 1.029 -12.337 1.00 1.00 28 LEU A CA 9
ATOM 12061 C C . LEU A 1 28 ? -14.193 1.039 -13.636 1.00 1.00 28 LEU A C 9
ATOM 12062 O O . LEU A 1 28 ? -15.169 1.823 -13.746 1.00 1.00 28 LEU A O 9
ATOM 12078 N N . ILE A 1 29 ? -13.863 0.111 -14.579 1.00 1.00 29 ILE A N 9
ATOM 12079 C CA . ILE A 1 29 ? -14.569 -0.096 -15.886 1.00 1.00 29 ILE A CA 9
ATOM 12080 C C . ILE A 1 29 ? -15.718 -1.176 -15.790 1.00 1.00 29 ILE A C 9
ATOM 12081 O O . ILE A 1 29 ? -16.310 -1.573 -16.823 1.00 1.00 29 ILE A O 9
ATOM 12097 N N . ILE A 1 30 ? -16.046 -1.569 -14.531 1.00 1.00 30 ILE A N 9
ATOM 12098 C CA . ILE A 1 30 ? -17.061 -2.612 -14.201 1.00 1.00 30 ILE A CA 9
ATOM 12099 C C . ILE A 1 30 ? -18.234 -1.948 -13.436 1.00 1.00 30 ILE A C 9
ATOM 12100 O O . ILE A 1 30 ? -18.014 -1.093 -12.557 1.00 1.00 30 ILE A O 9
ATOM 12116 N N . GLU A 1 31 ? -19.468 -2.382 -13.816 1.00 1.00 31 GLU A N 9
ATOM 12117 C CA . GLU A 1 31 ? -20.761 -1.940 -13.200 1.00 1.00 31 GLU A CA 9
ATOM 12118 C C . GLU A 1 31 ? -21.134 -2.775 -11.931 1.00 1.00 31 GLU A C 9
ATOM 12119 O O . GLU A 1 31 ? -21.967 -2.324 -11.120 1.00 1.00 31 GLU A O 9
ATOM 12131 N N . ASN A 1 32 ? -20.486 -3.977 -11.786 1.00 1.00 32 ASN A N 9
ATOM 12132 C CA . ASN A 1 32 ? -20.656 -4.915 -10.638 1.00 1.00 32 ASN A CA 9
ATOM 12133 C C . ASN A 1 32 ? -19.604 -4.642 -9.500 1.00 1.00 32 ASN A C 9
ATOM 12134 O O . ASN A 1 32 ? -19.482 -5.433 -8.535 1.00 1.00 32 ASN A O 9
ATOM 12145 N N . PHE A 1 33 ? -18.928 -3.438 -9.583 1.00 1.00 33 PHE A N 9
ATOM 12146 C CA . PHE A 1 33 ? -17.873 -2.966 -8.626 1.00 1.00 33 PHE A CA 9
ATOM 12147 C C . PHE A 1 33 ? -18.488 -2.468 -7.289 1.00 1.00 33 PHE A C 9
ATOM 12148 O O . PHE A 1 33 ? -17.885 -2.659 -6.229 1.00 1.00 33 PHE A O 9
ATOM 12165 N N . GLU A 1 34 ? -19.698 -1.808 -7.396 1.00 1.00 34 GLU A N 9
ATOM 12166 C CA . GLU A 1 34 ? -20.525 -1.268 -6.244 1.00 1.00 34 GLU A CA 9
ATOM 12167 C C . GLU A 1 34 ? -20.937 -2.345 -5.185 1.00 1.00 34 GLU A C 9
ATOM 12168 O O . GLU A 1 34 ? -21.208 -1.992 -4.026 1.00 1.00 34 GLU A O 9
ATOM 12180 N N . GLU A 1 35 ? -20.970 -3.646 -5.636 1.00 1.00 35 GLU A N 9
ATOM 12181 C CA . GLU A 1 35 ? -21.284 -4.845 -4.798 1.00 1.00 35 GLU A CA 9
ATOM 12182 C C . GLU A 1 35 ? -20.024 -5.361 -4.044 1.00 1.00 35 GLU A C 9
ATOM 12183 O O . GLU A 1 35 ? -20.119 -5.689 -2.851 1.00 1.00 35 GLU A O 9
ATOM 12195 N N . ILE A 1 36 ? -18.845 -5.421 -4.776 1.00 1.00 36 ILE A N 9
ATOM 12196 C CA . ILE A 1 36 ? -17.499 -5.867 -4.244 1.00 1.00 36 ILE A CA 9
ATOM 12197 C C . ILE A 1 36 ? -16.883 -4.769 -3.273 1.00 1.00 36 ILE A C 9
ATOM 12198 O O . ILE A 1 36 ? -16.326 -5.128 -2.223 1.00 1.00 36 ILE A O 9
ATOM 12214 N N . VAL A 1 37 ? -17.002 -3.458 -3.678 1.00 1.00 37 VAL A N 9
ATOM 12215 C CA . VAL A 1 37 ? -16.484 -2.265 -2.924 1.00 1.00 37 VAL A CA 9
ATOM 12216 C C . VAL A 1 37 ? -17.242 -1.981 -1.540 1.00 1.00 37 VAL A C 9
ATOM 12217 O O . VAL A 1 37 ? -16.776 -1.143 -0.748 1.00 1.00 37 VAL A O 9
ATOM 12230 N N . LYS A 1 38 ? -18.421 -2.642 -1.362 1.00 1.00 38 LYS A N 9
ATOM 12231 C CA . LYS A 1 38 ? -19.259 -2.571 -0.133 1.00 1.00 38 LYS A CA 9
ATOM 12232 C C . LYS A 1 38 ? -18.917 -3.693 0.883 1.00 1.00 38 LYS A C 9
ATOM 12233 O O . LYS A 1 38 ? -19.200 -3.531 2.088 1.00 1.00 38 LYS A O 9
ATOM 12252 N N . ASP A 1 39 ? -18.304 -4.807 0.371 1.00 1.00 39 ASP A N 9
ATOM 12253 C CA . ASP A 1 39 ? -17.903 -5.972 1.163 1.00 1.00 39 ASP A CA 9
ATOM 12254 C C . ASP A 1 39 ? -16.394 -6.260 1.012 1.00 1.00 39 ASP A C 9
ATOM 12255 O O . ASP A 1 39 ? -15.908 -6.699 -0.058 1.00 1.00 39 ASP A O 9
ATOM 12264 N N . ARG A 1 40 ? -15.648 -5.926 2.109 1.00 1.00 40 ARG A N 9
ATOM 12265 C CA . ARG A 1 40 ? -14.155 -6.165 2.277 1.00 1.00 40 ARG A CA 9
ATOM 12266 C C . ARG A 1 40 ? -13.735 -7.665 2.147 1.00 1.00 40 ARG A C 9
ATOM 12267 O O . ARG A 1 40 ? -12.659 -7.965 1.605 1.00 1.00 40 ARG A O 9
ATOM 12288 N N . GLU A 1 41 ? -14.658 -8.568 2.620 1.00 1.00 41 GLU A N 9
ATOM 12289 C CA . GLU A 1 41 ? -14.534 -10.057 2.563 1.00 1.00 41 GLU A CA 9
ATOM 12290 C C . GLU A 1 41 ? -14.592 -10.601 1.104 1.00 1.00 41 GLU A C 9
ATOM 12291 O O . GLU A 1 41 ? -13.946 -11.616 0.803 1.00 1.00 41 GLU A O 9
ATOM 12303 N N . ARG A 1 42 ? -15.399 -9.894 0.235 1.00 1.00 42 ARG A N 9
ATOM 12304 C CA . ARG A 1 42 ? -15.558 -10.170 -1.221 1.00 1.00 42 ARG A CA 9
ATOM 12305 C C . ARG A 1 42 ? -14.420 -9.538 -2.075 1.00 1.00 42 ARG A C 9
ATOM 12306 O O . ARG A 1 42 ? -14.030 -10.129 -3.094 1.00 1.00 42 ARG A O 9
ATOM 12327 N N . PHE A 1 43 ? -13.908 -8.317 -1.639 1.00 1.00 43 PHE A N 9
ATOM 12328 C CA . PHE A 1 43 ? -12.802 -7.551 -2.311 1.00 1.00 43 PHE A CA 9
ATOM 12329 C C . PHE A 1 43 ? -11.409 -8.214 -2.108 1.00 1.00 43 PHE A C 9
ATOM 12330 O O . PHE A 1 43 ? -10.681 -8.377 -3.095 1.00 1.00 43 PHE A O 9
ATOM 12347 N N . LEU A 1 44 ? -11.086 -8.632 -0.830 1.00 1.00 44 LEU A N 9
ATOM 12348 C CA . LEU A 1 44 ? -9.801 -9.323 -0.446 1.00 1.00 44 LEU A CA 9
ATOM 12349 C C . LEU A 1 44 ? -9.706 -10.761 -1.028 1.00 1.00 44 LEU A C 9
ATOM 12350 O O . LEU A 1 44 ? -8.611 -11.221 -1.360 1.00 1.00 44 LEU A O 9
ATOM 12366 N N . ALA A 1 45 ? -10.904 -11.429 -1.136 1.00 1.00 45 ALA A N 9
ATOM 12367 C CA . ALA A 1 45 ? -11.098 -12.790 -1.729 1.00 1.00 45 ALA A CA 9
ATOM 12368 C C . ALA A 1 45 ? -10.960 -12.801 -3.278 1.00 1.00 45 ALA A C 9
ATOM 12369 O O . ALA A 1 45 ? -10.525 -13.815 -3.843 1.00 1.00 45 ALA A O 9
ATOM 12376 N N . GLN A 1 46 ? -11.356 -11.648 -3.933 1.00 1.00 46 GLN A N 9
ATOM 12377 C CA . GLN A 1 46 ? -11.270 -11.429 -5.409 1.00 1.00 46 GLN A CA 9
ATOM 12378 C C . GLN A 1 46 ? -9.836 -11.054 -5.871 1.00 1.00 46 GLN A C 9
ATOM 12379 O O . GLN A 1 46 ? -9.422 -11.507 -6.936 1.00 1.00 46 GLN A O 9
ATOM 12393 N N . VAL A 1 47 ? -9.089 -10.238 -5.034 1.00 1.00 47 VAL A N 9
ATOM 12394 C CA . VAL A 1 47 ? -7.652 -9.790 -5.286 1.00 1.00 47 VAL A CA 9
ATOM 12395 C C . VAL A 1 47 ? -6.677 -11.033 -5.148 1.00 1.00 47 VAL A C 9
ATOM 12396 O O . VAL A 1 47 ? -5.763 -11.182 -5.971 1.00 1.00 47 VAL A O 9
ATOM 12409 N N . GLU A 1 48 ? -6.933 -11.900 -4.103 1.00 1.00 48 GLU A N 9
ATOM 12410 C CA . GLU A 1 48 ? -6.155 -13.163 -3.792 1.00 1.00 48 GLU A CA 9
ATOM 12411 C C . GLU A 1 48 ? -6.379 -14.308 -4.835 1.00 1.00 48 GLU A C 9
ATOM 12412 O O . GLU A 1 48 ? -5.501 -15.176 -4.984 1.00 1.00 48 GLU A O 9
ATOM 12424 N N . GLU A 1 49 ? -7.564 -14.273 -5.519 1.00 1.00 49 GLU A N 9
ATOM 12425 C CA . GLU A 1 49 ? -7.981 -15.255 -6.569 1.00 1.00 49 GLU A CA 9
ATOM 12426 C C . GLU A 1 49 ? -7.670 -14.776 -8.010 1.00 1.00 49 GLU A C 9
ATOM 12427 O O . GLU A 1 49 ? -7.503 -15.628 -8.904 1.00 1.00 49 GLU A O 9
ATOM 12439 N N . PHE A 1 50 ? -7.593 -13.423 -8.207 1.00 1.00 50 PHE A N 9
ATOM 12440 C CA . PHE A 1 50 ? -7.319 -12.798 -9.517 1.00 1.00 50 PHE A CA 9
ATOM 12441 C C . PHE A 1 50 ? -5.881 -12.308 -9.616 1.00 1.00 50 PHE A C 9
ATOM 12442 O O . PHE A 1 50 ? -5.323 -11.783 -8.634 1.00 1.00 50 PHE A O 9
ATOM 12459 N N . VAL A 1 51 ? -5.312 -12.492 -10.835 1.00 1.00 51 VAL A N 9
ATOM 12460 C CA . VAL A 1 51 ? -3.936 -12.093 -11.202 1.00 1.00 51 VAL A CA 9
ATOM 12461 C C . VAL A 1 51 ? -3.894 -10.660 -11.787 1.00 1.00 51 VAL A C 9
ATOM 12462 O O . VAL A 1 51 ? -4.890 -10.198 -12.384 1.00 1.00 51 VAL A O 9
ATOM 12475 N N . PHE A 1 52 ? -2.725 -10.005 -11.604 1.00 1.00 52 PHE A N 9
ATOM 12476 C CA . PHE A 1 52 ? -2.482 -8.622 -12.071 1.00 1.00 52 PHE A CA 9
ATOM 12477 C C . PHE A 1 52 ? -1.253 -8.574 -12.974 1.00 1.00 52 PHE A C 9
ATOM 12478 O O . PHE A 1 52 ? -0.262 -9.292 -12.730 1.00 1.00 52 PHE A O 9
ATOM 12495 N N . LYS A 1 53 ? -1.344 -7.691 -14.000 1.00 1.00 53 LYS A N 9
ATOM 12496 C CA . LYS A 1 53 ? -0.287 -7.474 -15.017 1.00 1.00 53 LYS A CA 9
ATOM 12497 C C . LYS A 1 53 ? 0.591 -6.280 -14.650 1.00 1.00 53 LYS A C 9
ATOM 12498 O O . LYS A 1 53 ? 0.072 -5.255 -14.163 1.00 1.00 53 LYS A O 9
ATOM 12517 N N . CYS A 1 54 ? 1.917 -6.445 -14.903 1.00 1.00 54 CYS A N 9
ATOM 12518 C CA . CYS A 1 54 ? 2.930 -5.420 -14.614 1.00 1.00 54 CYS A CA 9
ATOM 12519 C C . CYS A 1 54 ? 3.236 -4.528 -15.863 1.00 1.00 54 CYS A C 9
ATOM 12520 O O . CYS A 1 54 ? 3.444 -5.106 -16.947 1.00 1.00 54 CYS A O 9
ATOM 12527 N N . PRO A 1 55 ? 3.239 -3.097 -15.753 1.00 1.00 55 PRO A N 9
ATOM 12528 C CA . PRO A 1 55 ? 3.581 -2.197 -16.918 1.00 1.00 55 PRO A CA 9
ATOM 12529 C C . PRO A 1 55 ? 5.124 -2.117 -17.254 1.00 1.00 55 PRO A C 9
ATOM 12530 O O . PRO A 1 55 ? 5.513 -1.485 -18.255 1.00 1.00 55 PRO A O 9
ATOM 12541 N N . VAL A 1 56 ? 5.939 -2.796 -16.394 1.00 1.00 56 VAL A N 9
ATOM 12542 C CA . VAL A 1 56 ? 7.428 -2.814 -16.449 1.00 1.00 56 VAL A CA 9
ATOM 12543 C C . VAL A 1 56 ? 7.923 -4.112 -17.155 1.00 1.00 56 VAL A C 9
ATOM 12544 O O . VAL A 1 56 ? 8.691 -4.005 -18.131 1.00 1.00 56 VAL A O 9
ATOM 12557 N N . CYS A 1 57 ? 7.480 -5.305 -16.644 1.00 1.00 57 CYS A N 9
ATOM 12558 C CA . CYS A 1 57 ? 7.861 -6.621 -17.196 1.00 1.00 57 CYS A CA 9
ATOM 12559 C C . CYS A 1 57 ? 6.733 -7.220 -18.067 1.00 1.00 57 CYS A C 9
ATOM 12560 O O . CYS A 1 57 ? 7.006 -7.595 -19.225 1.00 1.00 57 CYS A O 9
ATOM 12567 N N . GLY A 1 58 ? 5.489 -7.298 -17.498 1.00 1.00 58 GLY A N 9
ATOM 12568 C CA . GLY A 1 58 ? 4.300 -7.824 -18.205 1.00 1.00 58 GLY A CA 9
ATOM 12569 C C . GLY A 1 58 ? 3.897 -9.250 -17.799 1.00 1.00 58 GLY A C 9
ATOM 12570 O O . GLY A 1 58 ? 3.214 -9.929 -18.589 1.00 1.00 58 GLY A O 9
ATOM 12574 N N . GLU A 1 59 ? 4.331 -9.682 -16.577 1.00 1.00 59 GLU A N 9
ATOM 12575 C CA . GLU A 1 59 ? 4.033 -11.008 -15.998 1.00 1.00 59 GLU A CA 9
ATOM 12576 C C . GLU A 1 59 ? 2.889 -10.925 -14.982 1.00 1.00 59 GLU A C 9
ATOM 12577 O O . GLU A 1 59 ? 2.768 -9.915 -14.257 1.00 1.00 59 GLU A O 9
ATOM 12589 N N . GLU A 1 60 ? 2.068 -12.018 -14.943 1.00 1.00 60 GLU A N 9
ATOM 12590 C CA . GLU A 1 60 ? 0.902 -12.167 -14.031 1.00 1.00 60 GLU A CA 9
ATOM 12591 C C . GLU A 1 60 ? 1.321 -12.696 -12.646 1.00 1.00 60 GLU A C 9
ATOM 12592 O O . GLU A 1 60 ? 2.100 -13.663 -12.543 1.00 1.00 60 GLU A O 9
ATOM 12604 N N . PHE A 1 61 ? 0.768 -12.017 -11.615 1.00 1.00 61 PHE A N 9
ATOM 12605 C CA . PHE A 1 61 ? 1.009 -12.303 -10.178 1.00 1.00 61 PHE A CA 9
ATOM 12606 C C . PHE A 1 61 ? -0.324 -12.346 -9.414 1.00 1.00 61 PHE A C 9
ATOM 12607 O O . PHE A 1 61 ? -1.255 -11.586 -9.746 1.00 1.00 61 PHE A O 9
ATOM 12624 N N . TYR A 1 62 ? -0.367 -13.208 -8.374 1.00 1.00 62 TYR A N 9
ATOM 12625 C CA . TYR A 1 62 ? -1.562 -13.423 -7.529 1.00 1.00 62 TYR A CA 9
ATOM 12626 C C . TYR A 1 62 ? -1.561 -12.545 -6.261 1.00 1.00 62 TYR A C 9
ATOM 12627 O O . TYR A 1 62 ? -0.486 -12.173 -5.763 1.00 1.00 62 TYR A O 9
ATOM 12645 N N . GLY A 1 63 ? -2.804 -12.213 -5.784 1.00 1.00 63 GLY A N 9
ATOM 12646 C CA . GLY A 1 63 ? -3.030 -11.395 -4.558 1.00 1.00 63 GLY A CA 9
ATOM 12647 C C . GLY A 1 63 ? -2.919 -12.185 -3.228 1.00 1.00 63 GLY A C 9
ATOM 12648 O O . GLY A 1 63 ? -3.193 -11.626 -2.155 1.00 1.00 63 GLY A O 9
ATOM 12652 N N . LYS A 1 64 ? -2.604 -13.509 -3.360 1.00 1.00 64 LYS A N 9
ATOM 12653 C CA . LYS A 1 64 ? -2.385 -14.449 -2.228 1.00 1.00 64 LYS A CA 9
ATOM 12654 C C . LYS A 1 64 ? -0.888 -14.463 -1.756 1.00 1.00 64 LYS A C 9
ATOM 12655 O O . LYS A 1 64 ? -0.604 -14.931 -0.637 1.00 1.00 64 LYS A O 9
ATOM 12674 N N . THR A 1 65 ? 0.031 -13.924 -2.623 1.00 1.00 65 THR A N 9
ATOM 12675 C CA . THR A 1 65 ? 1.506 -13.854 -2.373 1.00 1.00 65 THR A CA 9
ATOM 12676 C C . THR A 1 65 ? 1.946 -12.551 -1.647 1.00 1.00 65 THR A C 9
ATOM 12677 O O . THR A 1 65 ? 3.089 -12.490 -1.147 1.00 1.00 65 THR A O 9
ATOM 12688 N N . LEU A 1 66 ? 1.022 -11.523 -1.568 1.00 1.00 66 LEU A N 9
ATOM 12689 C CA . LEU A 1 66 ? 1.279 -10.201 -0.903 1.00 1.00 66 LEU A CA 9
ATOM 12690 C C . LEU A 1 66 ? 1.249 -10.302 0.677 1.00 1.00 66 LEU A C 9
ATOM 12691 O O . LEU A 1 66 ? 0.454 -11.123 1.171 1.00 1.00 66 LEU A O 9
ATOM 12707 N N . PRO A 1 67 ? 2.085 -9.481 1.523 1.00 1.00 67 PRO A N 9
ATOM 12708 C CA . PRO A 1 67 ? 2.050 -9.552 3.037 1.00 1.00 67 PRO A CA 9
ATOM 12709 C C . PRO A 1 67 ? 0.724 -9.041 3.645 1.00 1.00 67 PRO A C 9
ATOM 12710 O O . PRO A 1 67 ? 0.025 -8.238 3.002 1.00 1.00 67 PRO A O 9
ATOM 12721 N N . ARG A 1 68 ? 0.399 -9.515 4.897 1.00 1.00 68 ARG A N 9
ATOM 12722 C CA . ARG A 1 68 ? -0.852 -9.143 5.670 1.00 1.00 68 ARG A CA 9
ATOM 12723 C C . ARG A 1 68 ? -0.997 -7.620 5.951 1.00 1.00 68 ARG A C 9
ATOM 12724 O O . ARG A 1 68 ? -2.129 -7.122 6.050 1.00 1.00 68 ARG A O 9
ATOM 12745 N N . ARG A 1 69 ? 0.182 -6.909 6.098 1.00 1.00 69 ARG A N 9
ATOM 12746 C CA . ARG A 1 69 ? 0.291 -5.409 6.279 1.00 1.00 69 ARG A CA 9
ATOM 12747 C C . ARG A 1 69 ? -0.289 -4.604 5.077 1.00 1.00 69 ARG A C 9
ATOM 12748 O O . ARG A 1 69 ? -0.864 -3.524 5.290 1.00 1.00 69 ARG A O 9
ATOM 12769 N N . GLU A 1 70 ? -0.096 -5.153 3.818 1.00 1.00 70 GLU A N 9
ATOM 12770 C CA . GLU A 1 70 ? -0.661 -4.601 2.542 1.00 1.00 70 GLU A CA 9
ATOM 12771 C C . GLU A 1 70 ? -2.177 -4.928 2.388 1.00 1.00 70 GLU A C 9
ATOM 12772 O O . GLU A 1 70 ? -2.910 -4.163 1.742 1.00 1.00 70 GLU A O 9
ATOM 12784 N N . ALA A 1 71 ? -2.609 -6.096 3.002 1.00 1.00 71 ALA A N 9
ATOM 12785 C CA . ALA A 1 71 ? -4.029 -6.587 3.068 1.00 1.00 71 ALA A CA 9
ATOM 12786 C C . ALA A 1 71 ? -4.930 -5.686 3.970 1.00 1.00 71 ALA A C 9
ATOM 12787 O O . ALA A 1 71 ? -6.133 -5.548 3.702 1.00 1.00 71 ALA A O 9
ATOM 12794 N N . GLU A 1 72 ? -4.291 -5.095 5.048 1.00 1.00 72 GLU A N 9
ATOM 12795 C CA . GLU A 1 72 ? -4.914 -4.132 6.027 1.00 1.00 72 GLU A CA 9
ATOM 12796 C C . GLU A 1 72 ? -5.182 -2.727 5.401 1.00 1.00 72 GLU A C 9
ATOM 12797 O O . GLU A 1 72 ? -6.074 -2.005 5.871 1.00 1.00 72 GLU A O 9
ATOM 12809 N N . LYS A 1 73 ? -4.359 -2.368 4.347 1.00 1.00 73 LYS A N 9
ATOM 12810 C CA . LYS A 1 73 ? -4.468 -1.105 3.521 1.00 1.00 73 LYS A CA 9
ATOM 12811 C C . LYS A 1 73 ? -5.738 -1.088 2.620 1.00 1.00 73 LYS A C 9
ATOM 12812 O O . LYS A 1 73 ? -6.262 -0.010 2.304 1.00 1.00 73 LYS A O 9
ATOM 12831 N N . VAL A 1 74 ? -6.198 -2.332 2.220 1.00 1.00 74 VAL A N 9
ATOM 12832 C CA . VAL A 1 74 ? -7.437 -2.612 1.381 1.00 1.00 74 VAL A CA 9
ATOM 12833 C C . VAL A 1 74 ? -8.734 -2.220 2.188 1.00 1.00 74 VAL A C 9
ATOM 12834 O O . VAL A 1 74 ? -9.704 -1.767 1.586 1.00 1.00 74 VAL A O 9
ATOM 12847 N N . PHE A 1 75 ? -8.717 -2.431 3.549 1.00 1.00 75 PHE A N 9
ATOM 12848 C CA . PHE A 1 75 ? -9.818 -2.059 4.506 1.00 1.00 75 PHE A CA 9
ATOM 12849 C C . PHE A 1 75 ? -10.067 -0.521 4.581 1.00 1.00 75 PHE A C 9
ATOM 12850 O O . PHE A 1 75 ? -11.205 -0.092 4.819 1.00 1.00 75 PHE A O 9
ATOM 12867 N N . GLU A 1 76 ? -8.965 0.283 4.336 1.00 1.00 76 GLU A N 9
ATOM 12868 C CA . GLU A 1 76 ? -8.947 1.779 4.369 1.00 1.00 76 GLU A CA 9
ATOM 12869 C C . GLU A 1 76 ? -9.786 2.423 3.230 1.00 1.00 76 GLU A C 9
ATOM 12870 O O . GLU A 1 76 ? -10.452 3.426 3.483 1.00 1.00 76 GLU A O 9
ATOM 12882 N N . LEU A 1 77 ? -9.732 1.813 1.999 1.00 1.00 77 LEU A N 9
ATOM 12883 C CA . LEU A 1 77 ? -10.503 2.255 0.795 1.00 1.00 77 LEU A CA 9
ATOM 12884 C C . LEU A 1 77 ? -12.024 1.871 0.882 1.00 1.00 77 LEU A C 9
ATOM 12885 O O . LEU A 1 77 ? -12.878 2.584 0.330 1.00 1.00 77 LEU A O 9
ATOM 12901 N N . LEU A 1 78 ? -12.295 0.721 1.584 1.00 1.00 78 LEU A N 9
ATOM 12902 C CA . LEU A 1 78 ? -13.650 0.167 1.860 1.00 1.00 78 LEU A CA 9
ATOM 12903 C C . LEU A 1 78 ? -14.365 0.857 3.069 1.00 1.00 78 LEU A C 9
ATOM 12904 O O . LEU A 1 78 ? -15.606 0.796 3.151 1.00 1.00 78 LEU A O 9
ATOM 12920 N N . ASN A 1 79 ? -13.557 1.488 3.981 1.00 1.00 79 ASN A N 9
ATOM 12921 C CA . ASN A 1 79 ? -14.043 2.221 5.179 1.00 1.00 79 ASN A CA 9
ATOM 12922 C C . ASN A 1 79 ? -14.083 3.769 4.969 1.00 1.00 79 ASN A C 9
ATOM 12923 O O . ASN A 1 79 ? -14.678 4.485 5.807 1.00 1.00 79 ASN A O 9
ATOM 12934 N N . ASP A 1 80 ? -13.487 4.257 3.832 1.00 1.00 80 ASP A N 9
ATOM 12935 C CA . ASP A 1 80 ? -13.426 5.687 3.469 1.00 1.00 80 ASP A CA 9
ATOM 12936 C C . ASP A 1 80 ? -14.397 6.007 2.291 1.00 1.00 80 ASP A C 9
ATOM 12937 O O . ASP A 1 80 ? -14.012 6.491 1.195 1.00 1.00 80 ASP A O 9
ATOM 12946 N N . PHE A 1 81 ? -15.704 5.710 2.557 1.00 1.00 81 PHE A N 9
ATOM 12947 C CA . PHE A 1 81 ? -16.862 5.967 1.617 1.00 1.00 81 PHE A CA 9
ATOM 12948 C C . PHE A 1 81 ? -17.155 7.484 1.395 1.00 1.00 81 PHE A C 9
ATOM 12949 O O . PHE A 1 81 ? -17.630 7.865 0.307 1.00 1.00 81 PHE A O 9
ATOM 12966 N N . LYS A 1 82 ? -16.862 8.300 2.449 1.00 1.00 82 LYS A N 9
ATOM 12967 C CA . LYS A 1 82 ? -17.002 9.761 2.442 1.00 1.00 82 LYS A CA 9
ATOM 12968 C C . LYS A 1 82 ? -15.610 10.403 2.588 1.00 1.00 82 LYS A C 9
ATOM 12969 O O . LYS A 1 82 ? -14.922 10.218 3.623 1.00 1.00 82 LYS A O 9
ATOM 12988 N N . GLY A 1 83 ? -15.187 11.097 1.490 1.00 1.00 83 GLY A N 9
ATOM 12989 C CA . GLY A 1 83 ? -13.886 11.794 1.411 1.00 1.00 83 GLY A CA 9
ATOM 12990 C C . GLY A 1 83 ? -12.761 10.929 0.855 1.00 1.00 83 GLY A C 9
ATOM 12991 O O . GLY A 1 83 ? -12.271 10.032 1.573 1.00 1.00 83 GLY A O 9
ATOM 12995 N N . GLY A 1 84 ? -12.374 11.222 -0.415 1.00 1.00 84 GLY A N 9
ATOM 12996 C CA . GLY A 1 84 ? -11.302 10.508 -1.108 1.00 1.00 84 GLY A CA 9
ATOM 12997 C C . GLY A 1 84 ? -11.702 9.991 -2.478 1.00 1.00 84 GLY A C 9
ATOM 12998 O O . GLY A 1 84 ? -11.076 10.381 -3.482 1.00 1.00 84 GLY A O 9
ATOM 13002 N N . ILE A 1 85 ? -12.752 9.128 -2.498 1.00 1.00 85 ILE A N 9
ATOM 13003 C CA . ILE A 1 85 ? -13.271 8.481 -3.739 1.00 1.00 85 ILE A CA 9
ATOM 13004 C C . ILE A 1 85 ? -14.658 9.082 -4.056 1.00 1.00 85 ILE A C 9
ATOM 13005 O O . ILE A 1 85 ? -15.549 9.089 -3.186 1.00 1.00 85 ILE A O 9
ATOM 13021 N N . ASP A 1 86 ? -14.776 9.583 -5.308 1.00 1.00 86 ASP A N 9
ATOM 13022 C CA . ASP A 1 86 ? -16.009 10.169 -5.856 1.00 1.00 86 ASP A CA 9
ATOM 13023 C C . ASP A 1 86 ? -16.469 9.375 -7.081 1.00 1.00 86 ASP A C 9
ATOM 13024 O O . ASP A 1 86 ? -15.644 9.033 -7.953 1.00 1.00 86 ASP A O 9
ATOM 13033 N N . TRP A 1 87 ? -17.799 9.075 -7.112 1.00 1.00 87 TRP A N 9
ATOM 13034 C CA . TRP A 1 87 ? -18.482 8.312 -8.211 1.00 1.00 87 TRP A CA 9
ATOM 13035 C C . TRP A 1 87 ? -18.806 9.173 -9.462 1.00 1.00 87 TRP A C 9
ATOM 13036 O O . TRP A 1 87 ? -18.815 8.638 -10.585 1.00 1.00 87 TRP A O 9
ATOM 13057 N N . GLU A 1 88 ? -19.079 10.498 -9.230 1.00 1.00 88 GLU A N 9
ATOM 13058 C CA . GLU A 1 88 ? -19.395 11.516 -10.287 1.00 1.00 88 GLU A CA 9
ATOM 13059 C C . GLU A 1 88 ? -18.126 12.088 -10.983 1.00 1.00 88 GLU A C 9
ATOM 13060 O O . GLU A 1 88 ? -18.174 12.369 -12.193 1.00 1.00 88 GLU A O 9
ATOM 13072 N N . ASN A 1 89 ? -17.021 12.251 -10.191 1.00 1.00 89 ASN A N 9
ATOM 13073 C CA . ASN A 1 89 ? -15.705 12.765 -10.665 1.00 1.00 89 ASN A CA 9
ATOM 13074 C C . ASN A 1 89 ? -14.728 11.642 -11.114 1.00 1.00 89 ASN A C 9
ATOM 13075 O O . ASN A 1 89 ? -13.748 11.931 -11.826 1.00 1.00 89 ASN A O 9
ATOM 13086 N N . LYS A 1 90 ? -15.023 10.330 -10.719 1.00 1.00 90 LYS A N 9
ATOM 13087 C CA . LYS A 1 90 ? -14.211 9.066 -11.025 1.00 1.00 90 LYS A CA 9
ATOM 13088 C C . LYS A 1 90 ? -12.715 9.118 -10.496 1.00 1.00 90 LYS A C 9
ATOM 13089 O O . LYS A 1 90 ? -11.776 8.507 -11.077 1.00 1.00 90 LYS A O 9
ATOM 13108 N N . ARG A 1 91 ? -12.553 9.824 -9.340 1.00 1.00 91 ARG A N 9
ATOM 13109 C CA . ARG A 1 91 ? -11.253 10.038 -8.664 1.00 1.00 91 ARG A CA 9
ATOM 13110 C C . ARG A 1 91 ? -11.136 9.189 -7.406 1.00 1.00 91 ARG A C 9
ATOM 13111 O O . ARG A 1 91 ? -12.096 9.103 -6.614 1.00 1.00 91 ARG A O 9
ATOM 13132 N N . VAL A 1 92 ? -9.936 8.581 -7.253 1.00 1.00 92 VAL A N 9
ATOM 13133 C CA . VAL A 1 92 ? -9.591 7.687 -6.116 1.00 1.00 92 VAL A CA 9
ATOM 13134 C C . VAL A 1 92 ? -8.397 8.316 -5.365 1.00 1.00 92 VAL A C 9
ATOM 13135 O O . VAL A 1 92 ? -7.367 8.632 -5.990 1.00 1.00 92 VAL A O 9
ATOM 13148 N N . LYS A 1 93 ? -8.590 8.481 -4.032 1.00 1.00 93 LYS A N 9
ATOM 13149 C CA . LYS A 1 93 ? -7.585 9.038 -3.110 1.00 1.00 93 LYS A CA 9
ATOM 13150 C C . LYS A 1 93 ? -7.289 8.033 -1.993 1.00 1.00 93 LYS A C 9
ATOM 13151 O O . LYS A 1 93 ? -8.228 7.504 -1.359 1.00 1.00 93 LYS A O 9
ATOM 13170 N N . LEU A 1 94 ? -5.970 7.761 -1.804 1.00 1.00 94 LEU A N 9
ATOM 13171 C CA . LEU A 1 94 ? -5.452 6.826 -0.788 1.00 1.00 94 LEU A CA 9
ATOM 13172 C C . LEU A 1 94 ? -4.354 7.496 0.035 1.00 1.00 94 LEU A C 9
ATOM 13173 O O . LEU A 1 94 ? -3.446 8.139 -0.533 1.00 1.00 94 LEU A O 9
ATOM 13189 N N . LYS A 1 95 ? -4.486 7.345 1.370 1.00 1.00 95 LYS A N 9
ATOM 13190 C CA . LYS A 1 95 ? -3.551 7.896 2.368 1.00 1.00 95 LYS A CA 9
ATOM 13191 C C . LYS A 1 95 ? -2.789 6.779 3.090 1.00 1.00 95 LYS A C 9
ATOM 13192 O O . LYS A 1 95 ? -1.567 6.938 3.291 1.00 1.00 95 LYS A O 9
ATOM 13213 N N . MET A 1 8 ? 1.156 1.052 -0.392 1.00 1.00 8 MET A N 10
ATOM 13214 C CA . MET A 1 8 ? 2.075 0.823 -1.555 1.00 1.00 8 MET A CA 10
ATOM 13215 C C . MET A 1 8 ? 2.259 -0.675 -1.833 1.00 1.00 8 MET A C 10
ATOM 13216 O O . MET A 1 8 ? 2.498 -1.457 -0.894 1.00 1.00 8 MET A O 10
ATOM 13230 N N . ALA A 1 9 ? 2.137 -1.029 -3.136 1.00 1.00 9 ALA A N 10
ATOM 13231 C CA . ALA A 1 9 ? 2.298 -2.405 -3.640 1.00 1.00 9 ALA A CA 10
ATOM 13232 C C . ALA A 1 9 ? 3.568 -2.524 -4.483 1.00 1.00 9 ALA A C 10
ATOM 13233 O O . ALA A 1 9 ? 3.875 -1.612 -5.265 1.00 1.00 9 ALA A O 10
ATOM 13240 N N . LYS A 1 10 ? 4.283 -3.659 -4.306 1.00 1.00 10 LYS A N 10
ATOM 13241 C CA . LYS A 1 10 ? 5.543 -3.966 -5.008 1.00 1.00 10 LYS A CA 10
ATOM 13242 C C . LYS A 1 10 ? 5.402 -5.222 -5.857 1.00 1.00 10 LYS A C 10
ATOM 13243 O O . LYS A 1 10 ? 4.775 -6.207 -5.412 1.00 1.00 10 LYS A O 10
ATOM 13262 N N . CYS A 1 11 ? 5.995 -5.175 -7.096 1.00 1.00 11 CYS A N 10
ATOM 13263 C CA . CYS A 1 11 ? 6.004 -6.315 -8.074 1.00 1.00 11 CYS A CA 10
ATOM 13264 C C . CYS A 1 11 ? 6.944 -7.493 -7.593 1.00 1.00 11 CYS A C 10
ATOM 13265 O O . CYS A 1 11 ? 8.142 -7.221 -7.348 1.00 1.00 11 CYS A O 10
ATOM 13272 N N . PRO A 1 12 ? 6.425 -8.813 -7.383 1.00 1.00 12 PRO A N 10
ATOM 13273 C CA . PRO A 1 12 ? 7.305 -9.966 -6.959 1.00 1.00 12 PRO A CA 10
ATOM 13274 C C . PRO A 1 12 ? 8.259 -10.519 -8.084 1.00 1.00 12 PRO A C 10
ATOM 13275 O O . PRO A 1 12 ? 9.105 -11.391 -7.807 1.00 1.00 12 PRO A O 10
ATOM 13286 N N . ILE A 1 13 ? 8.109 -9.955 -9.321 1.00 1.00 13 ILE A N 10
ATOM 13287 C CA . ILE A 1 13 ? 8.862 -10.350 -10.542 1.00 1.00 13 ILE A CA 10
ATOM 13288 C C . ILE A 1 13 ? 10.062 -9.370 -10.764 1.00 1.00 13 ILE A C 10
ATOM 13289 O O . ILE A 1 13 ? 11.210 -9.845 -10.839 1.00 1.00 13 ILE A O 10
ATOM 13305 N N . CYS A 1 14 ? 9.771 -8.034 -10.853 1.00 1.00 14 CYS A N 10
ATOM 13306 C CA . CYS A 1 14 ? 10.801 -6.999 -11.108 1.00 1.00 14 CYS A CA 10
ATOM 13307 C C . CYS A 1 14 ? 11.188 -6.205 -9.847 1.00 1.00 14 CYS A C 10
ATOM 13308 O O . CYS A 1 14 ? 12.386 -5.923 -9.656 1.00 1.00 14 CYS A O 10
ATOM 13315 N N . GLY A 1 15 ? 10.161 -5.855 -9.014 1.00 1.00 15 GLY A N 10
ATOM 13316 C CA . GLY A 1 15 ? 10.350 -5.090 -7.762 1.00 1.00 15 GLY A CA 10
ATOM 13317 C C . GLY A 1 15 ? 10.171 -3.574 -7.923 1.00 1.00 15 GLY A C 10
ATOM 13318 O O . GLY A 1 15 ? 10.863 -2.808 -7.230 1.00 1.00 15 GLY A O 10
ATOM 13322 N N . SER A 1 16 ? 9.228 -3.167 -8.828 1.00 1.00 16 SER A N 10
ATOM 13323 C CA . SER A 1 16 ? 8.917 -1.748 -9.135 1.00 1.00 16 SER A CA 10
ATOM 13324 C C . SER A 1 16 ? 7.767 -1.171 -8.240 1.00 1.00 16 SER A C 10
ATOM 13325 O O . SER A 1 16 ? 6.833 -1.941 -7.958 1.00 1.00 16 SER A O 10
ATOM 13333 N N . PRO A 1 17 ? 7.793 0.193 -7.753 1.00 1.00 17 PRO A N 10
ATOM 13334 C CA . PRO A 1 17 ? 6.674 0.784 -6.924 1.00 1.00 17 PRO A CA 10
ATOM 13335 C C . PRO A 1 17 ? 5.330 0.976 -7.698 1.00 1.00 17 PRO A C 10
ATOM 13336 O O . PRO A 1 17 ? 5.329 1.511 -8.826 1.00 1.00 17 PRO A O 10
ATOM 13347 N N . LEU A 1 18 ? 4.237 0.507 -7.060 1.00 1.00 18 LEU A N 10
ATOM 13348 C CA . LEU A 1 18 ? 2.864 0.580 -7.599 1.00 1.00 18 LEU A CA 10
ATOM 13349 C C . LEU A 1 18 ? 1.945 1.317 -6.636 1.00 1.00 18 LEU A C 10
ATOM 13350 O O . LEU A 1 18 ? 2.083 1.171 -5.402 1.00 1.00 18 LEU A O 10
ATOM 13366 N N . LYS A 1 19 ? 0.989 2.082 -7.224 1.00 1.00 19 LYS A N 10
ATOM 13367 C CA . LYS A 1 19 ? -0.012 2.870 -6.479 1.00 1.00 19 LYS A CA 10
ATOM 13368 C C . LYS A 1 19 ? -1.330 2.103 -6.369 1.00 1.00 19 LYS A C 10
ATOM 13369 O O . LYS A 1 19 ? -1.804 1.528 -7.367 1.00 1.00 19 LYS A O 10
ATOM 13388 N N . TRP A 1 20 ? -1.902 2.094 -5.121 1.00 1.00 20 TRP A N 10
ATOM 13389 C CA . TRP A 1 20 ? -3.207 1.429 -4.777 1.00 1.00 20 TRP A CA 10
ATOM 13390 C C . TRP A 1 20 ? -4.438 2.119 -5.418 1.00 1.00 20 TRP A C 10
ATOM 13391 O O . TRP A 1 20 ? -5.454 1.457 -5.655 1.00 1.00 20 TRP A O 10
ATOM 13412 N N . GLU A 1 21 ? -4.294 3.458 -5.692 1.00 1.00 21 GLU A N 10
ATOM 13413 C CA . GLU A 1 21 ? -5.318 4.328 -6.364 1.00 1.00 21 GLU A CA 10
ATOM 13414 C C . GLU A 1 21 ? -5.467 4.031 -7.898 1.00 1.00 21 GLU A C 10
ATOM 13415 O 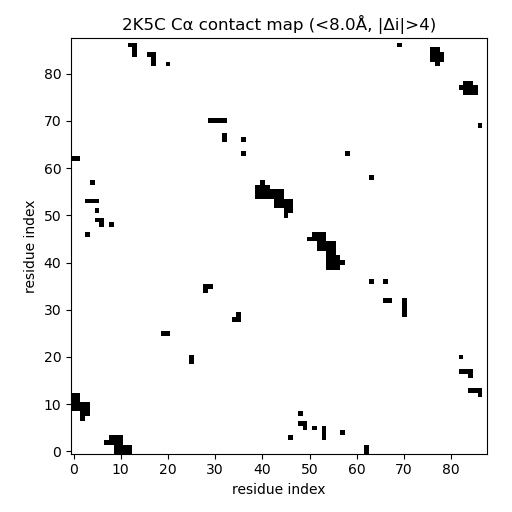O . GLU A 1 21 ? -6.568 4.180 -8.450 1.00 1.00 21 GLU A O 10
ATOM 13427 N N . GLU A 1 22 ? -4.318 3.609 -8.544 1.00 1.00 22 GLU A N 10
ATOM 13428 C CA . GLU A 1 22 ? -4.224 3.247 -9.998 1.00 1.00 22 GLU A CA 10
ATOM 13429 C C . GLU A 1 22 ? -4.896 1.886 -10.327 1.00 1.00 22 GLU A C 10
ATOM 13430 O O . GLU A 1 22 ? -5.444 1.721 -11.426 1.00 1.00 22 GLU A O 10
ATOM 13442 N N . LEU A 1 23 ? -4.823 0.925 -9.340 1.00 1.00 23 LEU A N 10
ATOM 13443 C CA . LEU A 1 23 ? -5.437 -0.442 -9.397 1.00 1.00 23 LEU A CA 10
ATOM 13444 C C . LEU A 1 23 ? -6.994 -0.408 -9.361 1.00 1.00 23 LEU A C 10
ATOM 13445 O O . LEU A 1 23 ? -7.648 -1.182 -10.074 1.00 1.00 23 LEU A O 10
ATOM 13461 N N . ILE A 1 24 ? -7.550 0.517 -8.501 1.00 1.00 24 ILE A N 10
ATOM 13462 C CA . ILE A 1 24 ? -9.022 0.762 -8.303 1.00 1.00 24 ILE A CA 10
ATOM 13463 C C . ILE A 1 24 ? -9.625 1.548 -9.533 1.00 1.00 24 ILE A C 10
ATOM 13464 O O . ILE A 1 24 ? -10.739 1.231 -9.975 1.00 1.00 24 ILE A O 10
ATOM 13480 N N . GLU A 1 25 ? -8.849 2.570 -10.045 1.00 1.00 25 GLU A N 10
ATOM 13481 C CA . GLU A 1 25 ? -9.217 3.440 -11.210 1.00 1.00 25 GLU A CA 10
ATOM 13482 C C . GLU A 1 25 ? -9.273 2.664 -12.566 1.00 1.00 25 GLU A C 10
ATOM 13483 O O . GLU A 1 25 ? -10.138 2.961 -13.406 1.00 1.00 25 GLU A O 10
ATOM 13495 N N . GLU A 1 26 ? -8.328 1.678 -12.737 1.00 1.00 26 GLU A N 10
ATOM 13496 C CA . GLU A 1 26 ? -8.222 0.783 -13.921 1.00 1.00 26 GLU A CA 10
ATOM 13497 C C . GLU A 1 26 ? -9.229 -0.403 -13.874 1.00 1.00 26 GLU A C 10
ATOM 13498 O O . GLU A 1 26 ? -9.570 -0.958 -14.939 1.00 1.00 26 GLU A O 10
ATOM 13510 N N . MET A 1 27 ? -9.694 -0.747 -12.632 1.00 1.00 27 MET A N 10
ATOM 13511 C CA . MET A 1 27 ? -10.641 -1.851 -12.381 1.00 1.00 27 MET A CA 10
ATOM 13512 C C . MET A 1 27 ? -12.098 -1.335 -12.077 1.00 1.00 27 MET A C 10
ATOM 13513 O O . MET A 1 27 ? -12.979 -2.125 -11.662 1.00 1.00 27 MET A O 10
ATOM 13527 N N . LEU A 1 28 ? -12.353 -0.009 -12.333 1.00 1.00 28 LEU A N 10
ATOM 13528 C CA . LEU A 1 28 ? -13.676 0.639 -12.111 1.00 1.00 28 LEU A CA 10
ATOM 13529 C C . LEU A 1 28 ? -14.613 0.575 -13.381 1.00 1.00 28 LEU A C 10
ATOM 13530 O O . LEU A 1 28 ? -15.657 1.271 -13.458 1.00 1.00 28 LEU A O 10
ATOM 13546 N N . ILE A 1 29 ? -14.244 -0.338 -14.331 1.00 1.00 29 ILE A N 10
ATOM 13547 C CA . ILE A 1 29 ? -14.974 -0.613 -15.613 1.00 1.00 29 ILE A CA 10
ATOM 13548 C C . ILE A 1 29 ? -16.100 -1.700 -15.457 1.00 1.00 29 ILE A C 10
ATOM 13549 O O . ILE A 1 29 ? -16.861 -1.949 -16.414 1.00 1.00 29 ILE A O 10
ATOM 13565 N N . ILE A 1 30 ? -16.198 -2.283 -14.230 1.00 1.00 30 ILE A N 10
ATOM 13566 C CA . ILE A 1 30 ? -17.162 -3.365 -13.871 1.00 1.00 30 ILE A CA 10
ATOM 13567 C C . ILE A 1 30 ? -18.310 -2.765 -13.019 1.00 1.00 30 ILE A C 10
ATOM 13568 O O . ILE A 1 30 ? -18.073 -1.945 -12.118 1.00 1.00 30 ILE A O 10
ATOM 13584 N N . GLU A 1 31 ? -19.553 -3.223 -13.359 1.00 1.00 31 GLU A N 10
ATOM 13585 C CA . GLU A 1 31 ? -20.850 -2.845 -12.680 1.00 1.00 31 GLU A CA 10
ATOM 13586 C C . GLU A 1 31 ? -21.050 -3.486 -11.270 1.00 1.00 31 GLU A C 10
ATOM 13587 O O . GLU A 1 31 ? -21.759 -2.906 -10.428 1.00 1.00 31 GLU A O 10
ATOM 13599 N N . ASN A 1 32 ? -20.410 -4.678 -11.057 1.00 1.00 32 ASN A N 10
ATOM 13600 C CA . ASN A 1 32 ? -20.439 -5.454 -9.778 1.00 1.00 32 ASN A CA 10
ATOM 13601 C C . ASN A 1 32 ? -19.494 -4.869 -8.682 1.00 1.00 32 ASN A C 10
ATOM 13602 O O . ASN A 1 32 ? -19.656 -5.182 -7.490 1.00 1.00 32 ASN A O 10
ATOM 13613 N N . PHE A 1 33 ? -18.505 -4.003 -9.128 1.00 1.00 33 PHE A N 10
ATOM 13614 C CA . PHE A 1 33 ? -17.488 -3.298 -8.267 1.00 1.00 33 PHE A CA 10
ATOM 13615 C C . PHE A 1 33 ? -18.129 -2.406 -7.170 1.00 1.00 33 PHE A C 10
ATOM 13616 O O . PHE A 1 33 ? -17.591 -2.316 -6.058 1.00 1.00 33 PHE A O 10
ATOM 13633 N N . GLU A 1 34 ? -19.285 -1.756 -7.536 1.00 1.00 34 GLU A N 10
ATOM 13634 C CA . GLU A 1 34 ? -20.139 -0.904 -6.624 1.00 1.00 34 GLU A CA 10
ATOM 13635 C C . GLU A 1 34 ? -20.702 -1.710 -5.407 1.00 1.00 34 GLU A C 10
ATOM 13636 O O . GLU A 1 34 ? -20.939 -1.135 -4.333 1.00 1.00 34 GLU A O 10
ATOM 13648 N N . GLU A 1 35 ? -20.903 -3.051 -5.644 1.00 1.00 35 GLU A N 10
ATOM 13649 C CA . GLU A 1 35 ? -21.374 -4.051 -4.634 1.00 1.00 35 GLU A CA 10
ATOM 13650 C C . GLU A 1 35 ? -20.206 -4.650 -3.805 1.00 1.00 35 GLU A C 10
ATOM 13651 O O . GLU A 1 35 ? -20.388 -4.944 -2.615 1.00 1.00 35 GLU A O 10
ATOM 13663 N N . ILE A 1 36 ? -19.005 -4.825 -4.472 1.00 1.00 36 ILE A N 10
ATOM 13664 C CA . ILE A 1 36 ? -17.728 -5.385 -3.869 1.00 1.00 36 ILE A CA 10
ATOM 13665 C C . ILE A 1 36 ? -17.091 -4.355 -2.860 1.00 1.00 36 ILE A C 10
ATOM 13666 O O . ILE A 1 36 ? -16.617 -4.760 -1.793 1.00 1.00 36 ILE A O 10
ATOM 13682 N N . VAL A 1 37 ? -17.110 -3.043 -3.243 1.00 1.00 37 VAL A N 10
ATOM 13683 C CA . VAL A 1 37 ? -16.552 -1.877 -2.437 1.00 1.00 37 VAL A CA 10
ATOM 13684 C C . VAL A 1 37 ? -17.199 -1.687 -1.013 1.00 1.00 37 VAL A C 10
ATOM 13685 O O . VAL A 1 37 ? -16.615 -1.003 -0.165 1.00 1.00 37 VAL A O 10
ATOM 13698 N N . LYS A 1 38 ? -18.438 -2.240 -0.848 1.00 1.00 38 LYS A N 10
ATOM 13699 C CA . LYS A 1 38 ? -19.215 -2.230 0.418 1.00 1.00 38 LYS A CA 10
ATOM 13700 C C . LYS A 1 38 ? -18.887 -3.442 1.336 1.00 1.00 38 LYS A C 10
ATOM 13701 O O . LYS A 1 38 ? -19.130 -3.360 2.556 1.00 1.00 38 LYS A O 10
ATOM 13720 N N . ASP A 1 39 ? -18.327 -4.538 0.731 1.00 1.00 39 ASP A N 10
ATOM 13721 C CA . ASP A 1 39 ? -17.966 -5.771 1.436 1.00 1.00 39 ASP A CA 10
ATOM 13722 C C . ASP A 1 39 ? -16.469 -6.108 1.287 1.00 1.00 39 ASP A C 10
ATOM 13723 O O . ASP A 1 39 ? -15.983 -6.484 0.195 1.00 1.00 39 ASP A O 10
ATOM 13732 N N . ARG A 1 40 ? -15.730 -5.889 2.421 1.00 1.00 40 ARG A N 10
ATOM 13733 C CA . ARG A 1 40 ? -14.249 -6.195 2.600 1.00 1.00 40 ARG A CA 10
ATOM 13734 C C . ARG A 1 40 ? -13.885 -7.701 2.392 1.00 1.00 40 ARG A C 10
ATOM 13735 O O . ARG A 1 40 ? -12.820 -8.008 1.842 1.00 1.00 40 ARG A O 10
ATOM 13756 N N . GLU A 1 41 ? -14.830 -8.604 2.810 1.00 1.00 41 GLU A N 10
ATOM 13757 C CA . GLU A 1 41 ? -14.742 -10.092 2.678 1.00 1.00 41 GLU A CA 10
ATOM 13758 C C . GLU A 1 41 ? -14.820 -10.572 1.193 1.00 1.00 41 GLU A C 10
ATOM 13759 O O . GLU A 1 41 ? -14.205 -11.592 0.843 1.00 1.00 41 GLU A O 10
ATOM 13771 N N . ARG A 1 42 ? -15.599 -9.800 0.357 1.00 1.00 42 ARG A N 10
ATOM 13772 C CA . ARG A 1 42 ? -15.769 -10.018 -1.108 1.00 1.00 42 ARG A CA 10
ATOM 13773 C C . ARG A 1 42 ? -14.606 -9.398 -1.934 1.00 1.00 42 ARG A C 10
ATOM 13774 O O . ARG A 1 42 ? -14.255 -9.943 -2.993 1.00 1.00 42 ARG A O 10
ATOM 13795 N N . PHE A 1 43 ? -14.034 -8.242 -1.424 1.00 1.00 43 PHE A N 10
ATOM 13796 C CA . PHE A 1 43 ? -12.912 -7.486 -2.062 1.00 1.00 43 PHE A CA 10
ATOM 13797 C C . PHE A 1 43 ? -11.532 -8.184 -1.885 1.00 1.00 43 PHE A C 10
ATOM 13798 O O . PHE A 1 43 ? -10.810 -8.332 -2.875 1.00 1.00 43 PHE A O 10
ATOM 13815 N N . LEU A 1 44 ? -11.213 -8.644 -0.620 1.00 1.00 44 LEU A N 10
ATOM 13816 C CA . LEU A 1 44 ? -9.926 -9.339 -0.257 1.00 1.00 44 LEU A CA 10
ATOM 13817 C C . LEU A 1 44 ? -9.811 -10.762 -0.872 1.00 1.00 44 LEU A C 10
ATOM 13818 O O . LEU A 1 44 ? -8.703 -11.207 -1.210 1.00 1.00 44 LEU A O 10
ATOM 13834 N N . ALA A 1 45 ? -11.000 -11.441 -0.992 1.00 1.00 45 ALA A N 10
ATOM 13835 C CA . ALA A 1 45 ? -11.169 -12.794 -1.603 1.00 1.00 45 ALA A CA 10
ATOM 13836 C C . ALA A 1 45 ? -11.046 -12.786 -3.153 1.00 1.00 45 ALA A C 10
ATOM 13837 O O . ALA A 1 45 ? -10.617 -13.791 -3.736 1.00 1.00 45 ALA A O 10
ATOM 13844 N N . GLN A 1 46 ? -11.442 -11.628 -3.788 1.00 1.00 46 GLN A N 10
ATOM 13845 C CA . GLN A 1 46 ? -11.366 -11.387 -5.262 1.00 1.00 46 GLN A CA 10
ATOM 13846 C C . GLN A 1 46 ? -9.945 -11.008 -5.735 1.00 1.00 46 GLN A C 10
ATOM 13847 O O . GLN A 1 46 ? -9.548 -11.426 -6.823 1.00 1.00 46 GLN A O 10
ATOM 13861 N N . VAL A 1 47 ? -9.176 -10.238 -4.878 1.00 1.00 47 VAL A N 10
ATOM 13862 C CA . VAL A 1 47 ? -7.740 -9.798 -5.140 1.00 1.00 47 VAL A CA 10
ATOM 13863 C C . VAL A 1 47 ? -6.791 -11.062 -5.110 1.00 1.00 47 VAL A C 10
ATOM 13864 O O . VAL A 1 47 ? -5.898 -11.171 -5.961 1.00 1.00 47 VAL A O 10
ATOM 13877 N N . GLU A 1 48 ? -7.046 -11.986 -4.124 1.00 1.00 48 GLU A N 10
ATOM 13878 C CA . GLU A 1 48 ? -6.287 -13.274 -3.918 1.00 1.00 48 GLU A CA 10
ATOM 13879 C C . GLU A 1 48 ? -6.615 -14.370 -4.987 1.00 1.00 48 GLU A C 10
ATOM 13880 O O . GLU A 1 48 ? -5.782 -15.263 -5.219 1.00 1.00 48 GLU A O 10
ATOM 13892 N N . GLU A 1 49 ? -7.832 -14.265 -5.606 1.00 1.00 49 GLU A N 10
ATOM 13893 C CA . GLU A 1 49 ? -8.337 -15.196 -6.664 1.00 1.00 49 GLU A CA 10
ATOM 13894 C C . GLU A 1 49 ? -8.057 -14.697 -8.106 1.00 1.00 49 GLU A C 10
ATOM 13895 O O . GLU A 1 49 ? -7.965 -15.531 -9.026 1.00 1.00 49 GLU A O 10
ATOM 13907 N N . PHE A 1 50 ? -7.917 -13.348 -8.272 1.00 1.00 50 PHE A N 10
ATOM 13908 C CA . PHE A 1 50 ? -7.653 -12.690 -9.570 1.00 1.00 50 PHE A CA 10
ATOM 13909 C C . PHE A 1 50 ? -6.185 -12.272 -9.686 1.00 1.00 50 PHE A C 10
ATOM 13910 O O . PHE A 1 50 ? -5.553 -11.922 -8.666 1.00 1.00 50 PHE A O 10
ATOM 13927 N N . VAL A 1 51 ? -5.671 -12.295 -10.950 1.00 1.00 51 VAL A N 10
ATOM 13928 C CA . VAL A 1 51 ? -4.282 -11.925 -11.274 1.00 1.00 51 VAL A CA 10
ATOM 13929 C C . VAL A 1 51 ? -4.213 -10.438 -11.774 1.00 1.00 51 VAL A C 10
ATOM 13930 O O . VAL A 1 51 ? -5.216 -9.902 -12.288 1.00 1.00 51 VAL A O 10
ATOM 13943 N N . PHE A 1 52 ? -3.018 -9.845 -11.612 1.00 1.00 52 PHE A N 10
ATOM 13944 C CA . PHE A 1 52 ? -2.737 -8.447 -12.001 1.00 1.00 52 PHE A CA 10
ATOM 13945 C C . PHE A 1 52 ? -1.522 -8.387 -12.913 1.00 1.00 52 PHE A C 10
ATOM 13946 O O . PHE A 1 52 ? -0.551 -9.136 -12.713 1.00 1.00 52 PHE A O 10
ATOM 13963 N N . LYS A 1 53 ? -1.591 -7.456 -13.890 1.00 1.00 53 LYS A N 10
ATOM 13964 C CA . LYS A 1 53 ? -0.535 -7.236 -14.904 1.00 1.00 53 LYS A CA 10
ATOM 13965 C C . LYS A 1 53 ? 0.387 -6.087 -14.508 1.00 1.00 53 LYS A C 10
ATOM 13966 O O . LYS A 1 53 ? -0.098 -5.042 -14.021 1.00 1.00 53 LYS A O 10
ATOM 13985 N N . CYS A 1 54 ? 1.718 -6.309 -14.716 1.00 1.00 54 CYS A N 10
ATOM 13986 C CA . CYS A 1 54 ? 2.758 -5.308 -14.425 1.00 1.00 54 CYS A CA 10
ATOM 13987 C C . CYS A 1 54 ? 3.069 -4.461 -15.718 1.00 1.00 54 CYS A C 10
ATOM 13988 O O . CYS A 1 54 ? 3.652 -5.028 -16.677 1.00 1.00 54 CYS A O 10
ATOM 13995 N N . PRO A 1 55 ? 2.618 -3.099 -15.838 1.00 1.00 55 PRO A N 10
ATOM 13996 C CA . PRO A 1 55 ? 2.935 -2.221 -17.039 1.00 1.00 55 PRO A CA 10
ATOM 13997 C C . PRO A 1 55 ? 4.436 -1.808 -17.151 1.00 1.00 55 PRO A C 10
ATOM 13998 O O . PRO A 1 55 ? 4.859 -1.245 -18.178 1.00 1.00 55 PRO A O 10
ATOM 14009 N N . VAL A 1 56 ? 5.215 -2.144 -16.078 1.00 1.00 56 VAL A N 10
ATOM 14010 C CA . VAL A 1 56 ? 6.667 -1.827 -15.914 1.00 1.00 56 VAL A CA 10
ATOM 14011 C C . VAL A 1 56 ? 7.549 -2.929 -16.602 1.00 1.00 56 VAL A C 10
ATOM 14012 O O . VAL A 1 56 ? 8.441 -2.573 -17.394 1.00 1.00 56 VAL A O 10
ATOM 14025 N N . CYS A 1 57 ? 7.273 -4.229 -16.276 1.00 1.00 57 CYS A N 10
ATOM 14026 C CA . CYS A 1 57 ? 8.016 -5.381 -16.832 1.00 1.00 57 CYS A CA 10
ATOM 14027 C C . CYS A 1 57 ? 7.205 -6.132 -17.913 1.00 1.00 57 CYS A C 10
ATOM 14028 O O . CYS A 1 57 ? 7.753 -6.373 -19.007 1.00 1.00 57 CYS A O 10
ATOM 14035 N N . GLY A 1 58 ? 5.921 -6.486 -17.593 1.00 1.00 58 GLY A N 10
ATOM 14036 C CA . GLY A 1 58 ? 5.019 -7.200 -18.530 1.00 1.00 58 GLY A CA 10
ATOM 14037 C C . GLY A 1 58 ? 4.541 -8.575 -18.023 1.00 1.00 58 GLY A C 10
ATOM 14038 O O . GLY A 1 58 ? 3.783 -9.253 -18.742 1.00 1.00 58 GLY A O 10
ATOM 14042 N N . GLU A 1 59 ? 5.003 -8.973 -16.795 1.00 1.00 59 GLU A N 10
ATOM 14043 C CA . GLU A 1 59 ? 4.647 -10.243 -16.120 1.00 1.00 59 GLU A CA 10
ATOM 14044 C C . GLU A 1 59 ? 3.453 -10.059 -15.162 1.00 1.00 59 GLU A C 10
ATOM 14045 O O . GLU A 1 59 ? 3.266 -8.960 -14.603 1.00 1.00 59 GLU A O 10
ATOM 14057 N N . GLU A 1 60 ? 2.671 -11.162 -14.981 1.00 1.00 60 GLU A N 10
ATOM 14058 C CA . GLU A 1 60 ? 1.452 -11.203 -14.129 1.00 1.00 60 GLU A CA 10
ATOM 14059 C C . GLU A 1 60 ? 1.773 -11.747 -12.728 1.00 1.00 60 GLU A C 10
ATOM 14060 O O . GLU A 1 60 ? 2.530 -12.725 -12.601 1.00 1.00 60 GLU A O 10
ATOM 14072 N N . PHE A 1 61 ? 1.170 -11.089 -11.708 1.00 1.00 61 PHE A N 10
ATOM 14073 C CA . PHE A 1 61 ? 1.335 -11.408 -10.268 1.00 1.00 61 PHE A CA 10
ATOM 14074 C C . PHE A 1 61 ? -0.046 -11.622 -9.615 1.00 1.00 61 PHE A C 10
ATOM 14075 O O . PHE A 1 61 ? -1.003 -10.904 -9.959 1.00 1.00 61 PHE A O 10
ATOM 14092 N N . TYR A 1 62 ? -0.115 -12.587 -8.670 1.00 1.00 62 TYR A N 10
ATOM 14093 C CA . TYR A 1 62 ? -1.363 -12.955 -7.959 1.00 1.00 62 TYR A CA 10
ATOM 14094 C C . TYR A 1 62 ? -1.460 -12.294 -6.572 1.00 1.00 62 TYR A C 10
ATOM 14095 O O . TYR A 1 62 ? -0.428 -12.024 -5.937 1.00 1.00 62 TYR A O 10
ATOM 14113 N N . GLY A 1 63 ? -2.738 -12.038 -6.128 1.00 1.00 63 GLY A N 10
ATOM 14114 C CA . GLY A 1 63 ? -3.056 -11.427 -4.799 1.00 1.00 63 GLY A CA 10
ATOM 14115 C C . GLY A 1 63 ? -2.899 -12.383 -3.587 1.00 1.00 63 GLY A C 10
ATOM 14116 O O . GLY A 1 63 ? -2.993 -11.934 -2.431 1.00 1.00 63 GLY A O 10
ATOM 14120 N N . LYS A 1 64 ? -2.667 -13.694 -3.904 1.00 1.00 64 LYS A N 10
ATOM 14121 C CA . LYS A 1 64 ? -2.432 -14.789 -2.924 1.00 1.00 64 LYS A CA 10
ATOM 14122 C C . LYS A 1 64 ? -0.922 -14.895 -2.518 1.00 1.00 64 LYS A C 10
ATOM 14123 O O . LYS A 1 64 ? -0.616 -15.458 -1.454 1.00 1.00 64 LYS A O 10
ATOM 14142 N N . THR A 1 65 ? -0.020 -14.336 -3.388 1.00 1.00 65 THR A N 10
ATOM 14143 C CA . THR A 1 65 ? 1.461 -14.308 -3.184 1.00 1.00 65 THR A CA 10
ATOM 14144 C C . THR A 1 65 ? 1.952 -12.980 -2.501 1.00 1.00 65 THR A C 10
ATOM 14145 O O . THR A 1 65 ? 3.168 -12.829 -2.234 1.00 1.00 65 THR A O 10
ATOM 14156 N N . LEU A 1 66 ? 0.980 -12.064 -2.159 1.00 1.00 66 LEU A N 10
ATOM 14157 C CA . LEU A 1 66 ? 1.245 -10.751 -1.507 1.00 1.00 66 LEU A CA 10
ATOM 14158 C C . LEU A 1 66 ? 1.190 -10.872 0.053 1.00 1.00 66 LEU A C 10
ATOM 14159 O O . LEU A 1 66 ? 0.347 -11.657 0.534 1.00 1.00 66 LEU A O 10
ATOM 14175 N N . PRO A 1 67 ? 2.064 -10.096 0.903 1.00 1.00 67 PRO A N 10
ATOM 14176 C CA . PRO A 1 67 ? 2.037 -10.184 2.415 1.00 1.00 67 PRO A CA 10
ATOM 14177 C C . PRO A 1 67 ? 0.725 -9.660 3.075 1.00 1.00 67 PRO A C 10
ATOM 14178 O O . PRO A 1 67 ? 0.006 -8.861 2.451 1.00 1.00 67 PRO A O 10
ATOM 14189 N N . ARG A 1 68 ? 0.453 -10.125 4.345 1.00 1.00 68 ARG A N 10
ATOM 14190 C CA . ARG A 1 68 ? -0.747 -9.721 5.176 1.00 1.00 68 ARG A CA 10
ATOM 14191 C C . ARG A 1 68 ? -0.777 -8.200 5.505 1.00 1.00 68 ARG A C 10
ATOM 14192 O O . ARG A 1 68 ? -1.865 -7.612 5.608 1.00 1.00 68 ARG A O 10
ATOM 14213 N N . ARG A 1 69 ? 0.458 -7.591 5.673 1.00 1.00 69 ARG A N 10
ATOM 14214 C CA . ARG A 1 69 ? 0.685 -6.107 5.898 1.00 1.00 69 ARG A CA 10
ATOM 14215 C C . ARG A 1 69 ? 0.085 -5.230 4.753 1.00 1.00 69 ARG A C 10
ATOM 14216 O O . ARG A 1 69 ? -0.481 -4.163 5.038 1.00 1.00 69 ARG A O 10
ATOM 14237 N N . GLU A 1 70 ? 0.240 -5.708 3.463 1.00 1.00 70 GLU A N 10
ATOM 14238 C CA . GLU A 1 70 ? -0.353 -5.081 2.234 1.00 1.00 70 GLU A CA 10
ATOM 14239 C C . GLU A 1 70 ? -1.873 -5.388 2.095 1.00 1.00 70 GLU A C 10
ATOM 14240 O O . GLU A 1 70 ? -2.612 -4.585 1.505 1.00 1.00 70 GLU A O 10
ATOM 14252 N N . ALA A 1 71 ? -2.303 -6.581 2.650 1.00 1.00 71 ALA A N 10
ATOM 14253 C CA . ALA A 1 71 ? -3.725 -7.063 2.705 1.00 1.00 71 ALA A CA 10
ATOM 14254 C C . ALA A 1 71 ? -4.604 -6.207 3.660 1.00 1.00 71 ALA A C 10
ATOM 14255 O O . ALA A 1 71 ? -5.808 -6.037 3.408 1.00 1.00 71 ALA A O 10
ATOM 14262 N N . GLU A 1 72 ? -3.953 -5.691 4.765 1.00 1.00 72 GLU A N 10
ATOM 14263 C CA . GLU A 1 72 ? -4.561 -4.790 5.793 1.00 1.00 72 GLU A CA 10
ATOM 14264 C C . GLU A 1 72 ? -4.821 -3.350 5.253 1.00 1.00 72 GLU A C 10
ATOM 14265 O O . GLU A 1 72 ? -5.697 -2.644 5.773 1.00 1.00 72 GLU A O 10
ATOM 14277 N N . LYS A 1 73 ? -4.023 -2.948 4.197 1.00 1.00 73 LYS A N 10
ATOM 14278 C CA . LYS A 1 73 ? -4.135 -1.642 3.451 1.00 1.00 73 LYS A CA 10
ATOM 14279 C C . LYS A 1 73 ? -5.439 -1.558 2.603 1.00 1.00 73 LYS A C 10
ATOM 14280 O O . LYS A 1 73 ? -5.961 -0.459 2.366 1.00 1.00 73 LYS A O 10
ATOM 14299 N N . VAL A 1 74 ? -5.939 -2.772 2.165 1.00 1.00 74 VAL A N 10
ATOM 14300 C CA . VAL A 1 74 ? -7.211 -2.986 1.366 1.00 1.00 74 VAL A CA 10
ATOM 14301 C C . VAL A 1 74 ? -8.464 -2.616 2.250 1.00 1.00 74 VAL A C 10
ATOM 14302 O O . VAL A 1 74 ? -9.430 -2.077 1.722 1.00 1.00 74 VAL A O 10
ATOM 14315 N N . PHE A 1 75 ? -8.426 -2.961 3.584 1.00 1.00 75 PHE A N 10
ATOM 14316 C CA . PHE A 1 75 ? -9.481 -2.616 4.605 1.00 1.00 75 PHE A CA 10
ATOM 14317 C C . PHE A 1 75 ? -9.638 -1.080 4.838 1.00 1.00 75 PHE A C 10
ATOM 14318 O O . PHE A 1 75 ? -10.724 -0.623 5.226 1.00 1.00 75 PHE A O 10
ATOM 14335 N N . GLU A 1 76 ? -8.509 -0.311 4.594 1.00 1.00 76 GLU A N 10
ATOM 14336 C CA . GLU A 1 76 ? -8.409 1.176 4.757 1.00 1.00 76 GLU A CA 10
ATOM 14337 C C . GLU A 1 76 ? -9.261 1.948 3.706 1.00 1.00 76 GLU A C 10
ATOM 14338 O O . GLU A 1 76 ? -9.905 2.936 4.072 1.00 1.00 76 GLU A O 10
ATOM 14350 N N . LEU A 1 77 ? -9.246 1.464 2.417 1.00 1.00 77 LEU A N 10
ATOM 14351 C CA . LEU A 1 77 ? -10.038 2.036 1.277 1.00 1.00 77 LEU A CA 10
ATOM 14352 C C . LEU A 1 77 ? -11.571 1.748 1.401 1.00 1.00 77 LEU A C 10
ATOM 14353 O O . LEU A 1 77 ? -12.392 2.549 0.929 1.00 1.00 77 LEU A O 10
ATOM 14369 N N . LEU A 1 78 ? -11.900 0.575 2.044 1.00 1.00 78 LEU A N 10
ATOM 14370 C CA . LEU A 1 78 ? -13.287 0.106 2.342 1.00 1.00 78 LEU A CA 10
ATOM 14371 C C . LEU A 1 78 ? -13.922 0.839 3.568 1.00 1.00 78 LEU A C 10
ATOM 14372 O O . LEU A 1 78 ? -15.160 0.909 3.660 1.00 1.00 78 LEU A O 10
ATOM 14388 N N . ASN A 1 79 ? -13.042 1.357 4.483 1.00 1.00 79 ASN A N 10
ATOM 14389 C CA . ASN A 1 79 ? -13.431 2.125 5.691 1.00 1.00 79 ASN A CA 10
ATOM 14390 C C . ASN A 1 79 ? -13.367 3.664 5.457 1.00 1.00 79 ASN A C 10
ATOM 14391 O O . ASN A 1 79 ? -13.972 4.427 6.240 1.00 1.00 79 ASN A O 10
ATOM 14402 N N . ASP A 1 80 ? -12.653 4.089 4.365 1.00 1.00 80 ASP A N 10
ATOM 14403 C CA . ASP A 1 80 ? -12.481 5.497 3.980 1.00 1.00 80 ASP A CA 10
ATOM 14404 C C . ASP A 1 80 ? -13.300 5.810 2.696 1.00 1.00 80 ASP A C 10
ATOM 14405 O O . ASP A 1 80 ? -12.766 6.148 1.605 1.00 1.00 80 ASP A O 10
ATOM 14414 N N . PHE A 1 81 ? -14.646 5.650 2.857 1.00 1.00 81 PHE A N 10
ATOM 14415 C CA . PHE A 1 81 ? -15.683 5.936 1.802 1.00 1.00 81 PHE A CA 10
ATOM 14416 C C . PHE A 1 81 ? -15.880 7.458 1.527 1.00 1.00 81 PHE A C 10
ATOM 14417 O O . PHE A 1 81 ? -16.321 7.831 0.424 1.00 1.00 81 PHE A O 10
ATOM 14434 N N . LYS A 1 82 ? -15.548 8.286 2.559 1.00 1.00 82 LYS A N 10
ATOM 14435 C CA . LYS A 1 82 ? -15.607 9.755 2.509 1.00 1.00 82 LYS A CA 10
ATOM 14436 C C . LYS A 1 82 ? -14.182 10.316 2.434 1.00 1.00 82 LYS A C 10
ATOM 14437 O O . LYS A 1 82 ? -13.292 9.863 3.192 1.00 1.00 82 LYS A O 10
ATOM 14456 N N . GLY A 1 83 ? -13.994 11.292 1.512 1.00 1.00 83 GLY A N 10
ATOM 14457 C CA . GLY A 1 83 ? -12.699 11.944 1.280 1.00 1.00 83 GLY A CA 10
ATOM 14458 C C . GLY A 1 83 ? -12.622 12.586 -0.088 1.00 1.00 83 GLY A C 10
ATOM 14459 O O . GLY A 1 83 ? -13.193 13.676 -0.283 1.00 1.00 83 GLY A O 10
ATOM 14463 N N . GLY A 1 84 ? -11.911 11.892 -1.015 1.00 1.00 84 GLY A N 10
ATOM 14464 C CA . GLY A 1 84 ? -11.726 12.352 -2.400 1.00 1.00 84 GLY A CA 10
ATOM 14465 C C . GLY A 1 84 ? -11.936 11.255 -3.430 1.00 1.00 84 GLY A C 10
ATOM 14466 O O . GLY A 1 84 ? -11.030 11.007 -4.245 1.00 1.00 84 GLY A O 10
ATOM 14470 N N . ILE A 1 85 ? -13.131 10.612 -3.378 1.00 1.00 85 ILE A N 10
ATOM 14471 C CA . ILE A 1 85 ? -13.526 9.513 -4.309 1.00 1.00 85 ILE A CA 10
ATOM 14472 C C . ILE A 1 85 ? -14.777 9.983 -5.085 1.00 1.00 85 ILE A C 10
ATOM 14473 O O . ILE A 1 85 ? -15.809 10.296 -4.463 1.00 1.00 85 ILE A O 10
ATOM 14489 N N . ASP A 1 86 ? -14.634 10.019 -6.435 1.00 1.00 86 ASP A N 10
ATOM 14490 C CA . ASP A 1 86 ? -15.700 10.416 -7.371 1.00 1.00 86 ASP A CA 10
ATOM 14491 C C . ASP A 1 86 ? -15.926 9.328 -8.422 1.00 1.00 86 ASP A C 10
ATOM 14492 O O . ASP A 1 86 ? -14.954 8.832 -9.028 1.00 1.00 86 ASP A O 10
ATOM 14501 N N . TRP A 1 87 ? -17.226 8.947 -8.593 1.00 1.00 87 TRP A N 10
ATOM 14502 C CA . TRP A 1 87 ? -17.692 7.916 -9.583 1.00 1.00 87 TRP A CA 10
ATOM 14503 C C . TRP A 1 87 ? -17.837 8.466 -11.023 1.00 1.00 87 TRP A C 10
ATOM 14504 O O . TRP A 1 87 ? -17.597 7.723 -11.991 1.00 1.00 87 TRP A O 10
ATOM 14525 N N . GLU A 1 88 ? -18.239 9.772 -11.125 1.00 1.00 88 GLU A N 10
ATOM 14526 C CA . GLU A 1 88 ? -18.417 10.516 -12.404 1.00 1.00 88 GLU A CA 10
ATOM 14527 C C . GLU A 1 88 ? -17.081 11.084 -12.967 1.00 1.00 88 GLU A C 10
ATOM 14528 O O . GLU A 1 88 ? -16.905 11.104 -14.196 1.00 1.00 88 GLU A O 10
ATOM 14540 N N . ASN A 1 89 ? -16.169 11.531 -12.041 1.00 1.00 89 ASN A N 10
ATOM 14541 C CA . ASN A 1 89 ? -14.830 12.088 -12.370 1.00 1.00 89 ASN A CA 10
ATOM 14542 C C . ASN A 1 89 ? -13.718 10.998 -12.460 1.00 1.00 89 ASN A C 10
ATOM 14543 O O . ASN A 1 89 ? -12.654 11.257 -13.045 1.00 1.00 89 ASN A O 10
ATOM 14554 N N . LYS A 1 90 ? -13.990 9.746 -11.888 1.00 1.00 90 LYS A N 10
ATOM 14555 C CA . LYS A 1 90 ? -13.064 8.529 -11.835 1.00 1.00 90 LYS A CA 10
ATOM 14556 C C . LYS A 1 90 ? -11.709 8.836 -11.085 1.00 1.00 90 LYS A C 10
ATOM 14557 O O . LYS A 1 90 ? -10.585 8.615 -11.604 1.00 1.00 90 LYS A O 10
ATOM 14576 N N . ARG A 1 91 ? -11.873 9.381 -9.852 1.00 1.00 91 ARG A N 10
ATOM 14577 C CA . ARG A 1 91 ? -10.754 9.757 -8.962 1.00 1.00 91 ARG A CA 10
ATOM 14578 C C . ARG A 1 91 ? -10.873 9.025 -7.632 1.00 1.00 91 ARG A C 10
ATOM 14579 O O . ARG A 1 91 ? -11.918 9.095 -6.952 1.00 1.00 91 ARG A O 10
ATOM 14600 N N . VAL A 1 92 ? -9.780 8.308 -7.309 1.00 1.00 92 VAL A N 10
ATOM 14601 C CA . VAL A 1 92 ? -9.651 7.485 -6.084 1.00 1.00 92 VAL A CA 10
ATOM 14602 C C . VAL A 1 92 ? -8.409 7.984 -5.323 1.00 1.00 92 VAL A C 10
ATOM 14603 O O . VAL A 1 92 ? -7.312 8.031 -5.909 1.00 1.00 92 VAL A O 10
ATOM 14616 N N . LYS A 1 93 ? -8.632 8.367 -4.042 1.00 1.00 93 LYS A N 10
ATOM 14617 C CA . LYS A 1 93 ? -7.575 8.847 -3.130 1.00 1.00 93 LYS A CA 10
ATOM 14618 C C . LYS A 1 93 ? -7.563 8.017 -1.847 1.00 1.00 93 LYS A C 10
ATOM 14619 O O . LYS A 1 93 ? -8.640 7.745 -1.272 1.00 1.00 93 LYS A O 10
ATOM 14638 N N . LEU A 1 94 ? -6.335 7.625 -1.431 1.00 1.00 94 LEU A N 10
ATOM 14639 C CA . LEU A 1 94 ? -6.087 6.825 -0.222 1.00 1.00 94 LEU A CA 10
ATOM 14640 C C . LEU A 1 94 ? -5.275 7.639 0.782 1.00 1.00 94 LEU A C 10
ATOM 14641 O O . LEU A 1 94 ? -4.222 8.215 0.426 1.00 1.00 94 LEU A O 10
ATOM 14657 N N . LYS A 1 95 ? -5.814 7.694 2.018 1.00 1.00 95 LYS A N 10
ATOM 14658 C CA . LYS A 1 95 ? -5.214 8.420 3.157 1.00 1.00 95 LYS A CA 10
ATOM 14659 C C . LYS A 1 95 ? -4.831 7.461 4.286 1.00 1.00 95 LYS A C 10
ATOM 14660 O O . LYS A 1 95 ? -3.729 7.630 4.850 1.00 1.00 95 LYS A O 10
#

Organism: Pyrococcus furiosus (strain ATCC 43587 / DSM 3638 / JCM 8422 / Vc1) (NCBI:txid186497)

CATH classification: 3.10.20.830

Sequence (88 aa):
MAKCPICGSPLKWEELIEEMLIIENFEEIVKDRERFLAQVEEFVFKCPVCGEEFYGKTLPRREAEKVFELLNDFKGGIDWENKRVKLKMAKCPICGSPLKWEELIEEMLIIENFEEIVKDRERFLAQVEEFVFKCPVCGEEFYGKTLPRREAEKVFELLNDFKGGIDWENKRVKLKMAKCPICGSPLKWEELIEEMLIIENFEEIVKDRERFLAQVEEFVFKCPVCGEEFYGKTLPRREAEKVFELLNDFKGGIDWENKRVKLKMAKCPICGSPLKWEELIEEMLIIENFEEIVKDRERFLAQVEEFVFKCPVCGEEFYGKTLPRREAEKVFELLNDFKGGIDWENKRVKLKMAKCPICGSPLKWEELIEEMLIIENFEEIVKDRERFLAQVEEFVFKCPVCGEEFYGKTLPRREAEKVFELLNDFKGGIDWENKRVKLKMAKCPICGSPLKWEELIEEMLIIENFEEIVKDRERFLAQVEEFVFKCPVCGEEFYGKTLPRREAEKVFELLNDFKGGIDWENKRVKLKMAKCPICGSPLKWEELIEEMLIIENFEEIVKDRERFLAQVEEFVFKCPVCGEEFYGKTLPRREAEKVFELLNDFKGGIDWENKRVKLKMAKCPICGSPLKWEELIEEMLIIENFEEIVKDRERFLAQVEEFVFKCPVCGEEFYGKTLPRREAEKVFELLNDFKGGIDWENKRVKLKMAKCPICGSPLKWEELIEEMLIIENFEEIVKDRERFLAQVEEFVFKCPVCGEEFYGKTLPRREAEKVFELLNDFKGGIDWENKRVKLKMAKCPICGSPLKWEELIEEMLIIENFEEIVKDRERFLAQVEEFVFKCPVCGEEFYGKTLPRREAEKVFELLNDFKGGIDWENKRVKLK

Nearest PDB structures (foldseek):
  2k5c-assembly1_A  TM=9.710E-01  e=9.171E-15  Pyrococcus furiosus
  2k5c-assembly1_A  TM=9.879E-01  e=8.761E-16  Pyrococcus furiosus
  2k5c-assembly1_A  TM=9.989E-01  e=2.450E-16  Pyrococcus furiosus
  2k5c-assembly1_A  TM=9.877E-01  e=1.452E-16  Pyrococcus furiosus
  2k5c-assembly1_A  TM=1.011E+00  e=4.891E-18  Pyrococcus furiosus

Radius of gyration: 13.05 Å; Cα contacts (8 Å, |Δi|>4): 87; chains: 1; bounding box: 32×28×25 Å